Protein AF-0000000079369662 (afdb_homodimer)

Foldseek 3Di:
DPPPPDDDCPVPPVVVCVVQPQPQPQPPPVPPPRPRPRDRPCDPDPPPPPPPPPDPDPPPPPPPPPDPDPPPPPPPPPQPPPPPPDPDDDPDPDDPDDPPPPPPDPPPCSLQQLVQPALQVQLVVLLVVVVVLVVLLVVQVVCLQLCQVDNDPCLVVLCCLFVQVQDPFQFNDKFFDAAQLLAVVVVVLLLVLLLVCVVQPPHDDDPCLVVQVVVPHPPVNFQEAEEEEALAQRDQPQNRLQRGHQDCVSPPPHDHRDHHYFYDADADPPCVVCVPVRVVRLVVRLVVVLVRQVVCVVVRRHHSAYEYECFRQQNFRDHHDLVSLVVNVVSCVVRNHFYEYECAPVACQLLLDNGPNVVSVDNCRGQKYWYHSNLQTTIMTGHPSSDRPDRPSDDDSSSIRSSSSNSSSVSVVCCVVVVLNNQLQQLQVLLLVLLVVLCVVQVQAWADWDGGRQFTKTFGPFQVSQVVLQVVCVVVSHHWDGHRTGMITGRGHSVRHNVNSVVSSVSSSVCSVPPD/DPDDDDDDCPVPPVVVCVVQPQPQPQPPPVPPPRPRPRDRPCDPDPPPPPPPPPPPDPPPPPPPPPDPDPPPPPPPVPQPPPPPPDPDPDPDPDDPDDPPPPPPDPPPCSLQQLVQPALLVQLVVLLVVVVVLVVLLVVQVVCLQLCQVDNDPCLVVLCCLFVQVQDPFQFNDKFFDAAQLLAVVVVVLLLVLLLVCVVQPPHDDDPVLVVQVVVPHPPVNFQEAEEEEALAQRDQPQNRLQRGHQDCVSPPPHDHRDHHYFYDADADPPCVVCVPVRVVRLVVRLVRVLVRQVVCVVVRRHHSAYEYECFRQQNFRDHHDLVSLVVNVVSCVVRNHFYEYECQPVACQLLLDNGPNVVSVDNCRGQKYWYHSNLQTTIMTGHPSSDRPDRPSDDDSSSIRSSSSNSSSVSVVCCVVVVLNNQLQQLLVLLLVLLVVLCVVQVQAWADWDGGRQFTKTFGPFQVSQVVLQVVCVVVSHHWDGHRTGMITGRGHSVRHNVNSVVSSVSSSVCSVPPD

Radius of gyration: 30.65 Å; Cα contacts (8 Å, |Δi|>4): 1823; chains: 2; bounding box: 80×92×104 Å

Sequence (1032 aa):
MCTKQKLCGYLPVKALLRYFFFKLESVEANTGLEVVHLYELPSPSSHFVIPYVTFGYLRVLLNCSTCTGAVQLERAQRDIIHVHKYLKGGAKRTQPGSLQQCPVPGAEAVGTTWSTAVPSAHQAALLCGAGSLAQAAQSTFINRPALGILPPENFSERLKESLLSVAPKGLPQVMTMACGSCSNENAFKLIFMWYRNKERGRNNVTKEELESCMINQPPGCPDYAMLSFMGGFHGRTFGCLATTHSKAIHKLDIPSLDWPIAPFPRLKYPLEDFVKENQQEEARCLEEVEDLIVKYRKKKKIVAGIIIEPIQSEGGDNHASDDFFRKLRDIARKHGCAFLVDEVQTGGGCTGKFWAHEHWGLDDPADVVTFSKKMMTGGFFHKEEFRPNAPYRIFNTWLGDPSKNLLLAEVIRVIKREDLINNAAHAGKALLTGLLDLQARYPHLISRVRGRGTFCSFDTPNDATRNKLITIARNKGVVLGGCGDRSIRFRPTLIFKDHHAHLFLNIFSDILANFKMCTKQKLCGYLPVKALLRYFFFKLESVEANTGLEVVHLYELPSPSSHFVIPYVTFGYLRVLLNCSTCTGAVQLERAQRDIIHVHKYLKGGAKRTQPGSLQQCPVPGAEAVGTTWSTAVPSAHQAALLCGAGSLAQAAQSTFINRPALGILPPENFSERLKESLLSVAPKGLPQVMTMACGSCSNENAFKLIFMWYRNKERGRNNVTKEELESCMINQPPGCPDYAMLSFMGGFHGRTFGCLATTHSKAIHKLDIPSLDWPIAPFPRLKYPLEDFVKENQQEEARCLEEVEDLIVKYRKKKKIVAGIIIEPIQSEGGDNHASDDFFRKLRDIARKHGCAFLVDEVQTGGGCTGKFWAHEHWGLDDPADVVTFSKKMMTGGFFHKEEFRPNAPYRIFNTWLGDPSKNLLLAEVIRVIKREDLINNAAHAGKALLTGLLDLQARYPHLISRVRGRGTFCSFDTPNDATRNKLITIARNKGVVLGGCGDRSIRFRPTLIFKDHHAHLFLNIFSDILANFK

pLDDT: mean 72.23, std 32.05, range [17.23, 98.94]

Secondary structure (DSSP, 8-state):
------------TTTTSTTTT-EEE----SSS----EEE----SSS-------------------S----------------------S----------------S--------B-S-HHHHHHHHHHT-TTHHHHHHHHHH----TTTS--TTHHHHHHHTGGGGPPTT--EEEEESSHHHHHHHHHHHHHHHHHHHHHTTPPPPHHHHHHHTTT-TTTS--EEEEEETT----SSHHHHTT--S-GGGTTTS------EEPPP---SSGGG-HHHHHHHHHHHHHHHHHHHHHHHHTT-EEEEEEE-SSBTTTT-B---HHHHHHHHHHHHHTT-EEEEE-TTT-SSTTSSSSGGGGG--SS--SEEEE-GGGSSEEEEE-GGGS-SSTTSS--TTSS-HHHHHHHHHHHHHHHHTTHHHHHHHHHHHHHHHHHHHHHH-TTT-EEEEEETTEEEEE-SSHHHHHHHHHHHHHTT-B-EEETTTEEEE---TT--HHHHHHHHHHHHHHHHT--/------------HHHHTTTTT-EE-----SSS-----EE----SSS-------------------S----------------------S----------------S--------B-S-HHHHHHHHHHT-TTHHHHHHHHHH----TTTS--TTHHHHHHHTGGGGPPTT--EEEEESSHHHHHHHHHHHHHHHHHHHHHTTPPPPHHHHHHHTTT-TTTS--EEEEEETT----SSHHHHTT--S-GGGTTTS------EEPPP---SSGGG-HHHHHHHHHHHHHHHHHHHHHHHHTT-EEEEEEE-SSBTTTT-B---HHHHHHHHHHHHHTT-EEEEE-TTT-SSTTSSSSGGGGG--SS--SEEEE-GGGSSEEEEE-GGGS-SSTTSS--TTSS-HHHHHHHHHHHHHHHHTTHHHHHHHHHHHHHHHHHHHHHH-TTT-EEEEEETTEEEEE-SSHHHHHHHHHHHHHTT-B-EEETTTEEEE---TT--HHHHHHHHHHHHHHHHT--

Organism: Pavo cristatus (NCBI:txid9049)

Nearest PDB structures (foldseek):
  1ohv-assembly1_A  TM=9.902E-01  e=1.375E-65  Sus scrofa
  4y0i-assembly1_B  TM=9.968E-01  e=2.554E-64  Sus scrofa
  2cin-assembly1_A  TM=9.094E-01  e=1.418E-30  Mycobacterium tuberculosis H37Rv
  2jjf-assembly1_A-2  TM=9.058E-01  e=1.418E-30  Mycobacterium tuberculosis
  2jjh-assembly1_A-2  TM=8.951E-01  e=6.839E-30  Mycobacterium tuberculosis

Structure (mmCIF, N/CA/C/O backbone):
data_AF-0000000079369662-model_v1
#
loop_
_entity.id
_entity.type
_entity.pdbx_description
1 polymer '4-aminobutyrate aminotransferase, mitochondrial'
#
loop_
_atom_site.group_PDB
_atom_site.id
_atom_site.type_symbol
_atom_site.label_atom_id
_atom_site.label_alt_id
_atom_site.label_comp_id
_atom_site.label_asym_id
_atom_site.label_entity_id
_atom_site.label_seq_id
_atom_site.pdbx_PDB_ins_code
_atom_site.Cartn_x
_atom_site.Cartn_y
_atom_site.Cartn_z
_atom_site.occupancy
_atom_site.B_iso_or_equiv
_atom_site.auth_seq_id
_atom_site.auth_comp_id
_atom_site.auth_asym_id
_atom_site.auth_atom_id
_atom_site.pdbx_PDB_model_num
ATOM 1 N N . MET A 1 1 ? 24 50.625 -52.125 1 18.08 1 MET A N 1
ATOM 2 C CA . MET A 1 1 ? 24.859 49.719 -51.344 1 18.08 1 MET A CA 1
ATOM 3 C C . MET A 1 1 ? 24.125 49.188 -50.094 1 18.08 1 MET A C 1
ATOM 5 O O . MET A 1 1 ? 24.125 49.844 -49.062 1 18.08 1 MET A O 1
ATOM 9 N N . CYS A 1 2 ? 23.047 48.844 -50.219 1 19.25 2 CYS A N 1
ATOM 10 C CA . CYS A 1 2 ? 21.938 48.562 -49.344 1 19.25 2 CYS A CA 1
ATOM 11 C C . CYS A 1 2 ? 22.266 47.406 -48.375 1 19.25 2 CYS A C 1
ATOM 13 O O . CYS A 1 2 ? 22.594 46.312 -48.812 1 19.25 2 CYS A O 1
ATOM 15 N N . THR A 1 3 ? 23 47.594 -47.281 1 18.36 3 THR A N 1
ATOM 16 C CA . THR A 1 3 ? 23.719 46.75 -46.281 1 18.36 3 THR A CA 1
ATOM 17 C C . THR A 1 3 ? 22.766 45.781 -45.625 1 18.36 3 THR A C 1
ATOM 19 O O . THR A 1 3 ? 21.734 46.156 -45.094 1 18.36 3 THR A O 1
ATOM 22 N N . LYS A 1 4 ? 22.672 44.438 -46.094 1 21.05 4 LYS A N 1
ATOM 23 C CA . LYS A 1 4 ? 21.906 43.188 -45.969 1 21.05 4 LYS A CA 1
ATOM 24 C C . LYS A 1 4 ? 21.781 42.75 -44.531 1 21.05 4 LYS A C 1
ATOM 26 O O . LYS A 1 4 ? 22.797 42.469 -43.875 1 21.05 4 LYS A O 1
ATOM 31 N N . GLN A 1 5 ? 21.016 43.312 -43.781 1 17.23 5 GLN A N 1
ATOM 32 C CA . GLN A 1 5 ? 20.891 43.219 -42.344 1 17.23 5 GLN A CA 1
ATOM 33 C C . GLN A 1 5 ? 20.609 41.75 -41.938 1 17.23 5 GLN A C 1
ATOM 35 O O . GLN A 1 5 ? 19.625 41.156 -42.375 1 17.23 5 GLN A O 1
ATOM 40 N N . LYS A 1 6 ? 21.609 40.969 -41.688 1 20.89 6 LYS A N 1
ATOM 41 C CA . LYS A 1 6 ? 21.938 39.562 -41.344 1 20.89 6 LYS A CA 1
ATOM 42 C C . LYS A 1 6 ? 20.984 39.031 -40.281 1 20.89 6 LYS A C 1
ATOM 44 O O . LYS A 1 6 ? 20.797 39.656 -39.219 1 20.89 6 LYS A O 1
ATOM 49 N N . LEU A 1 7 ? 20.156 38.188 -40.594 1 19.28 7 LEU A N 1
ATOM 50 C CA . LEU A 1 7 ? 18.969 37.5 -40.094 1 19.28 7 LEU A CA 1
ATOM 51 C C . LEU A 1 7 ? 19.25 36.875 -38.75 1 19.28 7 LEU A C 1
ATOM 53 O O . LEU A 1 7 ? 20.391 36.5 -38.438 1 19.28 7 LEU A O 1
ATOM 57 N N . CYS A 1 8 ? 18.422 37.031 -37.812 1 19.7 8 CYS A N 1
ATOM 58 C CA . CYS A 1 8 ? 18.297 36.812 -36.375 1 19.7 8 CYS A CA 1
ATOM 59 C C . CYS A 1 8 ? 18.688 35.375 -36 1 19.7 8 CYS A C 1
ATOM 61 O O . CYS A 1 8 ? 18.453 34.438 -36.781 1 19.7 8 CYS A O 1
ATOM 63 N N . GLY A 1 9 ? 19.625 35.219 -35.125 1 19.23 9 GLY A N 1
ATOM 64 C CA . GLY A 1 9 ? 20.453 34.156 -34.562 1 19.23 9 GLY A CA 1
ATOM 65 C C . GLY A 1 9 ? 19.656 32.938 -34.188 1 19.23 9 GLY A C 1
ATOM 66 O O . GLY A 1 9 ? 18.688 33.031 -33.406 1 19.23 9 GLY A O 1
ATOM 67 N N . TYR A 1 10 ? 19.312 32.062 -35.125 1 20.41 10 TYR A N 1
ATOM 68 C CA . TYR A 1 10 ? 18.828 30.688 -35.062 1 20.41 10 TYR A CA 1
ATOM 69 C C . TYR A 1 10 ? 19.562 29.891 -34 1 20.41 10 TYR A C 1
ATOM 71 O O . TYR A 1 10 ? 20.781 29.75 -34.062 1 20.41 10 TYR A O 1
ATOM 79 N N . LEU A 1 11 ? 19.266 30.203 -32.719 1 21.56 11 LEU A N 1
ATOM 80 C CA . LEU A 1 11 ? 20.047 29.438 -31.766 1 21.56 11 LEU A CA 1
ATOM 81 C C . LEU A 1 11 ? 20.047 27.953 -32.156 1 21.56 11 LEU A C 1
ATOM 83 O O . LEU A 1 11 ? 19 27.375 -32.406 1 21.56 11 LEU A O 1
ATOM 87 N N . PRO A 1 12 ? 21.062 27.469 -32.75 1 20.47 12 PRO A N 1
ATOM 88 C CA . PRO A 1 12 ? 21.25 26.125 -33.312 1 20.47 12 PRO A CA 1
ATOM 89 C C . PRO A 1 12 ? 20.828 25.031 -32.312 1 20.47 12 PRO A C 1
ATOM 91 O O . PRO A 1 12 ? 20.906 25.203 -31.109 1 20.47 12 PRO A O 1
ATOM 94 N N . VAL A 1 13 ? 19.844 24.328 -32.719 1 21.89 13 VAL A N 1
ATOM 95 C CA . VAL A 1 13 ? 19.375 23.078 -32.125 1 21.89 13 VAL A CA 1
ATOM 96 C C . VAL A 1 13 ? 20.562 22.312 -31.547 1 21.89 13 VAL A C 1
ATOM 98 O O . VAL A 1 13 ? 20.375 21.359 -30.781 1 21.89 13 VAL A O 1
ATOM 101 N N . LYS A 1 14 ? 21.797 22.609 -31.953 1 23.67 14 LYS A N 1
ATOM 102 C CA . LYS A 1 14 ? 23.047 21.984 -31.547 1 23.67 14 LYS A CA 1
ATOM 103 C C . LYS A 1 14 ? 23.344 22.25 -30.062 1 23.67 14 LYS A C 1
ATOM 105 O O . LYS A 1 14 ? 24.016 21.453 -29.406 1 23.67 14 LYS A O 1
ATOM 110 N N . ALA A 1 15 ? 23.094 23.359 -29.594 1 22.84 15 ALA A N 1
ATOM 111 C CA . ALA A 1 15 ? 23.453 23.734 -28.219 1 22.84 15 ALA A CA 1
ATOM 112 C C . ALA A 1 15 ? 22.609 22.953 -27.203 1 22.84 15 ALA A C 1
ATOM 114 O O . ALA A 1 15 ? 23.047 22.734 -26.062 1 22.84 15 ALA A O 1
ATOM 115 N N . LEU A 1 16 ? 21.359 22.766 -27.5 1 22.28 16 LEU A N 1
ATOM 116 C CA . LEU A 1 16 ? 20.609 22.016 -26.5 1 22.28 16 LEU A CA 1
ATOM 117 C C . LEU A 1 16 ? 21.047 20.562 -26.469 1 22.28 16 LEU A C 1
ATOM 119 O O . LEU A 1 16 ? 20.875 19.875 -25.453 1 22.28 16 LEU A O 1
ATOM 123 N N . LEU A 1 17 ? 21.547 19.922 -27.547 1 24 17 LEU A N 1
ATOM 124 C CA . LEU A 1 17 ? 22.125 18.578 -27.688 1 24 17 LEU A CA 1
ATOM 125 C C . LEU A 1 17 ? 23.469 18.5 -26.953 1 24 17 LEU A C 1
ATOM 127 O O . LEU A 1 17 ? 24.125 17.453 -26.969 1 24 17 LEU A O 1
ATOM 131 N N . ARG A 1 18 ? 24.219 19.562 -26.734 1 24.31 18 ARG A N 1
ATOM 132 C CA . ARG A 1 18 ? 25.562 19.562 -26.172 1 24.31 18 ARG A CA 1
ATOM 133 C C . ARG A 1 18 ? 25.578 18.875 -24.812 1 24.31 18 ARG A C 1
ATOM 135 O O . ARG A 1 18 ? 26.625 18.422 -24.344 1 24.31 18 ARG A O 1
ATOM 142 N N . TYR A 1 19 ? 24.641 19.109 -24.031 1 24.03 19 TYR A N 1
ATOM 143 C CA . TYR A 1 19 ? 24.828 18.391 -22.781 1 24.03 19 TYR A CA 1
ATOM 144 C C . TYR A 1 19 ? 24.766 16.891 -23 1 24.03 19 TYR A C 1
ATOM 146 O O . TYR A 1 19 ? 25.281 16.109 -22.188 1 24.03 19 TYR A O 1
ATOM 154 N N . PHE A 1 20 ? 23.859 16.266 -23.906 1 25.31 20 PHE A N 1
ATOM 155 C CA . PHE A 1 20 ? 24.031 14.867 -24.281 1 25.31 20 PHE A CA 1
ATOM 156 C C . PHE A 1 20 ? 24.891 14.75 -25.531 1 25.31 20 PHE A C 1
ATOM 158 O O . PHE A 1 20 ? 24.531 15.25 -26.594 1 25.31 20 PHE A O 1
ATOM 165 N N . PHE A 1 21 ? 26.266 14.922 -25.484 1 25.05 21 PHE A N 1
ATOM 166 C CA . PHE A 1 21 ? 27.25 14.859 -26.562 1 25.05 21 PHE A CA 1
ATOM 167 C C . PHE A 1 21 ? 27.016 13.633 -27.438 1 25.05 21 PHE A C 1
ATOM 169 O O . PHE A 1 21 ? 27.484 12.539 -27.125 1 25.05 21 PHE A O 1
ATOM 176 N N . PHE A 1 22 ? 25.922 13.328 -27.891 1 24.95 22 PHE A N 1
ATOM 177 C CA . PHE A 1 22 ? 25.797 12.242 -28.859 1 24.95 22 PHE A CA 1
ATOM 178 C C . PHE A 1 22 ? 26.406 12.648 -30.203 1 24.95 22 PHE A C 1
ATOM 180 O O . PHE A 1 22 ? 26.25 13.797 -30.641 1 24.95 22 PHE A O 1
ATOM 187 N N . LYS A 1 23 ? 27.719 12.336 -30.438 1 24.44 23 LYS A N 1
ATOM 188 C CA . LYS A 1 23 ? 28.281 12.461 -31.781 1 24.44 23 LYS A CA 1
ATOM 189 C C . LYS A 1 23 ? 27.422 11.75 -32.812 1 24.44 23 LYS A C 1
ATOM 191 O O . LYS A 1 23 ? 27.109 10.562 -32.656 1 24.44 23 LYS A O 1
ATOM 196 N N . LEU A 1 24 ? 26.641 12.359 -33.469 1 25.31 24 LEU A N 1
ATOM 197 C CA . LEU A 1 24 ? 25.859 11.898 -34.594 1 25.31 24 LEU A CA 1
ATOM 198 C C . LEU A 1 24 ? 26.766 11.492 -35.75 1 25.31 24 LEU A C 1
ATOM 200 O O . LEU A 1 24 ? 27.531 12.305 -36.281 1 25.31 24 LEU A O 1
ATOM 204 N N . GLU A 1 25 ? 27.547 10.414 -35.594 1 25.19 25 GLU A N 1
ATOM 205 C CA . GLU A 1 25 ? 28.281 10.023 -36.781 1 25.19 25 GLU A CA 1
ATOM 206 C C . GLU A 1 25 ? 27.344 9.602 -37.906 1 25.19 25 GLU A C 1
ATOM 208 O O . GLU A 1 25 ? 26.406 8.82 -37.688 1 25.19 25 GLU A O 1
ATOM 213 N N . SER A 1 26 ? 27.234 10.484 -38.844 1 25.03 26 SER A N 1
ATOM 214 C CA . SER A 1 26 ? 26.531 10.297 -40.094 1 25.03 26 SER A CA 1
ATOM 215 C C . SER A 1 26 ? 27.047 9.062 -40.844 1 25.03 26 SER A C 1
ATOM 217 O O . SER A 1 26 ? 28.234 8.961 -41.125 1 25.03 26 SER A O 1
ATOM 219 N N . VAL A 1 27 ? 26.797 7.859 -40.406 1 25.55 27 VAL A N 1
ATOM 220 C CA . VAL A 1 27 ? 27.219 6.801 -41.344 1 25.55 27 VAL A CA 1
ATOM 221 C C . VAL A 1 27 ? 26.422 6.91 -42.625 1 25.55 27 VAL A C 1
ATOM 223 O O . VAL A 1 27 ? 25.219 7.184 -42.625 1 25.55 27 VAL A O 1
ATOM 226 N N . GLU A 1 28 ? 27.109 7.258 -43.656 1 24.81 28 GLU A N 1
ATOM 227 C CA . GLU A 1 28 ? 26.688 7.285 -45.062 1 24.81 28 GLU A CA 1
ATOM 228 C C . GLU A 1 28 ? 25.906 6.023 -45.406 1 24.81 28 GLU A C 1
ATOM 230 O O . GLU A 1 28 ? 26.5 4.957 -45.594 1 24.81 28 GLU A O 1
ATOM 235 N N . ALA A 1 29 ? 24.891 5.617 -44.625 1 26.56 29 ALA A N 1
ATOM 236 C CA . ALA A 1 29 ? 24.25 4.492 -45.281 1 26.56 29 ALA A CA 1
ATOM 237 C C . ALA A 1 29 ? 23.625 4.922 -46.625 1 26.56 29 ALA A C 1
ATOM 239 O O . ALA A 1 29 ? 23.219 6.078 -46.781 1 26.56 29 ALA A O 1
ATOM 240 N N . ASN A 1 30 ? 23.984 4.43 -47.719 1 25.34 30 ASN A N 1
ATOM 241 C CA . ASN A 1 30 ? 23.391 4.559 -49.062 1 25.34 30 ASN A CA 1
ATOM 242 C C . ASN A 1 30 ? 21.859 4.656 -48.969 1 25.34 30 ASN A C 1
ATOM 244 O O . ASN A 1 30 ? 21.219 5.16 -49.906 1 25.34 30 ASN A O 1
ATOM 248 N N . THR A 1 31 ? 21.328 3.635 -48.375 1 26.16 31 THR A N 1
ATOM 249 C CA . THR A 1 31 ? 19.875 3.697 -48.562 1 26.16 31 THR A CA 1
ATOM 250 C C . THR A 1 31 ? 19.266 4.73 -47.594 1 26.16 31 THR A C 1
ATOM 252 O O . THR A 1 31 ? 19.891 5.125 -46.625 1 26.16 31 THR A O 1
ATOM 255 N N . GLY A 1 32 ? 18.312 5.496 -47.906 1 24.92 32 GLY A N 1
ATOM 256 C CA . GLY A 1 32 ? 17.609 6.688 -47.469 1 24.92 32 GLY A CA 1
ATOM 257 C C . GLY A 1 32 ? 17.406 6.715 -45.969 1 24.92 32 GLY A C 1
ATOM 258 O O . GLY A 1 32 ? 16.766 7.629 -45.438 1 24.92 32 GLY A O 1
ATOM 259 N N . LEU A 1 33 ? 17.297 5.555 -45.312 1 24.98 33 LEU A N 1
ATOM 260 C CA . LEU A 1 33 ? 16.875 5.602 -43.906 1 24.98 33 LEU A CA 1
ATOM 261 C C . LEU A 1 33 ? 18.031 6.012 -43 1 24.98 33 LEU A C 1
ATOM 263 O O . LEU A 1 33 ? 19.125 5.445 -43.094 1 24.98 33 LEU A O 1
ATOM 267 N N . GLU A 1 34 ? 18.234 7.223 -42.812 1 24.92 34 GLU A N 1
ATOM 268 C CA . GLU A 1 34 ? 19.281 7.75 -41.938 1 24.92 34 GLU A CA 1
ATOM 269 C C . GLU A 1 34 ? 19.156 7.176 -40.531 1 24.92 34 GLU A C 1
ATOM 271 O O . GLU A 1 34 ? 18.094 7.281 -39.906 1 24.92 34 GLU A O 1
ATOM 276 N N . VAL A 1 35 ? 19.75 5.996 -40.312 1 24.95 35 VAL A N 1
ATOM 277 C CA . VAL A 1 35 ? 19.812 5.395 -39 1 24.95 35 VAL A CA 1
ATOM 278 C C . VAL A 1 35 ? 20.703 6.234 -38.062 1 24.95 35 VAL A C 1
ATOM 280 O O . VAL A 1 35 ? 21.844 6.555 -38.438 1 24.95 35 VAL A O 1
ATOM 283 N N . VAL A 1 36 ? 20.156 7.164 -37.344 1 24.41 36 VAL A N 1
ATOM 284 C CA . VAL A 1 36 ? 20.922 7.973 -36.406 1 24.41 36 VAL A CA 1
ATOM 285 C C . VAL A 1 36 ? 21.375 7.105 -35.219 1 24.41 36 VAL A C 1
ATOM 287 O O . VAL A 1 36 ? 20.547 6.449 -34.562 1 24.41 36 VAL A O 1
ATOM 290 N N . HIS A 1 37 ? 22.562 6.613 -35.281 1 23.95 37 HIS A N 1
ATOM 291 C CA . HIS A 1 37 ? 23.188 5.852 -34.188 1 23.95 37 HIS A CA 1
ATOM 292 C C . HIS A 1 37 ? 23.609 6.762 -33.062 1 23.95 37 HIS A C 1
ATOM 294 O O . HIS A 1 37 ? 24.297 7.762 -33.25 1 23.95 37 HIS A O 1
ATOM 300 N N . LEU A 1 38 ? 22.781 6.922 -32.094 1 24.56 38 LEU A N 1
ATOM 301 C CA . LEU A 1 38 ? 23.156 7.68 -30.906 1 24.56 38 LEU A CA 1
ATOM 302 C C . LEU A 1 38 ? 24.219 6.934 -30.094 1 24.56 38 LEU A C 1
ATOM 304 O O . LEU A 1 38 ? 24.047 5.754 -29.781 1 24.56 38 LEU A O 1
ATOM 308 N N . TYR A 1 39 ? 25.406 7.156 -30.469 1 23.66 39 TYR A N 1
ATOM 309 C CA . TYR A 1 39 ? 26.547 6.551 -29.781 1 23.66 39 TYR A CA 1
ATOM 310 C C . TYR A 1 39 ? 26.828 7.262 -28.469 1 23.66 39 TYR A C 1
ATOM 312 O O . TYR A 1 39 ? 26.766 8.492 -28.391 1 23.66 39 TYR A O 1
ATOM 320 N N . GLU A 1 40 ? 26.547 6.609 -27.422 1 25.77 40 GLU A N 1
ATOM 321 C CA . GLU A 1 40 ? 26.969 7.078 -26.109 1 25.77 40 GLU A CA 1
ATOM 322 C C . GLU A 1 40 ? 28.484 7.164 -26.016 1 25.77 40 GLU A C 1
ATOM 324 O O . GLU A 1 40 ? 29.188 6.246 -26.438 1 25.77 40 GLU A O 1
ATOM 329 N N . LEU A 1 41 ? 28.953 8.359 -26.094 1 23.3 41 LEU A N 1
ATOM 330 C CA . LEU A 1 41 ? 30.391 8.516 -25.859 1 23.3 41 LEU A CA 1
ATOM 331 C C . LEU A 1 41 ? 30.766 7.969 -24.484 1 23.3 41 LEU A C 1
ATOM 333 O O . LEU A 1 41 ? 30.016 8.102 -23.531 1 23.3 41 LEU A O 1
ATOM 337 N N . PRO A 1 42 ? 31.766 7.109 -24.5 1 23.84 42 PRO A N 1
ATOM 338 C CA . PRO A 1 42 ? 32.406 6.473 -23.344 1 23.84 42 PRO A CA 1
ATOM 339 C C . PRO A 1 42 ? 32.875 7.48 -22.312 1 23.84 42 PRO A C 1
ATOM 341 O O . PRO A 1 42 ? 33.812 8.258 -22.578 1 23.84 42 PRO A O 1
ATOM 344 N N . SER A 1 43 ? 32.094 8.445 -21.906 1 23.05 43 SER A N 1
ATOM 345 C CA . SER A 1 43 ? 32.906 9.203 -20.953 1 23.05 43 SER A CA 1
ATOM 346 C C . SER A 1 43 ? 33.531 8.289 -19.891 1 23.05 43 SER A C 1
ATOM 348 O O . SER A 1 43 ? 33 7.207 -19.625 1 23.05 43 SER A O 1
ATOM 350 N N . PRO A 1 44 ? 34.719 8.602 -19.312 1 23.55 44 PRO A N 1
ATOM 351 C CA . PRO A 1 44 ? 35.562 7.812 -18.391 1 23.55 44 PRO A CA 1
ATOM 352 C C . PRO A 1 44 ? 34.719 7.066 -17.359 1 23.55 44 PRO A C 1
ATOM 354 O O . PRO A 1 44 ? 33.531 7.281 -17.25 1 23.55 44 PRO A O 1
ATOM 357 N N . SER A 1 45 ? 35.281 6.934 -16.078 1 22.91 45 SER A N 1
ATOM 358 C CA . SER A 1 45 ? 35.094 6 -14.977 1 22.91 45 SER A CA 1
ATOM 359 C C . SER A 1 45 ? 33.625 5.973 -14.508 1 22.91 45 SER A C 1
ATOM 361 O O . SER A 1 45 ? 33.281 5.238 -13.586 1 22.91 45 SER A O 1
ATOM 363 N N . SER A 1 46 ? 33 7.152 -14.688 1 21.2 46 SER A N 1
ATOM 364 C CA . SER A 1 46 ? 31.719 7.219 -13.961 1 21.2 46 SER A CA 1
ATOM 365 C C . SER A 1 46 ? 30.641 6.406 -14.656 1 21.2 46 SER A C 1
ATOM 367 O O . SER A 1 46 ? 30.406 6.574 -15.852 1 21.2 46 SER A O 1
ATOM 369 N N . HIS A 1 47 ? 30.531 5.09 -14.375 1 22.92 47 HIS A N 1
ATOM 370 C CA . HIS A 1 47 ? 29.734 3.988 -14.914 1 22.92 47 HIS A CA 1
ATOM 371 C C . HIS A 1 47 ? 28.328 4.441 -15.273 1 22.92 47 HIS A C 1
ATOM 373 O O . HIS A 1 47 ? 27.453 4.531 -14.398 1 22.92 47 HIS A O 1
ATOM 379 N N . PHE A 1 48 ? 28.281 5.555 -16.125 1 22.23 48 PHE A N 1
ATOM 380 C CA . PHE A 1 48 ? 26.984 6.145 -16.484 1 22.23 48 PHE A CA 1
ATOM 381 C C . PHE A 1 48 ? 26.203 5.219 -17.391 1 22.23 48 PHE A C 1
ATOM 383 O O . PHE A 1 48 ? 26.703 4.793 -18.438 1 22.23 48 PHE A O 1
ATOM 390 N N . VAL A 1 49 ? 25.547 4.262 -16.859 1 23 49 VAL A N 1
ATOM 391 C CA . VAL A 1 49 ? 24.734 3.361 -17.672 1 23 49 VAL A CA 1
ATOM 392 C C . VAL A 1 49 ? 23.75 4.172 -18.5 1 23 49 VAL A C 1
ATOM 394 O O . VAL A 1 49 ? 23.016 5.008 -17.969 1 23 49 VAL A O 1
ATOM 397 N N . ILE A 1 50 ? 24.125 4.488 -19.703 1 23.59 50 ILE A N 1
ATOM 398 C CA . ILE A 1 50 ? 23.344 5.195 -20.703 1 23.59 50 ILE A CA 1
ATOM 399 C C . ILE A 1 50 ? 22 4.48 -20.906 1 23.59 50 ILE A C 1
ATOM 401 O O . ILE A 1 50 ? 21.969 3.287 -21.203 1 23.59 50 ILE A O 1
ATOM 405 N N . PRO A 1 51 ? 21.016 5.078 -20.359 1 23.5 51 PRO A N 1
ATOM 406 C CA . PRO A 1 51 ? 19.672 4.5 -20.469 1 23.5 51 PRO A CA 1
ATOM 407 C C . PRO A 1 51 ? 19.234 4.293 -21.906 1 23.5 51 PRO A C 1
ATOM 409 O O . PRO A 1 51 ? 19.641 5.047 -22.797 1 23.5 51 PRO A O 1
ATOM 412 N N . TYR A 1 52 ? 19.109 3.152 -22.281 1 22.52 52 TYR A N 1
ATOM 413 C CA . TYR A 1 52 ? 18.656 2.67 -23.578 1 22.52 52 TYR A CA 1
ATOM 414 C C . TYR A 1 52 ? 17.359 3.367 -24 1 22.52 52 TYR A C 1
ATOM 416 O O . TYR A 1 52 ? 16.359 3.311 -23.281 1 22.52 52 TYR A O 1
ATOM 424 N N . VAL A 1 53 ? 17.484 4.602 -24.453 1 22.38 53 VAL A N 1
ATOM 425 C CA . VAL A 1 53 ? 16.406 5.383 -25.031 1 22.38 53 VAL A CA 1
ATOM 426 C C . VAL A 1 53 ? 15.828 4.652 -26.25 1 22.38 53 VAL A C 1
ATOM 428 O O . VAL A 1 53 ? 16.547 4.387 -27.219 1 22.38 53 VAL A O 1
ATOM 431 N N . THR A 1 54 ? 15.016 3.695 -26.016 1 21.98 54 THR A N 1
ATOM 432 C CA . THR A 1 54 ? 14.391 3.168 -27.219 1 21.98 54 THR A CA 1
ATOM 433 C C . THR A 1 54 ? 13.656 4.273 -27.984 1 21.98 54 THR A C 1
ATOM 435 O O . THR A 1 54 ? 12.836 4.984 -27.406 1 21.98 54 THR A O 1
ATOM 438 N N . PHE A 1 55 ? 14.359 4.875 -28.922 1 22.38 55 PHE A N 1
ATOM 439 C CA . PHE A 1 55 ? 13.945 5.832 -29.938 1 22.38 55 PHE A CA 1
ATOM 440 C C . PHE A 1 55 ? 12.719 5.332 -30.688 1 22.38 55 PHE A C 1
ATOM 442 O O . PHE A 1 55 ? 12.781 4.312 -31.375 1 22.38 55 PHE A O 1
ATOM 449 N N . GLY A 1 56 ? 11.625 5.445 -30.125 1 22.34 56 GLY A N 1
ATOM 450 C CA . GLY A 1 56 ? 10.477 5.195 -30.984 1 22.34 56 GLY A CA 1
ATOM 451 C C . GLY A 1 56 ? 10.531 5.965 -32.281 1 22.34 56 GLY A C 1
ATOM 452 O O . GLY A 1 56 ? 11.328 6.895 -32.438 1 22.34 56 GLY A O 1
ATOM 453 N N . TYR A 1 57 ? 9.758 5.562 -33.281 1 22.03 57 TYR A N 1
ATOM 454 C CA . TYR A 1 57 ? 9.555 5.973 -34.656 1 22.03 57 TYR A CA 1
ATOM 455 C C . TYR A 1 57 ? 9.242 7.461 -34.75 1 22.03 57 TYR A C 1
ATOM 457 O O . TYR A 1 57 ? 8.273 7.938 -34.156 1 22.03 57 TYR A O 1
ATOM 465 N N . LEU A 1 58 ? 10.211 8.234 -34.688 1 21.67 58 LEU A N 1
ATOM 466 C CA . LEU A 1 58 ? 10.031 9.57 -35.219 1 21.67 58 LEU A CA 1
ATOM 467 C C . LEU A 1 58 ? 9.672 9.5 -36.719 1 21.67 58 LEU A C 1
ATOM 469 O O . LEU A 1 58 ? 10.477 9.047 -37.531 1 21.67 58 LEU A O 1
ATOM 473 N N . ARG A 1 59 ? 8.438 9.211 -37.031 1 22.89 59 ARG A N 1
ATOM 474 C CA . ARG A 1 59 ? 8.078 9.508 -38.406 1 22.89 59 ARG A CA 1
ATOM 475 C C . ARG A 1 59 ? 8.375 10.969 -38.75 1 22.89 59 ARG A C 1
ATOM 477 O O . ARG A 1 59 ? 7.809 11.875 -38.156 1 22.89 59 ARG A O 1
ATOM 484 N N . VAL A 1 60 ? 9.602 11.141 -39.062 1 22.16 60 VAL A N 1
ATOM 485 C CA . VAL A 1 60 ? 9.945 12.305 -39.875 1 22.16 60 VAL A CA 1
ATOM 486 C C . VAL A 1 60 ? 9.102 12.312 -41.156 1 22.16 60 VAL A C 1
ATOM 488 O O . VAL A 1 60 ? 9.172 11.383 -41.938 1 22.16 60 VAL A O 1
ATOM 491 N N . LEU A 1 61 ? 7.914 12.914 -41.031 1 22.72 61 LEU A N 1
ATOM 492 C CA . LEU A 1 61 ? 7.211 13.305 -42.25 1 22.72 61 LEU A CA 1
ATOM 493 C C . LEU A 1 61 ? 8.125 14.117 -43.156 1 22.72 61 LEU A C 1
ATOM 495 O O . LEU A 1 61 ? 8.461 15.258 -42.875 1 22.72 61 LEU A O 1
ATOM 499 N N . LEU A 1 62 ? 9.133 13.375 -43.688 1 21.97 62 LEU A N 1
ATOM 500 C CA . LEU A 1 62 ? 9.75 13.945 -44.875 1 21.97 62 LEU A CA 1
ATOM 501 C C . LEU A 1 62 ? 8.734 14.086 -46 1 21.97 62 LEU A C 1
ATOM 503 O O . LEU A 1 62 ? 8.039 13.117 -46.344 1 21.97 62 LEU A O 1
ATOM 507 N N . ASN A 1 63 ? 8.195 15.305 -46.219 1 22.95 63 ASN A N 1
ATOM 508 C CA . ASN A 1 63 ? 7.477 15.766 -47.406 1 22.95 63 ASN A CA 1
ATOM 509 C C . ASN A 1 63 ? 8.297 15.547 -48.688 1 22.95 63 ASN A C 1
ATOM 511 O O . ASN A 1 63 ? 9.055 16.438 -49.094 1 22.95 63 ASN A O 1
ATOM 515 N N . CYS A 1 64 ? 8.992 14.336 -48.812 1 20.83 64 CYS A N 1
ATOM 516 C CA . CYS A 1 64 ? 9.508 14.242 -50.156 1 20.83 64 CYS A CA 1
ATOM 517 C C . CYS A 1 64 ? 8.375 14.18 -51.188 1 20.83 64 CYS A C 1
ATOM 519 O O . CYS A 1 64 ? 7.43 13.398 -51 1 20.83 64 CYS A O 1
ATOM 521 N N . SER A 1 65 ? 8.047 15.258 -52.062 1 22.22 65 SER A N 1
ATOM 522 C CA . SER A 1 65 ? 7.184 15.461 -53.219 1 22.22 65 SER A CA 1
ATOM 523 C C . SER A 1 65 ? 7.176 14.227 -54.125 1 22.22 65 SER A C 1
ATOM 525 O O . SER A 1 65 ? 6.152 13.898 -54.719 1 22.22 65 SER A O 1
ATOM 527 N N . THR A 1 66 ? 8.32 13.82 -54.75 1 21.44 66 THR A N 1
ATOM 528 C CA . THR A 1 66 ? 8.25 13.102 -56.031 1 21.44 66 THR A CA 1
ATOM 529 C C . THR A 1 66 ? 7.773 11.664 -55.812 1 21.44 66 THR A C 1
ATOM 531 O O . THR A 1 66 ? 7.195 11.055 -56.719 1 21.44 66 THR A O 1
ATOM 534 N N . CYS A 1 67 ? 8.547 10.82 -54.969 1 19.75 67 CYS A N 1
ATOM 535 C CA . CYS A 1 67 ? 8.438 9.391 -55.281 1 19.75 67 CYS A CA 1
ATOM 536 C C . CYS A 1 67 ? 7.086 8.844 -54.812 1 19.75 67 CYS A C 1
ATOM 538 O O . CYS A 1 67 ? 6.723 8.969 -53.656 1 19.75 67 CYS A O 1
ATOM 540 N N . THR A 1 68 ? 5.961 8.773 -55.656 1 22.38 68 THR A N 1
ATOM 541 C CA . THR A 1 68 ? 4.605 8.234 -55.75 1 22.38 68 THR A CA 1
ATOM 542 C C . THR A 1 68 ? 4.555 6.82 -55.188 1 22.38 68 THR A C 1
ATOM 544 O O . THR A 1 68 ? 3.475 6.234 -55.062 1 22.38 68 THR A O 1
ATOM 547 N N . GLY A 1 69 ? 5.617 6.027 -55.406 1 21.14 69 GLY A N 1
ATOM 548 C CA . GLY A 1 69 ? 5.395 4.594 -55.281 1 21.14 69 GLY A CA 1
ATOM 549 C C . GLY A 1 69 ? 4.988 4.172 -53.906 1 21.14 69 GLY A C 1
ATOM 550 O O . GLY A 1 69 ? 5.32 4.84 -52.906 1 21.14 69 GLY A O 1
ATOM 551 N N . ALA A 1 70 ? 3.791 3.477 -53.781 1 22.08 70 ALA A N 1
ATOM 552 C CA . ALA A 1 70 ? 3.064 2.832 -52.719 1 22.08 70 ALA A CA 1
ATOM 553 C C . ALA A 1 70 ? 4.016 2.068 -51.781 1 22.08 70 ALA A C 1
ATOM 555 O O . ALA A 1 70 ? 4.625 1.08 -52.188 1 22.08 70 ALA A O 1
ATOM 556 N N . VAL A 1 71 ? 4.988 2.648 -51.25 1 21.08 71 VAL A N 1
ATOM 557 C CA . VAL A 1 71 ? 5.844 1.846 -50.406 1 21.08 71 VAL A CA 1
ATOM 558 C C . VAL A 1 71 ? 4.98 0.973 -49.469 1 21.08 71 VAL A C 1
ATOM 560 O O . VAL A 1 71 ? 4.105 1.478 -48.781 1 21.08 71 VAL A O 1
ATOM 563 N N . GLN A 1 72 ? 4.531 -0.236 -49.906 1 20.06 72 GLN A N 1
ATOM 564 C CA . GLN A 1 72 ? 3.967 -1.39 -49.219 1 20.06 72 GLN A CA 1
ATOM 565 C C . GLN A 1 72 ? 4.559 -1.533 -47.812 1 20.06 72 GLN A C 1
ATOM 567 O O . GLN A 1 72 ? 5.781 -1.553 -47.656 1 20.06 72 GLN A O 1
ATOM 572 N N . LEU A 1 73 ? 3.957 -0.882 -46.875 1 23.23 73 LEU A N 1
ATOM 573 C CA . LEU A 1 73 ? 4.191 -1.102 -45.438 1 23.23 73 LEU A CA 1
ATOM 574 C C . LEU A 1 73 ? 4.516 -2.564 -45.156 1 23.23 73 LEU A C 1
ATOM 576 O O . LEU A 1 73 ? 3.627 -3.42 -45.188 1 23.23 73 LEU A O 1
ATOM 580 N N . GLU A 1 74 ? 5.383 -3.139 -45.906 1 20.53 74 GLU A N 1
ATOM 581 C CA . GLU A 1 74 ? 5.883 -4.457 -45.531 1 20.53 74 GLU A CA 1
ATOM 582 C C . GLU A 1 74 ? 6.102 -4.562 -44.031 1 20.53 74 GLU A C 1
ATOM 584 O O . GLU A 1 74 ? 6.574 -3.613 -43.406 1 20.53 74 GLU A O 1
ATOM 589 N N . ARG A 1 75 ? 5.316 -5.496 -43.375 1 23.14 75 ARG A N 1
ATOM 590 C CA . ARG A 1 75 ? 5.148 -6.09 -42.062 1 23.14 75 ARG A CA 1
ATOM 591 C C . ARG A 1 75 ? 6.5 -6.352 -41.406 1 23.14 75 ARG A C 1
ATOM 593 O O . ARG A 1 75 ? 7.039 -7.457 -41.5 1 23.14 75 ARG A O 1
ATOM 600 N N . ALA A 1 76 ? 7.531 -5.734 -41.781 1 20.05 76 ALA A N 1
ATOM 601 C CA . ALA A 1 76 ? 8.75 -6.141 -41.062 1 20.05 76 ALA A CA 1
ATOM 602 C C . ALA A 1 76 ? 8.594 -5.969 -39.562 1 20.05 76 ALA A C 1
ATOM 604 O O . ALA A 1 76 ? 8.258 -4.883 -39.094 1 20.05 76 ALA A O 1
ATOM 605 N N . GLN A 1 77 ? 8.156 -7.031 -38.844 1 21.75 77 GLN A N 1
ATOM 606 C CA . GLN A 1 77 ? 8.078 -7.508 -37.469 1 21.75 77 GLN A CA 1
ATOM 607 C C . GLN A 1 77 ? 9.328 -7.125 -36.688 1 21.75 77 GLN A C 1
ATOM 609 O O . GLN A 1 77 ? 10.352 -7.805 -36.781 1 21.75 77 GLN A O 1
ATOM 614 N N . ARG A 1 78 ? 9.82 -6.082 -36.781 1 22.16 78 ARG A N 1
ATOM 615 C CA . ARG A 1 78 ? 11.078 -5.711 -36.156 1 22.16 78 ARG A CA 1
ATOM 616 C C . ARG A 1 78 ? 10.984 -5.898 -34.625 1 22.16 78 ARG A C 1
ATOM 618 O O . ARG A 1 78 ? 10.062 -5.387 -34 1 22.16 78 ARG A O 1
ATOM 625 N N . ASP A 1 79 ? 11.578 -7.012 -34.25 1 22.64 79 ASP A N 1
ATOM 626 C CA . ASP A 1 79 ? 11.82 -7.602 -32.938 1 22.64 79 ASP A CA 1
ATOM 627 C C . ASP A 1 79 ? 12.531 -6.613 -32 1 22.64 79 ASP A C 1
ATOM 629 O O . ASP A 1 79 ? 13.547 -6.027 -32.375 1 22.64 79 ASP A O 1
ATOM 633 N N . ILE A 1 80 ? 11.852 -5.734 -31.5 1 23.33 80 ILE A N 1
ATOM 634 C CA . ILE A 1 80 ? 12.367 -4.891 -30.438 1 23.33 80 ILE A CA 1
ATOM 635 C C . ILE A 1 80 ? 13.18 -5.734 -29.453 1 23.33 80 ILE A C 1
ATOM 637 O O . ILE A 1 80 ? 12.656 -6.652 -28.828 1 23.33 80 ILE A O 1
ATOM 641 N N . ILE A 1 81 ? 14.438 -6.062 -29.859 1 22.33 81 ILE A N 1
ATOM 642 C CA . ILE A 1 81 ? 15.422 -6.77 -29.047 1 22.33 81 ILE A CA 1
ATOM 643 C C . ILE A 1 81 ? 15.672 -6.004 -27.75 1 22.33 81 ILE A C 1
ATOM 645 O O . ILE A 1 81 ? 16.047 -4.828 -27.781 1 22.33 81 ILE A O 1
ATOM 649 N N . HIS A 1 82 ? 14.875 -6.293 -26.828 1 22.61 82 HIS A N 1
ATOM 650 C CA . HIS A 1 82 ? 15.211 -5.824 -25.484 1 22.61 82 HIS A CA 1
ATOM 651 C C . HIS A 1 82 ? 16.484 -6.492 -24.969 1 22.61 82 HIS A C 1
ATOM 653 O O . HIS A 1 82 ? 16.547 -7.719 -24.875 1 22.61 82 HIS A O 1
ATOM 659 N N . VAL A 1 83 ? 17.609 -6.043 -25.406 1 22.38 83 VAL A N 1
ATOM 660 C CA . VAL A 1 83 ? 18.891 -6.57 -24.922 1 22.38 83 VAL A CA 1
ATOM 661 C C . VAL A 1 83 ? 19.031 -6.262 -23.422 1 22.38 83 VAL A C 1
ATOM 663 O O . VAL A 1 83 ? 19.016 -5.098 -23.016 1 22.38 83 VAL A O 1
ATOM 666 N N . HIS A 1 84 ? 18.469 -7.164 -22.609 1 22.39 84 HIS A N 1
ATOM 667 C CA . HIS A 1 84 ? 18.672 -7.09 -21.172 1 22.39 84 HIS A CA 1
ATOM 668 C C . HIS A 1 84 ? 20.109 -7.465 -20.797 1 22.39 84 HIS A C 1
ATOM 670 O O . HIS A 1 84 ? 20.578 -8.547 -21.156 1 22.39 84 HIS A O 1
ATOM 676 N N . LYS A 1 85 ? 21.031 -6.59 -20.828 1 23.52 85 LYS A N 1
ATOM 677 C CA . LYS A 1 85 ? 22.359 -6.934 -20.344 1 23.52 85 LYS A CA 1
ATOM 678 C C . LYS A 1 85 ? 22.344 -7.227 -18.844 1 23.52 85 LYS A C 1
ATOM 680 O O . LYS A 1 85 ? 21.844 -6.422 -18.062 1 23.52 85 LYS A O 1
ATOM 685 N N . TYR A 1 86 ? 22.391 -8.477 -18.562 1 22.66 86 TYR A N 1
ATOM 686 C CA . TYR A 1 86 ? 22.625 -9.016 -17.219 1 22.66 86 TYR A CA 1
ATOM 687 C C . TYR A 1 86 ? 24.047 -8.695 -16.75 1 22.66 86 TYR A C 1
ATOM 689 O O . TYR A 1 86 ? 25.016 -9.008 -17.438 1 22.66 86 TYR A O 1
ATOM 697 N N . LEU A 1 87 ? 24.219 -7.574 -16.031 1 22.36 87 LEU A N 1
ATOM 698 C CA . LEU A 1 87 ? 25.516 -7.301 -15.398 1 22.36 87 LEU A CA 1
ATOM 699 C C . LEU A 1 87 ? 25.875 -8.406 -14.422 1 22.36 87 LEU A C 1
ATOM 701 O O . LEU A 1 87 ? 25.094 -8.742 -13.523 1 22.36 87 LEU A O 1
ATOM 705 N N . LYS A 1 88 ? 26.781 -9.406 -14.867 1 21.2 88 LYS A N 1
ATOM 706 C CA . LYS A 1 88 ? 27.484 -10.391 -14.047 1 21.2 88 LYS A CA 1
ATOM 707 C C . LYS A 1 88 ? 28.172 -9.727 -12.867 1 21.2 88 LYS A C 1
ATOM 709 O O . LYS A 1 88 ? 28.531 -8.547 -12.93 1 21.2 88 LYS A O 1
ATOM 714 N N . GLY A 1 89 ? 28.344 -10.5 -11.766 1 22.86 89 GLY A N 1
ATOM 715 C CA . GLY A 1 89 ? 28.984 -10.375 -10.461 1 22.86 89 GLY A CA 1
ATOM 716 C C . GLY A 1 89 ? 30.406 -9.852 -10.547 1 22.86 89 GLY A C 1
ATOM 717 O O . GLY A 1 89 ? 30.828 -9.031 -9.719 1 22.86 89 GLY A O 1
ATOM 718 N N . GLY A 1 90 ? 31.312 -10.602 -11.219 1 22.59 90 GLY A N 1
ATOM 719 C CA . GLY A 1 90 ? 32.688 -10.648 -10.75 1 22.59 90 GLY A CA 1
ATOM 720 C C . GLY A 1 90 ? 33.469 -9.391 -11.055 1 22.59 90 GLY A C 1
ATOM 721 O O . GLY A 1 90 ? 33.594 -9.008 -12.219 1 22.59 90 GLY A O 1
ATOM 722 N N . ALA A 1 91 ? 33.562 -8.438 -10.188 1 23.95 91 ALA A N 1
ATOM 723 C CA . ALA A 1 91 ? 34.375 -7.23 -10.297 1 23.95 91 ALA A CA 1
ATOM 724 C C . ALA A 1 91 ? 35.844 -7.574 -10.539 1 23.95 91 ALA A C 1
ATOM 726 O O . ALA A 1 91 ? 36.75 -6.785 -10.219 1 23.95 91 ALA A O 1
ATOM 727 N N . LYS A 1 92 ? 36.406 -8.82 -10.945 1 23.03 92 LYS A N 1
ATOM 728 C CA . LYS A 1 92 ? 37.812 -8.578 -11.109 1 23.03 92 LYS A CA 1
ATOM 729 C C . LYS A 1 92 ? 38.062 -7.539 -12.203 1 23.03 92 LYS A C 1
ATOM 731 O O . LYS A 1 92 ? 37.281 -7.414 -13.141 1 23.03 92 LYS A O 1
ATOM 736 N N . ARG A 1 93 ? 39.156 -6.688 -12.125 1 25.42 93 ARG A N 1
ATOM 737 C CA . ARG A 1 93 ? 39.844 -5.637 -12.875 1 25.42 93 ARG A CA 1
ATOM 738 C C . ARG A 1 93 ? 40.219 -6.113 -14.273 1 25.42 93 ARG A C 1
ATOM 740 O O . ARG A 1 93 ? 41.375 -6.395 -14.555 1 25.42 93 ARG A O 1
ATOM 747 N N . THR A 1 94 ? 39.594 -7.211 -14.977 1 20.42 94 THR A N 1
ATOM 748 C CA . THR A 1 94 ? 40.344 -7.68 -16.141 1 20.42 94 THR A CA 1
ATOM 749 C C . THR A 1 94 ? 40.531 -6.555 -17.156 1 20.42 94 THR A C 1
ATOM 751 O O . THR A 1 94 ? 39.75 -5.594 -17.172 1 20.42 94 THR A O 1
ATOM 754 N N . GLN A 1 95 ? 41.719 -6.574 -17.953 1 19.73 95 GLN A N 1
ATOM 755 C CA . GLN A 1 95 ? 42.344 -5.773 -19 1 19.73 95 GLN A CA 1
ATOM 756 C C . GLN A 1 95 ? 41.312 -5.434 -20.094 1 19.73 95 GLN A C 1
ATOM 758 O O . GLN A 1 95 ? 40.312 -6.137 -20.266 1 19.73 95 GLN A O 1
ATOM 763 N N . PRO A 1 96 ? 41.531 -4.266 -20.859 1 24.05 96 PRO A N 1
ATOM 764 C CA . PRO A 1 96 ? 40.75 -3.561 -21.891 1 24.05 96 PRO A CA 1
ATOM 765 C C . PRO A 1 96 ? 40.406 -4.449 -23.078 1 24.05 96 PRO A C 1
ATOM 767 O O . PRO A 1 96 ? 40 -3.951 -24.125 1 24.05 96 PRO A O 1
ATOM 770 N N . GLY A 1 97 ? 40.344 -5.867 -22.906 1 20.05 97 GLY A N 1
ATOM 771 C CA . GLY A 1 97 ? 40.406 -6.629 -24.141 1 20.05 97 GLY A CA 1
ATOM 772 C C . GLY A 1 97 ? 39.375 -6.195 -25.156 1 20.05 97 GLY A C 1
ATOM 773 O O . GLY A 1 97 ? 38.406 -5.484 -24.812 1 20.05 97 GLY A O 1
ATOM 774 N N . SER A 1 98 ? 39.656 -6.629 -26.531 1 18.83 98 SER A N 1
ATOM 775 C CA . SER A 1 98 ? 39.094 -6.434 -27.875 1 18.83 98 SER A CA 1
ATOM 776 C C . SER A 1 98 ? 37.594 -6.734 -27.906 1 18.83 98 SER A C 1
ATOM 778 O O . SER A 1 98 ? 37.156 -7.715 -27.312 1 18.83 98 SER A O 1
ATOM 780 N N . LEU A 1 99 ? 36.812 -5.676 -28 1 22.36 99 LEU A N 1
ATOM 781 C CA . LEU A 1 99 ? 35.375 -5.641 -28.234 1 22.36 99 LEU A CA 1
ATOM 782 C C . LEU A 1 99 ? 34.969 -6.645 -29.312 1 22.36 99 LEU A C 1
ATOM 784 O O . LEU A 1 99 ? 35.219 -6.41 -30.5 1 22.36 99 LEU A O 1
ATOM 788 N N . GLN A 1 100 ? 35.562 -7.934 -29.156 1 19.59 100 GLN A N 1
ATOM 789 C CA . GLN A 1 100 ? 35.219 -8.812 -30.266 1 19.59 100 GLN A CA 1
ATOM 790 C C . GLN A 1 100 ? 33.719 -8.711 -30.609 1 19.59 100 GLN A C 1
ATOM 792 O O . GLN A 1 100 ? 32.875 -8.781 -29.719 1 19.59 100 GLN A O 1
ATOM 797 N N . GLN A 1 101 ? 33.469 -8.07 -31.75 1 20.61 101 GLN A N 1
ATOM 798 C CA . GLN A 1 101 ? 32.281 -7.992 -32.562 1 20.61 101 GLN A CA 1
ATOM 799 C C . GLN A 1 101 ? 31.609 -9.359 -32.719 1 20.61 101 GLN A C 1
ATOM 801 O O . GLN A 1 101 ? 32.219 -10.289 -33.25 1 20.61 101 GLN A O 1
ATOM 806 N N . CYS A 1 102 ? 31.219 -9.945 -31.578 1 21.14 102 CYS A N 1
ATOM 807 C CA . CYS A 1 102 ? 30.672 -11.258 -31.891 1 21.14 102 CYS A CA 1
ATOM 808 C C . CYS A 1 102 ? 29.703 -11.18 -33.062 1 21.14 102 CYS A C 1
ATOM 810 O O . CYS A 1 102 ? 28.797 -10.359 -33.062 1 21.14 102 CYS A O 1
ATOM 812 N N . PRO A 1 103 ? 30.203 -11.508 -34.25 1 20.97 103 PRO A N 1
ATOM 813 C CA . PRO A 1 103 ? 29.375 -11.641 -35.469 1 20.97 103 PRO A CA 1
ATOM 814 C C . PRO A 1 103 ? 28.078 -12.391 -35.219 1 20.97 103 PRO A C 1
ATOM 816 O O . PRO A 1 103 ? 28.094 -13.523 -34.719 1 20.97 103 PRO A O 1
ATOM 819 N N . VAL A 1 104 ? 27.172 -11.719 -34.562 1 21.91 104 VAL A N 1
ATOM 820 C CA . VAL A 1 104 ? 25.906 -12.453 -34.469 1 21.91 104 VAL A CA 1
ATOM 821 C C . VAL A 1 104 ? 25.469 -12.938 -35.844 1 21.91 104 VAL A C 1
ATOM 823 O O . VAL A 1 104 ? 25.344 -12.148 -36.781 1 21.91 104 VAL A O 1
ATOM 826 N N . PRO A 1 105 ? 25.875 -14.102 -36.281 1 21.5 105 PRO A N 1
ATOM 827 C CA . PRO A 1 105 ? 25.328 -14.633 -37.531 1 21.5 105 PRO A CA 1
ATOM 828 C C . PRO A 1 105 ? 23.875 -14.25 -37.75 1 21.5 105 PRO A C 1
ATOM 830 O O . PRO A 1 105 ? 23.172 -13.875 -36.812 1 21.5 105 PRO A O 1
ATOM 833 N N . GLY A 1 106 ? 23.422 -14.258 -39.156 1 21.02 106 GLY A N 1
ATOM 834 C CA . GLY A 1 106 ? 22.219 -13.945 -39.906 1 21.02 106 GLY A CA 1
ATOM 835 C C . GLY A 1 106 ? 20.969 -14.547 -39.281 1 21.02 106 GLY A C 1
ATOM 836 O O . GLY A 1 106 ? 19.922 -14.617 -39.938 1 21.02 106 GLY A O 1
ATOM 837 N N . ALA A 1 107 ? 21.141 -15.555 -38.438 1 20.27 107 ALA A N 1
ATOM 838 C CA . ALA A 1 107 ? 19.875 -16.219 -38.156 1 20.27 107 ALA A CA 1
ATOM 839 C C . ALA A 1 107 ? 18.844 -15.234 -37.656 1 20.27 107 ALA A C 1
ATOM 841 O O . ALA A 1 107 ? 19.172 -14.242 -37 1 20.27 107 ALA A O 1
ATOM 842 N N . GLU A 1 108 ? 17.703 -15.062 -38.438 1 22.12 108 GLU A N 1
ATOM 843 C CA . GLU A 1 108 ? 16.438 -14.422 -38.125 1 22.12 108 GLU A CA 1
ATOM 844 C C . GLU A 1 108 ? 16.141 -14.516 -36.625 1 22.12 108 GLU A C 1
ATOM 846 O O . GLU A 1 108 ? 15.711 -15.562 -36.125 1 22.12 108 GLU A O 1
ATOM 851 N N . ALA A 1 109 ? 17.062 -14.188 -35.906 1 21.48 109 ALA A N 1
ATOM 852 C CA . ALA A 1 109 ? 16.938 -14.219 -34.438 1 21.48 109 ALA A CA 1
ATOM 853 C C . ALA A 1 109 ? 15.672 -13.484 -34 1 21.48 109 ALA A C 1
ATOM 855 O O . ALA A 1 109 ? 15.562 -12.266 -34.156 1 21.48 109 ALA A O 1
ATOM 856 N N . VAL A 1 110 ? 14.477 -13.906 -34.531 1 22.66 110 VAL A N 1
ATOM 857 C CA . VAL A 1 110 ? 13.219 -13.562 -33.875 1 22.66 110 VAL A CA 1
ATOM 858 C C . VAL A 1 110 ? 13.43 -13.422 -32.375 1 22.66 110 VAL A C 1
ATOM 860 O O . VAL A 1 110 ? 13.602 -14.422 -31.672 1 22.66 110 VAL A O 1
ATOM 863 N N . GLY A 1 111 ? 14.438 -12.898 -32 1 23.03 111 GLY A N 1
ATOM 864 C CA . GLY A 1 111 ? 14.672 -12.75 -30.578 1 23.03 111 GLY A CA 1
ATOM 865 C C . GLY A 1 111 ? 13.453 -12.281 -29.812 1 23.03 111 GLY A C 1
ATOM 866 O O . GLY A 1 111 ? 13.047 -11.125 -29.922 1 23.03 111 GLY A O 1
ATOM 867 N N . THR A 1 112 ? 12.328 -12.977 -29.969 1 22.86 112 THR A N 1
ATOM 868 C CA . THR A 1 112 ? 11.164 -12.961 -29.094 1 22.86 112 THR A CA 1
ATOM 869 C C . THR A 1 112 ? 11.578 -12.844 -27.641 1 22.86 112 THR A C 1
ATOM 871 O O . THR A 1 112 ? 12.281 -13.711 -27.109 1 22.86 112 THR A O 1
ATOM 874 N N . THR A 1 113 ? 12.211 -11.844 -27.375 1 25.11 113 THR A N 1
ATOM 875 C CA . THR A 1 113 ? 12.383 -11.656 -25.938 1 25.11 113 THR A CA 1
ATOM 876 C C . THR A 1 113 ? 11.141 -12.102 -25.172 1 25.11 113 THR A C 1
ATOM 878 O O . THR A 1 113 ? 10.062 -11.539 -25.344 1 25.11 113 THR A O 1
ATOM 881 N N . TRP A 1 114 ? 10.898 -13.398 -25.219 1 23.41 114 TRP A N 1
ATOM 882 C CA . TRP A 1 114 ? 9.945 -13.984 -24.281 1 23.41 114 TRP A CA 1
ATOM 883 C C . TRP A 1 114 ? 10.242 -13.539 -22.859 1 23.41 114 TRP A C 1
ATOM 885 O O . TRP A 1 114 ? 11.328 -13.797 -22.328 1 23.41 114 TRP A O 1
ATOM 895 N N . SER A 1 115 ? 10.273 -12.336 -22.766 1 25.38 115 SER A N 1
ATOM 896 C CA . SER A 1 115 ? 10.414 -11.961 -21.359 1 25.38 115 SER A CA 1
ATOM 897 C C . SER A 1 115 ? 9.297 -12.562 -20.516 1 25.38 115 SER A C 1
ATOM 899 O O . SER A 1 115 ? 8.117 -12.305 -20.766 1 25.38 115 SER A O 1
ATOM 901 N N . THR A 1 116 ? 9.297 -13.797 -20.438 1 27.19 116 THR A N 1
ATOM 902 C CA . THR A 1 116 ? 8.359 -14.461 -19.547 1 27.19 116 THR A CA 1
ATOM 903 C C . THR A 1 116 ? 8.383 -13.82 -18.156 1 27.19 116 THR A C 1
ATOM 905 O O . THR A 1 116 ? 7.633 -14.219 -17.266 1 27.19 116 THR A O 1
ATOM 908 N N . ALA A 1 117 ? 9.508 -13.305 -17.859 1 25.91 117 ALA A N 1
ATOM 909 C CA . ALA A 1 117 ? 9.562 -13.078 -16.422 1 25.91 117 ALA A CA 1
ATOM 910 C C . ALA A 1 117 ? 8.719 -11.875 -16.016 1 25.91 117 ALA A C 1
ATOM 912 O O . ALA A 1 117 ? 8.312 -11.75 -14.859 1 25.91 117 ALA A O 1
ATOM 913 N N . VAL A 1 118 ? 8.938 -10.719 -16.797 1 26.3 118 VAL A N 1
ATOM 914 C CA . VAL A 1 118 ? 8.352 -9.547 -16.156 1 26.3 118 VAL A CA 1
ATOM 915 C C . VAL A 1 118 ? 6.992 -9.242 -16.781 1 26.3 118 VAL A C 1
ATOM 917 O O . VAL A 1 118 ? 6.887 -9.055 -18 1 26.3 118 VAL A O 1
ATOM 920 N N . PRO A 1 119 ? 5.953 -9.664 -16.156 1 28.94 119 PRO A N 1
ATOM 921 C CA . PRO A 1 119 ? 4.594 -9.438 -16.656 1 28.94 119 PRO A CA 1
ATOM 922 C C . PRO A 1 119 ? 4.422 -8.062 -17.297 1 28.94 119 PRO A C 1
ATOM 924 O O . PRO A 1 119 ? 3.643 -7.906 -18.234 1 28.94 119 PRO A O 1
ATOM 927 N N . SER A 1 120 ? 5.086 -7.141 -16.75 1 29.89 120 SER A N 1
ATOM 928 C CA . SER A 1 120 ? 4.777 -5.809 -17.25 1 29.89 120 SER A CA 1
ATOM 929 C C . SER A 1 120 ? 5.184 -5.668 -18.719 1 29.89 120 SER A C 1
ATOM 931 O O . SER A 1 120 ? 4.738 -4.75 -19.406 1 29.89 120 SER A O 1
ATOM 933 N N . ALA A 1 121 ? 6.125 -6.531 -19.125 1 30.34 121 ALA A N 1
ATOM 934 C CA . ALA A 1 121 ? 6.648 -6.438 -20.484 1 30.34 121 ALA A CA 1
ATOM 935 C C . ALA A 1 121 ? 5.605 -6.875 -21.516 1 30.34 121 ALA A C 1
ATOM 937 O O . ALA A 1 121 ? 5.598 -6.391 -22.641 1 30.34 121 ALA A O 1
ATOM 938 N N . HIS A 1 122 ? 4.77 -7.656 -21.078 1 29.78 122 HIS A N 1
ATOM 939 C CA . HIS A 1 122 ? 3.805 -8.234 -22 1 29.78 122 HIS A CA 1
ATOM 940 C C . HIS A 1 122 ? 2.898 -7.16 -22.594 1 29.78 122 HIS A C 1
ATOM 942 O O . HIS A 1 122 ? 2.605 -7.176 -23.797 1 29.78 122 HIS A O 1
ATOM 948 N N . GLN A 1 123 ? 2.486 -6.332 -21.719 1 29.86 123 GLN A N 1
ATOM 949 C CA . GLN A 1 123 ? 1.492 -5.367 -22.172 1 29.86 123 GLN A CA 1
ATOM 950 C C . GLN A 1 123 ? 2.119 -4.328 -23.094 1 29.86 123 GLN A C 1
ATOM 952 O O . GLN A 1 123 ? 1.484 -3.879 -24.047 1 29.86 123 GLN A O 1
ATOM 957 N N . ALA A 1 124 ? 3.436 -4.086 -22.859 1 30.12 124 ALA A N 1
ATOM 958 C CA . ALA A 1 124 ? 4.113 -3.143 -23.75 1 30.12 124 ALA A CA 1
ATOM 959 C C . ALA A 1 124 ? 4.133 -3.656 -25.188 1 30.12 124 ALA A C 1
ATOM 961 O O . ALA A 1 124 ? 3.951 -2.883 -26.125 1 30.12 124 ALA A O 1
ATOM 962 N N . ALA A 1 125 ? 4.227 -4.918 -25.25 1 29.09 125 ALA A N 1
ATOM 963 C CA . ALA A 1 125 ? 4.332 -5.48 -26.594 1 29.09 125 ALA A CA 1
ATOM 964 C C . ALA A 1 125 ? 3.018 -5.332 -27.359 1 29.09 125 ALA A C 1
ATOM 966 O O . ALA A 1 125 ? 3.018 -5.07 -28.562 1 29.09 125 ALA A O 1
ATOM 967 N N . LEU A 1 126 ? 1.976 -5.426 -26.594 1 29.2 126 LEU A N 1
ATOM 968 C CA . LEU A 1 126 ? 0.696 -5.32 -27.281 1 29.2 126 LEU A CA 1
ATOM 969 C C . LEU A 1 126 ? 0.427 -3.879 -27.703 1 29.2 126 LEU A C 1
ATOM 971 O O . LEU A 1 126 ? -0.134 -3.637 -28.781 1 29.2 126 LEU A O 1
ATOM 975 N N . LEU A 1 127 ? 0.819 -3.004 -26.812 1 31.39 127 LEU A N 1
ATOM 976 C CA . LEU A 1 127 ? 0.551 -1.596 -27.078 1 31.39 127 LEU A CA 1
ATOM 977 C C . LEU A 1 127 ? 1.376 -1.098 -28.25 1 31.39 127 LEU A C 1
ATOM 979 O O . LEU A 1 127 ? 0.936 -0.218 -29 1 31.39 127 LEU A O 1
ATOM 983 N N . CYS A 1 128 ? 2.615 -1.562 -28.391 1 28.64 128 CYS A N 1
ATOM 984 C CA . CYS A 1 128 ? 3.418 -1.158 -29.547 1 28.64 128 CYS A CA 1
ATOM 985 C C . CYS A 1 128 ? 2.713 -1.501 -30.859 1 28.64 128 CYS A C 1
ATOM 987 O O . CYS A 1 128 ? 2.877 -0.802 -31.859 1 28.64 128 CYS A O 1
ATOM 989 N N . GLY A 1 129 ? 2.029 -2.463 -30.797 1 26.72 129 GLY A N 1
ATOM 990 C CA . GLY A 1 129 ? 1.336 -2.752 -32.031 1 26.72 129 GLY A CA 1
ATOM 991 C C . GLY A 1 129 ? 0.162 -1.826 -32.312 1 26.72 129 GLY A C 1
ATOM 992 O O . GLY A 1 129 ? -0.38 -1.795 -33.406 1 26.72 129 GLY A O 1
ATOM 993 N N . ALA A 1 130 ? -0.451 -1.205 -31.172 1 26.62 130 ALA A N 1
ATOM 994 C CA . ALA A 1 130 ? -1.646 -0.414 -31.453 1 26.62 130 ALA A CA 1
ATOM 995 C C . ALA A 1 130 ? -1.298 1.062 -31.625 1 26.62 130 ALA A C 1
ATOM 997 O O . ALA A 1 130 ? -0.832 1.71 -30.688 1 26.62 130 ALA A O 1
ATOM 998 N N . GLY A 1 131 ? -0.922 1.632 -32.719 1 28.94 131 GLY A N 1
ATOM 999 C CA . GLY A 1 131 ? -0.625 2.979 -33.156 1 28.94 131 GLY A CA 1
ATOM 1000 C C . GLY A 1 131 ? -1.472 4.039 -32.5 1 28.94 131 GLY A C 1
ATOM 1001 O O . GLY A 1 131 ? -1.003 5.156 -32.25 1 28.94 131 GLY A O 1
ATOM 1002 N N . SER A 1 132 ? -2.697 3.908 -32.281 1 29.89 132 SER A N 1
ATOM 1003 C CA . SER A 1 132 ? -3.646 4.902 -31.797 1 29.89 132 SER A CA 1
ATOM 1004 C C . SER A 1 132 ? -3.389 5.238 -30.328 1 29.89 132 SER A C 1
ATOM 1006 O O . SER A 1 132 ? -3.865 6.258 -29.828 1 29.89 132 SER A O 1
ATOM 1008 N N . LEU A 1 133 ? -2.654 4.555 -29.703 1 33.72 133 LEU A N 1
ATOM 1009 C CA . LEU A 1 133 ? -2.541 4.605 -28.25 1 33.72 133 LEU A CA 1
ATOM 1010 C C . LEU A 1 133 ? -1.586 5.715 -27.812 1 33.72 133 LEU A C 1
ATOM 1012 O O . LEU A 1 133 ? -1.787 6.348 -26.781 1 33.72 133 LEU A O 1
ATOM 1016 N N . ALA A 1 134 ? -0.592 6.129 -28.641 1 33.16 134 ALA A N 1
ATOM 1017 C CA . ALA A 1 134 ? 0.396 7.145 -28.266 1 33.16 134 ALA A CA 1
ATOM 1018 C C . ALA A 1 134 ? -0.266 8.5 -28.047 1 33.16 134 ALA A C 1
ATOM 1020 O O . ALA A 1 134 ? 0.096 9.219 -27.109 1 33.16 134 ALA A O 1
ATOM 1021 N N . GLN A 1 135 ? -1.216 8.828 -28.828 1 29.94 135 GLN A N 1
ATOM 1022 C CA . GLN A 1 135 ? -1.881 10.117 -28.719 1 29.94 135 GLN A CA 1
ATOM 1023 C C . GLN A 1 135 ? -2.725 10.195 -27.453 1 29.94 135 GLN A C 1
ATOM 1025 O O . GLN A 1 135 ? -2.746 11.227 -26.766 1 29.94 135 GLN A O 1
ATOM 1030 N N . ALA A 1 136 ? -3.314 9.188 -27.125 1 33 136 ALA A N 1
ATOM 1031 C CA . ALA A 1 136 ? -4.191 9.148 -25.953 1 33 136 ALA A CA 1
ATOM 1032 C C . ALA A 1 136 ? -3.389 9.234 -24.656 1 33 136 ALA A C 1
ATOM 1034 O O . ALA A 1 136 ? -3.822 9.867 -23.688 1 33 136 ALA A O 1
ATOM 1035 N N . ALA A 1 137 ? -2.271 8.727 -24.703 1 37.38 137 ALA A N 1
ATOM 1036 C CA . ALA A 1 137 ? -1.409 8.648 -23.531 1 37.38 137 ALA A CA 1
ATOM 1037 C C . ALA A 1 137 ? -0.87 10.031 -23.156 1 37.38 137 ALA A C 1
ATOM 1039 O O . ALA A 1 137 ? -0.747 10.359 -21.969 1 37.38 137 ALA A O 1
ATOM 1040 N N . GLN A 1 138 ? -0.611 10.836 -24.094 1 33 138 GLN A N 1
ATOM 1041 C CA . GLN A 1 138 ? -0.005 12.133 -23.828 1 33 138 GLN A CA 1
ATOM 1042 C C . GLN A 1 138 ? -0.941 13.023 -23.016 1 33 138 GLN A C 1
ATOM 1044 O O . GLN A 1 138 ? -0.503 13.711 -22.094 1 33 138 GLN A O 1
ATOM 1049 N N . SER A 1 139 ? -2.141 13.055 -23.391 1 32.22 139 SER A N 1
ATOM 1050 C CA . SER A 1 139 ? -3.076 13.977 -22.75 1 32.22 139 SER A CA 1
ATOM 1051 C C . SER A 1 139 ? -3.348 13.555 -21.312 1 32.22 139 SER A C 1
ATOM 1053 O O . SER A 1 139 ? -3.475 14.406 -20.422 1 32.22 139 SER A O 1
ATOM 1055 N N . THR A 1 140 ? -3.471 12.352 -21.094 1 35.94 140 THR A N 1
ATOM 1056 C CA . THR A 1 140 ? -3.93 11.836 -19.812 1 35.94 140 THR A CA 1
ATOM 1057 C C . THR A 1 140 ? -2.779 11.766 -18.812 1 35.94 140 THR A C 1
ATOM 1059 O O . THR A 1 140 ? -2.99 11.875 -17.594 1 35.94 140 THR A O 1
ATOM 1062 N N . PHE A 1 141 ? -1.678 11.688 -19.391 1 37.31 141 PHE A N 1
ATOM 1063 C CA . PHE A 1 141 ? -0.52 11.484 -18.531 1 37.31 141 PHE A CA 1
ATOM 1064 C C . PHE A 1 141 ? -0.162 12.773 -17.797 1 37.31 141 PHE A C 1
ATOM 1066 O O . PHE A 1 141 ? 0.354 12.734 -16.672 1 37.31 141 PHE A O 1
ATOM 1073 N N . ILE A 1 142 ? -0.456 13.844 -18.484 1 33.81 142 ILE A N 1
ATOM 1074 C CA . ILE A 1 142 ? -0.018 15.109 -17.906 1 33.81 142 ILE A CA 1
ATOM 1075 C C . ILE A 1 142 ? -0.934 15.484 -16.734 1 33.81 142 ILE A C 1
ATOM 1077 O O . ILE A 1 142 ? -0.476 16.031 -15.734 1 33.81 142 ILE A O 1
ATOM 1081 N N . ASN A 1 143 ? -2.227 15.188 -16.984 1 30.88 143 ASN A N 1
ATOM 1082 C CA . ASN A 1 143 ? -3.158 15.578 -15.93 1 30.88 143 ASN A CA 1
ATOM 1083 C C . ASN A 1 143 ? -3.436 14.422 -14.969 1 30.88 143 ASN A C 1
ATOM 1085 O O . ASN A 1 143 ? -4.07 13.438 -15.344 1 30.88 143 ASN A O 1
ATOM 1089 N N . ARG A 1 144 ? -2.611 14.102 -14.086 1 38.69 144 ARG A N 1
ATOM 1090 C CA . ARG A 1 144 ? -2.973 13.07 -13.125 1 38.69 144 ARG A CA 1
ATOM 1091 C C . ARG A 1 144 ? -4.086 13.547 -12.195 1 38.69 144 ARG A C 1
ATOM 1093 O O . ARG A 1 144 ? -3.818 14.156 -11.164 1 38.69 144 ARG A O 1
ATOM 1100 N N . PRO A 1 145 ? -5.242 13.586 -12.812 1 34.31 145 PRO A N 1
ATOM 1101 C CA . PRO A 1 145 ? -6.262 13.992 -11.844 1 34.31 145 PRO A CA 1
ATOM 1102 C C . PRO A 1 145 ? -6.34 13.062 -10.633 1 34.31 145 PRO A C 1
ATOM 1104 O O . PRO A 1 145 ? -6.031 11.875 -10.742 1 34.31 145 PRO A O 1
ATOM 1107 N N . ALA A 1 146 ? -6.145 13.562 -9.523 1 33.62 146 ALA A N 1
ATOM 1108 C CA . ALA A 1 146 ? -6.484 12.773 -8.344 1 33.62 146 ALA A CA 1
ATOM 1109 C C . ALA A 1 146 ? -7.828 12.07 -8.523 1 33.62 146 ALA A C 1
ATOM 1111 O O . ALA A 1 146 ? -8.883 12.641 -8.211 1 33.62 146 ALA A O 1
ATOM 1112 N N . LEU A 1 147 ? -7.855 10.914 -9.242 1 33.72 147 LEU A N 1
ATOM 1113 C CA . LEU A 1 147 ? -9.062 10.195 -9.625 1 33.72 147 LEU A CA 1
ATOM 1114 C C . LEU A 1 147 ? -9.984 10 -8.422 1 33.72 147 LEU A C 1
ATOM 1116 O O . LEU A 1 147 ? -11.211 9.984 -8.57 1 33.72 147 LEU A O 1
ATOM 1120 N N . GLY A 1 148 ? -9.453 9.766 -7.262 1 31.84 148 GLY A N 1
ATOM 1121 C CA . GLY A 1 148 ? -10.297 9.531 -6.098 1 31.84 148 GLY A CA 1
ATOM 1122 C C . GLY A 1 148 ? -11.086 10.758 -5.688 1 31.84 148 GLY A C 1
ATOM 1123 O O . GLY A 1 148 ? -12.148 10.641 -5.07 1 31.84 148 GLY A O 1
ATOM 1124 N N . ILE A 1 149 ? -10.484 11.906 -6.031 1 32.56 149 ILE A N 1
ATOM 1125 C CA . ILE A 1 149 ? -11.125 13.133 -5.57 1 32.56 149 ILE A CA 1
ATOM 1126 C C . ILE A 1 149 ? -11.906 13.773 -6.719 1 32.56 149 ILE A C 1
ATOM 1128 O O . ILE A 1 149 ? -13.039 14.219 -6.539 1 32.56 149 ILE A O 1
ATOM 1132 N N . LEU A 1 150 ? -11.281 13.648 -7.957 1 34.88 150 LEU A N 1
ATOM 1133 C CA . LEU A 1 150 ? -11.898 14.336 -9.086 1 34.88 150 LEU A CA 1
ATOM 1134 C C . LEU A 1 150 ? -11.781 13.508 -10.359 1 34.88 150 LEU A C 1
ATOM 1136 O O . LEU A 1 150 ? -10.992 13.844 -11.25 1 34.88 150 LEU A O 1
ATOM 1140 N N . PRO A 1 151 ? -12.57 12.359 -10.414 1 38.47 151 PRO A N 1
ATOM 1141 C CA . PRO A 1 151 ? -12.477 11.555 -11.633 1 38.47 151 PRO A CA 1
ATOM 1142 C C . PRO A 1 151 ? -13.031 12.281 -12.859 1 38.47 151 PRO A C 1
ATOM 1144 O O . PRO A 1 151 ? -13.961 13.086 -12.742 1 38.47 151 PRO A O 1
ATOM 1147 N N . PRO A 1 152 ? -12.312 12.109 -13.992 1 41.06 152 PRO A N 1
ATOM 1148 C CA . PRO A 1 152 ? -12.883 12.695 -15.203 1 41.06 152 PRO A CA 1
ATOM 1149 C C . PRO A 1 152 ? -14.281 12.148 -15.523 1 41.06 152 PRO A C 1
ATOM 1151 O O . PRO A 1 152 ? -14.641 11.062 -15.07 1 41.06 152 PRO A O 1
ATOM 1154 N N . GLU A 1 153 ? -15.203 12.938 -16.078 1 41.81 153 GLU A N 1
ATOM 1155 C CA . GLU A 1 153 ? -16.609 12.625 -16.344 1 41.81 153 GLU A CA 1
ATOM 1156 C C . GLU A 1 153 ? -16.734 11.297 -17.094 1 41.81 153 GLU A C 1
ATOM 1158 O O . GLU A 1 153 ? -17.688 10.539 -16.859 1 41.81 153 GLU A O 1
ATOM 1163 N N . ASN A 1 154 ? -15.766 10.977 -17.938 1 44.62 154 ASN A N 1
ATOM 1164 C CA . ASN A 1 154 ? -15.922 9.766 -18.75 1 44.62 154 ASN A CA 1
ATOM 1165 C C . ASN A 1 154 ? -15.234 8.57 -18.078 1 44.62 154 ASN A C 1
ATOM 1167 O O . ASN A 1 154 ? -15.055 7.523 -18.719 1 44.62 154 ASN A O 1
ATOM 1171 N N . PHE A 1 155 ? -14.992 8.828 -16.922 1 52.84 155 PHE A N 1
ATOM 1172 C CA . PHE A 1 155 ? -14.227 7.793 -16.234 1 52.84 155 PHE A CA 1
ATOM 1173 C C . PHE A 1 155 ? -15.047 6.516 -16.109 1 52.84 155 PHE A C 1
ATOM 1175 O O . PHE A 1 155 ? -14.547 5.418 -16.375 1 52.84 155 PHE A O 1
ATOM 1182 N N . SER A 1 156 ? -16.312 6.645 -15.789 1 54.78 156 SER A N 1
ATOM 1183 C CA . SER A 1 156 ? -17.156 5.473 -15.594 1 54.78 156 SER A CA 1
ATOM 1184 C C . SER A 1 156 ? -17.391 4.746 -16.922 1 54.78 156 SER A C 1
ATOM 1186 O O . SER A 1 156 ? -17.422 3.514 -16.953 1 54.78 156 SER A O 1
ATOM 1188 N N . GLU A 1 157 ? -17.609 5.438 -17.953 1 58.09 157 GLU A N 1
ATOM 1189 C CA . GLU A 1 157 ? -17.828 4.82 -19.266 1 58.09 157 GLU A CA 1
ATOM 1190 C C . GLU A 1 157 ? -16.578 4.098 -19.75 1 58.09 157 GLU A C 1
ATOM 1192 O O . GLU A 1 157 ? -16.672 3.008 -20.328 1 58.09 157 GLU A O 1
ATOM 1197 N N . ARG A 1 158 ? -15.547 4.762 -19.469 1 63.88 158 ARG A N 1
ATOM 1198 C CA . ARG A 1 158 ? -14.281 4.148 -19.859 1 63.88 158 ARG A CA 1
ATOM 1199 C C . ARG A 1 158 ? -14.039 2.859 -19.078 1 63.88 158 ARG A C 1
ATOM 1201 O O . ARG A 1 158 ? -13.516 1.888 -19.625 1 63.88 158 ARG A O 1
ATOM 1208 N N . LEU A 1 159 ? -14.5 2.896 -17.906 1 70.25 159 LEU A N 1
ATOM 1209 C CA . LEU A 1 159 ? -14.383 1.689 -17.094 1 70.25 159 LEU A CA 1
ATOM 1210 C C . LEU A 1 159 ? -15.281 0.579 -17.641 1 70.25 159 LEU A C 1
ATOM 1212 O O . LEU A 1 159 ? -14.906 -0.596 -17.609 1 70.25 159 LEU A O 1
ATOM 1216 N N . LYS A 1 160 ? -16.375 0.918 -18.125 1 71.88 160 LYS A N 1
ATOM 1217 C CA . LYS A 1 160 ? -17.312 -0.055 -18.672 1 71.88 160 LYS A CA 1
ATOM 1218 C C . LYS A 1 160 ? -16.766 -0.715 -19.938 1 71.88 160 LYS A C 1
ATOM 1220 O O . LYS A 1 160 ? -16.906 -1.923 -20.125 1 71.88 160 LYS A O 1
ATOM 1225 N N . GLU A 1 161 ? -16.094 0.067 -20.672 1 72.88 161 GLU A N 1
ATOM 1226 C CA . GLU A 1 161 ? -15.578 -0.439 -21.938 1 72.88 161 GLU A CA 1
ATOM 1227 C C . GLU A 1 161 ? -14.266 -1.187 -21.719 1 72.88 161 GLU A C 1
ATOM 1229 O O . GLU A 1 161 ? -13.844 -1.966 -22.578 1 72.88 161 GLU A O 1
ATOM 1234 N N . SER A 1 162 ? -13.75 -0.899 -20.625 1 82.12 162 SER A N 1
ATOM 1235 C CA . SER A 1 162 ? -12.461 -1.527 -20.344 1 82.12 162 SER A CA 1
ATOM 1236 C C . SER A 1 162 ? -12.586 -2.609 -19.281 1 82.12 162 SER A C 1
ATOM 1238 O O . SER A 1 162 ? -12.953 -3.748 -19.594 1 82.12 162 SER A O 1
ATOM 1240 N N . LEU A 1 163 ? -12.508 -2.258 -18.078 1 86 163 LEU A N 1
ATOM 1241 C CA . LEU A 1 163 ? -12.43 -3.215 -16.984 1 86 163 LEU A CA 1
ATOM 1242 C C . LEU A 1 163 ? -13.727 -3.994 -16.828 1 86 163 LEU A C 1
ATOM 1244 O O . LEU A 1 163 ? -13.711 -5.219 -16.688 1 86 163 LEU A O 1
ATOM 1248 N N . LEU A 1 164 ? -14.828 -3.334 -16.969 1 89.88 164 LEU A N 1
ATOM 1249 C CA . LEU A 1 164 ? -16.094 -4.008 -16.719 1 89.88 164 LEU A CA 1
ATOM 1250 C C . LEU A 1 164 ? -16.469 -4.922 -17.875 1 89.88 164 LEU A C 1
ATOM 1252 O O . LEU A 1 164 ? -17.312 -5.809 -17.719 1 89.88 164 LEU A O 1
ATOM 1256 N N . SER A 1 165 ? -15.867 -4.711 -19.016 1 89.06 165 SER A N 1
ATOM 1257 C CA . SER A 1 165 ? -16.125 -5.578 -20.172 1 89.06 165 SER A CA 1
ATOM 1258 C C . SER A 1 165 ? -15.547 -6.973 -19.938 1 89.06 165 SER A C 1
ATOM 1260 O O . SER A 1 165 ? -15.953 -7.93 -20.609 1 89.06 165 SER A O 1
ATOM 1262 N N . VAL A 1 166 ? -14.648 -7.059 -19.047 1 93.25 166 VAL A N 1
ATOM 1263 C CA . VAL A 1 166 ? -14.039 -8.359 -18.781 1 93.25 166 VAL A CA 1
ATOM 1264 C C . VAL A 1 166 ? -14.258 -8.734 -17.312 1 93.25 166 VAL A C 1
ATOM 1266 O O . VAL A 1 166 ? -13.492 -9.531 -16.75 1 93.25 166 VAL A O 1
ATOM 1269 N N . ALA A 1 167 ? -15.234 -8.117 -16.688 1 94.94 167 ALA A N 1
ATOM 1270 C CA . ALA A 1 167 ? -15.523 -8.422 -15.289 1 94.94 167 ALA A CA 1
ATOM 1271 C C . ALA A 1 167 ? -15.844 -9.898 -15.094 1 94.94 167 ALA A C 1
ATOM 1273 O O . ALA A 1 167 ? -16.531 -10.5 -15.922 1 94.94 167 ALA A O 1
ATOM 1274 N N . PRO A 1 168 ? -15.266 -10.523 -14.023 1 96.19 168 PRO A N 1
ATOM 1275 C CA . PRO A 1 168 ? -15.703 -11.891 -13.727 1 96.19 168 PRO A CA 1
ATOM 1276 C C . PRO A 1 168 ? -17.219 -12 -13.547 1 96.19 168 PRO A C 1
ATOM 1278 O O . PRO A 1 168 ? -17.859 -11.047 -13.109 1 96.19 168 PRO A O 1
ATOM 1281 N N . LYS A 1 169 ? -17.719 -13.172 -13.867 1 91.88 169 LYS A N 1
ATOM 1282 C CA . LYS A 1 169 ? -19.156 -13.422 -13.75 1 91.88 169 LYS A CA 1
ATOM 1283 C C . LYS A 1 169 ? -19.641 -13.148 -12.328 1 91.88 169 LYS A C 1
ATOM 1285 O O . LYS A 1 169 ? -19.047 -13.625 -11.359 1 91.88 169 LYS A O 1
ATOM 1290 N N . GLY A 1 170 ? -20.641 -12.305 -12.258 1 92.69 170 GLY A N 1
ATOM 1291 C CA . GLY A 1 170 ? -21.281 -12.062 -10.977 1 92.69 170 GLY A CA 1
ATOM 1292 C C . GLY A 1 170 ? -20.656 -10.914 -10.211 1 92.69 170 GLY A C 1
ATOM 1293 O O . GLY A 1 170 ? -21.125 -10.562 -9.117 1 92.69 170 GLY A O 1
ATOM 1294 N N . LEU A 1 171 ? -19.656 -10.312 -10.766 1 96.5 171 LEU A N 1
ATOM 1295 C CA . LEU A 1 171 ? -18.969 -9.227 -10.078 1 96.5 171 LEU A CA 1
ATOM 1296 C C . LEU A 1 171 ? -19.078 -7.926 -10.875 1 96.5 171 LEU A C 1
ATOM 1298 O O . LEU A 1 171 ? -18.156 -7.555 -11.594 1 96.5 171 LEU A O 1
ATOM 1302 N N . PRO A 1 172 ? -20.125 -7.098 -10.602 1 91.81 172 PRO A N 1
ATOM 1303 C CA . PRO A 1 172 ? -20.422 -5.938 -11.445 1 91.81 172 PRO A CA 1
ATOM 1304 C C . PRO A 1 172 ? -19.703 -4.676 -10.984 1 91.81 172 PRO A C 1
ATOM 1306 O O . PRO A 1 172 ? -19.75 -3.646 -11.656 1 91.81 172 PRO A O 1
ATOM 1309 N N . GLN A 1 173 ? -19.062 -4.754 -9.828 1 92.69 173 GLN A N 1
ATOM 1310 C CA . GLN A 1 173 ? -18.391 -3.574 -9.289 1 92.69 173 GLN A CA 1
ATOM 1311 C C . GLN A 1 173 ? -16.875 -3.682 -9.438 1 92.69 173 GLN A C 1
ATOM 1313 O O . GLN A 1 173 ? -16.328 -4.777 -9.391 1 92.69 173 GLN A O 1
ATOM 1318 N N . VAL A 1 174 ? -16.281 -2.461 -9.68 1 92 174 VAL A N 1
ATOM 1319 C CA . VAL A 1 174 ? -14.82 -2.482 -9.812 1 92 174 VAL A CA 1
ATOM 1320 C C . VAL A 1 174 ? -14.227 -1.251 -9.133 1 92 174 VAL A C 1
ATOM 1322 O O . VAL A 1 174 ? -14.812 -0.168 -9.172 1 92 174 VAL A O 1
ATOM 1325 N N . MET A 1 175 ? -13.156 -1.445 -8.406 1 89.56 175 MET A N 1
ATOM 1326 C CA . MET A 1 175 ? -12.328 -0.368 -7.863 1 89.56 175 MET A CA 1
ATOM 1327 C C . MET A 1 175 ? -10.891 -0.482 -8.359 1 89.56 175 MET A C 1
ATOM 1329 O O . MET A 1 175 ? -10.273 -1.544 -8.25 1 89.56 175 MET A O 1
ATOM 1333 N N . THR A 1 176 ? -10.375 0.615 -8.867 1 84.81 176 THR A N 1
ATOM 1334 C CA . THR A 1 176 ? -9.016 0.597 -9.406 1 84.81 176 THR A CA 1
ATOM 1335 C C . THR A 1 176 ? -8 0.956 -8.328 1 84.81 176 THR A C 1
ATOM 1337 O O . THR A 1 176 ? -8.312 1.703 -7.395 1 84.81 176 THR A O 1
ATOM 1340 N N . MET A 1 177 ? -6.863 0.362 -8.398 1 85.25 177 MET A N 1
ATOM 1341 C CA . MET A 1 177 ? -5.742 0.594 -7.496 1 85.25 177 MET A CA 1
ATOM 1342 C C . MET A 1 177 ? -4.441 0.768 -8.281 1 85.25 177 MET A C 1
ATOM 1344 O O . MET A 1 177 ? -4.41 0.558 -9.492 1 85.25 177 MET A O 1
ATOM 1348 N N . ALA A 1 178 ? -3.377 1.079 -7.523 1 76.06 178 ALA A N 1
ATOM 1349 C CA . ALA A 1 178 ? -2.105 1.382 -8.172 1 76.06 178 ALA A CA 1
ATOM 1350 C C . ALA A 1 178 ? -1.311 0.108 -8.445 1 76.06 178 ALA A C 1
ATOM 1352 O O . ALA A 1 178 ? -0.526 0.048 -9.391 1 76.06 178 ALA A O 1
ATOM 1353 N N . CYS A 1 179 ? -1.445 -0.89 -7.59 1 83.25 179 CYS A N 1
ATOM 1354 C CA . CYS A 1 179 ? -0.627 -2.09 -7.73 1 83.25 179 CYS A CA 1
ATOM 1355 C C . CYS A 1 179 ? -1.323 -3.299 -7.117 1 83.25 179 CYS A C 1
ATOM 1357 O O . CYS A 1 179 ? -2.42 -3.178 -6.57 1 83.25 179 CYS A O 1
ATOM 1359 N N . GLY A 1 180 ? -0.656 -4.465 -7.254 1 89.06 180 GLY A N 1
ATOM 1360 C CA . GLY A 1 180 ? -1.224 -5.695 -6.719 1 89.06 180 GLY A CA 1
ATOM 1361 C C . GLY A 1 180 ? -1.376 -5.672 -5.207 1 89.06 180 GLY A C 1
ATOM 1362 O O . GLY A 1 180 ? -2.391 -6.125 -4.676 1 89.06 180 GLY A O 1
ATOM 1363 N N . SER A 1 181 ? -0.354 -5.207 -4.523 1 90.56 181 SER A N 1
ATOM 1364 C CA . SER A 1 181 ? -0.448 -5.102 -3.07 1 90.56 181 SER A CA 1
ATOM 1365 C C . SER A 1 181 ? -1.599 -4.191 -2.656 1 90.56 181 SER A C 1
ATOM 1367 O O . SER A 1 181 ? -2.344 -4.508 -1.728 1 90.56 181 SER A O 1
ATOM 1369 N N . CYS A 1 182 ? -1.687 -3.086 -3.305 1 90 182 CYS A N 1
ATOM 1370 C CA . CYS A 1 182 ? -2.779 -2.166 -3.01 1 90 182 CYS A CA 1
ATOM 1371 C C . CYS A 1 182 ? -4.129 -2.814 -3.295 1 90 182 CYS A C 1
ATOM 1373 O O . CYS A 1 182 ? -5.102 -2.572 -2.578 1 90 182 CYS A O 1
ATOM 1375 N N . SER A 1 183 ? -4.188 -3.588 -4.332 1 93.12 183 SER A N 1
ATOM 1376 C CA . SER A 1 183 ? -5.422 -4.289 -4.672 1 93.12 183 SER A CA 1
ATOM 1377 C C . SER A 1 183 ? -5.855 -5.219 -3.545 1 93.12 183 SER A C 1
ATOM 1379 O O . SER A 1 183 ? -6.988 -5.141 -3.068 1 93.12 183 SER A O 1
ATOM 1381 N N . ASN A 1 184 ? -4.949 -6.043 -3.123 1 96.94 184 ASN A N 1
ATOM 1382 C CA . ASN A 1 184 ? -5.277 -7.004 -2.076 1 96.94 184 ASN A CA 1
ATOM 1383 C C . ASN A 1 184 ? -5.527 -6.312 -0.738 1 96.94 184 ASN A C 1
ATOM 1385 O O . ASN A 1 184 ? -6.461 -6.664 -0.017 1 96.94 184 ASN A O 1
ATOM 1389 N N . GLU A 1 185 ? -4.742 -5.344 -0.436 1 94 185 GLU A N 1
ATOM 1390 C CA . GLU A 1 185 ? -4.879 -4.602 0.814 1 94 185 GLU A CA 1
ATOM 1391 C C . GLU A 1 185 ? -6.27 -3.979 0.936 1 94 185 GLU A C 1
ATOM 1393 O O . GLU A 1 185 ? -6.906 -4.074 1.987 1 94 185 GLU A O 1
ATOM 1398 N N . ASN A 1 186 ? -6.68 -3.357 -0.064 1 93.19 186 ASN A N 1
ATOM 1399 C CA . ASN A 1 186 ? -7.973 -2.682 -0.029 1 93.19 186 ASN A CA 1
ATOM 1400 C C . ASN A 1 186 ? -9.125 -3.67 -0.177 1 93.19 186 ASN A C 1
ATOM 1402 O O . ASN A 1 186 ? -10.219 -3.434 0.333 1 93.19 186 ASN A O 1
ATOM 1406 N N . ALA A 1 187 ? -8.891 -4.773 -0.856 1 97.38 187 ALA A N 1
ATOM 1407 C CA . ALA A 1 187 ? -9.891 -5.836 -0.873 1 97.38 187 ALA A CA 1
ATOM 1408 C C . ALA A 1 187 ? -10.117 -6.395 0.528 1 97.38 187 ALA A C 1
ATOM 1410 O O . ALA A 1 187 ? -11.25 -6.715 0.897 1 97.38 187 ALA A O 1
ATOM 1411 N N . PHE A 1 188 ? -9.023 -6.547 1.297 1 98.25 188 PHE A N 1
ATOM 1412 C CA . PHE A 1 188 ? -9.172 -6.965 2.686 1 98.25 188 PHE A CA 1
ATOM 1413 C C . PHE A 1 188 ? -10.086 -6.008 3.445 1 98.25 188 PHE A C 1
ATOM 1415 O O . PHE A 1 188 ? -11.008 -6.441 4.141 1 98.25 188 PHE A O 1
ATOM 1422 N N . LYS A 1 189 ? -9.789 -4.711 3.33 1 96.44 189 LYS A N 1
ATOM 1423 C CA . LYS A 1 189 ? -10.586 -3.701 4.023 1 96.44 189 LYS A CA 1
ATOM 1424 C C . LYS A 1 189 ? -12.055 -3.805 3.635 1 96.44 189 LYS A C 1
ATOM 1426 O O . LYS A 1 189 ? -12.938 -3.711 4.492 1 96.44 189 LYS A O 1
ATOM 1431 N N . LEU A 1 190 ? -12.281 -3.977 2.328 1 96.19 190 LEU A N 1
ATOM 1432 C CA . LEU A 1 190 ? -13.641 -4.133 1.823 1 96.19 190 LEU A CA 1
ATOM 1433 C C . LEU A 1 190 ? -14.344 -5.305 2.504 1 96.19 190 LEU A C 1
ATOM 1435 O O . LEU A 1 190 ? -15.508 -5.195 2.895 1 96.19 190 LEU A O 1
ATOM 1439 N N . ILE A 1 191 ? -13.664 -6.375 2.607 1 98.31 191 ILE A N 1
ATOM 1440 C CA . ILE A 1 191 ? -14.219 -7.594 3.176 1 98.31 191 ILE A CA 1
ATOM 1441 C C . ILE A 1 191 ? -14.523 -7.383 4.66 1 98.31 191 ILE A C 1
ATOM 1443 O O . ILE A 1 191 ? -15.57 -7.809 5.152 1 98.31 191 ILE A O 1
ATOM 1447 N N . PHE A 1 192 ? -13.641 -6.75 5.363 1 98 192 PHE A N 1
ATOM 1448 C CA . PHE A 1 192 ? -13.867 -6.484 6.777 1 98 192 PHE A CA 1
ATOM 1449 C C . PHE A 1 192 ? -15.078 -5.578 6.977 1 98 192 PHE A C 1
ATOM 1451 O O . PHE A 1 192 ? -15.891 -5.805 7.871 1 98 192 PHE A O 1
ATOM 1458 N N . MET A 1 193 ? -15.195 -4.539 6.195 1 96 193 MET A N 1
ATOM 1459 C CA . MET A 1 193 ? -16.344 -3.646 6.277 1 96 193 MET A CA 1
ATOM 1460 C C . MET A 1 193 ? -17.641 -4.395 5.977 1 96 193 MET A C 1
ATOM 1462 O O . MET A 1 193 ? -18.656 -4.191 6.648 1 96 193 MET A O 1
ATOM 1466 N N . TRP A 1 194 ? -17.531 -5.215 4.922 1 96.75 194 TRP A N 1
ATOM 1467 C CA . TRP A 1 194 ? -18.688 -6.031 4.57 1 96.75 194 TRP A CA 1
ATOM 1468 C C . TRP A 1 194 ? -19.109 -6.922 5.738 1 96.75 194 TRP A C 1
ATOM 1470 O O . TRP A 1 194 ? -20.297 -7 6.082 1 96.75 194 TRP A O 1
ATOM 1480 N N . TYR A 1 195 ? -18.141 -7.613 6.312 1 97.75 195 TYR A N 1
ATOM 1481 C CA . TYR A 1 195 ? -18.422 -8.539 7.406 1 97.75 195 TYR A CA 1
ATOM 1482 C C . TYR A 1 195 ? -19.031 -7.801 8.594 1 97.75 195 TYR A C 1
ATOM 1484 O O . TYR A 1 195 ? -20 -8.281 9.195 1 97.75 195 TYR A O 1
ATOM 1492 N N . ARG A 1 196 ? -18.453 -6.66 8.953 1 96.25 196 ARG A N 1
ATOM 1493 C CA . ARG A 1 196 ? -18.969 -5.879 10.07 1 96.25 196 ARG A CA 1
ATOM 1494 C C . ARG A 1 196 ? -20.391 -5.406 9.805 1 96.25 196 ARG A C 1
ATOM 1496 O O . ARG A 1 196 ? -21.219 -5.379 10.711 1 96.25 196 ARG A O 1
ATOM 1503 N N . ASN A 1 197 ? -20.609 -4.969 8.633 1 93.94 197 ASN A N 1
ATOM 1504 C CA . ASN A 1 197 ? -21.969 -4.547 8.266 1 93.94 197 ASN A CA 1
ATOM 1505 C C . ASN A 1 197 ? -22.969 -5.684 8.422 1 93.94 197 ASN A C 1
ATOM 1507 O O . ASN A 1 197 ? -24.094 -5.465 8.852 1 93.94 197 ASN A O 1
ATOM 1511 N N . LYS A 1 198 ? -22.547 -6.805 8.039 1 93.75 198 LYS A N 1
ATOM 1512 C CA . LYS A 1 198 ? -23.391 -7.98 8.219 1 93.75 198 LYS A CA 1
ATOM 1513 C C . LYS A 1 198 ? -23.703 -8.219 9.688 1 93.75 198 LYS A C 1
ATOM 1515 O O . LYS A 1 198 ? -24.844 -8.516 10.047 1 93.75 198 LYS A O 1
ATOM 1520 N N . GLU A 1 199 ? -22.703 -8.055 10.539 1 94.38 199 GLU A N 1
ATOM 1521 C CA . GLU A 1 199 ? -22.875 -8.25 11.977 1 94.38 199 GLU A CA 1
ATOM 1522 C C . GLU A 1 199 ? -23.766 -7.16 12.57 1 94.38 199 GLU A C 1
ATOM 1524 O O . GLU A 1 199 ? -24.594 -7.438 13.445 1 94.38 199 GLU A O 1
ATOM 1529 N N . ARG A 1 200 ? -23.562 -5.953 12.094 1 92.5 200 ARG A N 1
ATOM 1530 C CA . ARG A 1 200 ? -24.312 -4.816 12.609 1 92.5 200 ARG A CA 1
ATOM 1531 C C . ARG A 1 200 ? -25.766 -4.883 12.172 1 92.5 200 ARG A C 1
ATOM 1533 O O . ARG A 1 200 ? -26.656 -4.391 12.875 1 92.5 200 ARG A O 1
ATOM 1540 N N . GLY A 1 201 ? -26.016 -5.41 10.984 1 88.81 201 GLY A N 1
ATOM 1541 C CA . GLY A 1 201 ? -27.375 -5.441 10.461 1 88.81 201 GLY A CA 1
ATOM 1542 C C . GLY A 1 201 ? -27.938 -4.062 10.188 1 88.81 201 GLY A C 1
ATOM 1543 O O . GLY A 1 201 ? -27.328 -3.266 9.469 1 88.81 201 GLY A O 1
ATOM 1544 N N . ARG A 1 202 ? -29.047 -3.68 10.961 1 86.62 202 ARG A N 1
ATOM 1545 C CA . ARG A 1 202 ? -29.766 -2.426 10.727 1 86.62 202 ARG A CA 1
ATOM 1546 C C . ARG A 1 202 ? -29.344 -1.364 11.734 1 86.62 202 ARG A C 1
ATOM 1548 O O . ARG A 1 202 ? -29.844 -0.239 11.711 1 86.62 202 ARG A O 1
ATOM 1555 N N . ASN A 1 203 ? -28.406 -1.803 12.547 1 89.81 203 ASN A N 1
ATOM 1556 C CA . ASN A 1 203 ? -27.969 -0.868 13.578 1 89.81 203 ASN A CA 1
ATOM 1557 C C . ASN A 1 203 ? -26.922 0.11 13.039 1 89.81 203 ASN A C 1
ATOM 1559 O O . ASN A 1 203 ? -26.234 -0.188 12.07 1 89.81 203 ASN A O 1
ATOM 1563 N N . ASN A 1 204 ? -26.922 1.236 13.727 1 91.38 204 ASN A N 1
ATOM 1564 C CA . ASN A 1 204 ? -25.938 2.248 13.367 1 91.38 204 ASN A CA 1
ATOM 1565 C C . ASN A 1 204 ? -24.609 2.027 14.094 1 91.38 204 ASN A C 1
ATOM 1567 O O . ASN A 1 204 ? -24.562 1.302 15.086 1 91.38 204 ASN A O 1
ATOM 1571 N N . VAL A 1 205 ? -23.656 2.598 13.555 1 94.12 205 VAL A N 1
ATOM 1572 C CA . VAL A 1 205 ? -22.359 2.617 14.227 1 94.12 205 VAL A CA 1
ATOM 1573 C C . VAL A 1 205 ? -22.484 3.297 15.586 1 94.12 205 VAL A C 1
ATOM 1575 O O . VAL A 1 205 ? -23.125 4.344 15.711 1 94.12 205 VAL A O 1
ATOM 1578 N N . THR A 1 206 ? -21.953 2.738 16.656 1 95.69 206 THR A N 1
ATOM 1579 C CA . THR A 1 206 ? -22.062 3.293 18 1 95.69 206 THR A CA 1
ATOM 1580 C C . THR A 1 206 ? -20.953 4.301 18.266 1 95.69 206 THR A C 1
ATOM 1582 O O . THR A 1 206 ? -19.922 4.305 17.578 1 95.69 206 THR A O 1
ATOM 1585 N N . LYS A 1 207 ? -21.156 5.094 19.234 1 96.19 207 LYS A N 1
ATOM 1586 C CA . LYS A 1 207 ? -20.141 6.047 19.672 1 96.19 207 LYS A CA 1
ATOM 1587 C C . LYS A 1 207 ? -18.891 5.332 20.172 1 96.19 207 LYS A C 1
ATOM 1589 O O . LYS A 1 207 ? -17.766 5.797 19.938 1 96.19 207 LYS A O 1
ATOM 1594 N N . GLU A 1 208 ? -19.047 4.242 20.812 1 97.25 208 GLU A N 1
ATOM 1595 C CA . GLU A 1 208 ? -17.922 3.453 21.328 1 97.25 208 GLU A CA 1
ATOM 1596 C C . GLU A 1 208 ? -17.047 2.943 20.188 1 97.25 208 GLU A C 1
ATOM 1598 O O . GLU A 1 208 ? -15.828 2.93 20.297 1 97.25 208 GLU A O 1
ATOM 1603 N N . GLU A 1 209 ? -17.719 2.508 19.141 1 97.06 209 GLU A N 1
ATOM 1604 C CA . GLU A 1 209 ? -16.969 2.051 17.969 1 97.06 209 GLU A CA 1
ATOM 1605 C C . GLU A 1 209 ? -16.156 3.184 17.359 1 97.06 209 GLU A C 1
ATOM 1607 O O . GLU A 1 209 ? -14.984 2.992 17 1 97.06 209 GLU A O 1
ATOM 1612 N N . LEU A 1 210 ? -16.75 4.309 17.297 1 96.19 210 LEU A N 1
ATOM 1613 C CA . LEU A 1 210 ? -16.094 5.469 16.719 1 96.19 210 LEU A CA 1
ATOM 1614 C C . LEU A 1 210 ? -14.906 5.914 17.562 1 96.19 210 LEU A C 1
ATOM 1616 O O . LEU A 1 210 ? -13.867 6.316 17.031 1 96.19 210 LEU A O 1
ATOM 1620 N N . GLU A 1 211 ? -15 5.816 18.828 1 96.69 211 GLU A N 1
ATOM 1621 C CA . GLU A 1 211 ? -13.945 6.25 19.734 1 96.69 211 GLU A CA 1
ATOM 1622 C C . GLU A 1 211 ? -12.828 5.215 19.812 1 96.69 211 GLU A C 1
ATOM 1624 O O . GLU A 1 211 ? -11.641 5.566 19.812 1 96.69 211 GLU A O 1
ATOM 1629 N N . SER A 1 212 ? -13.172 3.969 19.859 1 97.56 212 SER A N 1
ATOM 1630 C CA . SER A 1 212 ? -12.188 2.91 20.047 1 97.56 212 SER A CA 1
ATOM 1631 C C . SER A 1 212 ? -11.344 2.695 18.797 1 97.56 212 SER A C 1
ATOM 1633 O O . SER A 1 212 ? -10.172 2.328 18.875 1 97.56 212 SER A O 1
ATOM 1635 N N . CYS A 1 213 ? -11.953 2.941 17.641 1 96.44 213 CYS A N 1
ATOM 1636 C CA . CYS A 1 213 ? -11.188 2.742 16.406 1 96.44 213 CYS A CA 1
ATOM 1637 C C . CYS A 1 213 ? -10.055 3.754 16.297 1 96.44 213 CYS A C 1
ATOM 1639 O O . CYS A 1 213 ? -9.008 3.461 15.719 1 96.44 213 CYS A O 1
ATOM 1641 N N . MET A 1 214 ? -10.188 4.922 16.938 1 96.12 214 MET A N 1
ATOM 1642 C CA . MET A 1 214 ? -9.188 5.984 16.875 1 96.12 214 MET A CA 1
ATOM 1643 C C . MET A 1 214 ? -7.918 5.574 17.625 1 96.12 214 MET A C 1
ATOM 1645 O O . MET A 1 214 ? -6.855 6.156 17.406 1 96.12 214 MET A O 1
ATOM 1649 N N . ILE A 1 215 ? -8.102 4.566 18.5 1 97.19 215 ILE A N 1
ATOM 1650 C CA . ILE A 1 215 ? -6.934 4.113 19.25 1 97.19 215 ILE A CA 1
ATOM 1651 C C . ILE A 1 215 ? -6.688 2.631 18.984 1 97.19 215 ILE A C 1
ATOM 1653 O O . ILE A 1 215 ? -6.219 1.904 19.859 1 97.19 215 ILE A O 1
ATOM 1657 N N . ASN A 1 216 ? -7.133 2.131 17.828 1 97 216 ASN A N 1
ATOM 1658 C CA . ASN A 1 216 ? -6.812 0.817 17.281 1 97 216 ASN A CA 1
ATOM 1659 C C . ASN A 1 216 ? -7.395 -0.303 18.141 1 97 216 ASN A C 1
ATOM 1661 O O . ASN A 1 216 ? -6.781 -1.363 18.281 1 97 216 ASN A O 1
ATOM 1665 N N . GLN A 1 217 ? -8.492 -0.081 18.797 1 97.12 217 GLN A N 1
ATOM 1666 C CA . GLN A 1 217 ? -9.039 -1.074 19.703 1 97.12 217 GLN A CA 1
ATOM 1667 C C . GLN A 1 217 ? -10.445 -1.502 19.281 1 97.12 217 GLN A C 1
ATOM 1669 O O . GLN A 1 217 ? -11.156 -0.744 18.625 1 97.12 217 GLN A O 1
ATOM 1674 N N . PRO A 1 218 ? -10.773 -2.785 19.547 1 96.19 218 PRO A N 1
ATOM 1675 C CA . PRO A 1 218 ? -12.188 -3.15 19.422 1 96.19 218 PRO A CA 1
ATOM 1676 C C . PRO A 1 218 ? -13.086 -2.357 20.375 1 96.19 218 PRO A C 1
ATOM 1678 O O . PRO A 1 218 ? -12.625 -1.874 21.406 1 96.19 218 PRO A O 1
ATOM 1681 N N . PRO A 1 219 ? -14.43 -2.098 20.094 1 96.81 219 PRO A N 1
ATOM 1682 C CA . PRO A 1 219 ? -15.102 -2.768 18.984 1 96.81 219 PRO A CA 1
ATOM 1683 C C . PRO A 1 219 ? -14.93 -2.025 17.656 1 96.81 219 PRO A C 1
ATOM 1685 O O . PRO A 1 219 ? -15.352 -2.521 16.609 1 96.81 219 PRO A O 1
ATOM 1688 N N . GLY A 1 220 ? -14.32 -0.828 17.625 1 97.31 220 GLY A N 1
ATOM 1689 C CA . GLY A 1 220 ? -14.148 -0.078 16.391 1 97.31 220 GLY A CA 1
ATOM 1690 C C . GLY A 1 220 ? -13.234 -0.768 15.391 1 97.31 220 GLY A C 1
ATOM 1691 O O . GLY A 1 220 ? -13.469 -0.723 14.188 1 97.31 220 GLY A O 1
ATOM 1692 N N . CYS A 1 221 ? -12.188 -1.295 15.938 1 97.5 221 CYS A N 1
ATOM 1693 C CA . CYS A 1 221 ? -11.273 -2.146 15.18 1 97.5 221 CYS A CA 1
ATOM 1694 C C . CYS A 1 221 ? -11.391 -3.6 15.625 1 97.5 221 CYS A C 1
ATOM 1696 O O . CYS A 1 221 ? -10.617 -4.059 16.469 1 97.5 221 CYS A O 1
ATOM 1698 N N . PRO A 1 222 ? -12.32 -4.316 15.031 1 97.06 222 PRO A N 1
ATOM 1699 C CA . PRO A 1 222 ? -12.562 -5.691 15.477 1 97.06 222 PRO A CA 1
ATOM 1700 C C . PRO A 1 222 ? -11.398 -6.625 15.156 1 97.06 222 PRO A C 1
ATOM 1702 O O . PRO A 1 222 ? -10.625 -6.359 14.234 1 97.06 222 PRO A O 1
ATOM 1705 N N . ASP A 1 223 ? -11.344 -7.719 15.867 1 96.81 223 ASP A N 1
ATOM 1706 C CA . ASP A 1 223 ? -10.281 -8.703 15.656 1 96.81 223 ASP A CA 1
ATOM 1707 C C . ASP A 1 223 ? -10.648 -9.672 14.531 1 96.81 223 ASP A C 1
ATOM 1709 O O . ASP A 1 223 ? -10.828 -10.867 14.766 1 96.81 223 ASP A O 1
ATOM 1713 N N . TYR A 1 224 ? -10.742 -9.156 13.391 1 98.12 224 TYR A N 1
ATOM 1714 C CA . TYR A 1 224 ? -11.008 -9.938 12.188 1 98.12 224 TYR A CA 1
ATOM 1715 C C . TYR A 1 224 ? -9.703 -10.445 11.57 1 98.12 224 TYR A C 1
ATOM 1717 O O . TYR A 1 224 ? -8.633 -9.898 11.836 1 98.12 224 TYR A O 1
ATOM 1725 N N . ALA A 1 225 ? -9.859 -11.508 10.828 1 98.38 225 ALA A N 1
ATOM 1726 C CA . ALA A 1 225 ? -8.688 -12.102 10.18 1 98.38 225 ALA A CA 1
ATOM 1727 C C . ALA A 1 225 ? -9.016 -12.555 8.766 1 98.38 225 ALA A C 1
ATOM 1729 O O . ALA A 1 225 ? -10.18 -12.75 8.422 1 98.38 225 ALA A O 1
ATOM 1730 N N . MET A 1 226 ? -8.008 -12.594 7.941 1 98.81 226 MET A N 1
ATOM 1731 C CA . MET A 1 226 ? -8.039 -13.273 6.648 1 98.81 226 MET A CA 1
ATOM 1732 C C . MET A 1 226 ? -7.32 -14.617 6.727 1 98.81 226 MET A C 1
ATOM 1734 O O . MET A 1 226 ? -6.234 -14.719 7.301 1 98.81 226 MET A O 1
ATOM 1738 N N . LEU A 1 227 ? -7.953 -15.641 6.242 1 98.94 227 LEU A N 1
ATOM 1739 C CA . LEU A 1 227 ? -7.285 -16.938 6.121 1 98.94 227 LEU A CA 1
ATOM 1740 C C . LEU A 1 227 ? -6.551 -17.031 4.789 1 98.94 227 LEU A C 1
ATOM 1742 O O . LEU A 1 227 ? -7.105 -16.703 3.74 1 98.94 227 LEU A O 1
ATOM 1746 N N . SER A 1 228 ? -5.285 -17.422 4.855 1 98.88 228 SER A N 1
ATOM 1747 C CA . SER A 1 228 ? -4.457 -17.594 3.668 1 98.88 228 SER A CA 1
ATOM 1748 C C . SER A 1 228 ? -3.822 -18.969 3.635 1 98.88 228 SER A C 1
ATOM 1750 O O . SER A 1 228 ? -4.203 -19.859 4.41 1 98.88 228 SER A O 1
ATOM 1752 N N . PHE A 1 229 ? -2.906 -19.203 2.668 1 98.94 229 PHE A N 1
ATOM 1753 C CA . PHE A 1 229 ? -2.383 -20.562 2.471 1 98.94 229 PHE A CA 1
ATOM 1754 C C . PHE A 1 229 ? -0.86 -20.547 2.404 1 98.94 229 PHE A C 1
ATOM 1756 O O . PHE A 1 229 ? -0.269 -19.625 1.815 1 98.94 229 PHE A O 1
ATOM 1763 N N . MET A 1 230 ? -0.254 -21.625 2.967 1 98.5 230 MET A N 1
ATOM 1764 C CA . MET A 1 230 ? 1.191 -21.797 2.854 1 98.5 230 MET A CA 1
ATOM 1765 C C . MET A 1 230 ? 1.627 -21.797 1.393 1 98.5 230 MET A C 1
ATOM 1767 O O . MET A 1 230 ? 0.993 -22.438 0.554 1 98.5 230 MET A O 1
ATOM 1771 N N . GLY A 1 231 ? 2.717 -21.031 1.121 1 97.62 231 GLY A N 1
ATOM 1772 C CA . GLY A 1 231 ? 3.219 -20.938 -0.24 1 97.62 231 GLY A CA 1
ATOM 1773 C C . GLY A 1 231 ? 2.592 -19.797 -1.028 1 97.62 231 GLY A C 1
ATOM 1774 O O . GLY A 1 231 ? 3.049 -19.469 -2.125 1 97.62 231 GLY A O 1
ATOM 1775 N N . GLY A 1 232 ? 1.583 -19.156 -0.489 1 98.06 232 GLY A N 1
ATOM 1776 C CA . GLY A 1 232 ? 0.888 -18.078 -1.171 1 98.06 232 GLY A CA 1
ATOM 1777 C C . GLY A 1 232 ? 1.668 -16.781 -1.181 1 98.06 232 GLY A C 1
ATOM 1778 O O . GLY A 1 232 ? 2.48 -16.531 -0.287 1 98.06 232 GLY A O 1
ATOM 1779 N N . PHE A 1 233 ? 1.492 -15.938 -2.199 1 97.12 233 PHE A N 1
ATOM 1780 C CA . PHE A 1 233 ? 2.039 -14.594 -2.324 1 97.12 233 PHE A CA 1
ATOM 1781 C C . PHE A 1 233 ? 0.945 -13.594 -2.672 1 97.12 233 PHE A C 1
ATOM 1783 O O . PHE A 1 233 ? 0.339 -13.68 -3.742 1 97.12 233 PHE A O 1
ATOM 1790 N N . HIS A 1 234 ? 0.755 -12.586 -1.814 1 97.75 234 HIS A N 1
ATOM 1791 C CA . HIS A 1 234 ? -0.346 -11.656 -2.012 1 97.75 234 HIS A CA 1
ATOM 1792 C C . HIS A 1 234 ? 0.136 -10.211 -1.926 1 97.75 234 HIS A C 1
ATOM 1794 O O . HIS A 1 234 ? -0.671 -9.281 -1.952 1 97.75 234 HIS A O 1
ATOM 1800 N N . GLY A 1 235 ? 1.383 -10.031 -1.756 1 93.56 235 GLY A N 1
ATOM 1801 C CA . GLY A 1 235 ? 1.942 -8.695 -1.687 1 93.56 235 GLY A CA 1
ATOM 1802 C C . GLY A 1 235 ? 2.859 -8.492 -0.495 1 93.56 235 GLY A C 1
ATOM 1803 O O . GLY A 1 235 ? 3.148 -9.438 0.242 1 93.56 235 GLY A O 1
ATOM 1804 N N . ARG A 1 236 ? 3.307 -7.211 -0.338 1 91.31 236 ARG A N 1
ATOM 1805 C CA . ARG A 1 236 ? 4.367 -7.016 0.646 1 91.31 236 ARG A CA 1
ATOM 1806 C C . ARG A 1 236 ? 4.02 -5.883 1.606 1 91.31 236 ARG A C 1
ATOM 1808 O O . ARG A 1 236 ? 4.867 -5.441 2.387 1 91.31 236 ARG A O 1
ATOM 1815 N N . THR A 1 237 ? 2.877 -5.301 1.588 1 92.31 237 THR A N 1
ATOM 1816 C CA . THR A 1 237 ? 2.414 -4.391 2.631 1 92.31 237 THR A CA 1
ATOM 1817 C C . THR A 1 237 ? 2.021 -5.164 3.887 1 92.31 237 THR A C 1
ATOM 1819 O O . THR A 1 237 ? 1.9 -6.391 3.855 1 92.31 237 THR A O 1
ATOM 1822 N N . PHE A 1 238 ? 1.784 -4.496 4.922 1 95.19 238 PHE A N 1
ATOM 1823 C CA . PHE A 1 238 ? 1.623 -5.172 6.207 1 95.19 238 PHE A CA 1
ATOM 1824 C C . PHE A 1 238 ? 0.453 -6.148 6.16 1 95.19 238 PHE A C 1
ATOM 1826 O O . PHE A 1 238 ? 0.582 -7.301 6.582 1 95.19 238 PHE A O 1
ATOM 1833 N N . GLY A 1 239 ? -0.674 -5.672 5.668 1 96.06 239 GLY A N 1
ATOM 1834 C CA . GLY A 1 239 ? -1.799 -6.582 5.531 1 96.06 239 GLY A CA 1
ATOM 1835 C C . GLY A 1 239 ? -1.528 -7.727 4.57 1 96.06 239 GLY A C 1
ATOM 1836 O O . GLY A 1 239 ? -1.827 -8.883 4.875 1 96.06 239 GLY A O 1
ATOM 1837 N N . CYS A 1 240 ? -0.929 -7.434 3.484 1 96.31 240 CYS A N 1
ATOM 1838 C CA . CYS A 1 240 ? -0.604 -8.445 2.482 1 96.31 240 CYS A CA 1
ATOM 1839 C C . CYS A 1 240 ? 0.464 -9.398 3 1 96.31 240 CYS A C 1
ATOM 1841 O O . CYS A 1 240 ? 0.397 -10.609 2.75 1 96.31 240 CYS A O 1
ATOM 1843 N N . LEU A 1 241 ? 1.419 -8.852 3.707 1 95.62 241 LEU A N 1
ATOM 1844 C CA . LEU A 1 241 ? 2.494 -9.68 4.238 1 95.62 241 LEU A CA 1
ATOM 1845 C C . LEU A 1 241 ? 1.943 -10.742 5.191 1 95.62 241 LEU A C 1
ATOM 1847 O O . LEU A 1 241 ? 2.475 -11.852 5.266 1 95.62 241 LEU A O 1
ATOM 1851 N N . ALA A 1 242 ? 0.905 -10.391 5.887 1 97.62 242 ALA A N 1
ATOM 1852 C CA . ALA A 1 242 ? 0.292 -11.336 6.816 1 97.62 242 ALA A CA 1
ATOM 1853 C C . ALA A 1 242 ? -0.286 -12.539 6.078 1 97.62 242 ALA A C 1
ATOM 1855 O O . ALA A 1 242 ? -0.462 -13.609 6.664 1 97.62 242 ALA A O 1
ATOM 1856 N N . THR A 1 243 ? -0.528 -12.383 4.777 1 98.5 243 THR A N 1
ATOM 1857 C CA . THR A 1 243 ? -1.128 -13.461 3.992 1 98.5 243 THR A CA 1
ATOM 1858 C C . THR A 1 243 ? -0.128 -14.016 2.98 1 98.5 243 THR A C 1
ATOM 1860 O O . THR A 1 243 ? -0.492 -14.805 2.111 1 98.5 243 THR A O 1
ATOM 1863 N N . THR A 1 244 ? 1.104 -13.539 3.01 1 97.88 244 THR A N 1
ATOM 1864 C CA . THR A 1 244 ? 2.156 -14.008 2.113 1 97.88 244 THR A CA 1
ATOM 1865 C C . THR A 1 244 ? 3.09 -14.977 2.834 1 97.88 244 THR A C 1
ATOM 1867 O O . THR A 1 244 ? 3.605 -14.664 3.91 1 97.88 244 THR A O 1
ATOM 1870 N N . HIS A 1 245 ? 3.328 -16.172 2.221 1 97.62 245 HIS A N 1
ATOM 1871 C CA . HIS A 1 245 ? 4.125 -17.219 2.855 1 97.62 245 HIS A CA 1
ATOM 1872 C C . HIS A 1 245 ? 5.008 -17.938 1.838 1 97.62 245 HIS A C 1
ATOM 1874 O O . HIS A 1 245 ? 5.254 -19.141 1.962 1 97.62 245 HIS A O 1
ATOM 1880 N N . SER A 1 246 ? 5.402 -17.25 0.861 1 94 246 SER A N 1
ATOM 1881 C CA . SER A 1 246 ? 6.145 -17.859 -0.234 1 94 246 SER A CA 1
ATOM 1882 C C . SER A 1 246 ? 7.645 -17.859 0.043 1 94 246 SER A C 1
ATOM 1884 O O . SER A 1 246 ? 8.352 -18.797 -0.314 1 94 246 SER A O 1
ATOM 1886 N N . LYS A 1 247 ? 8.164 -16.734 0.622 1 92.06 247 LYS A N 1
ATOM 1887 C CA . LYS A 1 247 ? 9.594 -16.609 0.91 1 92.06 247 LYS A CA 1
ATOM 1888 C C . LYS A 1 247 ? 9.828 -15.859 2.215 1 92.06 247 LYS A C 1
ATOM 1890 O O . LYS A 1 247 ? 9.156 -14.859 2.488 1 92.06 247 LYS A O 1
ATOM 1895 N N . ALA A 1 248 ? 10.859 -16.281 2.916 1 92.19 248 ALA A N 1
ATOM 1896 C CA . ALA A 1 248 ? 11.18 -15.672 4.207 1 92.19 248 ALA A CA 1
ATOM 1897 C C . ALA A 1 248 ? 11.656 -14.227 4.035 1 92.19 248 ALA A C 1
ATOM 1899 O O . ALA A 1 248 ? 11.336 -13.367 4.855 1 92.19 248 ALA A O 1
ATOM 1900 N N . ILE A 1 249 ? 12.328 -13.953 2.988 1 87.62 249 ILE A N 1
ATOM 1901 C CA . ILE A 1 249 ? 13 -12.68 2.771 1 87.62 249 ILE A CA 1
ATOM 1902 C C . ILE A 1 249 ? 11.961 -11.555 2.695 1 87.62 249 ILE A C 1
ATOM 1904 O O . ILE A 1 249 ? 12.281 -10.391 2.957 1 87.62 249 ILE A O 1
ATOM 1908 N N . HIS A 1 250 ? 10.781 -11.859 2.404 1 87.94 250 HIS A N 1
ATOM 1909 C CA . HIS A 1 250 ? 9.727 -10.852 2.295 1 87.94 250 HIS A CA 1
ATOM 1910 C C . HIS A 1 250 ? 9.297 -10.352 3.67 1 87.94 250 HIS A C 1
ATOM 1912 O O . HIS A 1 250 ? 8.867 -9.203 3.811 1 87.94 250 HIS A O 1
ATOM 1918 N N . LYS A 1 251 ? 9.43 -11.211 4.664 1 93.12 251 LYS A N 1
ATOM 1919 C CA . LYS A 1 251 ? 8.719 -10.992 5.918 1 93.12 251 LYS A CA 1
ATOM 1920 C C . LYS A 1 251 ? 9.695 -10.828 7.082 1 93.12 251 LYS A C 1
ATOM 1922 O O . LYS A 1 251 ? 9.344 -10.25 8.117 1 93.12 251 LYS A O 1
ATOM 1927 N N . LEU A 1 252 ? 10.883 -11.383 6.867 1 95.06 252 LEU A N 1
ATOM 1928 C CA . LEU A 1 252 ? 11.844 -11.422 7.961 1 95.06 252 LEU A CA 1
ATOM 1929 C C . LEU A 1 252 ? 12.039 -10.039 8.57 1 95.06 252 LEU A C 1
ATOM 1931 O O . LEU A 1 252 ? 12.203 -9.055 7.844 1 95.06 252 LEU A O 1
ATOM 1935 N N . ASP A 1 253 ? 11.938 -9.961 9.93 1 96 253 ASP A N 1
ATOM 1936 C CA . ASP A 1 253 ? 12.273 -8.773 10.719 1 96 253 ASP A CA 1
ATOM 1937 C C . ASP A 1 253 ? 11.094 -7.801 10.766 1 96 253 ASP A C 1
ATOM 1939 O O . ASP A 1 253 ? 11.195 -6.727 11.352 1 96 253 ASP A O 1
ATOM 1943 N N . ILE A 1 254 ? 9.969 -8.07 10.164 1 96.56 254 ILE A N 1
ATOM 1944 C CA . ILE A 1 254 ? 8.805 -7.199 10.102 1 96.56 254 ILE A CA 1
ATOM 1945 C C . ILE A 1 254 ? 7.695 -7.754 10.992 1 96.56 254 ILE A C 1
ATOM 1947 O O . ILE A 1 254 ? 7.359 -8.938 10.906 1 96.56 254 ILE A O 1
ATOM 1951 N N . PRO A 1 255 ? 7.16 -6.926 11.898 1 97.19 255 PRO A N 1
ATOM 1952 C CA . PRO A 1 255 ? 6.023 -7.406 12.688 1 97.19 255 PRO A CA 1
ATOM 1953 C C . PRO A 1 255 ? 4.824 -7.785 11.828 1 97.19 255 PRO A C 1
ATOM 1955 O O . PRO A 1 255 ? 4.637 -7.227 10.742 1 97.19 255 PRO A O 1
ATOM 1958 N N . SER A 1 256 ? 4.023 -8.727 12.297 1 96.06 256 SER A N 1
ATOM 1959 C CA . SER A 1 256 ? 2.922 -9.234 11.477 1 96.06 256 SER A CA 1
ATOM 1960 C C . SER A 1 256 ? 1.661 -9.43 12.312 1 96.06 256 SER A C 1
ATOM 1962 O O . SER A 1 256 ? 1.659 -9.164 13.516 1 96.06 256 SER A O 1
ATOM 1964 N N . LEU A 1 257 ? 0.542 -9.703 11.641 1 96.19 257 LEU A N 1
ATOM 1965 C CA . LEU A 1 257 ? -0.752 -10 12.25 1 96.19 257 LEU A CA 1
ATOM 1966 C C . LEU A 1 257 ? -0.918 -11.492 12.477 1 96.19 257 LEU A C 1
ATOM 1968 O O . LEU A 1 257 ? -0.372 -12.305 11.727 1 96.19 257 LEU A O 1
ATOM 1972 N N . ASP A 1 258 ? -1.635 -11.82 13.484 1 95.44 258 ASP A N 1
ATOM 1973 C CA . ASP A 1 258 ? -1.905 -13.219 13.781 1 95.44 258 ASP A CA 1
ATOM 1974 C C . ASP A 1 258 ? -3.121 -13.719 13.008 1 95.44 258 ASP A C 1
ATOM 1976 O O . ASP A 1 258 ? -4.223 -13.812 13.562 1 95.44 258 ASP A O 1
ATOM 1980 N N . TRP A 1 259 ? -2.951 -14.023 11.781 1 98.06 259 TRP A N 1
ATOM 1981 C CA . TRP A 1 259 ? -3.996 -14.539 10.898 1 98.06 259 TRP A CA 1
ATOM 1982 C C . TRP A 1 259 ? -3.742 -16 10.562 1 98.06 259 TRP A C 1
ATOM 1984 O O . TRP A 1 259 ? -2.59 -16.438 10.484 1 98.06 259 TRP A O 1
ATOM 1994 N N . PRO A 1 260 ? -4.797 -16.797 10.422 1 98.56 260 PRO A N 1
ATOM 1995 C CA . PRO A 1 260 ? -4.621 -18.219 10.172 1 98.56 260 PRO A CA 1
ATOM 1996 C C . PRO A 1 260 ? -4.035 -18.516 8.797 1 98.56 260 PRO A C 1
ATOM 1998 O O . PRO A 1 260 ? -4.355 -17.828 7.824 1 98.56 260 PRO A O 1
ATOM 2001 N N . ILE A 1 261 ? -3.25 -19.578 8.742 1 98.75 261 ILE A N 1
ATOM 2002 C CA . ILE A 1 261 ? -2.576 -20.031 7.535 1 98.75 261 ILE A CA 1
ATOM 2003 C C . ILE A 1 261 ? -2.863 -21.516 7.312 1 98.75 261 ILE A C 1
ATOM 2005 O O . ILE A 1 261 ? -2.459 -22.359 8.117 1 98.75 261 ILE A O 1
ATOM 2009 N N . ALA A 1 262 ? -3.49 -21.859 6.289 1 98.88 262 ALA A N 1
ATOM 2010 C CA . ALA A 1 262 ? -3.824 -23.234 5.961 1 98.88 262 ALA A CA 1
ATOM 2011 C C . ALA A 1 262 ? -2.807 -23.828 4.988 1 98.88 262 ALA A C 1
ATOM 2013 O O . ALA A 1 262 ? -2.092 -23.094 4.301 1 98.88 262 ALA A O 1
ATOM 2014 N N . PRO A 1 263 ? -2.691 -25.156 4.973 1 98.69 263 PRO A N 1
ATOM 2015 C CA . PRO A 1 263 ? -1.867 -25.781 3.93 1 98.69 263 PRO A CA 1
ATOM 2016 C C . PRO A 1 263 ? -2.52 -25.719 2.551 1 98.69 263 PRO A C 1
ATOM 2018 O O . PRO A 1 263 ? -3.75 -25.75 2.443 1 98.69 263 PRO A O 1
ATOM 2021 N N . PHE A 1 264 ? -1.741 -25.578 1.536 1 98.75 264 PHE A N 1
ATOM 2022 C CA . PHE A 1 264 ? -2.156 -25.766 0.15 1 98.75 264 PHE A CA 1
ATOM 2023 C C . PHE A 1 264 ? -1.772 -27.156 -0.35 1 98.75 264 PHE A C 1
ATOM 2025 O O . PHE A 1 264 ? -0.697 -27.656 -0.026 1 98.75 264 PHE A O 1
ATOM 2032 N N . PRO A 1 265 ? -2.598 -27.781 -1.162 1 98.56 265 PRO A N 1
ATOM 2033 C CA . PRO A 1 265 ? -2.305 -29.156 -1.571 1 98.56 265 PRO A CA 1
ATOM 2034 C C . PRO A 1 265 ? -0.964 -29.281 -2.291 1 98.56 265 PRO A C 1
ATOM 2036 O O . PRO A 1 265 ? -0.634 -28.453 -3.143 1 98.56 265 PRO A O 1
ATOM 2039 N N . ARG A 1 266 ? -0.218 -30.281 -1.884 1 97.44 266 ARG A N 1
ATOM 2040 C CA . ARG A 1 266 ? 0.978 -30.688 -2.615 1 97.44 266 ARG A CA 1
ATOM 2041 C C . ARG A 1 266 ? 0.713 -31.953 -3.443 1 97.44 266 ARG A C 1
ATOM 2043 O O . ARG A 1 266 ? 0.904 -33.062 -2.963 1 97.44 266 ARG A O 1
ATOM 2050 N N . LEU A 1 267 ? 0.481 -31.688 -4.684 1 98 267 LEU A N 1
ATOM 2051 C CA . LEU A 1 267 ? 0.034 -32.781 -5.539 1 98 267 LEU A CA 1
ATOM 2052 C C . LEU A 1 267 ? 1.223 -33.594 -6.059 1 98 267 LEU A C 1
ATOM 2054 O O . LEU A 1 267 ? 2.309 -33.031 -6.258 1 98 267 LEU A O 1
ATOM 2058 N N . LYS A 1 268 ? 0.91 -34.844 -6.242 1 97.31 268 LYS A N 1
ATOM 2059 C CA . LYS A 1 268 ? 1.87 -35.75 -6.867 1 97.31 268 LYS A CA 1
ATOM 2060 C C . LYS A 1 268 ? 1.617 -35.875 -8.367 1 97.31 268 LYS A C 1
ATOM 2062 O O . LYS A 1 268 ? 0.466 -35.906 -8.805 1 97.31 268 LYS A O 1
ATOM 2067 N N . TYR A 1 269 ? 2.686 -35.938 -9.109 1 95.69 269 TYR A N 1
ATOM 2068 C CA . TYR A 1 269 ? 2.619 -36.031 -10.562 1 95.69 269 TYR A CA 1
ATOM 2069 C C . TYR A 1 269 ? 3.273 -37.312 -11.07 1 95.69 269 TYR A C 1
ATOM 2071 O O . TYR A 1 269 ? 4.211 -37.812 -10.453 1 95.69 269 TYR A O 1
ATOM 2079 N N . PRO A 1 270 ? 2.957 -37.75 -12.258 1 94.88 270 PRO A N 1
ATOM 2080 C CA . PRO A 1 270 ? 1.824 -37.281 -13.047 1 94.88 270 PRO A CA 1
ATOM 2081 C C . PRO A 1 270 ? 0.487 -37.438 -12.328 1 94.88 270 PRO A C 1
ATOM 2083 O O . PRO A 1 270 ? 0.278 -38.438 -11.633 1 94.88 270 PRO A O 1
ATOM 2086 N N . LEU A 1 271 ? -0.413 -36.594 -12.539 1 96.25 271 LEU A N 1
ATOM 2087 C CA . LEU A 1 271 ? -1.654 -36.531 -11.781 1 96.25 271 LEU A CA 1
ATOM 2088 C C . LEU A 1 271 ? -2.463 -37.812 -11.93 1 96.25 271 LEU A C 1
ATOM 2090 O O . LEU A 1 271 ? -3.062 -38.281 -10.969 1 96.25 271 LEU A O 1
ATOM 2094 N N . GLU A 1 272 ? -2.486 -38.406 -13.141 1 94.56 272 GLU A N 1
ATOM 2095 C CA . GLU A 1 272 ? -3.303 -39.562 -13.461 1 94.56 272 GLU A CA 1
ATOM 2096 C C . GLU A 1 272 ? -2.83 -40.812 -12.695 1 94.56 272 GLU A C 1
ATOM 2098 O O . GLU A 1 272 ? -3.611 -41.719 -12.438 1 94.56 272 GLU A O 1
ATOM 2103 N N . ASP A 1 273 ? -1.566 -40.812 -12.227 1 96 273 ASP A N 1
ATOM 2104 C CA . ASP A 1 273 ? -0.994 -41.938 -11.523 1 96 273 ASP A CA 1
ATOM 2105 C C . ASP A 1 273 ? -1.223 -41.844 -10.023 1 96 273 ASP A C 1
ATOM 2107 O O . ASP A 1 273 ? -1.02 -42.812 -9.289 1 96 273 ASP A O 1
ATOM 2111 N N . PHE A 1 274 ? -1.686 -40.688 -9.594 1 97.88 274 PHE A N 1
ATOM 2112 C CA . PHE A 1 274 ? -1.784 -40.469 -8.148 1 97.88 274 PHE A CA 1
ATOM 2113 C C . PHE A 1 274 ? -3.137 -39.875 -7.785 1 97.88 274 PHE A C 1
ATOM 2115 O O . PHE A 1 274 ? -3.219 -39 -6.934 1 97.88 274 PHE A O 1
ATOM 2122 N N . VAL A 1 275 ? -4.172 -40.281 -8.438 1 97.56 275 VAL A N 1
ATOM 2123 C CA . VAL A 1 275 ? -5.512 -39.719 -8.281 1 97.56 275 VAL A CA 1
ATOM 2124 C C . VAL A 1 275 ? -5.961 -39.844 -6.824 1 97.56 275 VAL A C 1
ATOM 2126 O O . VAL A 1 275 ? -6.387 -38.844 -6.215 1 97.56 275 VAL A O 1
ATOM 2129 N N . LYS A 1 276 ? -5.863 -41.031 -6.215 1 97.88 276 LYS A N 1
ATOM 2130 C CA . LYS A 1 276 ? -6.32 -41.281 -4.852 1 97.88 276 LYS A CA 1
ATOM 2131 C C . LYS A 1 276 ? -5.496 -40.469 -3.844 1 97.88 276 LYS A C 1
ATOM 2133 O O . LYS A 1 276 ? -6.047 -39.875 -2.926 1 97.88 276 LYS A O 1
ATOM 2138 N N . GLU A 1 277 ? -4.215 -40.5 -4.02 1 98.25 277 GLU A N 1
ATOM 2139 C CA . GLU A 1 277 ? -3.32 -39.781 -3.123 1 98.25 277 GLU A CA 1
ATOM 2140 C C . GLU A 1 277 ? -3.598 -38.281 -3.154 1 98.25 277 GLU A C 1
ATOM 2142 O O . GLU A 1 277 ? -3.625 -37.625 -2.109 1 98.25 277 GLU A O 1
ATOM 2147 N N . ASN A 1 278 ? -3.812 -37.812 -4.32 1 98.56 278 ASN A N 1
ATOM 2148 C CA . ASN A 1 278 ? -4.066 -36.375 -4.48 1 98.56 278 ASN A CA 1
ATOM 2149 C C . ASN A 1 278 ? -5.43 -35.969 -3.918 1 98.56 278 ASN A C 1
ATOM 2151 O O . ASN A 1 278 ? -5.578 -34.906 -3.336 1 98.56 278 ASN A O 1
ATOM 2155 N N . GLN A 1 279 ? -6.375 -36.812 -4.055 1 98.38 279 GLN A N 1
ATOM 2156 C CA . GLN A 1 279 ? -7.691 -36.562 -3.471 1 98.38 279 GLN A CA 1
ATOM 2157 C C . GLN A 1 279 ? -7.617 -36.531 -1.947 1 98.38 279 GLN A C 1
ATOM 2159 O O . GLN A 1 279 ? -8.258 -35.688 -1.313 1 98.38 279 GLN A O 1
ATOM 2164 N N . GLN A 1 280 ? -6.848 -37.406 -1.402 1 98.5 280 GLN A N 1
ATOM 2165 C CA . GLN A 1 280 ? -6.672 -37.438 0.045 1 98.5 280 GLN A CA 1
ATOM 2166 C C . GLN A 1 280 ? -5.953 -36.188 0.55 1 98.5 280 GLN A C 1
ATOM 2168 O O . GLN A 1 280 ? -6.309 -35.656 1.593 1 98.5 280 GLN A O 1
ATOM 2173 N N . GLU A 1 281 ? -4.988 -35.812 -0.168 1 98.69 281 GLU A N 1
ATOM 2174 C CA . GLU A 1 281 ? -4.238 -34.594 0.193 1 98.69 281 GLU A CA 1
ATOM 2175 C C . GLU A 1 281 ? -5.129 -33.375 0.168 1 98.69 281 GLU A C 1
ATOM 2177 O O . GLU A 1 281 ? -5.082 -32.531 1.082 1 98.69 281 GLU A O 1
ATOM 2182 N N . GLU A 1 282 ? -5.902 -33.219 -0.818 1 98.75 282 GLU A N 1
ATOM 2183 C CA . GLU A 1 282 ? -6.809 -32.062 -0.931 1 98.75 282 GLU A CA 1
ATOM 2184 C C . GLU A 1 282 ? -7.871 -32.094 0.162 1 98.75 282 GLU A C 1
ATOM 2186 O O . GLU A 1 282 ? -8.219 -31.062 0.727 1 98.75 282 GLU A O 1
ATOM 2191 N N . ALA A 1 283 ? -8.367 -33.281 0.443 1 98.81 283 ALA A N 1
ATOM 2192 C CA . ALA A 1 283 ? -9.344 -33.438 1.52 1 98.81 283 ALA A CA 1
ATOM 2193 C C . ALA A 1 283 ? -8.742 -33 2.861 1 98.81 283 ALA A C 1
ATOM 2195 O O . ALA A 1 283 ? -9.398 -32.375 3.672 1 98.81 283 ALA A O 1
ATOM 2196 N N . ARG A 1 284 ? -7.562 -33.438 3.072 1 98.75 284 ARG A N 1
ATOM 2197 C CA . ARG A 1 284 ? -6.863 -33.062 4.301 1 98.75 284 ARG A CA 1
ATOM 2198 C C . ARG A 1 284 ? -6.711 -31.562 4.43 1 98.75 284 ARG A C 1
ATOM 2200 O O . ARG A 1 284 ? -6.938 -31 5.504 1 98.75 284 ARG A O 1
ATOM 2207 N N . CYS A 1 285 ? -6.305 -30.938 3.361 1 98.88 285 CYS A N 1
ATOM 2208 C CA . CYS A 1 285 ? -6.125 -29.5 3.361 1 98.88 285 CYS A CA 1
ATOM 2209 C C . CYS A 1 285 ? -7.445 -28.781 3.631 1 98.88 285 CYS A C 1
ATOM 2211 O O . CYS A 1 285 ? -7.488 -27.812 4.387 1 98.88 285 CYS A O 1
ATOM 2213 N N . LEU A 1 286 ? -8.516 -29.25 3.051 1 98.88 286 LEU A N 1
ATOM 2214 C CA . LEU A 1 286 ? -9.828 -28.656 3.24 1 98.88 286 LEU A CA 1
ATOM 2215 C C . LEU A 1 286 ? -10.297 -28.812 4.684 1 98.88 286 LEU A C 1
ATOM 2217 O O . LEU A 1 286 ? -10.883 -27.891 5.254 1 98.88 286 LEU A O 1
ATOM 2221 N N . GLU A 1 287 ? -10.047 -29.953 5.215 1 98.81 287 GLU A N 1
ATOM 2222 C CA . GLU A 1 287 ? -10.398 -30.188 6.613 1 98.81 287 GLU A CA 1
ATOM 2223 C C . GLU A 1 287 ? -9.648 -29.219 7.535 1 98.81 287 GLU A C 1
ATOM 2225 O O . GLU A 1 287 ? -10.219 -28.703 8.492 1 98.81 287 GLU A O 1
ATOM 2230 N N . GLU A 1 288 ? -8.469 -29 7.227 1 98.75 288 GLU A N 1
ATOM 2231 C CA . GLU A 1 288 ? -7.66 -28.109 8.055 1 98.75 288 GLU A CA 1
ATOM 2232 C C . GLU A 1 288 ? -8.141 -26.656 7.934 1 98.75 288 GLU A C 1
ATOM 2234 O O . GLU A 1 288 ? -8.078 -25.906 8.898 1 98.75 288 GLU A O 1
ATOM 2239 N N . VAL A 1 289 ? -8.594 -26.281 6.766 1 98.88 289 VAL A N 1
ATOM 2240 C CA . VAL A 1 289 ? -9.164 -24.953 6.586 1 98.88 289 VAL A CA 1
ATOM 2241 C C . VAL A 1 289 ? -10.344 -24.766 7.535 1 98.88 289 VAL A C 1
ATOM 2243 O O . VAL A 1 289 ? -10.422 -23.75 8.242 1 98.88 289 VAL A O 1
ATOM 2246 N N . GLU A 1 290 ? -11.234 -25.672 7.57 1 98.69 290 GLU A N 1
ATOM 2247 C CA . GLU A 1 290 ? -12.406 -25.578 8.43 1 98.69 290 GLU A CA 1
ATOM 2248 C C . GLU A 1 290 ? -12.016 -25.562 9.906 1 98.69 290 GLU A C 1
ATOM 2250 O O . GLU A 1 290 ? -12.562 -24.781 10.688 1 98.69 290 GLU A O 1
ATOM 2255 N N . ASP A 1 291 ? -11.062 -26.391 10.227 1 98.69 291 ASP A N 1
ATOM 2256 C CA . ASP A 1 291 ? -10.586 -26.453 11.602 1 98.69 291 ASP A CA 1
ATOM 2257 C C . ASP A 1 291 ? -10.008 -25.125 12.047 1 98.69 291 ASP A C 1
ATOM 2259 O O . ASP A 1 291 ? -10.219 -24.688 13.188 1 98.69 291 ASP A O 1
ATOM 2263 N N . LEU A 1 292 ? -9.281 -24.516 11.195 1 98.75 292 LEU A N 1
ATOM 2264 C CA . LEU A 1 292 ? -8.656 -23.234 11.516 1 98.75 292 LEU A CA 1
ATOM 2265 C C . LEU A 1 292 ? -9.703 -22.156 11.727 1 98.75 292 LEU A C 1
ATOM 2267 O O . LEU A 1 292 ? -9.578 -21.344 12.641 1 98.75 292 LEU A O 1
ATOM 2271 N N . ILE A 1 293 ? -10.695 -22.141 10.852 1 98.75 293 ILE A N 1
ATOM 2272 C CA . ILE A 1 293 ? -11.758 -21.156 10.984 1 98.75 293 ILE A CA 1
ATOM 2273 C C . ILE A 1 293 ? -12.43 -21.281 12.352 1 98.75 293 ILE A C 1
ATOM 2275 O O . ILE A 1 293 ? -12.633 -20.297 13.055 1 98.75 293 ILE A O 1
ATOM 2279 N N . VAL A 1 294 ? -12.688 -22.484 12.758 1 98.44 294 VAL A N 1
ATOM 2280 C CA . VAL A 1 294 ? -13.359 -22.75 14.023 1 98.44 294 VAL A CA 1
ATOM 2281 C C . VAL A 1 294 ? -12.422 -22.422 15.188 1 98.44 294 VAL A C 1
ATOM 2283 O O . VAL A 1 294 ? -12.844 -21.812 16.172 1 98.44 294 VAL A O 1
ATOM 2286 N N . LYS A 1 295 ? -11.219 -22.828 15.078 1 98.25 295 LYS A N 1
ATOM 2287 C CA . LYS A 1 295 ? -10.227 -22.594 16.125 1 98.25 295 LYS A CA 1
ATOM 2288 C C . LYS A 1 295 ? -10.055 -21.109 16.391 1 98.25 295 LYS A C 1
ATOM 2290 O O . LYS A 1 295 ? -10 -20.672 17.547 1 98.25 295 LYS A O 1
ATOM 2295 N N . TYR A 1 296 ? -9.938 -20.359 15.352 1 98.06 296 TYR A N 1
ATOM 2296 C CA . TYR A 1 296 ? -9.75 -18.922 15.508 1 98.06 296 TYR A CA 1
ATOM 2297 C C . TYR A 1 296 ? -11.016 -18.266 16.031 1 98.06 296 TYR A C 1
ATOM 2299 O O . TYR A 1 296 ? -10.945 -17.312 16.828 1 98.06 296 TYR A O 1
ATOM 2307 N N . ARG A 1 297 ? -12.125 -18.734 15.633 1 96.81 297 ARG A N 1
ATOM 2308 C CA . ARG A 1 297 ? -13.383 -18.234 16.172 1 96.81 297 ARG A CA 1
ATOM 2309 C C . ARG A 1 297 ? -13.445 -18.422 17.688 1 96.81 297 ARG A C 1
ATOM 2311 O O . ARG A 1 297 ? -13.914 -17.547 18.422 1 96.81 297 ARG A O 1
ATOM 2318 N N . LYS A 1 298 ? -12.969 -19.469 18.188 1 97.19 298 LYS A N 1
ATOM 2319 C CA . LYS A 1 298 ? -12.945 -19.766 19.609 1 97.19 298 LYS A CA 1
ATOM 2320 C C . LYS A 1 298 ? -12.031 -18.812 20.359 1 97.19 298 LYS A C 1
ATOM 2322 O O . LYS A 1 298 ? -12.25 -18.516 21.531 1 97.19 298 LYS A O 1
ATOM 2327 N N . LYS A 1 299 ? -11.07 -18.297 19.641 1 95.38 299 LYS A N 1
ATOM 2328 C CA . LYS A 1 299 ? -10.148 -17.328 20.219 1 95.38 299 LYS A CA 1
ATOM 2329 C C . LYS A 1 299 ? -10.672 -15.898 20.031 1 95.38 299 LYS A C 1
ATOM 2331 O O . LYS A 1 299 ? -9.938 -14.938 20.25 1 95.38 299 LYS A O 1
ATOM 2336 N N . LYS A 1 300 ? -11.828 -15.766 19.516 1 94.56 300 LYS A N 1
ATOM 2337 C CA . LYS A 1 300 ? -12.492 -14.492 19.281 1 94.56 300 LYS A CA 1
ATOM 2338 C C . LYS A 1 300 ? -11.797 -13.703 18.172 1 94.56 300 LYS A C 1
ATOM 2340 O O . LYS A 1 300 ? -11.773 -12.469 18.188 1 94.56 300 LYS A O 1
ATOM 2345 N N . LYS A 1 301 ? -11.125 -14.422 17.406 1 96.62 301 LYS A N 1
ATOM 2346 C CA . LYS A 1 301 ? -10.562 -13.891 16.172 1 96.62 301 LYS A CA 1
ATOM 2347 C C . LYS A 1 301 ? -11.328 -14.414 14.961 1 96.62 301 LYS A C 1
ATOM 2349 O O . LYS A 1 301 ? -11.023 -15.492 14.445 1 96.62 301 LYS A O 1
ATOM 2354 N N . ILE A 1 302 ? -12.141 -13.633 14.453 1 97.94 302 ILE A N 1
ATOM 2355 C CA . ILE A 1 302 ? -13.117 -14.086 13.461 1 97.94 302 ILE A CA 1
ATOM 2356 C C . ILE A 1 302 ? -12.484 -14.047 12.07 1 97.94 302 ILE A C 1
ATOM 2358 O O . ILE A 1 302 ? -11.945 -13.016 11.656 1 97.94 302 ILE A O 1
ATOM 2362 N N . VAL A 1 303 ? -12.555 -15.141 11.383 1 98.75 303 VAL A N 1
ATOM 2363 C CA . VAL A 1 303 ? -12.117 -15.18 9.992 1 98.75 303 VAL A CA 1
ATOM 2364 C C . VAL A 1 303 ? -13.203 -14.586 9.094 1 98.75 303 VAL A C 1
ATOM 2366 O O . VAL A 1 303 ? -14.227 -15.227 8.844 1 98.75 303 VAL A O 1
ATOM 2369 N N . ALA A 1 304 ? -12.922 -13.375 8.555 1 98.69 304 ALA A N 1
ATOM 2370 C CA . ALA A 1 304 ? -13.906 -12.648 7.75 1 98.69 304 ALA A CA 1
ATOM 2371 C C . ALA A 1 304 ? -13.852 -13.086 6.289 1 98.69 304 ALA A C 1
ATOM 2373 O O . ALA A 1 304 ? -14.836 -12.969 5.559 1 98.69 304 ALA A O 1
ATOM 2374 N N . GLY A 1 305 ? -12.719 -13.594 5.895 1 98.81 305 GLY A N 1
ATOM 2375 C CA . GLY A 1 305 ? -12.57 -13.984 4.5 1 98.81 305 GLY A CA 1
ATOM 2376 C C . GLY A 1 305 ? -11.406 -14.93 4.266 1 98.81 305 GLY A C 1
ATOM 2377 O O . GLY A 1 305 ? -10.555 -15.102 5.141 1 98.81 305 GLY A O 1
ATOM 2378 N N . ILE A 1 306 ? -11.422 -15.602 3.119 1 98.94 306 ILE A N 1
ATOM 2379 C CA . ILE A 1 306 ? -10.367 -16.484 2.631 1 98.94 306 ILE A CA 1
ATOM 2380 C C . ILE A 1 306 ? -9.766 -15.914 1.348 1 98.94 306 ILE A C 1
ATOM 2382 O O . ILE A 1 306 ? -10.5 -15.516 0.437 1 98.94 306 ILE A O 1
ATOM 2386 N N . ILE A 1 307 ? -8.445 -15.773 1.313 1 98.94 307 ILE A N 1
ATOM 2387 C CA . ILE A 1 307 ? -7.777 -15.352 0.086 1 98.94 307 ILE A CA 1
ATOM 2388 C C . ILE A 1 307 ? -7.016 -16.531 -0.517 1 98.94 307 ILE A C 1
ATOM 2390 O O . ILE A 1 307 ? -6.344 -17.281 0.2 1 98.94 307 ILE A O 1
ATOM 2394 N N . ILE A 1 308 ? -7.117 -16.703 -1.835 1 98.75 308 ILE A N 1
ATOM 2395 C CA . ILE A 1 308 ? -6.461 -17.844 -2.469 1 98.75 308 ILE A CA 1
ATOM 2396 C C . ILE A 1 308 ? -6.074 -17.484 -3.902 1 98.75 308 ILE A C 1
ATOM 2398 O O . ILE A 1 308 ? -6.762 -16.688 -4.559 1 98.75 308 ILE A O 1
ATOM 2402 N N . GLU A 1 309 ? -4.949 -17.938 -4.324 1 98.62 309 GLU A N 1
ATOM 2403 C CA . GLU A 1 309 ? -4.535 -17.906 -5.723 1 98.62 309 GLU A CA 1
ATOM 2404 C C . GLU A 1 309 ? -5.047 -19.141 -6.473 1 98.62 309 GLU A C 1
ATOM 2406 O O . GLU A 1 309 ? -4.969 -20.266 -5.965 1 98.62 309 GLU A O 1
ATOM 2411 N N . PRO A 1 310 ? -5.52 -18.938 -7.727 1 98.69 310 PRO A N 1
ATOM 2412 C CA . PRO A 1 310 ? -5.844 -20.141 -8.492 1 98.69 310 PRO A CA 1
ATOM 2413 C C . PRO A 1 310 ? -4.633 -21.047 -8.719 1 98.69 310 PRO A C 1
ATOM 2415 O O . PRO A 1 310 ? -4.773 -22.266 -8.773 1 98.69 310 PRO A O 1
ATOM 2418 N N . ILE A 1 311 ? -3.535 -20.438 -8.93 1 98.5 311 ILE A N 1
ATOM 2419 C CA . ILE A 1 311 ? -2.227 -21.078 -9 1 98.5 311 ILE A CA 1
ATOM 2420 C C . ILE A 1 311 ? -1.226 -20.312 -8.148 1 98.5 311 ILE A C 1
ATOM 2422 O O . ILE A 1 311 ? -1.104 -19.078 -8.281 1 98.5 311 ILE A O 1
ATOM 2426 N N . GLN A 1 312 ? -0.574 -20.953 -7.199 1 98.12 312 GLN A N 1
ATOM 2427 C CA . GLN A 1 312 ? 0.42 -20.25 -6.395 1 98.12 312 GLN A CA 1
ATOM 2428 C C . GLN A 1 312 ? 1.641 -19.875 -7.227 1 98.12 312 GLN A C 1
ATOM 2430 O O . GLN A 1 312 ? 2.641 -20.594 -7.234 1 98.12 312 GLN A O 1
ATOM 2435 N N . SER A 1 313 ? 1.609 -18.75 -7.734 1 95.94 313 SER A N 1
ATOM 2436 C CA . SER A 1 313 ? 2.504 -18.359 -8.812 1 95.94 313 SER A CA 1
ATOM 2437 C C . SER A 1 313 ? 3.916 -18.094 -8.297 1 95.94 313 SER A C 1
ATOM 2439 O O . SER A 1 313 ? 4.895 -18.328 -9.008 1 95.94 313 SER A O 1
ATOM 2441 N N . GLU A 1 314 ? 4.051 -17.562 -7.098 1 94.31 314 GLU A N 1
ATOM 2442 C CA . GLU A 1 314 ? 5.367 -17.328 -6.512 1 94.31 314 GLU A CA 1
ATOM 2443 C C . GLU A 1 314 ? 5.816 -18.531 -5.68 1 94.31 314 GLU A C 1
ATOM 2445 O O . GLU A 1 314 ? 7.012 -18.688 -5.422 1 94.31 314 GLU A O 1
ATOM 2450 N N . GLY A 1 315 ? 4.902 -19.344 -5.305 1 95.88 315 GLY A N 1
ATOM 2451 C CA . GLY A 1 315 ? 5.191 -20.438 -4.391 1 95.88 315 GLY A CA 1
ATOM 2452 C C . GLY A 1 315 ? 5.754 -21.656 -5.086 1 95.88 315 GLY A C 1
ATOM 2453 O O . GLY A 1 315 ? 6.242 -22.578 -4.43 1 95.88 315 GLY A O 1
ATOM 2454 N N . GLY A 1 316 ? 5.742 -21.625 -6.43 1 95.69 316 GLY A N 1
ATOM 2455 C CA . GLY A 1 316 ? 6.227 -22.766 -7.191 1 95.69 316 GLY A CA 1
ATOM 2456 C C . GLY A 1 316 ? 5.227 -23.266 -8.227 1 95.69 316 GLY A C 1
ATOM 2457 O O . GLY A 1 316 ? 5.262 -24.438 -8.617 1 95.69 316 GLY A O 1
ATOM 2458 N N . ASP A 1 317 ? 4.285 -22.359 -8.547 1 97.25 317 ASP A N 1
ATOM 2459 C CA . ASP A 1 317 ? 3.205 -22.719 -9.461 1 97.25 317 ASP A CA 1
ATOM 2460 C C . ASP A 1 317 ? 2.498 -23.984 -9 1 97.25 317 ASP A C 1
ATOM 2462 O O . ASP A 1 317 ? 2.324 -24.922 -9.781 1 97.25 317 ASP A O 1
ATOM 2466 N N . ASN A 1 318 ? 2.164 -24.016 -7.781 1 97.94 318 ASN A N 1
ATOM 2467 C CA . ASN A 1 318 ? 1.42 -25.141 -7.227 1 97.94 318 ASN A CA 1
ATOM 2468 C C . ASN A 1 318 ? -0.05 -25.094 -7.637 1 97.94 318 ASN A C 1
ATOM 2470 O O . ASN A 1 318 ? -0.709 -24.062 -7.488 1 97.94 318 ASN A O 1
ATOM 2474 N N . HIS A 1 319 ? -0.474 -26.234 -8.156 1 97.75 319 HIS A N 1
ATOM 2475 C CA . HIS A 1 319 ? -1.854 -26.359 -8.609 1 97.75 319 HIS A CA 1
ATOM 2476 C C . HIS A 1 319 ? -2.682 -27.172 -7.617 1 97.75 319 HIS A C 1
ATOM 2478 O O . HIS A 1 319 ? -2.131 -27.922 -6.801 1 97.75 319 HIS A O 1
ATOM 2484 N N . ALA A 1 320 ? -3.938 -27.016 -7.684 1 98.38 320 ALA A N 1
ATOM 2485 C CA . ALA A 1 320 ? -4.961 -27.875 -7.102 1 98.38 320 ALA A CA 1
ATOM 2486 C C . ALA A 1 320 ? -6.07 -28.172 -8.102 1 98.38 320 ALA A C 1
ATOM 2488 O O . ALA A 1 320 ? -6.164 -27.516 -9.148 1 98.38 320 ALA A O 1
ATOM 2489 N N . SER A 1 321 ? -6.801 -29.25 -7.836 1 98.12 321 SER A N 1
ATOM 2490 C CA . SER A 1 321 ? -7.891 -29.578 -8.742 1 98.12 321 SER A CA 1
ATOM 2491 C C . SER A 1 321 ? -9 -28.531 -8.695 1 98.12 321 SER A C 1
ATOM 2493 O O . SER A 1 321 ? -9.125 -27.812 -7.711 1 98.12 321 SER A O 1
ATOM 2495 N N . ASP A 1 322 ? -9.727 -28.484 -9.773 1 98.12 322 ASP A N 1
ATOM 2496 C CA . ASP A 1 322 ? -10.891 -27.609 -9.781 1 98.12 322 ASP A CA 1
ATOM 2497 C C . ASP A 1 322 ? -11.852 -27.953 -8.641 1 98.12 322 ASP A C 1
ATOM 2499 O O . ASP A 1 322 ? -12.469 -27.078 -8.047 1 98.12 322 ASP A O 1
ATOM 2503 N N . ASP A 1 323 ? -11.945 -29.203 -8.328 1 98.06 323 ASP A N 1
ATOM 2504 C CA . ASP A 1 323 ? -12.828 -29.672 -7.258 1 98.06 323 ASP A CA 1
ATOM 2505 C C . ASP A 1 323 ? -12.375 -29.125 -5.902 1 98.06 323 ASP A C 1
ATOM 2507 O O . ASP A 1 323 ? -13.203 -28.859 -5.031 1 98.06 323 ASP A O 1
ATOM 2511 N N . PHE A 1 324 ? -11.117 -29.062 -5.66 1 98.75 324 PHE A N 1
ATOM 2512 C CA . PHE A 1 324 ? -10.586 -28.469 -4.434 1 98.75 324 PHE A CA 1
ATOM 2513 C C . PHE A 1 324 ? -11.141 -27.078 -4.219 1 98.75 324 PHE A C 1
ATOM 2515 O O . PHE A 1 324 ? -11.609 -26.75 -3.127 1 98.75 324 PHE A O 1
ATOM 2522 N N . PHE A 1 325 ? -11.109 -26.219 -5.273 1 98.88 325 PHE A N 1
ATOM 2523 C CA . PHE A 1 325 ? -11.531 -24.828 -5.18 1 98.88 325 PHE A CA 1
ATOM 2524 C C . PHE A 1 325 ? -13.047 -24.734 -5.008 1 98.88 325 PHE A C 1
ATOM 2526 O O . PHE A 1 325 ? -13.547 -23.859 -4.297 1 98.88 325 PHE A O 1
ATOM 2533 N N . ARG A 1 326 ? -13.789 -25.641 -5.703 1 98.62 326 ARG A N 1
ATOM 2534 C CA . ARG A 1 326 ? -15.242 -25.672 -5.523 1 98.62 326 ARG A CA 1
ATOM 2535 C C . ARG A 1 326 ? -15.602 -25.984 -4.074 1 98.62 326 ARG A C 1
ATOM 2537 O O . ARG A 1 326 ? -16.484 -25.344 -3.5 1 98.62 326 ARG A O 1
ATOM 2544 N N . LYS A 1 327 ? -14.859 -26.922 -3.523 1 98.81 327 LYS A N 1
ATOM 2545 C CA . LYS A 1 327 ? -15.117 -27.297 -2.139 1 98.81 327 LYS A CA 1
ATOM 2546 C C . LYS A 1 327 ? -14.672 -26.203 -1.173 1 98.81 327 LYS A C 1
ATOM 2548 O O . LYS A 1 327 ? -15.305 -25.984 -0.14 1 98.81 327 LYS A O 1
ATOM 2553 N N . LEU A 1 328 ? -13.586 -25.531 -1.481 1 98.88 328 LEU A N 1
ATOM 2554 C CA . LEU A 1 328 ? -13.133 -24.406 -0.66 1 98.88 328 LEU A CA 1
ATOM 2555 C C . LEU A 1 328 ? -14.164 -23.281 -0.655 1 98.88 328 LEU A C 1
ATOM 2557 O O . LEU A 1 328 ? -14.414 -22.672 0.387 1 98.88 328 LEU A O 1
ATOM 2561 N N . ARG A 1 329 ? -14.688 -22.984 -1.835 1 98.62 329 ARG A N 1
ATOM 2562 C CA . ARG A 1 329 ? -15.758 -22 -1.956 1 98.62 329 ARG A CA 1
ATOM 2563 C C . ARG A 1 329 ? -16.953 -22.375 -1.087 1 98.62 329 ARG A C 1
ATOM 2565 O O . ARG A 1 329 ? -17.547 -21.516 -0.431 1 98.62 329 ARG A O 1
ATOM 2572 N N . ASP A 1 330 ? -17.281 -23.641 -1.069 1 98.56 330 ASP A N 1
ATOM 2573 C CA . ASP A 1 330 ? -18.375 -24.125 -0.245 1 98.56 330 ASP A CA 1
ATOM 2574 C C . ASP A 1 330 ? -18.078 -23.938 1.24 1 98.56 330 ASP A C 1
ATOM 2576 O O . ASP A 1 330 ? -18.969 -23.578 2.014 1 98.56 330 ASP A O 1
ATOM 2580 N N . ILE A 1 331 ? -16.875 -24.203 1.621 1 98.75 331 ILE A N 1
ATOM 2581 C CA . ILE A 1 331 ? -16.469 -24.031 3.012 1 98.75 331 ILE A CA 1
ATOM 2582 C C . ILE A 1 331 ? -16.594 -22.562 3.406 1 98.75 331 ILE A C 1
ATOM 2584 O O . ILE A 1 331 ? -17.109 -22.25 4.484 1 98.75 331 ILE A O 1
ATOM 2588 N N . ALA A 1 332 ? -16.125 -21.656 2.555 1 98.62 332 ALA A N 1
ATOM 2589 C CA . ALA A 1 332 ? -16.25 -20.234 2.82 1 98.62 332 ALA A CA 1
ATOM 2590 C C . ALA A 1 332 ? -17.703 -19.844 3.039 1 98.62 332 ALA A C 1
ATOM 2592 O O . ALA A 1 332 ? -18.031 -19.125 3.988 1 98.62 332 ALA A O 1
ATOM 2593 N N . ARG A 1 333 ? -18.594 -20.344 2.217 1 97.75 333 ARG A N 1
ATOM 2594 C CA . ARG A 1 333 ? -20.016 -20.047 2.324 1 97.75 333 ARG A CA 1
ATOM 2595 C C . ARG A 1 333 ? -20.594 -20.609 3.621 1 97.75 333 ARG A C 1
ATOM 2597 O O . ARG A 1 333 ? -21.344 -19.922 4.32 1 97.75 333 ARG A O 1
ATOM 2604 N N . LYS A 1 334 ? -20.234 -21.781 3.865 1 98.25 334 LYS A N 1
ATOM 2605 C CA . LYS A 1 334 ? -20.734 -22.469 5.051 1 98.25 334 LYS A CA 1
ATOM 2606 C C . LYS A 1 334 ? -20.391 -21.688 6.32 1 98.25 334 LYS A C 1
ATOM 2608 O O . LYS A 1 334 ? -21.219 -21.609 7.234 1 98.25 334 LYS A O 1
ATOM 2613 N N . HIS A 1 335 ? -19.25 -21.125 6.395 1 98.19 335 HIS A N 1
ATOM 2614 C CA . HIS A 1 335 ? -18.781 -20.484 7.617 1 98.19 335 HIS A CA 1
ATOM 2615 C C . HIS A 1 335 ? -18.969 -18.969 7.555 1 98.19 335 HIS A C 1
ATOM 2617 O O . HIS A 1 335 ? -18.5 -18.25 8.438 1 98.19 335 HIS A O 1
ATOM 2623 N N . GLY A 1 336 ? -19.578 -18.469 6.488 1 97.5 336 GLY A N 1
ATOM 2624 C CA . GLY A 1 336 ? -19.906 -17.062 6.375 1 97.5 336 GLY A CA 1
ATOM 2625 C C . GLY A 1 336 ? -18.688 -16.203 6.078 1 97.5 336 GLY A C 1
ATOM 2626 O O . GLY A 1 336 ? -18.625 -15.039 6.48 1 97.5 336 GLY A O 1
ATOM 2627 N N . CYS A 1 337 ? -17.688 -16.766 5.449 1 98.56 337 CYS A N 1
ATOM 2628 C CA . CYS A 1 337 ? -16.484 -16.031 5.059 1 98.56 337 CYS A CA 1
ATOM 2629 C C . CYS A 1 337 ? -16.594 -15.539 3.623 1 98.56 337 CYS A C 1
ATOM 2631 O O . CYS A 1 337 ? -17.188 -16.203 2.771 1 98.56 337 CYS A O 1
ATOM 2633 N N . ALA A 1 338 ? -16.047 -14.312 3.402 1 98.81 338 ALA A N 1
ATOM 2634 C CA . ALA A 1 338 ? -15.891 -13.859 2.02 1 98.81 338 ALA A CA 1
ATOM 2635 C C . ALA A 1 338 ? -14.828 -14.68 1.298 1 98.81 338 ALA A C 1
ATOM 2637 O O . ALA A 1 338 ? -13.898 -15.195 1.927 1 98.81 338 ALA A O 1
ATOM 2638 N N . PHE A 1 339 ? -15.008 -14.844 0.032 1 98.88 339 PHE A N 1
ATOM 2639 C CA . PHE A 1 339 ? -14.07 -15.594 -0.795 1 98.88 339 PHE A CA 1
ATOM 2640 C C . PHE A 1 339 ? -13.375 -14.672 -1.793 1 98.88 339 PHE A C 1
ATOM 2642 O O . PHE A 1 339 ? -13.992 -14.211 -2.754 1 98.88 339 PHE A O 1
ATOM 2649 N N . LEU A 1 340 ? -12.125 -14.383 -1.54 1 98.88 340 LEU A N 1
ATOM 2650 C CA . LEU A 1 340 ? -11.289 -13.516 -2.359 1 98.88 340 LEU A CA 1
ATOM 2651 C C . LEU A 1 340 ? -10.336 -14.336 -3.23 1 98.88 340 LEU A C 1
ATOM 2653 O O . LEU A 1 340 ? -9.477 -15.047 -2.715 1 98.88 340 LEU A O 1
ATOM 2657 N N . VAL A 1 341 ? -10.5 -14.211 -4.504 1 98.88 341 VAL A N 1
ATOM 2658 C CA . VAL A 1 341 ? -9.609 -14.891 -5.441 1 98.88 341 VAL A CA 1
ATOM 2659 C C . VAL A 1 341 ? -8.562 -13.906 -5.957 1 98.88 341 VAL A C 1
ATOM 2661 O O . VAL A 1 341 ? -8.898 -12.898 -6.586 1 98.88 341 VAL A O 1
ATOM 2664 N N . ASP A 1 342 ? -7.332 -14.18 -5.691 1 98.75 342 ASP A N 1
ATOM 2665 C CA . ASP A 1 342 ? -6.211 -13.344 -6.113 1 98.75 342 ASP A CA 1
ATOM 2666 C C . ASP A 1 342 ? -5.766 -13.695 -7.527 1 98.75 342 ASP A C 1
ATOM 2668 O O . ASP A 1 342 ? -5 -14.641 -7.727 1 98.75 342 ASP A O 1
ATOM 2672 N N . GLU A 1 343 ? -6.191 -12.906 -8.492 1 98.44 343 GLU A N 1
ATOM 2673 C CA . GLU A 1 343 ? -5.887 -13.109 -9.898 1 98.44 343 GLU A CA 1
ATOM 2674 C C . GLU A 1 343 ? -4.824 -12.125 -10.383 1 98.44 343 GLU A C 1
ATOM 2676 O O . GLU A 1 343 ? -4.723 -11.852 -11.586 1 98.44 343 GLU A O 1
ATOM 2681 N N . VAL A 1 344 ? -4.074 -11.602 -9.43 1 96.56 344 VAL A N 1
ATOM 2682 C CA . VAL A 1 344 ? -3.064 -10.602 -9.758 1 96.56 344 VAL A CA 1
ATOM 2683 C C . VAL A 1 344 ? -2.096 -11.164 -10.797 1 96.56 344 VAL A C 1
ATOM 2685 O O . VAL A 1 344 ? -1.699 -10.469 -11.727 1 96.56 344 VAL A O 1
ATOM 2688 N N . GLN A 1 345 ? -1.705 -12.422 -10.656 1 94.62 345 GLN A N 1
ATOM 2689 C CA . GLN A 1 345 ? -0.741 -13.008 -11.578 1 94.62 345 GLN A CA 1
ATOM 2690 C C . GLN A 1 345 ? -1.441 -13.852 -12.648 1 94.62 345 GLN A C 1
ATOM 2692 O O . GLN A 1 345 ? -0.99 -13.914 -13.789 1 94.62 345 GLN A O 1
ATOM 2697 N N . THR A 1 346 ? -2.486 -14.508 -12.312 1 97.12 346 THR A N 1
ATOM 2698 C CA . THR A 1 346 ? -3.098 -15.484 -13.203 1 97.12 346 THR A CA 1
ATOM 2699 C C . THR A 1 346 ? -4.109 -14.82 -14.133 1 97.12 346 THR A C 1
ATOM 2701 O O . THR A 1 346 ? -4.469 -15.375 -15.172 1 97.12 346 THR A O 1
ATOM 2704 N N . GLY A 1 347 ? -4.625 -13.664 -13.781 1 95.44 347 GLY A N 1
ATOM 2705 C CA . GLY A 1 347 ? -5.605 -12.977 -14.609 1 95.44 347 GLY A CA 1
ATOM 2706 C C . GLY A 1 347 ? -5.016 -12.414 -15.891 1 95.44 347 GLY A C 1
ATOM 2707 O O . GLY A 1 347 ? -3.809 -12.188 -15.977 1 95.44 347 GLY A O 1
ATOM 2708 N N . GLY A 1 348 ? -5.887 -12.266 -16.891 1 92.44 348 GLY A N 1
ATOM 2709 C CA . GLY A 1 348 ? -5.457 -11.625 -18.125 1 92.44 348 GLY A CA 1
ATOM 2710 C C . GLY A 1 348 ? -5.262 -12.602 -19.266 1 92.44 348 GLY A C 1
ATOM 2711 O O . GLY A 1 348 ? -4.66 -12.258 -20.281 1 92.44 348 GLY A O 1
ATOM 2712 N N . GLY A 1 349 ? -5.586 -13.852 -19.125 1 94.75 349 GLY A N 1
ATOM 2713 C CA . GLY A 1 349 ? -5.754 -14.695 -20.297 1 94.75 349 GLY A CA 1
ATOM 2714 C C . GLY A 1 349 ? -4.695 -15.781 -20.406 1 94.75 349 GLY A C 1
ATOM 2715 O O . GLY A 1 349 ? -4.816 -16.703 -21.219 1 94.75 349 GLY A O 1
ATOM 2716 N N . CYS A 1 350 ? -3.727 -15.836 -19.516 1 93.38 350 CYS A N 1
ATOM 2717 C CA . CYS A 1 350 ? -2.559 -16.688 -19.719 1 93.38 350 CYS A CA 1
ATOM 2718 C C . CYS A 1 350 ? -2.904 -18.156 -19.469 1 93.38 350 CYS A C 1
ATOM 2720 O O . CYS A 1 350 ? -2.201 -19.047 -19.938 1 93.38 350 CYS A O 1
ATOM 2722 N N . THR A 1 351 ? -3.975 -18.422 -18.781 1 97.38 351 THR A N 1
ATOM 2723 C CA . THR A 1 351 ? -4.32 -19.797 -18.453 1 97.38 351 THR A CA 1
ATOM 2724 C C . THR A 1 351 ? -5.27 -20.391 -19.484 1 97.38 351 THR A C 1
ATOM 2726 O O . THR A 1 351 ? -5.703 -21.531 -19.359 1 97.38 351 THR A O 1
ATOM 2729 N N . GLY A 1 352 ? -5.559 -19.641 -20.5 1 96.75 352 GLY A N 1
ATOM 2730 C CA . GLY A 1 352 ? -6.484 -20.078 -21.531 1 96.75 352 GLY A CA 1
ATOM 2731 C C . GLY A 1 352 ? -7.895 -19.562 -21.328 1 96.75 352 GLY A C 1
ATOM 2732 O O . GLY A 1 352 ? -8.773 -19.797 -22.156 1 96.75 352 GLY A O 1
ATOM 2733 N N . LYS A 1 353 ? -8.18 -19 -20.266 1 97.06 353 LYS A N 1
ATOM 2734 C CA . LYS A 1 353 ? -9.367 -18.203 -19.953 1 97.06 353 LYS A CA 1
ATOM 2735 C C . LYS A 1 353 ? -8.977 -16.812 -19.453 1 97.06 353 LYS A C 1
ATOM 2737 O O . LYS A 1 353 ? -7.855 -16.609 -18.984 1 97.06 353 LYS A O 1
ATOM 2742 N N . PHE A 1 354 ? -9.859 -15.844 -19.609 1 96.62 354 PHE A N 1
ATOM 2743 C CA . PHE A 1 354 ? -9.477 -14.508 -19.172 1 96.62 354 PHE A CA 1
ATOM 2744 C C . PHE A 1 354 ? -9.117 -14.492 -17.688 1 96.62 354 PHE A C 1
ATOM 2746 O O . PHE A 1 354 ? -8.141 -13.859 -17.297 1 96.62 354 PHE A O 1
ATOM 2753 N N . TRP A 1 355 ? -10.023 -15.094 -16.938 1 98 355 TRP A N 1
ATOM 2754 C CA . TRP A 1 355 ? -9.75 -15.32 -15.531 1 98 355 TRP A CA 1
ATOM 2755 C C . TRP A 1 355 ? -9.547 -16.812 -15.242 1 98 355 TRP A C 1
ATOM 2757 O O . TRP A 1 355 ? -10.328 -17.641 -15.695 1 98 355 TRP A O 1
ATOM 2767 N N . ALA A 1 356 ? -8.523 -17.125 -14.461 1 98.44 356 ALA A N 1
ATOM 2768 C CA . ALA A 1 356 ? -8.156 -18.5 -14.195 1 98.44 356 ALA A CA 1
ATOM 2769 C C . ALA A 1 356 ? -9.281 -19.234 -13.461 1 98.44 356 ALA A C 1
ATOM 2771 O O . ALA A 1 356 ? -9.531 -20.422 -13.711 1 98.44 356 ALA A O 1
ATOM 2772 N N . HIS A 1 357 ? -9.969 -18.578 -12.57 1 98.5 357 HIS A N 1
ATOM 2773 C CA . HIS A 1 357 ? -10.977 -19.25 -11.758 1 98.5 357 HIS A CA 1
ATOM 2774 C C . HIS A 1 357 ? -12.172 -19.672 -12.609 1 98.5 357 HIS A C 1
ATOM 2776 O O . HIS A 1 357 ? -13.008 -20.453 -12.156 1 98.5 357 HIS A O 1
ATOM 2782 N N . GLU A 1 358 ? -12.258 -19.172 -13.828 1 97.88 358 GLU A N 1
ATOM 2783 C CA . GLU A 1 358 ? -13.32 -19.625 -14.719 1 97.88 358 GLU A CA 1
ATOM 2784 C C . GLU A 1 358 ? -13.227 -21.125 -14.977 1 97.88 358 GLU A C 1
ATOM 2786 O O . GLU A 1 358 ? -14.234 -21.766 -15.266 1 97.88 358 GLU A O 1
ATOM 2791 N N . HIS A 1 359 ? -12.094 -21.656 -14.883 1 97.81 359 HIS A N 1
ATOM 2792 C CA . HIS A 1 359 ? -11.883 -23.094 -15.094 1 97.81 359 HIS A CA 1
ATOM 2793 C C . HIS A 1 359 ? -12.625 -23.922 -14.047 1 97.81 359 HIS A C 1
ATOM 2795 O O . HIS A 1 359 ? -12.859 -25.109 -14.25 1 97.81 359 HIS A O 1
ATOM 2801 N N . TRP A 1 360 ? -12.93 -23.344 -12.891 1 98.12 360 TRP A N 1
ATOM 2802 C CA . TRP A 1 360 ? -13.57 -24.078 -11.805 1 98.12 360 TRP A CA 1
ATOM 2803 C C . TRP A 1 360 ? -15.008 -24.453 -12.18 1 98.12 360 TRP A C 1
ATOM 2805 O O . TRP A 1 360 ? -15.617 -25.312 -11.547 1 98.12 360 TRP A O 1
ATOM 2815 N N . GLY A 1 361 ? -15.594 -23.719 -13.141 1 96.69 361 GLY A N 1
ATOM 2816 C CA . GLY A 1 361 ? -16.922 -24.031 -13.641 1 96.69 361 GLY A CA 1
ATOM 2817 C C . GLY A 1 361 ? -18.031 -23.672 -12.672 1 96.69 361 GLY A C 1
ATOM 2818 O O . GLY A 1 361 ? -19.094 -24.281 -12.68 1 96.69 361 GLY A O 1
ATOM 2819 N N . LEU A 1 362 ? -17.797 -22.734 -11.828 1 96.19 362 LEU A N 1
ATOM 2820 C CA . LEU A 1 362 ? -18.781 -22.297 -10.836 1 96.19 362 LEU A CA 1
ATOM 2821 C C . LEU A 1 362 ? -19.562 -21.094 -11.336 1 96.19 362 LEU A C 1
ATOM 2823 O O . LEU A 1 362 ? -18.984 -20.219 -11.992 1 96.19 362 LEU A O 1
ATOM 2827 N N . ASP A 1 363 ? -20.781 -21 -10.93 1 92.25 363 ASP A N 1
ATOM 2828 C CA . ASP A 1 363 ? -21.594 -19.828 -11.211 1 92.25 363 ASP A CA 1
ATOM 2829 C C . ASP A 1 363 ? -21.234 -18.672 -10.273 1 92.25 363 ASP A C 1
ATOM 2831 O O . ASP A 1 363 ? -21.359 -17.5 -10.641 1 92.25 363 ASP A O 1
ATOM 2835 N N . ASP A 1 364 ? -20.891 -19.016 -9.07 1 94.06 364 ASP A N 1
ATOM 2836 C CA . ASP A 1 364 ? -20.531 -18.047 -8.039 1 94.06 364 ASP A CA 1
ATOM 2837 C C . ASP A 1 364 ? -19.125 -18.328 -7.496 1 94.06 364 ASP A C 1
ATOM 2839 O O . ASP A 1 364 ? -18.969 -18.625 -6.312 1 94.06 364 ASP A O 1
ATOM 2843 N N . PRO A 1 365 ? -18.141 -18.078 -8.32 1 94.44 365 PRO A N 1
ATOM 2844 C CA . PRO A 1 365 ? -16.797 -18.531 -7.969 1 94.44 365 PRO A CA 1
ATOM 2845 C C . PRO A 1 365 ? -16.125 -17.656 -6.922 1 94.44 365 PRO A C 1
ATOM 2847 O O . PRO A 1 365 ? -15.188 -18.094 -6.246 1 94.44 365 PRO A O 1
ATOM 2850 N N . ALA A 1 366 ? -16.531 -16.422 -6.785 1 98.06 366 ALA A N 1
ATOM 2851 C CA . ALA A 1 366 ? -15.828 -15.516 -5.891 1 98.06 366 ALA A CA 1
ATOM 2852 C C . ALA A 1 366 ? -16.719 -14.359 -5.461 1 98.06 366 ALA A C 1
ATOM 2854 O O . ALA A 1 366 ? -17.719 -14.055 -6.129 1 98.06 366 ALA A O 1
ATOM 2855 N N . ASP A 1 367 ? -16.391 -13.727 -4.332 1 98.56 367 ASP A N 1
ATOM 2856 C CA . ASP A 1 367 ? -17.031 -12.492 -3.895 1 98.56 367 ASP A CA 1
ATOM 2857 C C . ASP A 1 367 ? -16.219 -11.273 -4.332 1 98.56 367 ASP A C 1
ATOM 2859 O O . ASP A 1 367 ? -16.781 -10.195 -4.555 1 98.56 367 ASP A O 1
ATOM 2863 N N . VAL A 1 368 ? -15 -11.43 -4.332 1 98.62 368 VAL A N 1
ATOM 2864 C CA . VAL A 1 368 ? -14.031 -10.414 -4.719 1 98.62 368 VAL A CA 1
ATOM 2865 C C . VAL A 1 368 ? -12.914 -11.047 -5.555 1 98.62 368 VAL A C 1
ATOM 2867 O O . VAL A 1 368 ? -12.469 -12.148 -5.258 1 98.62 368 VAL A O 1
ATOM 2870 N N . VAL A 1 369 ? -12.5 -10.383 -6.609 1 98.75 369 VAL A N 1
ATOM 2871 C CA . VAL A 1 369 ? -11.383 -10.82 -7.445 1 98.75 369 VAL A CA 1
ATOM 2872 C C . VAL A 1 369 ? -10.391 -9.672 -7.629 1 98.75 369 VAL A C 1
ATOM 2874 O O . VAL A 1 369 ? -10.758 -8.602 -8.117 1 98.75 369 VAL A O 1
ATOM 2877 N N . THR A 1 370 ? -9.156 -9.859 -7.191 1 98.31 370 THR A N 1
ATOM 2878 C CA . THR A 1 370 ? -8.141 -8.82 -7.352 1 98.31 370 THR A CA 1
ATOM 2879 C C . THR A 1 370 ? -7.348 -9.047 -8.641 1 98.31 370 THR A C 1
ATOM 2881 O O . THR A 1 370 ? -7.207 -10.18 -9.102 1 98.31 370 THR A O 1
ATOM 2884 N N . PHE A 1 371 ? -6.895 -7.949 -9.203 1 95.25 371 PHE A N 1
ATOM 2885 C CA . PHE A 1 371 ? -6.137 -8.023 -10.445 1 95.25 371 PHE A CA 1
ATOM 2886 C C . PHE A 1 371 ? -5.031 -6.973 -10.461 1 95.25 371 PHE A C 1
ATOM 2888 O O . PHE A 1 371 ? -5.059 -6.016 -9.688 1 95.25 371 PHE A O 1
ATOM 2895 N N . SER A 1 372 ? -4.02 -7.215 -11.219 1 91.81 372 SER A N 1
ATOM 2896 C CA . SER A 1 372 ? -2.912 -6.312 -11.523 1 91.81 372 SER A CA 1
ATOM 2897 C C . SER A 1 372 ? -2.035 -6.871 -12.641 1 91.81 372 SER A C 1
ATOM 2899 O O . SER A 1 372 ? -2.518 -7.605 -13.508 1 91.81 372 SER A O 1
ATOM 2901 N N . LYS A 1 373 ? -0.804 -6.469 -12.719 1 83.12 373 LYS A N 1
ATOM 2902 C CA . LYS A 1 373 ? 0.221 -6.984 -13.617 1 83.12 373 LYS A CA 1
ATOM 2903 C C . LYS A 1 373 ? -0.25 -6.941 -15.07 1 83.12 373 LYS A C 1
ATOM 2905 O O . LYS A 1 373 ? -0.377 -5.863 -15.656 1 83.12 373 LYS A O 1
ATOM 2910 N N . LYS A 1 3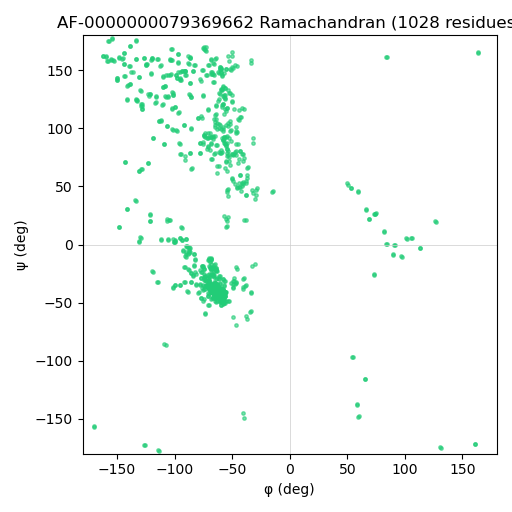74 ? -0.797 -8.117 -15.609 1 81.75 374 LYS A N 1
ATOM 2911 C CA . LYS A 1 374 ? -1.192 -8.203 -17.016 1 81.75 374 LYS A CA 1
ATOM 2912 C C . LYS A 1 374 ? -2.355 -7.262 -17.312 1 81.75 374 LYS A C 1
ATOM 2914 O O . LYS A 1 374 ? -2.59 -6.906 -18.469 1 81.75 374 LYS A O 1
ATOM 2919 N N . MET A 1 375 ? -2.975 -6.863 -16.312 1 85 375 MET A N 1
ATOM 2920 C CA . MET A 1 375 ? -4.117 -5.965 -16.469 1 85 375 MET A CA 1
ATOM 2921 C C . MET A 1 375 ? -3.662 -4.508 -16.5 1 85 375 MET A C 1
ATOM 2923 O O . MET A 1 375 ? -4.484 -3.602 -16.656 1 85 375 MET A O 1
ATOM 2927 N N . MET A 1 376 ? -2.412 -4.207 -16.359 1 74.81 376 MET A N 1
ATOM 2928 C CA . MET A 1 376 ? -1.761 -2.914 -16.531 1 74.81 376 MET A CA 1
ATOM 2929 C C . MET A 1 376 ? -2.102 -1.976 -15.383 1 74.81 376 MET A C 1
ATOM 2931 O O . MET A 1 376 ? -1.391 -0.999 -15.133 1 74.81 376 MET A O 1
ATOM 2935 N N . THR A 1 377 ? -3.191 -2.203 -14.805 1 81 377 THR A N 1
ATOM 2936 C CA . THR A 1 377 ? -3.586 -1.487 -13.594 1 81 377 THR A CA 1
ATOM 2937 C C . THR A 1 377 ? -3.959 -2.465 -12.484 1 81 377 THR A C 1
ATOM 2939 O O . THR A 1 377 ? -4.07 -3.67 -12.719 1 81 377 THR A O 1
ATOM 2942 N N . GLY A 1 378 ? -3.93 -1.943 -11.297 1 87.19 378 GLY A N 1
ATOM 2943 C CA . GLY A 1 378 ? -4.414 -2.764 -10.203 1 87.19 378 GLY A CA 1
ATOM 2944 C C . GLY A 1 378 ? -5.859 -2.473 -9.836 1 87.19 378 GLY A C 1
ATOM 2945 O O . GLY A 1 378 ? -6.422 -1.463 -10.258 1 87.19 378 GLY A O 1
ATOM 2946 N N . GLY A 1 379 ? -6.402 -3.346 -9.133 1 91.5 379 GLY A N 1
ATOM 2947 C CA . GLY A 1 379 ? -7.766 -3.166 -8.656 1 91.5 379 GLY A CA 1
ATOM 2948 C C . GLY A 1 379 ? -8.422 -4.465 -8.227 1 91.5 379 GLY A C 1
ATOM 2949 O O . GLY A 1 379 ? -7.754 -5.492 -8.094 1 91.5 379 GLY A O 1
ATOM 2950 N N . PHE A 1 380 ? -9.734 -4.344 -7.949 1 95.75 380 PHE A N 1
ATOM 2951 C CA . PHE A 1 380 ? -10.5 -5.539 -7.617 1 95.75 380 PHE A CA 1
ATOM 2952 C C . PHE A 1 380 ? -11.953 -5.383 -8.047 1 95.75 380 PHE A C 1
ATOM 2954 O O . PHE A 1 380 ? -12.5 -4.281 -8.016 1 95.75 380 PHE A O 1
ATOM 2961 N N . PHE A 1 381 ? -12.484 -6.492 -8.5 1 96.31 381 PHE A N 1
ATOM 2962 C CA . PHE A 1 381 ? -13.914 -6.637 -8.734 1 96.31 381 PHE A CA 1
ATOM 2963 C C . PHE A 1 381 ? -14.617 -7.18 -7.496 1 96.31 381 PHE A C 1
ATOM 2965 O O . PHE A 1 381 ? -14.023 -7.93 -6.719 1 96.31 381 PHE A O 1
ATOM 2972 N N . HIS A 1 382 ? -15.859 -6.801 -7.316 1 96.38 382 HIS A N 1
ATOM 2973 C CA . HIS A 1 382 ? -16.578 -7.328 -6.164 1 96.38 382 HIS A CA 1
ATOM 2974 C C . HIS A 1 382 ? -18.078 -7.324 -6.402 1 96.38 382 HIS A C 1
ATOM 2976 O O . HIS A 1 382 ? -18.562 -6.66 -7.32 1 96.38 382 HIS A O 1
ATOM 2982 N N . LYS A 1 383 ? -18.766 -8.102 -5.672 1 96.94 383 LYS A N 1
ATOM 2983 C CA . LYS A 1 383 ? -20.219 -8.109 -5.684 1 96.94 383 LYS A CA 1
ATOM 2984 C C . LYS A 1 383 ? -20.781 -6.789 -5.168 1 96.94 383 LYS A C 1
ATOM 2986 O O . LYS A 1 383 ? -20.125 -6.086 -4.402 1 96.94 383 LYS A O 1
ATOM 2991 N N . GLU A 1 384 ? -22.016 -6.52 -5.5 1 92.25 384 GLU A N 1
ATOM 2992 C CA . GLU A 1 384 ? -22.688 -5.289 -5.094 1 92.25 384 GLU A CA 1
ATOM 2993 C C . GLU A 1 384 ? -22.859 -5.227 -3.578 1 92.25 384 GLU A C 1
ATOM 2995 O O . GLU A 1 384 ? -22.781 -4.148 -2.984 1 92.25 384 GLU A O 1
ATOM 3000 N N . GLU A 1 385 ? -23.047 -6.324 -2.98 1 93.25 385 GLU A N 1
ATOM 3001 C CA . GLU A 1 385 ? -23.312 -6.363 -1.545 1 93.25 385 GLU A CA 1
ATOM 3002 C C . GLU A 1 385 ? -22.078 -5.945 -0.745 1 93.25 385 GLU A C 1
ATOM 3004 O O . GLU A 1 385 ? -22.172 -5.641 0.446 1 93.25 385 GLU A O 1
ATOM 3009 N N . PHE A 1 386 ? -20.938 -5.887 -1.436 1 94.56 386 PHE A N 1
ATOM 3010 C CA . PHE A 1 386 ? -19.703 -5.516 -0.754 1 94.56 386 PHE A CA 1
ATOM 3011 C C . PHE A 1 386 ? -19.453 -4.016 -0.855 1 94.56 386 PHE A C 1
ATOM 3013 O O . PHE A 1 386 ? -18.5 -3.498 -0.269 1 94.56 386 PHE A O 1
ATOM 3020 N N . ARG A 1 387 ? -20.203 -3.305 -1.537 1 88.81 387 ARG A N 1
ATOM 3021 C CA . ARG A 1 387 ? -20.016 -1.861 -1.659 1 88.81 387 ARG A CA 1
ATOM 3022 C C . ARG A 1 387 ? -20.062 -1.187 -0.293 1 88.81 387 ARG A C 1
ATOM 3024 O O . ARG A 1 387 ? -21 -1.39 0.477 1 88.81 387 ARG A O 1
ATOM 3031 N N . PRO A 1 388 ? -19 -0.388 -0.019 1 81.69 388 PRO A N 1
ATOM 3032 C CA . PRO A 1 388 ? -19.016 0.295 1.276 1 81.69 388 PRO A CA 1
ATOM 3033 C C . PRO A 1 388 ? -20.234 1.209 1.439 1 81.69 388 PRO A C 1
ATOM 3035 O O . PRO A 1 388 ? -20.734 1.768 0.456 1 81.69 388 PRO A O 1
ATOM 3038 N N . ASN A 1 389 ? -20.688 1.422 2.633 1 73.38 389 ASN A N 1
ATOM 3039 C CA . ASN A 1 389 ? -21.922 2.15 2.928 1 73.38 389 ASN A CA 1
ATOM 3040 C C . ASN A 1 389 ? -21.672 3.65 3.057 1 73.38 389 ASN A C 1
ATOM 3042 O O . ASN A 1 389 ? -22.594 4.422 3.32 1 73.38 389 ASN A O 1
ATOM 3046 N N . ALA A 1 390 ? -20.469 4.07 3.061 1 68.25 390 ALA A N 1
ATOM 3047 C CA . ALA A 1 390 ? -20.141 5.488 3.17 1 68.25 390 ALA A CA 1
ATOM 3048 C C . ALA A 1 390 ? -19.047 5.883 2.197 1 68.25 390 ALA A C 1
ATOM 3050 O O . ALA A 1 390 ? -18.141 5.086 1.911 1 68.25 390 ALA A O 1
ATOM 3051 N N . PRO A 1 391 ? -19.188 7.117 1.787 1 64.12 391 PRO A N 1
ATOM 3052 C CA . PRO A 1 391 ? -18.125 7.59 0.897 1 64.12 391 PRO A CA 1
ATOM 3053 C C . PRO A 1 391 ? -16.766 7.68 1.594 1 64.12 391 PRO A C 1
ATOM 3055 O O . PRO A 1 391 ? -16.703 7.801 2.82 1 64.12 391 PRO A O 1
ATOM 3058 N N . TYR A 1 392 ? -15.68 7.43 0.917 1 61.66 392 TYR A N 1
ATOM 3059 C CA . TYR A 1 392 ? -14.305 7.691 1.339 1 61.66 392 TYR A CA 1
ATOM 3060 C C . TYR A 1 392 ? -13.797 6.582 2.248 1 61.66 392 TYR A C 1
ATOM 3062 O O . TYR A 1 392 ? -12.734 6.715 2.869 1 61.66 392 TYR A O 1
ATOM 3070 N N . ARG A 1 393 ? -14.562 5.516 2.307 1 69.25 393 ARG A N 1
ATOM 3071 C CA . ARG A 1 393 ? -14.086 4.402 3.117 1 69.25 393 ARG A CA 1
ATOM 3072 C C . ARG A 1 393 ? -12.875 3.732 2.467 1 69.25 393 ARG A C 1
ATOM 3074 O O . ARG A 1 393 ? -11.93 3.354 3.152 1 69.25 393 ARG A O 1
ATOM 3081 N N . ILE A 1 394 ? -13.016 3.59 1.216 1 67.44 394 ILE A N 1
ATOM 3082 C CA . ILE A 1 394 ? -11.867 3.139 0.435 1 67.44 394 ILE A CA 1
ATOM 3083 C C . ILE A 1 394 ? -11.383 4.27 -0.471 1 67.44 394 ILE A C 1
ATOM 3085 O O . ILE A 1 394 ? -12.125 4.746 -1.332 1 67.44 394 ILE A O 1
ATOM 3089 N N . PHE A 1 395 ? -10.266 4.84 -0.126 1 54.72 395 PHE A N 1
ATOM 3090 C CA . PHE A 1 395 ? -9.789 6.035 -0.818 1 54.72 395 PHE A CA 1
ATOM 3091 C C . PHE A 1 395 ? -8.281 5.992 -1.004 1 54.72 395 PHE A C 1
ATOM 3093 O O . PHE A 1 395 ? -7.555 5.508 -0.132 1 54.72 395 PHE A O 1
ATOM 3100 N N . ASN A 1 396 ? -7.934 6.129 -2.266 1 52.09 396 ASN A N 1
ATOM 3101 C CA . ASN A 1 396 ? -6.535 6.43 -2.547 1 52.09 396 ASN A CA 1
ATOM 3102 C C . ASN A 1 396 ? -6.395 7.637 -3.475 1 52.09 396 ASN A C 1
ATOM 3104 O O . ASN A 1 396 ? -7.23 7.844 -4.359 1 52.09 396 ASN A O 1
ATOM 3108 N N . THR A 1 397 ? -5.531 8.516 -3.082 1 42.69 397 THR A N 1
ATOM 3109 C CA . THR A 1 397 ? -5.344 9.719 -3.883 1 42.69 397 THR A CA 1
ATOM 3110 C C . THR A 1 397 ? -5.203 9.375 -5.363 1 42.69 397 THR A C 1
ATOM 3112 O O . THR A 1 397 ? -5.734 10.07 -6.223 1 42.69 397 THR A O 1
ATOM 3115 N N . TRP A 1 398 ? -4.605 8.234 -5.59 1 41.62 398 TRP A N 1
ATOM 3116 C CA . TRP A 1 398 ? -4.258 7.938 -6.977 1 41.62 398 TRP A CA 1
ATOM 3117 C C . TRP A 1 398 ? -5.176 6.863 -7.547 1 41.62 398 TRP A C 1
ATOM 3119 O O . TRP A 1 398 ? -5.066 6.5 -8.719 1 41.62 398 TRP A O 1
ATOM 3129 N N . LEU A 1 399 ? -6.297 6.715 -6.91 1 44.91 399 LEU A N 1
ATOM 3130 C CA . LEU A 1 399 ? -7.25 5.688 -7.32 1 44.91 399 LEU A CA 1
ATOM 3131 C C . LEU A 1 399 ? -6.91 5.148 -8.703 1 44.91 399 LEU A C 1
ATOM 3133 O O . LEU A 1 399 ? -7.77 5.094 -9.586 1 44.91 399 LEU A O 1
ATOM 3137 N N . GLY A 1 400 ? -5.684 4.824 -9 1 55.12 400 GLY A N 1
ATOM 3138 C CA . GLY A 1 400 ? -5.219 4.277 -10.266 1 55.12 400 GLY A CA 1
ATOM 3139 C C . GLY A 1 400 ? -4.949 5.34 -11.312 1 55.12 400 GLY A C 1
ATOM 3140 O O . GLY A 1 400 ? -5.215 6.523 -11.086 1 55.12 400 GLY A O 1
ATOM 3141 N N . ASP A 1 401 ? -4.191 5.055 -12.352 1 59.06 401 ASP A N 1
ATOM 3142 C CA . ASP A 1 401 ? -3.82 5.969 -13.43 1 59.06 401 ASP A CA 1
ATOM 3143 C C . ASP A 1 401 ? -4.801 5.879 -14.594 1 59.06 401 ASP A C 1
ATOM 3145 O O . ASP A 1 401 ? -4.875 4.852 -15.273 1 59.06 401 ASP A O 1
ATOM 3149 N N . PRO A 1 402 ? -5.684 6.906 -14.648 1 58.5 402 PRO A N 1
ATOM 3150 C CA . PRO A 1 402 ? -6.684 6.859 -15.719 1 58.5 402 PRO A CA 1
ATOM 3151 C C . PRO A 1 402 ? -6.07 6.574 -17.078 1 58.5 402 PRO A C 1
ATOM 3153 O O . PRO A 1 402 ? -6.723 5.988 -17.953 1 58.5 402 PRO A O 1
ATOM 3156 N N . SER A 1 403 ? -4.953 6.984 -17.25 1 59.69 403 SER A N 1
ATOM 3157 C CA . SER A 1 403 ? -4.281 6.746 -18.516 1 59.69 403 SER A CA 1
ATOM 3158 C C . SER A 1 403 ? -4.113 5.25 -18.781 1 59.69 403 SER A C 1
ATOM 3160 O O . SER A 1 403 ? -4.207 4.801 -19.922 1 59.69 403 SER A O 1
ATOM 3162 N N . LYS A 1 404 ? -4.023 4.633 -17.766 1 67.94 404 LYS A N 1
ATOM 3163 C CA . LYS A 1 404 ? -3.842 3.189 -17.891 1 67.94 404 LYS A CA 1
ATOM 3164 C C . LYS A 1 404 ? -5.137 2.508 -18.328 1 67.94 404 LYS A C 1
ATOM 3166 O O . LYS A 1 404 ? -5.109 1.498 -19.031 1 67.94 404 LYS A O 1
ATOM 3171 N N . ASN A 1 405 ? -6.184 3.135 -17.984 1 68.44 405 ASN A N 1
ATOM 3172 C CA . ASN A 1 405 ? -7.469 2.553 -18.344 1 68.44 405 ASN A CA 1
ATOM 3173 C C . ASN A 1 405 ? -7.715 2.645 -19.859 1 68.44 405 ASN A C 1
ATOM 3175 O O . ASN A 1 405 ? -8.328 1.753 -20.438 1 68.44 405 ASN A O 1
ATOM 3179 N N . LEU A 1 406 ? -7.293 3.691 -20.422 1 65 406 LEU A N 1
ATOM 3180 C CA . LEU A 1 406 ? -7.438 3.852 -21.859 1 65 406 LEU A CA 1
ATOM 3181 C C . LEU A 1 406 ? -6.598 2.82 -22.609 1 65 406 LEU A C 1
ATOM 3183 O O . LEU A 1 406 ? -7.059 2.225 -23.578 1 65 406 LEU A O 1
ATOM 3187 N N . LEU A 1 407 ? -5.496 2.674 -22.094 1 67.69 407 LEU A N 1
ATOM 3188 C CA . LEU A 1 407 ? -4.609 1.682 -22.703 1 67.69 407 LEU A CA 1
ATOM 3189 C C . LEU A 1 407 ? -5.18 0.275 -22.531 1 67.69 407 LEU A C 1
ATOM 3191 O O . LEU A 1 407 ? -5.102 -0.542 -23.453 1 67.69 407 LEU A O 1
ATOM 3195 N N . LEU A 1 408 ? -5.734 0.092 -21.453 1 78.81 408 LEU A N 1
ATOM 3196 C CA . LEU A 1 408 ? -6.293 -1.224 -21.172 1 78.81 408 LEU A CA 1
ATOM 3197 C C . LEU A 1 408 ? -7.465 -1.528 -22.094 1 78.81 408 LEU A C 1
ATOM 3199 O O . LEU A 1 408 ? -7.641 -2.67 -22.531 1 78.81 408 LEU A O 1
ATOM 3203 N N . ALA A 1 409 ? -8.227 -0.555 -22.359 1 78.19 409 ALA A N 1
ATOM 3204 C CA . ALA A 1 409 ? -9.352 -0.742 -23.281 1 78.19 409 ALA A CA 1
ATOM 3205 C C . ALA A 1 409 ? -8.875 -1.217 -24.641 1 78.19 409 ALA A C 1
ATOM 3207 O O . ALA A 1 409 ? -9.477 -2.111 -25.25 1 78.19 409 ALA A O 1
ATOM 3208 N N . GLU A 1 410 ? -7.824 -0.65 -25.078 1 74.56 410 GLU A N 1
ATOM 3209 C CA . GLU A 1 410 ? -7.262 -1.041 -26.375 1 74.56 410 GLU A CA 1
ATOM 3210 C C . GLU A 1 410 ? -6.688 -2.455 -26.312 1 74.56 410 GLU A C 1
ATOM 3212 O O . GLU A 1 410 ? -6.812 -3.217 -27.281 1 74.56 410 GLU A O 1
ATOM 3217 N N . VAL A 1 411 ? -6.078 -2.756 -25.281 1 79.56 411 VAL A N 1
ATOM 3218 C CA . VAL A 1 411 ? -5.504 -4.086 -25.109 1 79.56 411 VAL A CA 1
ATOM 3219 C C . VAL A 1 411 ? -6.617 -5.133 -25.125 1 79.56 411 VAL A C 1
ATOM 3221 O O . VAL A 1 411 ? -6.488 -6.176 -25.781 1 79.56 411 VAL A O 1
ATOM 3224 N N . ILE A 1 412 ? -7.637 -4.852 -24.469 1 85.69 412 ILE A N 1
ATOM 3225 C CA . ILE A 1 412 ? -8.758 -5.781 -24.406 1 85.69 412 ILE A CA 1
ATOM 3226 C C . ILE A 1 412 ? -9.359 -5.961 -25.797 1 85.69 412 ILE A C 1
ATOM 3228 O O . ILE A 1 412 ? -9.727 -7.074 -26.188 1 85.69 412 ILE A O 1
ATOM 3232 N N . ARG A 1 413 ? -9.445 -4.898 -26.484 1 81.81 413 ARG A N 1
ATOM 3233 C CA . ARG A 1 413 ? -9.961 -4.969 -27.859 1 81.81 413 ARG A CA 1
ATOM 3234 C C . ARG A 1 413 ? -9.086 -5.875 -28.719 1 81.81 413 ARG A C 1
ATOM 3236 O O . ARG A 1 413 ? -9.602 -6.68 -29.5 1 81.81 413 ARG A O 1
ATOM 3243 N N . VAL A 1 414 ? -7.832 -5.734 -28.578 1 81.5 414 VAL A N 1
ATOM 3244 C CA . VAL A 1 414 ? -6.898 -6.547 -29.344 1 81.5 414 VAL A CA 1
ATOM 3245 C C . VAL A 1 414 ? -7.012 -8.008 -28.922 1 81.5 414 VAL A C 1
ATOM 3247 O O . VAL A 1 414 ? -6.977 -8.906 -29.766 1 81.5 414 VAL A O 1
ATOM 3250 N N . ILE A 1 415 ? -7.145 -8.281 -27.672 1 88.56 415 ILE A N 1
ATOM 3251 C CA . ILE A 1 415 ? -7.281 -9.641 -27.156 1 88.56 415 ILE A CA 1
ATOM 3252 C C . ILE A 1 415 ? -8.5 -10.312 -27.781 1 88.56 415 ILE A C 1
ATOM 3254 O O . ILE A 1 415 ? -8.422 -11.469 -28.203 1 88.56 415 ILE A O 1
ATOM 3258 N N . LYS A 1 416 ? -9.516 -9.555 -27.938 1 88.44 416 LYS A N 1
ATOM 3259 C CA . LYS A 1 416 ? -10.758 -10.086 -28.5 1 88.44 416 LYS A CA 1
ATOM 3260 C C . LYS A 1 416 ? -10.656 -10.25 -30 1 88.44 416 LYS A C 1
ATOM 3262 O O . LYS A 1 416 ? -11 -11.297 -30.547 1 88.44 416 LYS A O 1
ATOM 3267 N N . ARG A 1 417 ? -10.148 -9.234 -30.609 1 87.5 417 ARG A N 1
ATOM 3268 C CA . ARG A 1 417 ? -10.062 -9.211 -32.062 1 87.5 417 ARG A CA 1
ATOM 3269 C C . ARG A 1 417 ? -9.156 -10.328 -32.562 1 87.5 417 ARG A C 1
ATOM 3271 O O . ARG A 1 417 ? -9.477 -11 -33.562 1 87.5 417 ARG A O 1
ATOM 3278 N N . GLU A 1 418 ? -8.07 -10.484 -31.906 1 88.94 418 GLU A N 1
ATOM 3279 C CA . GLU A 1 418 ? -7.078 -11.453 -32.375 1 88.94 418 GLU A CA 1
ATOM 3280 C C . GLU A 1 418 ? -7.25 -12.789 -31.656 1 88.94 418 GLU A C 1
ATOM 3282 O O . GLU A 1 418 ? -6.434 -13.695 -31.828 1 88.94 418 GLU A O 1
ATOM 3287 N N . ASP A 1 419 ? -8.242 -12.938 -30.875 1 93.25 419 ASP A N 1
ATOM 3288 C CA . ASP A 1 419 ? -8.57 -14.164 -30.156 1 93.25 419 ASP A CA 1
ATOM 3289 C C . ASP A 1 419 ? -7.352 -14.703 -29.422 1 93.25 419 ASP A C 1
ATOM 3291 O O . ASP A 1 419 ? -6.988 -15.875 -29.578 1 93.25 419 ASP A O 1
ATOM 3295 N N . LEU A 1 420 ? -6.758 -13.812 -28.641 1 92 420 LEU A N 1
ATOM 3296 C CA . LEU A 1 420 ? -5.477 -14.117 -28.016 1 92 420 LEU A CA 1
ATOM 3297 C C . LEU A 1 420 ? -5.656 -15.094 -26.859 1 92 420 LEU A C 1
ATOM 3299 O O . LEU A 1 420 ? -4.703 -15.766 -26.453 1 92 420 LEU A O 1
ATOM 3303 N N . ILE A 1 421 ? -6.844 -15.219 -26.281 1 95.62 421 ILE A N 1
ATOM 3304 C CA . ILE A 1 421 ? -7.109 -16.172 -25.203 1 95.62 421 ILE A CA 1
ATOM 3305 C C . ILE A 1 421 ? -7.031 -17.594 -25.75 1 95.62 421 ILE A C 1
ATOM 3307 O O . ILE A 1 421 ? -6.391 -18.453 -25.141 1 95.62 421 ILE A O 1
ATOM 3311 N N . ASN A 1 422 ? -7.652 -17.781 -26.812 1 95.81 422 ASN A N 1
ATOM 3312 C CA . ASN A 1 422 ? -7.574 -19.078 -27.453 1 95.81 422 ASN A CA 1
ATOM 3313 C C . ASN A 1 422 ? -6.156 -19.391 -27.922 1 95.81 422 ASN A C 1
ATOM 3315 O O . ASN A 1 422 ? -5.727 -20.547 -27.906 1 95.81 422 ASN A O 1
ATOM 3319 N N . ASN A 1 423 ? -5.539 -18.375 -28.391 1 93.69 423 ASN A N 1
ATOM 3320 C CA . ASN A 1 423 ? -4.141 -18.547 -28.75 1 93.69 423 ASN A CA 1
ATOM 3321 C C . ASN A 1 423 ? -3.309 -19.047 -27.578 1 93.69 423 ASN A C 1
ATOM 3323 O O . ASN A 1 423 ? -2.479 -19.953 -27.734 1 93.69 423 ASN A O 1
ATOM 3327 N N . ALA A 1 424 ? -3.51 -18.484 -26.422 1 94.56 424 ALA A N 1
ATOM 3328 C CA . ALA A 1 424 ? -2.787 -18.891 -25.219 1 94.56 424 ALA A CA 1
ATOM 3329 C C . ALA A 1 424 ? -3.084 -20.359 -24.875 1 94.56 424 ALA A C 1
ATOM 3331 O O . ALA A 1 424 ? -2.193 -21.094 -24.453 1 94.56 424 ALA A O 1
ATOM 3332 N N . ALA A 1 425 ? -4.312 -20.766 -25.062 1 97.06 425 ALA A N 1
ATOM 3333 C CA . ALA A 1 425 ? -4.699 -22.141 -24.812 1 97.06 425 ALA A CA 1
ATOM 3334 C C . ALA A 1 425 ? -3.982 -23.094 -25.766 1 97.06 425 ALA A C 1
ATOM 3336 O O . ALA A 1 425 ? -3.463 -24.125 -25.344 1 97.06 425 ALA A O 1
ATOM 3337 N N . HIS A 1 426 ? -3.926 -22.734 -26.984 1 96.56 426 HIS A N 1
ATOM 3338 C CA . HIS A 1 426 ? -3.332 -23.578 -28.016 1 96.56 426 HIS A CA 1
ATOM 3339 C C . HIS A 1 426 ? -1.816 -23.656 -27.859 1 96.56 426 HIS A C 1
ATOM 3341 O O . HIS A 1 426 ? -1.242 -24.734 -27.859 1 96.56 426 HIS A O 1
ATOM 3347 N N . ALA A 1 427 ? -1.253 -22.484 -27.781 1 95.19 427 ALA A N 1
ATOM 3348 C CA . ALA A 1 427 ? 0.195 -22.422 -27.594 1 95.19 427 ALA A CA 1
ATOM 3349 C C . ALA A 1 427 ? 0.609 -23.109 -26.297 1 95.19 427 ALA A C 1
ATOM 3351 O O . ALA A 1 427 ? 1.678 -23.719 -26.219 1 95.19 427 ALA A O 1
ATOM 3352 N N . GLY A 1 428 ? -0.212 -22.922 -25.281 1 97.25 428 GLY A N 1
ATOM 3353 C CA . GLY A 1 428 ? 0.043 -23.578 -24.016 1 97.25 428 GLY A CA 1
ATOM 3354 C C . GLY A 1 428 ? 0.071 -25.078 -24.109 1 97.25 428 GLY A C 1
ATOM 3355 O O . GLY A 1 428 ? 0.88 -25.75 -23.453 1 97.25 428 GLY A O 1
ATOM 3356 N N . LYS A 1 429 ? -0.81 -25.656 -24.906 1 97.5 429 LYS A N 1
ATOM 3357 C CA . LYS A 1 429 ? -0.832 -27.094 -25.109 1 97.5 429 LYS A CA 1
ATOM 3358 C C . LYS A 1 429 ? 0.46 -27.578 -25.781 1 97.5 429 LYS A C 1
ATOM 3360 O O . LYS A 1 429 ? 1.01 -28.609 -25.391 1 97.5 429 LYS A O 1
ATOM 3365 N N . ALA A 1 430 ? 0.892 -26.812 -26.766 1 97.12 430 ALA A N 1
ATOM 3366 C CA . ALA A 1 430 ? 2.145 -27.141 -27.438 1 97.12 430 ALA A CA 1
ATOM 3367 C C . ALA A 1 430 ? 3.318 -27.109 -26.469 1 97.12 430 ALA A C 1
ATOM 3369 O O . ALA A 1 430 ? 4.168 -28 -26.469 1 97.12 430 ALA A O 1
ATOM 3370 N N . LEU A 1 431 ? 3.326 -26.094 -25.672 1 97.44 431 LEU A N 1
ATOM 3371 C CA . LEU A 1 431 ? 4.395 -25.922 -24.688 1 97.44 431 LEU A CA 1
ATOM 3372 C C . LEU A 1 431 ? 4.379 -27.062 -23.672 1 97.44 431 LEU A C 1
ATOM 3374 O O . LEU A 1 431 ? 5.418 -27.656 -23.391 1 97.44 431 LEU A O 1
ATOM 3378 N N . LEU A 1 432 ? 3.236 -27.312 -23.156 1 98 432 LEU A N 1
ATOM 3379 C CA . LEU A 1 432 ? 3.09 -28.328 -22.109 1 98 432 LEU A CA 1
ATOM 3380 C C . LEU A 1 432 ? 3.473 -29.703 -22.641 1 98 432 LEU A C 1
ATOM 3382 O O . LEU A 1 432 ? 4.168 -30.469 -21.969 1 98 432 LEU A O 1
ATOM 3386 N N . THR A 1 433 ? 3.012 -30.016 -23.812 1 98.06 433 THR A N 1
ATOM 3387 C CA . THR A 1 433 ? 3.346 -31.297 -24.438 1 98.06 433 THR A CA 1
ATOM 3388 C C . THR A 1 433 ? 4.852 -31.422 -24.656 1 98.06 433 THR A C 1
ATOM 3390 O O . THR A 1 433 ? 5.438 -32.469 -24.391 1 98.06 433 THR A O 1
ATOM 3393 N N . GLY A 1 434 ? 5.426 -30.359 -25.141 1 98.19 434 GLY A N 1
ATOM 3394 C CA . GLY A 1 434 ? 6.867 -30.344 -25.328 1 98.19 434 GLY A CA 1
ATOM 3395 C C . GLY A 1 434 ? 7.641 -30.516 -24.031 1 98.19 434 GLY A C 1
ATOM 3396 O O . GLY A 1 434 ? 8.656 -31.203 -23.984 1 98.19 434 GLY A O 1
ATOM 3397 N N . LEU A 1 435 ? 7.184 -29.891 -22.969 1 98.25 435 LEU A N 1
ATOM 3398 C CA . LEU A 1 435 ? 7.836 -30 -21.672 1 98.25 435 LEU A CA 1
ATOM 3399 C C . LEU A 1 435 ? 7.719 -31.422 -21.125 1 98.25 435 LEU A C 1
ATOM 3401 O O . LEU A 1 435 ? 8.656 -31.938 -20.5 1 98.25 435 LEU A O 1
ATOM 3405 N N . LEU A 1 436 ? 6.574 -32.031 -21.344 1 98.12 436 LEU A N 1
ATOM 3406 C CA . LEU A 1 436 ? 6.387 -33.406 -20.922 1 98.12 436 LEU A CA 1
ATOM 3407 C C . LEU A 1 436 ? 7.332 -34.344 -21.688 1 98.12 436 LEU A C 1
ATOM 3409 O O . LEU A 1 436 ? 7.875 -35.281 -21.094 1 98.12 436 LEU A O 1
ATOM 3413 N N . ASP A 1 437 ? 7.527 -34.062 -22.938 1 98.25 437 ASP A N 1
ATOM 3414 C CA . ASP A 1 437 ? 8.477 -34.812 -23.734 1 98.25 437 ASP A CA 1
ATOM 3415 C C . ASP A 1 437 ? 9.898 -34.656 -23.188 1 98.25 437 ASP A C 1
ATOM 3417 O O . ASP A 1 437 ? 10.648 -35.625 -23.109 1 98.25 437 ASP A O 1
ATOM 3421 N N . LEU A 1 438 ? 10.242 -33.469 -22.859 1 98.19 438 LEU A N 1
ATOM 3422 C CA . LEU A 1 438 ? 11.562 -33.219 -22.297 1 98.19 438 LEU A CA 1
ATOM 3423 C C . LEU A 1 438 ? 11.727 -33.906 -20.953 1 98.19 438 LEU A C 1
ATOM 3425 O O . LEU A 1 438 ? 12.805 -34.438 -20.641 1 98.19 438 LEU A O 1
ATOM 3429 N N . GLN A 1 439 ? 10.703 -33.875 -20.141 1 98 439 GLN A N 1
ATOM 3430 C CA . GLN A 1 439 ? 10.734 -34.594 -18.859 1 98 439 GLN A CA 1
ATOM 3431 C C . GLN A 1 439 ? 11 -36.094 -19.062 1 98 439 GLN A C 1
ATOM 3433 O O . GLN A 1 439 ? 11.742 -36.688 -18.297 1 98 439 GLN A O 1
ATOM 3438 N N . ALA A 1 440 ? 10.391 -36.688 -20.078 1 97.62 440 ALA A N 1
ATOM 3439 C CA . ALA A 1 440 ? 10.57 -38.094 -20.375 1 97.62 440 ALA A CA 1
ATOM 3440 C C . ALA A 1 440 ? 12 -38.375 -20.828 1 97.62 440 ALA A C 1
ATOM 3442 O O . ALA A 1 440 ? 12.57 -39.406 -20.484 1 97.62 440 ALA A O 1
ATOM 3443 N N . ARG A 1 441 ? 12.586 -37.5 -21.5 1 97.56 441 ARG A N 1
ATOM 3444 C CA . ARG A 1 441 ? 13.93 -37.688 -22.047 1 97.56 441 ARG A CA 1
ATOM 3445 C C . ARG A 1 441 ? 14.992 -37.406 -20.984 1 97.56 441 ARG A C 1
ATOM 3447 O O . ARG A 1 441 ? 16.047 -38.031 -20.969 1 97.56 441 ARG A O 1
ATOM 3454 N N . TYR A 1 442 ? 14.656 -36.438 -20.125 1 97.69 442 TYR A N 1
ATOM 3455 C CA . TYR A 1 442 ? 15.625 -36.031 -19.125 1 97.69 442 TYR A CA 1
ATOM 3456 C C . TYR A 1 442 ? 15 -36.031 -17.719 1 97.69 442 TYR A C 1
ATOM 3458 O O . TYR A 1 442 ? 15 -35 -17.047 1 97.69 442 TYR A O 1
ATOM 3466 N N . PRO A 1 443 ? 14.602 -37.188 -17.203 1 96.5 443 PRO A N 1
ATOM 3467 C CA . PRO A 1 443 ? 13.875 -37.25 -15.945 1 96.5 443 PRO A CA 1
ATOM 3468 C C . PRO A 1 443 ? 14.734 -36.875 -14.742 1 96.5 443 PRO A C 1
ATOM 3470 O O . PRO A 1 443 ? 14.195 -36.562 -13.68 1 96.5 443 PRO A O 1
ATOM 3473 N N . HIS A 1 444 ? 16.031 -36.844 -14.883 1 96.56 444 HIS A N 1
ATOM 3474 C CA . HIS A 1 444 ? 16.922 -36.5 -13.773 1 96.56 444 HIS A CA 1
ATOM 3475 C C . HIS A 1 444 ? 17.031 -34.969 -13.609 1 96.56 444 HIS A C 1
ATOM 3477 O O . HIS A 1 444 ? 17.484 -34.5 -12.57 1 96.56 444 HIS A O 1
ATOM 3483 N N . LEU A 1 445 ? 16.547 -34.219 -14.664 1 97.75 445 LEU A N 1
ATOM 3484 C CA . LEU A 1 445 ? 16.672 -32.75 -14.625 1 97.75 445 LEU A CA 1
ATOM 3485 C C . LEU A 1 445 ? 15.297 -32.094 -14.539 1 97.75 445 LEU A C 1
ATOM 3487 O O . LEU A 1 445 ? 15.172 -30.984 -13.992 1 97.75 445 LEU A O 1
ATOM 3491 N N . ILE A 1 446 ? 14.297 -32.719 -15.133 1 97.81 446 ILE A N 1
ATOM 3492 C CA . ILE A 1 446 ? 12.961 -32.125 -15.227 1 97.81 446 ILE A CA 1
ATOM 3493 C C . ILE A 1 446 ? 11.945 -33.062 -14.578 1 97.81 446 ILE A C 1
ATOM 3495 O O . ILE A 1 446 ? 11.914 -34.281 -14.883 1 97.81 446 ILE A O 1
ATOM 3499 N N . SER A 1 447 ? 11.203 -32.531 -13.711 1 97.62 447 SER A N 1
ATOM 3500 C CA . SER A 1 447 ? 10.125 -33.312 -13.102 1 97.62 447 SER A CA 1
ATOM 3501 C C . SER A 1 447 ? 8.906 -32.438 -12.82 1 97.62 447 SER A C 1
ATOM 3503 O O . SER A 1 447 ? 8.984 -31.203 -12.898 1 97.62 447 SER A O 1
ATOM 3505 N N . ARG A 1 448 ? 7.75 -33 -12.641 1 97.75 448 ARG A N 1
ATOM 3506 C CA . ARG A 1 448 ? 6.5 -32.375 -12.227 1 97.75 448 ARG A CA 1
ATOM 3507 C C . ARG A 1 448 ? 6.078 -31.297 -13.203 1 97.75 448 ARG A C 1
ATOM 3509 O O . ARG A 1 448 ? 5.793 -30.172 -12.797 1 97.75 448 ARG A O 1
ATOM 3516 N N . VAL A 1 449 ? 6.156 -31.594 -14.422 1 98.12 449 VAL A N 1
ATOM 3517 C CA . VAL A 1 449 ? 5.648 -30.672 -15.43 1 98.12 449 VAL A CA 1
ATOM 3518 C C . VAL A 1 449 ? 4.156 -30.438 -15.219 1 98.12 449 VAL A C 1
ATOM 3520 O O . VAL A 1 449 ? 3.389 -31.375 -15.039 1 98.12 449 VAL A O 1
ATOM 3523 N N . ARG A 1 450 ? 3.791 -29.188 -15.188 1 97.75 450 ARG A N 1
ATOM 3524 C CA . ARG A 1 450 ? 2.414 -28.781 -14.914 1 97.75 450 ARG A CA 1
ATOM 3525 C C . ARG A 1 450 ? 2.092 -27.438 -15.562 1 97.75 450 ARG A C 1
ATOM 3527 O O . ARG A 1 450 ? 2.996 -26.672 -15.883 1 97.75 450 ARG A O 1
ATOM 3534 N N . GLY A 1 451 ? 0.754 -27.266 -15.75 1 96.62 451 GLY A N 1
ATOM 3535 C CA . GLY A 1 451 ? 0.404 -25.953 -16.281 1 96.62 451 GLY A CA 1
ATOM 3536 C C . GLY A 1 451 ? -1 -25.906 -16.859 1 96.62 451 GLY A C 1
ATOM 3537 O O . GLY A 1 451 ? -1.651 -26.938 -17.016 1 96.62 451 GLY A O 1
ATOM 3538 N N . ARG A 1 452 ? -1.499 -24.719 -17.078 1 96.5 452 ARG A N 1
ATOM 3539 C CA . ARG A 1 452 ? -2.732 -24.359 -17.766 1 96.5 452 ARG A CA 1
ATOM 3540 C C . ARG A 1 452 ? -2.488 -23.219 -18.766 1 96.5 452 ARG A C 1
ATOM 3542 O O . ARG A 1 452 ? -2.043 -22.141 -18.375 1 96.5 452 ARG A O 1
ATOM 3549 N N . GLY A 1 453 ? -2.867 -23.469 -20.016 1 96.81 453 GLY A N 1
ATOM 3550 C CA . GLY A 1 453 ? -2.445 -22.5 -21 1 96.81 453 GLY A CA 1
ATOM 3551 C C . GLY A 1 453 ? -0.938 -22.328 -21.062 1 96.81 453 GLY A C 1
ATOM 3552 O O . GLY A 1 453 ? -0.196 -23.312 -21.078 1 96.81 453 GLY A O 1
ATOM 3553 N N . THR A 1 454 ? -0.514 -21.062 -21.172 1 94.62 454 THR A N 1
ATOM 3554 C CA . THR A 1 454 ? 0.923 -20.812 -21.234 1 94.62 454 THR A CA 1
ATOM 3555 C C . THR A 1 454 ? 1.516 -20.672 -19.844 1 94.62 454 THR A C 1
ATOM 3557 O O . THR A 1 454 ? 2.725 -20.484 -19.688 1 94.62 454 THR A O 1
ATOM 3560 N N . PHE A 1 455 ? 0.63 -20.719 -18.828 1 95.81 455 PHE A N 1
ATOM 3561 C CA . PHE A 1 455 ? 1.055 -20.672 -17.438 1 95.81 455 PHE A CA 1
ATOM 3562 C C . PHE A 1 455 ? 1.589 -22.031 -16.984 1 95.81 455 PHE A C 1
ATOM 3564 O O . PHE A 1 455 ? 0.887 -22.797 -16.312 1 95.81 455 PHE A O 1
ATOM 3571 N N . CYS A 1 456 ? 2.859 -22.328 -17.375 1 97.25 456 CYS A N 1
ATOM 3572 C CA . CYS A 1 456 ? 3.445 -23.656 -17.188 1 97.25 456 CYS A CA 1
ATOM 3573 C C . CYS A 1 456 ? 4.688 -23.578 -16.297 1 97.25 456 CYS A C 1
ATOM 3575 O O . CYS A 1 456 ? 5.23 -22.484 -16.094 1 97.25 456 CYS A O 1
ATOM 3577 N N . SER A 1 457 ? 5.055 -24.703 -15.734 1 97.75 457 SER A N 1
ATOM 3578 C CA . SER A 1 457 ? 6.258 -24.781 -14.914 1 97.75 457 SER A CA 1
ATOM 3579 C C . SER A 1 457 ? 6.738 -26.234 -14.805 1 97.75 457 SER A C 1
ATOM 3581 O O . SER A 1 457 ? 6.012 -27.156 -15.148 1 97.75 457 SER A O 1
ATOM 3583 N N . PHE A 1 458 ? 7.949 -26.422 -14.43 1 98.38 458 PHE A N 1
ATOM 3584 C CA . PHE A 1 458 ? 8.5 -27.719 -14.039 1 98.38 458 PHE A CA 1
ATOM 3585 C C . PHE A 1 458 ? 9.508 -27.547 -12.906 1 98.38 458 PHE A C 1
ATOM 3587 O O . PHE A 1 458 ? 9.906 -26.438 -12.578 1 98.38 458 PHE A O 1
ATOM 3594 N N . ASP A 1 459 ? 9.828 -28.641 -12.266 1 98.25 459 ASP A N 1
ATOM 3595 C CA . ASP A 1 459 ? 10.781 -28.609 -11.164 1 98.25 459 ASP A CA 1
ATOM 3596 C C . ASP A 1 459 ? 12.141 -29.156 -11.602 1 98.25 459 ASP A C 1
ATOM 3598 O O . ASP A 1 459 ? 12.219 -30.016 -12.477 1 98.25 459 ASP A O 1
ATOM 3602 N N . THR A 1 460 ? 13.125 -28.562 -11.016 1 98.19 460 THR A N 1
ATOM 3603 C CA . THR A 1 460 ? 14.477 -29.094 -11.109 1 98.19 460 THR A CA 1
ATOM 3604 C C . THR A 1 460 ? 14.859 -29.828 -9.828 1 98.19 460 THR A C 1
ATOM 3606 O O . THR A 1 460 ? 14.133 -29.766 -8.828 1 98.19 460 THR A O 1
ATOM 3609 N N . PRO A 1 461 ? 15.922 -30.547 -9.82 1 97.31 461 PRO A N 1
ATOM 3610 C CA . PRO A 1 461 ? 16.281 -31.328 -8.641 1 97.31 461 PRO A CA 1
ATOM 3611 C C . PRO A 1 461 ? 16.578 -30.453 -7.422 1 97.31 461 PRO A C 1
ATOM 3613 O O . PRO A 1 461 ? 16.344 -30.875 -6.285 1 97.31 461 PRO A O 1
ATOM 3616 N N . ASN A 1 462 ? 17.156 -29.328 -7.676 1 95.69 462 ASN A N 1
ATOM 3617 C CA . ASN A 1 462 ? 17.469 -28.391 -6.602 1 95.69 462 ASN A CA 1
ATOM 3618 C C . ASN A 1 462 ? 17.609 -26.969 -7.133 1 95.69 462 ASN A C 1
ATOM 3620 O O . ASN A 1 462 ? 17.516 -26.734 -8.336 1 95.69 462 ASN A O 1
ATOM 3624 N N . ASP A 1 463 ? 17.781 -26.094 -6.199 1 94.19 463 ASP A N 1
ATOM 3625 C CA . ASP A 1 463 ? 17.828 -24.672 -6.547 1 94.19 463 ASP A CA 1
ATOM 3626 C C . ASP A 1 463 ? 19.078 -24.359 -7.359 1 94.19 463 ASP A C 1
ATOM 3628 O O . ASP A 1 463 ? 19.047 -23.531 -8.273 1 94.19 463 ASP A O 1
ATOM 3632 N N . ALA A 1 464 ? 20.156 -24.969 -7.098 1 95.38 464 ALA A N 1
ATOM 3633 C CA . ALA A 1 464 ? 21.406 -24.734 -7.832 1 95.38 464 ALA A CA 1
ATOM 3634 C C . ALA A 1 464 ? 21.25 -25.094 -9.305 1 95.38 464 ALA A C 1
ATOM 3636 O O . ALA A 1 464 ? 21.688 -24.344 -10.188 1 95.38 464 ALA A O 1
ATOM 3637 N N . THR A 1 465 ? 20.656 -26.234 -9.539 1 97.38 465 THR A N 1
ATOM 3638 C CA . THR A 1 465 ? 20.406 -26.672 -10.906 1 97.38 465 THR A CA 1
ATOM 3639 C C . THR A 1 465 ? 19.469 -25.703 -11.633 1 97.38 465 THR A C 1
ATOM 3641 O O . THR A 1 465 ? 19.703 -25.359 -12.789 1 97.38 465 THR A O 1
ATOM 3644 N N . ARG A 1 466 ? 18.438 -25.281 -10.977 1 96.88 466 ARG A N 1
ATOM 3645 C CA . ARG A 1 466 ? 17.484 -24.344 -11.539 1 96.88 466 ARG A CA 1
ATOM 3646 C C . ARG A 1 466 ? 18.172 -23.062 -11.977 1 96.88 466 ARG A C 1
ATOM 3648 O O . ARG A 1 466 ? 18 -22.609 -13.109 1 96.88 466 ARG A O 1
ATOM 3655 N N . ASN A 1 467 ? 18.984 -22.531 -11.109 1 94.62 467 ASN A N 1
ATOM 3656 C CA . ASN A 1 467 ? 19.672 -21.266 -11.391 1 94.62 467 ASN A CA 1
ATOM 3657 C C . ASN A 1 467 ? 20.672 -21.422 -12.539 1 94.62 467 ASN A C 1
ATOM 3659 O O . ASN A 1 467 ? 20.812 -20.516 -13.359 1 94.62 467 ASN A O 1
ATOM 3663 N N . LYS A 1 468 ? 21.312 -22.5 -12.547 1 96.06 468 LYS A N 1
ATOM 3664 C CA . LYS A 1 468 ? 22.266 -22.766 -13.625 1 96.06 468 LYS A CA 1
ATOM 3665 C C . LYS A 1 468 ? 21.562 -22.859 -14.969 1 96.06 468 LYS A C 1
ATOM 3667 O O . LYS A 1 468 ? 22.031 -22.312 -15.969 1 96.06 468 LYS A O 1
ATOM 3672 N N . LEU A 1 469 ? 20.469 -23.547 -14.977 1 96.94 469 LEU A N 1
ATOM 3673 C CA . LEU A 1 469 ? 19.703 -23.688 -16.203 1 96.94 469 LEU A CA 1
ATOM 3674 C C . LEU A 1 469 ? 19.203 -22.328 -16.688 1 96.94 469 LEU A C 1
ATOM 3676 O O . LEU A 1 469 ? 19.234 -22.047 -17.891 1 96.94 469 LEU A O 1
ATOM 3680 N N . ILE A 1 470 ? 18.719 -21.547 -15.797 1 93.19 470 ILE A N 1
ATOM 3681 C CA . ILE A 1 470 ? 18.219 -20.203 -16.125 1 93.19 470 ILE A CA 1
ATOM 3682 C C . ILE A 1 470 ? 19.344 -19.359 -16.719 1 93.19 470 ILE A C 1
ATOM 3684 O O . ILE A 1 470 ? 19.156 -18.672 -17.719 1 93.19 470 ILE A O 1
ATOM 3688 N N . THR A 1 471 ? 20.516 -19.484 -16.141 1 92 471 THR A N 1
ATOM 3689 C CA . THR A 1 471 ? 21.672 -18.719 -16.609 1 92 471 THR A CA 1
ATOM 3690 C C . THR A 1 471 ? 22.078 -19.172 -18.016 1 92 471 THR A C 1
ATOM 3692 O O . THR A 1 471 ? 22.344 -18.344 -18.891 1 92 471 THR A O 1
ATOM 3695 N N . ILE A 1 472 ? 22.141 -20.422 -18.203 1 94.12 472 ILE A N 1
ATOM 3696 C CA . ILE A 1 472 ? 22.531 -20.969 -19.5 1 94.12 472 ILE A CA 1
ATOM 3697 C C . ILE A 1 472 ? 21.516 -20.547 -20.562 1 94.12 472 ILE A C 1
ATOM 3699 O O . ILE A 1 472 ? 21.875 -20.156 -21.672 1 94.12 472 ILE A O 1
ATOM 3703 N N . ALA A 1 473 ? 20.219 -20.656 -20.219 1 91.38 473 ALA A N 1
ATOM 3704 C CA . ALA A 1 473 ? 19.156 -20.266 -21.141 1 91.38 473 ALA A CA 1
ATOM 3705 C C . ALA A 1 473 ? 19.281 -18.797 -21.516 1 91.38 473 ALA A C 1
ATOM 3707 O O . ALA A 1 473 ? 19.094 -18.422 -22.688 1 91.38 473 ALA A O 1
ATOM 3708 N N . ARG A 1 474 ? 19.531 -18 -20.484 1 89.06 474 ARG A N 1
ATOM 3709 C CA . ARG A 1 474 ? 19.719 -16.562 -20.719 1 89.06 474 ARG A CA 1
ATOM 3710 C C . ARG A 1 474 ? 20.844 -16.312 -21.719 1 89.06 474 ARG A C 1
ATOM 3712 O O . ARG A 1 474 ?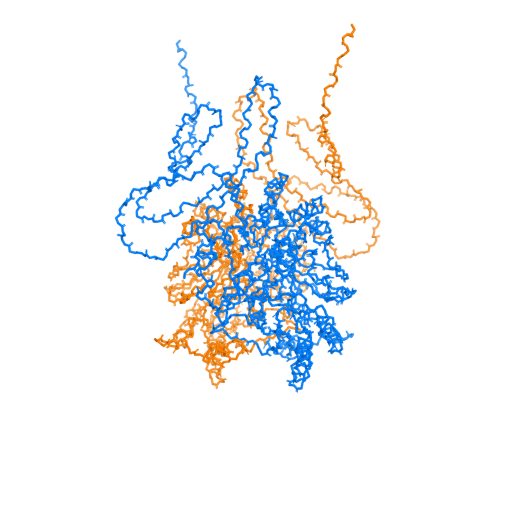 20.719 -15.469 -22.609 1 89.06 474 ARG A O 1
ATOM 3719 N N . ASN A 1 475 ? 21.906 -17.016 -21.578 1 84.44 475 ASN A N 1
ATOM 3720 C CA . ASN A 1 475 ? 23.062 -16.891 -22.453 1 84.44 475 ASN A CA 1
ATOM 3721 C C . ASN A 1 475 ? 22.734 -17.344 -23.875 1 84.44 475 ASN A C 1
ATOM 3723 O O . ASN A 1 475 ? 23.422 -16.969 -24.828 1 84.44 475 ASN A O 1
ATOM 3727 N N . LYS A 1 476 ? 21.734 -18.078 -23.984 1 85.31 476 LYS A N 1
ATOM 3728 C CA . LYS A 1 476 ? 21.312 -18.547 -25.312 1 85.31 476 LYS A CA 1
ATOM 3729 C C . LYS A 1 476 ? 20.156 -17.719 -25.844 1 85.31 476 LYS A C 1
ATOM 3731 O O . LYS A 1 476 ? 19.531 -18.078 -26.844 1 85.31 476 LYS A O 1
ATOM 3736 N N . GLY A 1 477 ? 19.766 -16.672 -25.062 1 79.12 477 GLY A N 1
ATOM 3737 C CA . GLY A 1 477 ? 18.797 -15.703 -25.547 1 79.12 477 GLY A CA 1
ATOM 3738 C C . GLY A 1 477 ? 17.406 -15.93 -25.016 1 79.12 477 GLY A C 1
ATOM 3739 O O . GLY A 1 477 ? 16.438 -15.297 -25.469 1 79.12 477 GLY A O 1
ATOM 3740 N N . VAL A 1 478 ? 17.25 -16.875 -24.109 1 86.06 478 VAL A N 1
ATOM 3741 C CA . VAL A 1 478 ? 15.938 -17.156 -23.531 1 86.06 478 VAL A CA 1
ATOM 3742 C C . VAL A 1 478 ? 15.922 -16.719 -22.062 1 86.06 478 VAL A C 1
ATOM 3744 O O . VAL A 1 478 ? 16.703 -17.219 -21.25 1 86.06 478 VAL A O 1
ATOM 3747 N N . VAL A 1 479 ? 14.992 -15.766 -21.719 1 82.25 479 VAL A N 1
ATOM 3748 C CA . VAL A 1 479 ? 14.891 -15.281 -20.344 1 82.25 479 VAL A CA 1
ATOM 3749 C C . VAL A 1 479 ? 13.789 -16.047 -19.609 1 82.25 479 VAL A C 1
ATOM 3751 O O . VAL A 1 479 ? 12.609 -15.93 -19.969 1 82.25 479 VAL A O 1
ATOM 3754 N N . LEU A 1 480 ? 14.297 -16.781 -18.641 1 87.75 480 LEU A N 1
ATOM 3755 C CA . LEU A 1 480 ? 13.383 -17.562 -17.812 1 87.75 480 LEU A CA 1
ATOM 3756 C C . LEU A 1 480 ? 13.406 -17.078 -16.375 1 87.75 480 LEU A C 1
ATOM 3758 O O . LEU A 1 480 ? 14.312 -16.328 -15.984 1 87.75 480 LEU A O 1
ATOM 3762 N N . GLY A 1 481 ? 12.336 -17.422 -15.648 1 88.94 481 GLY A N 1
ATOM 3763 C CA . GLY A 1 481 ? 12.281 -17.109 -14.227 1 88.94 481 GLY A CA 1
ATOM 3764 C C . GLY A 1 481 ? 12.023 -18.328 -13.359 1 88.94 481 GLY A C 1
ATOM 3765 O O . GLY A 1 481 ? 11.469 -19.328 -13.828 1 88.94 481 GLY A O 1
ATOM 3766 N N . GLY A 1 482 ? 12.516 -18.109 -12.141 1 91.19 482 GLY A N 1
ATOM 3767 C CA . GLY A 1 482 ? 12.242 -19.141 -11.148 1 91.19 482 GLY A CA 1
ATOM 3768 C C . GLY A 1 482 ? 11.141 -18.766 -10.188 1 91.19 482 GLY A C 1
ATOM 3769 O O . GLY A 1 482 ? 10.805 -17.578 -10.047 1 91.19 482 GLY A O 1
ATOM 3770 N N . CYS A 1 483 ? 10.539 -19.734 -9.57 1 90.75 483 CYS A N 1
ATOM 3771 C CA . CYS A 1 483 ? 9.586 -19.531 -8.484 1 90.75 483 CYS A CA 1
ATOM 3772 C C . CYS A 1 483 ? 9.641 -20.688 -7.492 1 90.75 483 CYS A C 1
ATOM 3774 O O . CYS A 1 483 ? 10.164 -21.75 -7.805 1 90.75 483 CYS A O 1
ATOM 3776 N N . GLY A 1 484 ? 9.141 -20.406 -6.355 1 93.12 484 GLY A N 1
ATOM 3777 C CA . GLY A 1 484 ? 9.273 -21.422 -5.328 1 93.12 484 GLY A CA 1
ATOM 3778 C C . GLY A 1 484 ? 10.719 -21.766 -5.023 1 93.12 484 GLY A C 1
ATOM 3779 O O . GLY A 1 484 ? 11.602 -20.922 -5.113 1 93.12 484 GLY A O 1
ATOM 3780 N N . ASP A 1 485 ? 10.914 -23.047 -4.672 1 91.62 485 ASP A N 1
ATOM 3781 C CA . ASP A 1 485 ? 12.25 -23.453 -4.254 1 91.62 485 ASP A CA 1
ATOM 3782 C C . ASP A 1 485 ? 13.055 -23.969 -5.445 1 91.62 485 ASP A C 1
ATOM 3784 O O . ASP A 1 485 ? 14.273 -23.766 -5.512 1 91.62 485 ASP A O 1
ATOM 3788 N N . ARG A 1 486 ? 12.391 -24.578 -6.395 1 95.12 486 ARG A N 1
ATOM 3789 C CA . ARG A 1 486 ? 13.195 -25.266 -7.398 1 95.12 486 ARG A CA 1
ATOM 3790 C C . ARG A 1 486 ? 12.5 -25.25 -8.758 1 95.12 486 ARG A C 1
ATOM 3792 O O . ARG A 1 486 ? 12.891 -25.984 -9.664 1 95.12 486 ARG A O 1
ATOM 3799 N N . SER A 1 487 ? 11.508 -24.422 -8.953 1 97.25 487 SER A N 1
ATOM 3800 C CA . SER A 1 487 ? 10.711 -24.469 -10.18 1 97.25 487 SER A CA 1
ATOM 3801 C C . SER A 1 487 ? 11.172 -23.406 -11.172 1 97.25 487 SER A C 1
ATOM 3803 O O . SER A 1 487 ? 11.625 -22.328 -10.781 1 97.25 487 SER A O 1
ATOM 3805 N N . ILE A 1 488 ? 11.07 -23.766 -12.438 1 97.25 488 ILE A N 1
ATOM 3806 C CA . ILE A 1 488 ? 11.18 -22.797 -13.523 1 97.25 488 ILE A CA 1
ATOM 3807 C C . ILE A 1 488 ? 9.797 -22.531 -14.117 1 97.25 488 ILE A C 1
ATOM 3809 O O . ILE A 1 488 ? 9.062 -23.469 -14.43 1 97.25 488 ILE A O 1
ATOM 3813 N N . ARG A 1 489 ? 9.469 -21.281 -14.18 1 96.19 489 ARG A N 1
ATOM 3814 C CA . ARG A 1 489 ? 8.117 -20.922 -14.602 1 96.19 489 ARG A CA 1
ATOM 3815 C C . ARG A 1 489 ? 8.125 -20.234 -15.961 1 96.19 489 ARG A C 1
ATOM 3817 O O . ARG A 1 489 ? 9.125 -19.609 -16.344 1 96.19 489 ARG A O 1
ATOM 3824 N N . PHE A 1 490 ? 7.004 -20.344 -16.672 1 93.81 490 PHE A N 1
ATOM 3825 C CA . PHE A 1 490 ? 6.832 -19.734 -17.984 1 93.81 490 PHE A CA 1
ATOM 3826 C C . PHE A 1 490 ? 5.719 -18.688 -17.953 1 93.81 490 PHE A C 1
ATOM 3828 O O . PHE A 1 490 ? 4.594 -18.984 -17.547 1 93.81 490 PHE A O 1
ATOM 3835 N N . ARG A 1 491 ? 6.109 -17.453 -18.328 1 88.25 491 ARG A N 1
ATOM 3836 C CA . ARG A 1 491 ? 5.164 -16.344 -18.375 1 88.25 491 ARG A CA 1
ATOM 3837 C C . ARG A 1 491 ? 5.273 -15.602 -19.703 1 88.25 491 ARG A C 1
ATOM 3839 O O . ARG A 1 491 ? 5.492 -14.391 -19.719 1 88.25 491 ARG A O 1
ATOM 3846 N N . PRO A 1 492 ? 4.969 -16.266 -20.781 1 86.38 492 PRO A N 1
ATOM 3847 C CA . PRO A 1 492 ? 5.082 -15.539 -22.047 1 86.38 492 PRO A CA 1
ATOM 3848 C C . PRO A 1 492 ? 3.934 -14.555 -22.266 1 86.38 492 PRO A C 1
ATOM 3850 O O . PRO A 1 492 ? 2.922 -14.617 -21.562 1 86.38 492 PRO A O 1
ATOM 3853 N N . THR A 1 493 ? 4.086 -13.703 -23.266 1 82.19 493 THR A N 1
ATOM 3854 C CA . THR A 1 493 ? 3.025 -12.773 -23.641 1 82.19 493 THR A CA 1
ATOM 3855 C C . THR A 1 493 ? 1.884 -13.5 -24.344 1 82.19 493 THR A C 1
ATOM 3857 O O . THR A 1 493 ? 2.045 -14.648 -24.766 1 82.19 493 THR A O 1
ATOM 3860 N N . LEU A 1 494 ? 0.777 -12.836 -24.484 1 86.75 494 LEU A N 1
ATOM 3861 C CA . LEU A 1 494 ? -0.404 -13.461 -25.078 1 86.75 494 LEU A CA 1
ATOM 3862 C C . LEU A 1 494 ? -0.206 -13.695 -26.562 1 86.75 494 LEU A C 1
ATOM 3864 O O . LEU A 1 494 ? -0.951 -14.461 -27.188 1 86.75 494 LEU A O 1
ATOM 3868 N N . ILE A 1 495 ? 0.816 -13.086 -27.125 1 83 495 ILE A N 1
ATOM 3869 C CA . ILE A 1 495 ? 1.055 -13.25 -28.562 1 83 495 ILE A CA 1
ATOM 3870 C C . ILE A 1 495 ? 1.958 -14.461 -28.797 1 83 495 ILE A C 1
ATOM 3872 O O . ILE A 1 495 ? 2.297 -14.773 -29.938 1 83 495 ILE A O 1
ATOM 3876 N N . PHE A 1 496 ? 2.371 -15.117 -27.75 1 88.44 496 PHE A N 1
ATOM 3877 C CA . PHE A 1 496 ? 3.141 -16.359 -27.797 1 88.44 496 PHE A CA 1
ATOM 3878 C C . PHE A 1 496 ? 2.369 -17.438 -28.547 1 88.44 496 PHE A C 1
ATOM 3880 O O . PHE A 1 496 ? 1.28 -17.828 -28.141 1 88.44 496 PHE A O 1
ATOM 3887 N N . LYS A 1 497 ? 2.967 -17.906 -29.672 1 89.62 497 LYS A N 1
ATOM 3888 C CA . LYS A 1 497 ? 2.295 -18.875 -30.531 1 89.62 497 LYS A CA 1
ATOM 3889 C C . LYS A 1 497 ? 3.021 -20.219 -30.531 1 89.62 497 LYS A C 1
ATOM 3891 O O . LYS A 1 497 ? 4.055 -20.375 -29.875 1 89.62 497 LYS A O 1
ATOM 3896 N N . ASP A 1 498 ? 2.52 -21.156 -31.328 1 93.25 498 ASP A N 1
ATOM 3897 C CA . ASP A 1 498 ? 3.053 -22.516 -31.391 1 93.25 498 ASP A CA 1
ATOM 3898 C C . ASP A 1 498 ? 4.516 -22.516 -31.828 1 93.25 498 ASP A C 1
ATOM 3900 O O . ASP A 1 498 ? 5.336 -23.25 -31.281 1 93.25 498 ASP A O 1
ATOM 3904 N N . HIS A 1 499 ? 4.742 -21.734 -32.781 1 90.56 499 HIS A N 1
ATOM 3905 C CA . HIS A 1 499 ? 6.105 -21.75 -33.281 1 90.56 499 HIS A CA 1
ATOM 3906 C C . HIS A 1 499 ? 7.094 -21.234 -32.25 1 90.56 499 HIS A C 1
ATOM 3908 O O . HIS A 1 499 ? 8.242 -21.672 -32.188 1 90.56 499 HIS A O 1
ATOM 3914 N N . HIS A 1 500 ? 6.664 -20.219 -31.391 1 90.06 500 HIS A N 1
ATOM 3915 C CA . HIS A 1 500 ? 7.508 -19.766 -30.297 1 90.06 500 HIS A CA 1
ATOM 3916 C C . HIS A 1 500 ? 7.777 -20.906 -29.297 1 90.06 500 HIS A C 1
ATOM 3918 O O . HIS A 1 500 ? 8.898 -21.047 -28.812 1 90.06 500 HIS A O 1
ATOM 3924 N N . ALA A 1 501 ? 6.754 -21.672 -29.031 1 94.19 501 ALA A N 1
ATOM 3925 C CA . ALA A 1 501 ? 6.895 -22.812 -28.125 1 94.19 501 ALA A CA 1
ATOM 3926 C C . ALA A 1 501 ? 7.918 -23.812 -28.672 1 94.19 501 ALA A C 1
ATOM 3928 O O . ALA A 1 501 ? 8.789 -24.281 -27.922 1 94.19 501 ALA A O 1
ATOM 3929 N N . HIS A 1 502 ? 7.836 -24.156 -29.938 1 94 502 HIS A N 1
ATOM 3930 C CA . HIS A 1 502 ? 8.742 -25.125 -30.547 1 94 502 HIS A CA 1
ATOM 3931 C C . HIS A 1 502 ? 10.18 -24.594 -30.562 1 94 502 HIS A C 1
ATOM 3933 O O . HIS A 1 502 ? 11.125 -25.359 -30.359 1 94 502 HIS A O 1
ATOM 3939 N N . LEU A 1 503 ? 10.289 -23.328 -30.812 1 90.62 503 LEU A N 1
ATOM 3940 C CA . LEU A 1 503 ? 11.609 -22.703 -30.781 1 90.62 503 LEU A CA 1
ATOM 3941 C C . LEU A 1 503 ? 12.242 -22.828 -29.406 1 90.62 503 LEU A C 1
ATOM 3943 O O . LEU A 1 503 ? 13.406 -23.219 -29.281 1 90.62 503 LEU A O 1
ATOM 3947 N N . PHE A 1 504 ? 11.547 -22.5 -28.422 1 92.81 504 PHE A N 1
ATOM 3948 C CA . PHE A 1 504 ? 12.031 -22.625 -27.062 1 92.81 504 PHE A CA 1
ATOM 3949 C C . PHE A 1 504 ? 12.422 -24.078 -26.75 1 92.81 504 PHE A C 1
ATOM 3951 O O . PHE A 1 504 ? 13.492 -24.328 -26.203 1 92.81 504 PHE A O 1
ATOM 3958 N N . LEU A 1 505 ? 11.5 -24.969 -27.094 1 96.56 505 LEU A N 1
ATOM 3959 C CA . LEU A 1 505 ? 11.703 -26.375 -26.766 1 96.56 505 LEU A CA 1
ATOM 3960 C C . LEU A 1 505 ? 12.961 -26.906 -27.438 1 96.56 505 LEU A C 1
ATOM 3962 O O . LEU A 1 505 ? 13.68 -27.719 -26.844 1 96.56 505 LEU A O 1
ATOM 3966 N N . ASN A 1 506 ? 13.203 -26.453 -28.609 1 93.88 506 ASN A N 1
ATOM 3967 C CA . ASN A 1 506 ? 14.414 -26.859 -29.297 1 93.88 506 ASN A CA 1
ATOM 3968 C C . ASN A 1 506 ? 15.664 -26.344 -28.609 1 93.88 506 ASN A C 1
ATOM 3970 O O . ASN A 1 506 ? 16.609 -27.109 -28.375 1 93.88 506 ASN A O 1
ATOM 3974 N N . ILE A 1 507 ? 15.609 -25.109 -28.25 1 93.56 507 ILE A N 1
ATOM 3975 C CA . ILE A 1 507 ? 16.75 -24.5 -27.562 1 93.56 507 ILE A CA 1
ATOM 3976 C C . ILE A 1 507 ? 16.969 -25.188 -26.219 1 93.56 507 ILE A C 1
ATOM 3978 O O . ILE A 1 507 ? 18.109 -25.516 -25.859 1 93.56 507 ILE A O 1
ATOM 3982 N N . PHE A 1 508 ? 15.914 -25.375 -25.562 1 96.06 508 PHE A N 1
ATOM 3983 C CA . PHE A 1 508 ? 16.031 -25.922 -24.203 1 96.06 508 PHE A CA 1
ATOM 3984 C C . PHE A 1 508 ? 16.453 -27.375 -24.25 1 96.06 508 PHE A C 1
ATOM 3986 O O . PHE A 1 508 ? 17.172 -27.844 -23.359 1 96.06 508 PHE A O 1
ATOM 3993 N N . SER A 1 509 ? 15.992 -28.109 -25.219 1 96.75 509 SER A N 1
ATOM 3994 C CA . SER A 1 509 ? 16.438 -29.484 -25.406 1 96.75 509 SER A CA 1
ATOM 3995 C C . SER A 1 509 ? 17.953 -29.547 -25.578 1 96.75 509 SER A C 1
ATOM 3997 O O . SER A 1 509 ? 18.609 -30.422 -25.016 1 96.75 509 SER A O 1
ATOM 3999 N N . ASP A 1 510 ? 18.469 -28.625 -26.297 1 95.31 510 ASP A N 1
ATOM 4000 C CA . ASP A 1 510 ? 19.922 -28.562 -26.484 1 95.31 510 ASP A CA 1
ATOM 4001 C C . ASP A 1 510 ? 20.625 -28.281 -25.156 1 95.31 510 ASP A C 1
ATOM 4003 O O . ASP A 1 510 ? 21.688 -28.844 -24.891 1 95.31 510 ASP A O 1
ATOM 4007 N N . ILE A 1 511 ? 20.047 -27.391 -24.438 1 96.5 511 ILE A N 1
ATOM 4008 C CA . ILE A 1 511 ? 20.625 -27.047 -23.141 1 96.5 511 ILE A CA 1
ATOM 4009 C C . ILE A 1 511 ? 20.656 -28.281 -22.25 1 96.5 511 ILE A C 1
ATOM 4011 O O . ILE A 1 511 ? 21.656 -28.562 -21.594 1 96.5 511 ILE A O 1
ATOM 4015 N N . LEU A 1 512 ? 19.578 -29 -22.25 1 97.81 512 LEU A N 1
ATOM 4016 C CA . LEU A 1 512 ? 19.469 -30.188 -21.391 1 97.81 512 LEU A CA 1
ATOM 4017 C C . LEU A 1 512 ? 20.422 -31.281 -21.844 1 97.81 512 LEU A C 1
ATOM 4019 O O . LEU A 1 512 ? 21.031 -31.953 -21.016 1 97.81 512 LEU A O 1
ATOM 4023 N N . ALA A 1 513 ? 20.547 -31.438 -23.094 1 96.81 513 ALA A N 1
ATOM 4024 C CA . ALA A 1 513 ? 21.422 -32.469 -23.656 1 96.81 513 ALA A CA 1
ATOM 4025 C C . ALA A 1 513 ? 22.875 -32.219 -23.281 1 96.81 513 ALA A C 1
ATOM 4027 O O . ALA A 1 513 ? 23.641 -33.156 -23.109 1 96.81 513 ALA A O 1
ATOM 4028 N N . ASN A 1 514 ? 23.234 -31.016 -23.078 1 95.62 514 ASN A N 1
ATOM 4029 C CA . ASN A 1 514 ? 24.609 -30.656 -22.812 1 95.62 514 ASN A CA 1
ATOM 4030 C C . ASN A 1 514 ? 24.828 -30.297 -21.344 1 95.62 514 ASN A C 1
ATOM 4032 O O . ASN A 1 514 ? 25.906 -29.828 -20.969 1 95.62 514 ASN A O 1
ATOM 4036 N N . PHE A 1 515 ? 23.75 -30.469 -20.656 1 94.12 515 PHE A N 1
ATOM 4037 C CA . PHE A 1 515 ? 23.859 -30.047 -19.266 1 94.12 515 PHE A CA 1
ATOM 4038 C C . PHE A 1 515 ? 24.75 -30.984 -18.469 1 94.12 515 PHE A C 1
ATOM 4040 O O . PHE A 1 515 ? 24.578 -32.219 -18.5 1 94.12 515 PHE A O 1
ATOM 4047 N N . LYS A 1 516 ? 25.938 -30.516 -17.922 1 80.44 516 LYS A N 1
ATOM 4048 C CA . LYS A 1 516 ? 26.906 -31.266 -17.125 1 80.44 516 LYS A CA 1
ATOM 4049 C C . LYS A 1 516 ? 26.781 -30.922 -15.648 1 80.44 516 LYS A C 1
ATOM 4051 O O . LYS A 1 516 ? 26.453 -29.781 -15.297 1 80.44 516 LYS A O 1
ATOM 4056 N N . MET B 1 1 ? -13 7.477 -75 1 17.75 1 MET B N 1
ATOM 4057 C CA . MET B 1 1 ? -13.938 7.34 -73.875 1 17.75 1 MET B CA 1
ATOM 4058 C C . MET B 1 1 ? -13.25 6.746 -72.688 1 17.75 1 MET B C 1
ATOM 4060 O O . MET B 1 1 ? -13.32 5.539 -72.438 1 17.75 1 MET B O 1
ATOM 4064 N N . CYS B 1 2 ? -12.203 6.98 -72.438 1 18.25 2 CYS B N 1
ATOM 4065 C CA . CYS B 1 2 ? -11.133 6.504 -71.562 1 18.25 2 CYS B CA 1
ATOM 4066 C C . CYS B 1 2 ? -11.516 6.66 -70.062 1 18.25 2 CYS B C 1
ATOM 4068 O O . CYS B 1 2 ? -11.555 7.777 -69.562 1 18.25 2 CYS B O 1
ATOM 4070 N N . THR B 1 3 ? -12.547 6.051 -69.5 1 17.72 3 THR B N 1
ATOM 4071 C CA . THR B 1 3 ? -13.25 6.297 -68.25 1 17.72 3 THR B CA 1
ATOM 4072 C C . THR B 1 3 ? -12.281 6.27 -67.062 1 17.72 3 THR B C 1
ATOM 4074 O O . THR B 1 3 ? -11.359 5.449 -67.062 1 17.72 3 THR B O 1
ATOM 4077 N N . LYS B 1 4 ? -12.078 7.379 -66.312 1 20.86 4 LYS B N 1
ATOM 4078 C CA . LYS B 1 4 ? -11.359 7.992 -65.188 1 20.86 4 LYS B CA 1
ATOM 4079 C C . LYS B 1 4 ? -11.398 7.105 -63.969 1 20.86 4 LYS B C 1
ATOM 4081 O O . LYS B 1 4 ? -12.469 6.824 -63.438 1 20.86 4 LYS B O 1
ATOM 4086 N N . GLN B 1 5 ? -10.703 6.215 -63.875 1 17.25 5 GLN B N 1
ATOM 4087 C CA . GLN B 1 5 ? -10.688 5.156 -62.875 1 17.25 5 GLN B CA 1
ATOM 4088 C C . GLN B 1 5 ? -10.516 5.734 -61.469 1 17.25 5 GLN B C 1
ATOM 4090 O O . GLN B 1 5 ? -9.539 6.438 -61.188 1 17.25 5 GLN B O 1
ATOM 4095 N N . LYS B 1 6 ? -11.578 6.059 -60.781 1 20.97 6 LYS B N 1
ATOM 4096 C CA . LYS B 1 6 ? -12.008 6.66 -59.531 1 20.97 6 LYS B CA 1
ATOM 4097 C C . LYS B 1 6 ? -11.164 6.16 -58.375 1 20.97 6 LYS B C 1
ATOM 4099 O O . LYS B 1 6 ? -10.969 4.953 -58.219 1 20.97 6 LYS B O 1
ATOM 4104 N N . LEU B 1 7 ? -10.391 7.008 -57.875 1 19.41 7 LEU B N 1
ATOM 4105 C CA . LEU B 1 7 ? -9.328 7.082 -56.875 1 19.41 7 LEU B CA 1
ATOM 4106 C C . LEU B 1 7 ? -9.773 6.434 -55.562 1 19.41 7 LEU B C 1
ATOM 4108 O O . LEU B 1 7 ? -10.961 6.465 -55.219 1 19.41 7 LEU B O 1
ATOM 4112 N N . CYS B 1 8 ? -9.039 5.582 -55.031 1 20.02 8 CYS B N 1
ATOM 4113 C CA . CYS B 1 8 ? -9.094 4.613 -53.938 1 20.02 8 CYS B CA 1
ATOM 4114 C C . CYS B 1 8 ? -9.578 5.266 -52.656 1 20.02 8 CYS B C 1
ATOM 4116 O O . CYS B 1 8 ? -9.297 6.441 -52.406 1 20.02 8 CYS B O 1
ATOM 4118 N N . GLY B 1 9 ? -10.641 4.766 -52.094 1 19.45 9 GLY B N 1
ATOM 4119 C CA . GLY B 1 9 ? -11.578 5.086 -51.031 1 19.45 9 GLY B CA 1
ATOM 4120 C C . GLY B 1 9 ? -10.906 5.523 -49.75 1 19.45 9 GLY B C 1
ATOM 4121 O O . GLY B 1 9 ? -10.086 4.789 -49.188 1 19.45 9 GLY B O 1
ATOM 4122 N N . TYR B 1 10 ? -10.422 6.75 -49.688 1 20.64 10 TYR B N 1
ATOM 4123 C CA . TYR B 1 10 ? -10.008 7.555 -48.531 1 20.64 10 TYR B CA 1
ATOM 4124 C C . TYR B 1 10 ? -10.945 7.355 -47.375 1 20.64 10 TYR B C 1
ATOM 4126 O O . TYR B 1 10 ? -12.148 7.582 -47.469 1 20.64 10 TYR B O 1
ATOM 4134 N N . LEU B 1 11 ? -10.852 6.199 -46.719 1 21.66 11 LEU B N 1
ATOM 4135 C CA . LEU B 1 11 ? -11.82 6.078 -45.625 1 21.66 11 LEU B CA 1
ATOM 4136 C C . LEU B 1 11 ? -11.859 7.352 -44.781 1 21.66 11 LEU B C 1
ATOM 4138 O O . LEU B 1 11 ? -10.82 7.84 -44.344 1 21.66 11 LEU B O 1
ATOM 4142 N N . PRO B 1 12 ? -12.766 8.227 -45.031 1 20.53 12 PRO B N 1
ATOM 4143 C CA . PRO B 1 12 ? -12.969 9.547 -44.438 1 20.53 12 PRO B CA 1
ATOM 4144 C C . PRO B 1 12 ? -12.805 9.539 -42.906 1 20.53 12 PRO B C 1
ATOM 4146 O O . PRO B 1 12 ? -13.07 8.523 -42.25 1 20.53 12 PRO B O 1
ATOM 4149 N N . VAL B 1 13 ? -11.805 10.25 -42.469 1 22.69 13 VAL B N 1
ATOM 4150 C CA . VAL B 1 13 ? -11.586 10.633 -41.062 1 22.69 13 VAL B CA 1
ATOM 4151 C C . VAL B 1 13 ? -12.93 10.766 -40.375 1 22.69 13 VAL B C 1
ATOM 4153 O O . VAL B 1 13 ? -12.977 10.898 -39.125 1 22.69 13 VAL B O 1
ATOM 4156 N N . LYS B 1 14 ? -14.086 10.875 -41.031 1 23.3 14 LYS B N 1
ATOM 4157 C CA . LYS B 1 14 ? -15.461 11.031 -40.562 1 23.3 14 LYS B CA 1
ATOM 4158 C C . LYS B 1 14 ? -15.922 9.797 -39.812 1 23.3 14 LYS B C 1
ATOM 4160 O O . LYS B 1 14 ? -16.719 9.898 -38.875 1 23.3 14 LYS B O 1
ATOM 4165 N N . ALA B 1 15 ? -15.648 8.656 -40.281 1 23.34 15 ALA B N 1
ATOM 4166 C CA . ALA B 1 15 ? -16.188 7.457 -39.625 1 23.34 15 ALA B CA 1
ATOM 4167 C C . ALA B 1 15 ? -15.562 7.246 -38.25 1 23.34 15 ALA B C 1
ATOM 4169 O O . ALA B 1 15 ? -16.188 6.672 -37.375 1 23.34 15 ALA B O 1
ATOM 4170 N N . LEU B 1 16 ? -14.281 7.496 -38.156 1 22.36 16 LEU B N 1
ATOM 4171 C CA . LEU B 1 16 ? -13.734 7.254 -36.812 1 22.36 16 LEU B CA 1
ATOM 4172 C C . LEU B 1 16 ? -14.25 8.289 -35.844 1 22.36 16 LEU B C 1
ATOM 4174 O O . LEU B 1 16 ? -14.375 8.008 -34.625 1 22.36 16 LEU B O 1
ATOM 4178 N N . LEU B 1 17 ? -14.555 9.547 -36.188 1 24.22 17 LEU B N 1
ATOM 4179 C CA . LEU B 1 17 ? -15.156 10.617 -35.406 1 24.22 17 LEU B CA 1
ATOM 4180 C C . LEU B 1 17 ? -16.625 10.312 -35.094 1 24.22 17 LEU B C 1
ATOM 4182 O O . LEU B 1 17 ? -17.312 11.109 -34.469 1 24.22 17 LEU B O 1
ATOM 4186 N N . ARG B 1 18 ? -17.344 9.531 -35.906 1 24.33 18 ARG B N 1
ATOM 4187 C CA . ARG B 1 18 ? -18.781 9.281 -35.781 1 24.33 18 ARG B CA 1
ATOM 4188 C C . ARG B 1 18 ? -19.109 8.742 -34.375 1 24.33 18 ARG B C 1
ATOM 4190 O O . ARG B 1 18 ? -20.25 8.836 -33.938 1 24.33 18 ARG B O 1
ATOM 4197 N N . TYR B 1 19 ? -18.312 7.906 -33.906 1 24.28 19 TYR B N 1
ATOM 4198 C CA . TYR B 1 19 ? -18.797 7.492 -32.594 1 24.28 19 TYR B CA 1
ATOM 4199 C C . TYR B 1 19 ? -18.75 8.648 -31.594 1 24.28 19 TYR B C 1
ATOM 4201 O O . TYR B 1 19 ? -19.438 8.633 -30.578 1 24.28 19 TYR B O 1
ATOM 4209 N N . PHE B 1 20 ? -17.719 9.602 -31.594 1 25.77 20 PHE B N 1
ATOM 4210 C CA . PHE B 1 20 ? -17.859 10.828 -30.812 1 25.77 20 PHE B CA 1
ATOM 4211 C C . PHE B 1 20 ? -18.484 11.93 -31.641 1 25.77 20 PHE B C 1
ATOM 4213 O O . PHE B 1 20 ? -17.906 12.367 -32.656 1 25.77 20 PHE B O 1
ATOM 4220 N N . PHE B 1 21 ? -19.812 11.914 -31.984 1 25.16 21 PHE B N 1
ATOM 4221 C CA . PHE B 1 21 ? -20.578 12.875 -32.781 1 25.16 21 PHE B CA 1
ATOM 4222 C C . PHE B 1 21 ? -20.266 14.305 -32.344 1 25.16 21 PHE B C 1
ATOM 4224 O O . PHE B 1 21 ? -20.875 14.82 -31.391 1 25.16 21 PHE B O 1
ATOM 4231 N N . PHE B 1 22 ? -19.109 14.719 -32.219 1 25.19 22 PHE B N 1
ATOM 4232 C CA . PHE B 1 22 ? -18.891 16.141 -31.953 1 25.19 22 PHE B CA 1
ATOM 4233 C C . PHE B 1 22 ? -19.203 16.969 -33.188 1 25.19 22 PHE B C 1
ATOM 4235 O O . PHE B 1 22 ? -18.906 16.562 -34.312 1 25.19 22 PHE B O 1
ATOM 4242 N N . LYS B 1 23 ? -20.484 17.453 -33.312 1 24.47 23 LYS B N 1
ATOM 4243 C CA . LYS B 1 23 ? -20.781 18.453 -34.344 1 24.47 23 LYS B CA 1
ATOM 4244 C C . LYS B 1 23 ? -19.812 19.625 -34.25 1 24.47 23 LYS B C 1
ATOM 4246 O O . LYS B 1 23 ? -19.625 20.219 -33.188 1 24.47 23 LYS B O 1
ATOM 4251 N N . LEU B 1 24 ? -18.875 19.641 -34.969 1 25.89 24 LEU B N 1
ATOM 4252 C CA . LEU B 1 24 ? -17.938 20.75 -35.188 1 25.89 24 LEU B CA 1
ATOM 4253 C C . LEU B 1 24 ? -18.656 21.969 -35.75 1 25.89 24 LEU B C 1
ATOM 4255 O O . LEU B 1 24 ? -19.234 21.906 -36.812 1 25.89 24 LEU B O 1
ATOM 4259 N N . GLU B 1 25 ? -19.531 22.594 -34.938 1 25.19 25 GLU B N 1
ATOM 4260 C CA . GLU B 1 25 ? -20.078 23.828 -35.5 1 25.19 25 GLU B CA 1
ATOM 4261 C C . GLU B 1 25 ? -18.969 24.875 -35.688 1 25.19 25 GLU B C 1
ATOM 4263 O O . GLU B 1 25 ? -18.172 25.109 -34.781 1 25.19 25 GLU B O 1
ATOM 4268 N N . SER B 1 26 ? -18.641 25 -36.938 1 25.03 26 SER B N 1
ATOM 4269 C CA . SER B 1 26 ? -17.734 26.047 -37.406 1 25.03 26 SER B CA 1
ATOM 4270 C C . SER B 1 26 ? -18.219 27.438 -37 1 25.03 26 SER B C 1
ATOM 4272 O O . SER B 1 26 ? -19.344 27.812 -37.312 1 25.03 26 SER B O 1
ATOM 4274 N N . VAL B 1 27 ? -18.156 27.828 -35.75 1 25.62 27 VAL B N 1
ATOM 4275 C CA . VAL B 1 27 ? -18.5 29.234 -35.594 1 25.62 27 VAL B CA 1
ATOM 4276 C C . VAL B 1 27 ? -17.469 30.109 -36.312 1 25.62 27 VAL B C 1
ATOM 4278 O O . VAL B 1 27 ? -16.266 29.828 -36.281 1 25.62 27 VAL B O 1
ATOM 4281 N N . GLU B 1 28 ? -17.922 30.719 -37.344 1 24.88 28 GLU B N 1
ATOM 4282 C CA . GLU B 1 28 ? -17.25 31.75 -38.125 1 24.88 28 GLU B CA 1
ATOM 4283 C C . GLU B 1 28 ? -16.578 32.781 -37.219 1 24.88 28 GLU B C 1
ATOM 4285 O O . GLU B 1 28 ? -17.25 33.625 -36.625 1 24.88 28 GLU B O 1
ATOM 4290 N N . ALA B 1 29 ? -15.789 32.375 -36.219 1 26.73 29 ALA B N 1
ATOM 4291 C CA . ALA B 1 29 ? -15.164 33.562 -35.625 1 26.73 29 ALA B CA 1
ATOM 4292 C C . ALA B 1 29 ? -14.258 34.25 -36.656 1 26.73 29 ALA B C 1
ATOM 4294 O O . ALA B 1 29 ? -13.703 33.625 -37.531 1 26.73 29 ALA B O 1
ATOM 4295 N N . ASN B 1 30 ? -14.445 35.438 -37.031 1 25.61 30 ASN B N 1
ATOM 4296 C CA . ASN B 1 30 ? -13.617 36.344 -37.812 1 25.61 30 ASN B CA 1
ATOM 4297 C C . ASN B 1 30 ? -12.133 36.125 -37.562 1 25.61 30 ASN B C 1
ATOM 4299 O O . ASN B 1 30 ? -11.289 36.469 -38.375 1 25.61 30 ASN B O 1
ATOM 4303 N N . THR B 1 31 ? -11.805 36.25 -36.312 1 26.52 31 THR B N 1
ATOM 4304 C CA . THR B 1 31 ? -10.352 36.219 -36.219 1 26.52 31 THR B CA 1
ATOM 4305 C C . THR B 1 31 ? -9.82 34.812 -36.344 1 26.52 31 THR B C 1
ATOM 4307 O O . THR B 1 31 ? -10.562 33.844 -36.188 1 26.52 31 THR B O 1
ATOM 4310 N N . GLY B 1 32 ? -8.742 34.5 -37 1 25.06 32 GLY B N 1
ATOM 4311 C CA . GLY B 1 32 ? -8.031 33.344 -37.531 1 25.06 32 GLY B CA 1
ATOM 4312 C C . GLY B 1 32 ? -8.078 32.156 -36.594 1 25.06 32 GLY B C 1
ATOM 4313 O O . GLY B 1 32 ? -7.465 31.125 -36.875 1 25.06 32 GLY B O 1
ATOM 4314 N N . LEU B 1 33 ? -8.18 32.344 -35.281 1 25.19 33 LEU B N 1
ATOM 4315 C CA . LEU B 1 33 ? -8.016 31.203 -34.406 1 25.19 33 LEU B CA 1
ATOM 4316 C C . LEU B 1 33 ? -9.281 30.344 -34.375 1 25.19 33 LEU B C 1
ATOM 4318 O O . LEU B 1 33 ? -10.383 30.875 -34.156 1 25.19 33 LEU B O 1
ATOM 4322 N N . GLU B 1 34 ? -9.414 29.469 -35.219 1 24.94 34 GLU B N 1
ATOM 4323 C CA . GLU B 1 34 ? -10.547 28.547 -35.281 1 24.94 34 GLU B CA 1
ATOM 4324 C C . GLU B 1 34 ? -10.719 27.797 -33.969 1 24.94 34 GLU B C 1
ATOM 4326 O O . GLU B 1 34 ? -9.781 27.156 -33.469 1 24.94 34 GLU B O 1
ATOM 4331 N N . VAL B 1 35 ? -11.43 28.406 -33 1 25.19 35 VAL B N 1
ATOM 4332 C CA . VAL B 1 35 ? -11.766 27.766 -31.734 1 25.19 35 VAL B CA 1
ATOM 4333 C C . VAL B 1 35 ? -12.727 26.609 -31.984 1 25.19 35 VAL B C 1
ATOM 4335 O O . VAL B 1 35 ? -13.758 26.781 -32.656 1 25.19 35 VAL B O 1
ATOM 4338 N N . VAL B 1 36 ? -12.227 25.422 -32.156 1 24.59 36 VAL B N 1
ATOM 4339 C CA . VAL B 1 36 ? -13.078 24.25 -32.344 1 24.59 36 VAL B CA 1
ATOM 4340 C C . VAL B 1 36 ? -13.781 23.906 -31.031 1 24.59 36 VAL B C 1
ATOM 4342 O O . VAL B 1 36 ? -13.133 23.75 -30 1 24.59 36 VAL B O 1
ATOM 4345 N N . HIS B 1 37 ? -14.984 24.375 -30.875 1 24.14 37 HIS B N 1
ATOM 4346 C CA . HIS B 1 37 ? -15.836 24.062 -29.734 1 24.14 37 HIS B CA 1
ATOM 4347 C C . HIS B 1 37 ? -16.375 22.641 -29.812 1 24.14 37 HIS B C 1
ATOM 4349 O O . HIS B 1 37 ? -16.938 22.234 -30.828 1 24.14 37 HIS B O 1
ATOM 4355 N N . LEU B 1 38 ? -15.703 21.719 -29.219 1 24.77 38 LEU B N 1
ATOM 4356 C CA . LEU B 1 38 ? -16.219 20.359 -29.156 1 24.77 38 LEU B CA 1
ATOM 4357 C C . LEU B 1 38 ? -17.453 20.297 -28.266 1 24.77 38 LEU B C 1
ATOM 4359 O O . LEU B 1 38 ? -17.438 20.781 -27.125 1 24.77 38 LEU B O 1
ATOM 4363 N N . TYR B 1 39 ? -18.531 20.547 -28.891 1 23.78 39 TYR B N 1
ATOM 4364 C CA . TYR B 1 39 ? -19.812 20.484 -28.203 1 23.78 39 TYR B CA 1
ATOM 4365 C C . TYR B 1 39 ? -20.281 19.047 -28 1 23.78 39 TYR B C 1
ATOM 4367 O O . TYR B 1 39 ? -20.109 18.203 -28.875 1 23.78 39 TYR B O 1
ATOM 4375 N N . GLU B 1 40 ? -20.266 18.641 -26.797 1 25.7 40 GLU B N 1
ATOM 4376 C CA . GLU B 1 40 ? -20.875 17.359 -26.422 1 25.7 40 GLU B CA 1
ATOM 4377 C C . GLU B 1 40 ? -22.359 17.359 -26.75 1 25.7 40 GLU B C 1
ATOM 4379 O O . GLU B 1 40 ? -23.078 18.328 -26.453 1 25.7 40 GLU B O 1
ATOM 4384 N N . LEU B 1 41 ? -22.672 16.703 -27.812 1 23.45 41 LEU B N 1
ATOM 4385 C CA . LEU B 1 41 ? -24.094 16.531 -28.062 1 23.45 41 LEU B CA 1
ATOM 4386 C C . LEU B 1 41 ? -24.781 15.867 -26.875 1 23.45 41 LEU B C 1
ATOM 4388 O O . LEU B 1 41 ? -24.203 14.992 -26.234 1 23.45 41 LEU B O 1
ATOM 4392 N N . PRO B 1 42 ? -25.844 16.5 -26.438 1 23.81 42 PRO B N 1
ATOM 4393 C CA . PRO B 1 42 ? -26.75 16.062 -25.359 1 23.81 42 PRO B CA 1
ATOM 4394 C C . PRO B 1 42 ? -27.312 14.664 -25.594 1 23.81 42 PRO B C 1
ATOM 4396 O O . PRO B 1 42 ? -28.078 14.445 -26.531 1 23.81 42 PRO B O 1
ATOM 4399 N N . SER B 1 43 ? -26.516 13.688 -25.953 1 23.14 43 SER B N 1
ATOM 4400 C CA . SER B 1 43 ? -27.391 12.531 -26.125 1 23.14 43 SER B CA 1
ATOM 4401 C C . SER B 1 43 ? -28.266 12.32 -24.891 1 23.14 43 SER B C 1
ATOM 4403 O O . SER B 1 43 ? -27.922 12.758 -23.797 1 23.14 43 SER B O 1
ATOM 4405 N N . PRO B 1 44 ? -29.516 11.734 -25.016 1 23.73 44 PRO B N 1
ATOM 4406 C CA . PRO B 1 44 ? -30.562 11.57 -24.016 1 23.73 44 PRO B CA 1
ATOM 4407 C C . PRO B 1 44 ? -30.016 11.203 -22.641 1 23.73 44 PRO B C 1
ATOM 4409 O O . PRO B 1 44 ? -28.812 10.906 -22.5 1 23.73 44 PRO B O 1
ATOM 4412 N N . SER B 1 45 ? -30.812 10.414 -21.797 1 23.02 45 SER B N 1
ATOM 4413 C CA . SER B 1 45 ? -30.906 10.195 -20.359 1 23.02 45 SER B CA 1
ATOM 4414 C C . SER B 1 45 ? -29.578 9.711 -19.797 1 23.02 45 SER B C 1
ATOM 4416 O O . SER B 1 45 ? -29.453 9.453 -18.594 1 23.02 45 SER B O 1
ATOM 4418 N N . SER B 1 46 ? -28.844 9.016 -20.656 1 21.36 46 SER B N 1
ATOM 4419 C CA . SER B 1 46 ? -27.734 8.305 -20.016 1 21.36 46 SER B CA 1
ATOM 4420 C C . SER B 1 46 ? -26.609 9.258 -19.656 1 21.36 46 SER B C 1
ATOM 4422 O O . SER B 1 46 ? -26.156 10.047 -20.484 1 21.36 46 SER B O 1
ATOM 4424 N N . HIS B 1 47 ? -26.641 9.883 -18.438 1 22.89 47 HIS B N 1
ATOM 4425 C CA . HIS B 1 47 ? -25.859 10.922 -17.781 1 22.89 47 HIS B CA 1
ATOM 4426 C C . HIS B 1 47 ? -24.375 10.781 -18.109 1 22.89 47 HIS B C 1
ATOM 4428 O O . HIS B 1 47 ? -23.672 10.008 -17.453 1 22.89 47 HIS B O 1
ATOM 4434 N N . PHE B 1 48 ? -24.094 10.75 -19.469 1 22.28 48 PHE B N 1
ATOM 4435 C CA . PHE B 1 48 ? -22.719 10.523 -19.906 1 22.28 48 PHE B CA 1
ATOM 4436 C C . PHE B 1 48 ? -21.859 11.742 -19.625 1 22.28 48 PHE B C 1
ATOM 4438 O O . PHE B 1 48 ? -22.188 12.859 -20.031 1 22.28 48 PHE B O 1
ATOM 4445 N N . VAL B 1 49 ? -21.391 11.883 -18.422 1 22.92 49 VAL B N 1
ATOM 4446 C CA . VAL B 1 49 ? -20.531 13 -18.078 1 22.92 49 VAL B CA 1
ATOM 4447 C C . VAL B 1 49 ? -19.328 13.039 -19.016 1 22.92 49 VAL B C 1
ATOM 4449 O O . VAL B 1 49 ? -18.641 12.031 -19.188 1 22.92 49 VAL B O 1
ATOM 4452 N N . ILE B 1 50 ? -19.453 13.773 -20.078 1 23.64 50 ILE B N 1
ATOM 4453 C CA . ILE B 1 50 ? -18.422 14.016 -21.078 1 23.64 50 ILE B CA 1
ATOM 4454 C C . ILE B 1 50 ? -17.141 14.531 -20.406 1 23.64 50 ILE B C 1
ATOM 4456 O O . ILE B 1 50 ? -17.188 15.531 -19.688 1 23.64 50 ILE B O 1
ATOM 4460 N N . PRO B 1 51 ? -16.25 13.633 -20.281 1 23.61 51 PRO B N 1
ATOM 4461 C CA . PRO B 1 51 ? -14.984 13.984 -19.641 1 23.61 51 PRO B CA 1
ATOM 4462 C C . PRO B 1 51 ? -14.297 15.172 -20.312 1 23.61 51 PRO B C 1
ATOM 4464 O O . PRO B 1 51 ? -14.453 15.383 -21.516 1 23.61 51 PRO B O 1
ATOM 4467 N N . TYR B 1 52 ? -14.188 16.172 -19.641 1 22.56 52 TYR B N 1
ATOM 4468 C CA . TYR B 1 52 ? -13.531 17.438 -20 1 22.56 52 TYR B CA 1
ATOM 4469 C C . TYR B 1 52 ? -12.133 17.172 -20.547 1 22.56 52 TYR B C 1
ATOM 4471 O O . TYR B 1 52 ? -11.297 16.578 -19.859 1 22.56 52 TYR B O 1
ATOM 4479 N N . VAL B 1 53 ? -12.07 16.75 -21.812 1 22.23 53 VAL B N 1
ATOM 4480 C CA . VAL B 1 53 ? -10.828 16.578 -22.547 1 22.23 53 VAL B CA 1
ATOM 4481 C C . VAL B 1 53 ? -10.102 17.922 -22.625 1 22.23 53 VAL B C 1
ATOM 4483 O O . VAL B 1 53 ? -10.633 18.891 -23.156 1 22.23 53 VAL B O 1
ATOM 4486 N N . THR B 1 54 ? -9.461 18.281 -21.594 1 21.91 54 THR B N 1
ATOM 4487 C CA . THR B 1 54 ? -8.664 19.484 -21.812 1 21.91 54 THR B CA 1
ATOM 4488 C C . THR B 1 54 ? -7.688 19.297 -22.969 1 21.91 54 THR B C 1
ATOM 4490 O O . THR B 1 54 ? -6.926 18.328 -22.984 1 21.91 54 THR B O 1
ATOM 4493 N N . PHE B 1 55 ? -8.148 19.656 -24.156 1 22.41 55 PHE B N 1
ATOM 4494 C CA . PHE B 1 55 ? -7.457 19.781 -25.422 1 22.41 55 PHE B CA 1
ATOM 4495 C C . PHE B 1 55 ? -6.168 20.578 -25.266 1 22.41 55 PHE B C 1
ATOM 4497 O O . PHE B 1 55 ? -6.203 21.766 -24.938 1 22.41 55 PHE B O 1
ATOM 4504 N N . GLY B 1 56 ? -5.199 20 -24.781 1 22.47 56 GLY B N 1
ATOM 4505 C CA . GLY B 1 56 ? -3.945 20.734 -24.891 1 22.47 56 GLY B CA 1
ATOM 4506 C C . GLY B 1 56 ? -3.672 21.234 -26.297 1 22.47 56 GLY B C 1
ATOM 4507 O O . GLY B 1 56 ? -4.336 20.828 -27.25 1 22.47 56 GLY B O 1
ATOM 4508 N N . TYR B 1 57 ? -2.711 22.172 -26.453 1 22.22 57 TYR B N 1
ATOM 4509 C CA . TYR B 1 57 ? -2.213 22.953 -27.578 1 22.22 57 TYR B CA 1
ATOM 4510 C C . TYR B 1 57 ? -1.801 22.062 -28.734 1 22.22 57 TYR B C 1
ATOM 4512 O O . TYR B 1 57 ? -0.932 21.203 -28.578 1 22.22 57 TYR B O 1
ATOM 4520 N N . LEU B 1 58 ? -2.717 21.625 -29.453 1 21.42 58 LEU B N 1
ATOM 4521 C CA . LEU B 1 58 ? -2.346 21.203 -30.797 1 21.42 58 LEU B CA 1
ATOM 4522 C C . LEU B 1 58 ? -1.742 22.375 -31.578 1 21.42 58 LEU B C 1
ATOM 4524 O O . LEU B 1 58 ? -2.424 23.359 -31.844 1 21.42 58 LEU B O 1
ATOM 4528 N N . ARG B 1 59 ? -0.477 22.672 -31.375 1 22.89 59 ARG B N 1
ATOM 4529 C CA . ARG B 1 59 ? 0.131 23.516 -32.406 1 22.89 59 ARG B CA 1
ATOM 4530 C C . ARG B 1 59 ? -0.044 22.906 -33.781 1 22.89 59 ARG B C 1
ATOM 4532 O O . ARG B 1 59 ? 0.451 21.812 -34.062 1 22.89 59 ARG B O 1
ATOM 4539 N N . VAL B 1 60 ? -1.205 23.172 -34.281 1 22.25 60 VAL B N 1
ATOM 4540 C CA . VAL B 1 60 ? -1.332 23.109 -35.75 1 22.25 60 VAL B CA 1
ATOM 4541 C C . VAL B 1 60 ? -0.307 24.047 -36.375 1 22.25 60 VAL B C 1
ATOM 4543 O O . VAL B 1 60 ? -0.337 25.266 -36.156 1 22.25 60 VAL B O 1
ATOM 4546 N N . LEU B 1 61 ? 0.891 23.516 -36.594 1 22.86 61 LEU B N 1
ATOM 4547 C CA . LEU B 1 61 ? 1.8 24.172 -37.531 1 22.86 61 LEU B CA 1
ATOM 4548 C C . LEU B 1 61 ? 1.117 24.406 -38.875 1 22.86 61 LEU B C 1
ATOM 4550 O O . LEU B 1 61 ? 0.839 23.469 -39.594 1 22.86 61 LEU B O 1
ATOM 4554 N N . LEU B 1 62 ? 0.163 25.391 -38.812 1 22.11 62 LEU B N 1
ATOM 4555 C CA . LEU B 1 62 ? -0.209 25.984 -40.094 1 22.11 62 LEU B CA 1
ATOM 4556 C C . LEU B 1 62 ? 0.982 26.688 -40.719 1 22.11 62 LEU B C 1
ATOM 4558 O O . LEU B 1 62 ? 1.636 27.516 -40.062 1 22.11 62 LEU B O 1
ATOM 4562 N N . ASN B 1 63 ? 1.663 26.031 -41.688 1 23.05 63 ASN B N 1
ATOM 4563 C CA . ASN B 1 63 ? 2.594 26.594 -42.656 1 23.05 63 ASN B CA 1
ATOM 4564 C C . ASN B 1 63 ? 1.96 27.75 -43.438 1 23.05 63 ASN B C 1
ATOM 4566 O O . ASN B 1 63 ? 1.349 27.516 -44.469 1 23.05 63 ASN B O 1
ATOM 4570 N N . CYS B 1 64 ? 1.231 28.703 -42.688 1 21.16 64 CYS B N 1
ATOM 4571 C CA . CYS B 1 64 ? 0.94 29.844 -43.562 1 21.16 64 CYS B CA 1
ATOM 4572 C C . CYS B 1 64 ? 2.223 30.562 -43.969 1 21.16 64 CYS B C 1
ATOM 4574 O O . CYS B 1 64 ? 3.072 30.859 -43.125 1 21.16 64 CYS B O 1
ATOM 4576 N N . SER B 1 65 ? 2.787 30.5 -45.312 1 22.33 65 SER B N 1
ATOM 4577 C CA . SER B 1 65 ? 3.838 31.188 -46.031 1 22.33 65 SER B CA 1
ATOM 4578 C C . SER B 1 65 ? 3.883 32.656 -45.688 1 22.33 65 SER B C 1
ATOM 4580 O O . SER B 1 65 ? 4.957 33.281 -45.656 1 22.33 65 SER B O 1
ATOM 4582 N N . THR B 1 66 ? 2.836 33.469 -45.938 1 21.67 66 THR B N 1
ATOM 4583 C CA . THR B 1 66 ? 3.059 34.906 -46.156 1 21.67 66 THR B CA 1
ATOM 4584 C C . THR B 1 66 ? 3.389 35.625 -44.844 1 21.67 66 THR B C 1
ATOM 4586 O O . THR B 1 66 ? 4.055 36.656 -44.844 1 21.67 66 THR B O 1
ATOM 4589 N N . CYS B 1 67 ? 2.439 35.562 -43.812 1 19.91 67 CYS B N 1
ATOM 4590 C CA . CYS B 1 67 ? 2.5 36.688 -42.875 1 19.91 67 CYS B CA 1
ATOM 4591 C C . CYS B 1 67 ? 3.732 36.594 -42 1 19.91 67 CYS B C 1
ATOM 4593 O O . CYS B 1 67 ? 3.926 35.594 -41.281 1 19.91 67 CYS B O 1
ATOM 4595 N N . THR B 1 68 ? 4.977 37.188 -42.281 1 22.83 68 THR B N 1
ATOM 4596 C CA . THR B 1 68 ? 6.293 37.5 -41.75 1 22.83 68 THR B CA 1
ATOM 4597 C C . THR B 1 68 ? 6.188 37.969 -40.312 1 22.83 68 THR B C 1
ATOM 4599 O O . THR B 1 68 ? 7.203 38.156 -39.625 1 22.83 68 THR B O 1
ATOM 4602 N N . GLY B 1 69 ? 5.141 38.75 -40 1 21.17 69 GLY B N 1
ATOM 4603 C CA . GLY B 1 69 ? 5.266 39.562 -38.781 1 21.17 69 GLY B CA 1
ATOM 4604 C C . GLY B 1 69 ? 5.43 38.719 -37.531 1 21.17 69 GLY B C 1
ATOM 4605 O O . GLY B 1 69 ? 5 37.562 -37.469 1 21.17 69 GLY B O 1
ATOM 4606 N N . ALA B 1 70 ? 6.543 39 -36.75 1 22.28 70 ALA B N 1
ATOM 4607 C CA . ALA B 1 70 ? 7.047 38.531 -35.469 1 22.28 70 ALA B CA 1
ATOM 4608 C C . ALA B 1 70 ? 5.91 38.375 -34.438 1 22.28 70 ALA B C 1
ATOM 4610 O O . ALA B 1 70 ? 5.324 39.375 -34.031 1 22.28 70 ALA B O 1
ATOM 4611 N N . VAL B 1 71 ? 4.902 37.688 -34.719 1 21.34 71 VAL B N 1
ATOM 4612 C CA . VAL B 1 71 ? 3.852 37.625 -33.719 1 21.34 71 VAL B CA 1
ATOM 4613 C C . VAL B 1 71 ? 4.473 37.344 -32.344 1 21.34 71 VAL B C 1
ATOM 4615 O O . VAL B 1 71 ? 5.23 36.406 -32.156 1 21.34 71 VAL B O 1
ATOM 4618 N N . GLN B 1 72 ? 4.914 38.406 -31.609 1 20.33 72 GLN B N 1
ATOM 4619 C CA . GLN B 1 72 ? 5.273 38.531 -30.203 1 20.33 72 GLN B CA 1
ATOM 4620 C C . GLN B 1 72 ? 4.445 37.594 -29.328 1 20.33 72 GLN B C 1
ATOM 4622 O O . GLN B 1 72 ? 3.217 37.562 -29.422 1 20.33 72 GLN B O 1
ATOM 4627 N N . LEU B 1 73 ? 4.949 36.406 -29.094 1 23.58 73 LEU B N 1
ATOM 4628 C CA . LEU B 1 73 ? 4.488 35.469 -28.062 1 23.58 73 LEU B CA 1
ATOM 4629 C C . LEU B 1 73 ? 3.951 36.219 -26.844 1 23.58 73 LEU B C 1
ATOM 4631 O O . LEU B 1 73 ? 4.727 36.75 -26.047 1 23.58 73 LEU B O 1
ATOM 4635 N N . GLU B 1 74 ? 3.184 37.219 -27.062 1 20.56 74 GLU B N 1
ATOM 4636 C CA . GLU B 1 74 ? 2.49 37.844 -25.922 1 20.56 74 GLU B CA 1
ATOM 4637 C C . GLU B 1 74 ? 1.971 36.781 -24.969 1 20.56 74 GLU B C 1
ATOM 4639 O O . GLU B 1 74 ? 1.481 35.719 -25.391 1 20.56 74 GLU B O 1
ATOM 4644 N N . ARG B 1 75 ? 2.518 36.812 -23.688 1 23.39 75 ARG B N 1
ATOM 4645 C CA . ARG B 1 75 ? 2.365 36.188 -22.375 1 23.39 75 ARG B CA 1
ATOM 4646 C C . ARG B 1 75 ? 0.895 35.938 -22.047 1 23.39 75 ARG B C 1
ATOM 4648 O O . ARG B 1 75 ? 0.259 36.75 -21.391 1 23.39 75 ARG B O 1
ATOM 4655 N N . ALA B 1 76 ? 0.035 35.875 -22.969 1 20.23 76 ALA B N 1
ATOM 4656 C CA . ALA B 1 76 ? -1.328 35.688 -22.484 1 20.23 76 ALA B CA 1
ATOM 4657 C C . ALA B 1 76 ? -1.44 34.406 -21.656 1 20.23 76 ALA B C 1
ATOM 4659 O O . ALA B 1 76 ? -1.091 33.312 -22.125 1 20.23 76 ALA B O 1
ATOM 4660 N N . GLN B 1 77 ? -1.252 34.5 -20.328 1 21.95 77 GLN B N 1
ATOM 4661 C CA . GLN B 1 77 ? -1.472 33.75 -19.094 1 21.95 77 GLN B CA 1
ATOM 4662 C C . GLN B 1 77 ? -2.805 33 -19.125 1 21.95 77 GLN B C 1
ATOM 4664 O O . GLN B 1 77 ? -3.857 33.594 -18.875 1 21.95 77 GLN B O 1
ATOM 4669 N N . ARG B 1 78 ? -3.16 32.438 -20.078 1 22.23 78 ARG B N 1
ATOM 4670 C CA . ARG B 1 78 ? -4.465 31.797 -20.188 1 22.23 78 ARG B CA 1
ATOM 4671 C C . ARG B 1 78 ? -4.688 30.781 -19.062 1 22.23 78 ARG B C 1
ATOM 4673 O O . ARG B 1 78 ? -3.85 29.906 -18.844 1 22.23 78 ARG B O 1
ATOM 4680 N N . ASP B 1 79 ? -5.477 31.266 -18.125 1 22.67 79 ASP B N 1
ATOM 4681 C CA . ASP B 1 79 ? -6.02 30.688 -16.906 1 22.67 79 ASP B CA 1
ATOM 4682 C C . ASP B 1 79 ? -6.762 29.375 -17.203 1 22.67 79 ASP B C 1
ATOM 4684 O O . ASP B 1 79 ? -7.641 29.344 -18.062 1 22.67 79 ASP B O 1
ATOM 4688 N N . ILE B 1 80 ? -6.086 28.375 -17.422 1 23.3 80 ILE B N 1
ATOM 4689 C CA . ILE B 1 80 ? -6.691 27.047 -17.484 1 23.3 80 ILE B CA 1
ATOM 4690 C C . ILE B 1 80 ? -7.734 26.906 -16.375 1 23.3 80 ILE B C 1
ATOM 4692 O O . ILE B 1 80 ? -7.402 27 -15.188 1 23.3 80 ILE B O 1
ATOM 4696 N N . ILE B 1 81 ? -8.922 27.516 -16.609 1 22.16 81 ILE B N 1
ATOM 4697 C CA . ILE B 1 81 ? -10.086 27.422 -15.742 1 22.16 81 ILE B CA 1
ATOM 4698 C C . ILE B 1 81 ? -10.477 25.953 -15.547 1 22.16 81 ILE B C 1
ATOM 4700 O O . ILE B 1 81 ? -10.734 25.234 -16.516 1 22.16 81 ILE B O 1
ATOM 4704 N N . HIS B 1 82 ? -9.867 25.375 -14.609 1 22.61 82 HIS B N 1
ATOM 4705 C CA . HIS B 1 82 ? -10.375 24.078 -14.18 1 22.61 82 HIS B CA 1
ATOM 4706 C C . HIS B 1 82 ? -11.758 24.203 -13.562 1 22.61 82 HIS B C 1
ATOM 4708 O O . HIS B 1 82 ? -11.945 24.938 -12.578 1 22.61 82 HIS B O 1
ATOM 4714 N N . VAL B 1 83 ? -12.773 24.344 -14.367 1 22.41 83 VAL B N 1
ATOM 4715 C CA . VAL B 1 83 ? -14.141 24.391 -13.875 1 22.41 83 VAL B CA 1
ATOM 4716 C C . VAL B 1 83 ? -14.5 23.062 -13.195 1 22.41 83 VAL B C 1
ATOM 4718 O O . VAL B 1 83 ? -14.461 22.016 -13.828 1 22.41 83 VAL B O 1
ATOM 4721 N N . HIS B 1 84 ? -14.148 22.984 -11.914 1 22.36 84 HIS B N 1
ATOM 4722 C CA . HIS B 1 84 ? -14.578 21.844 -11.094 1 22.36 84 HIS B CA 1
ATOM 4723 C C . HIS B 1 84 ? -16.078 21.906 -10.812 1 22.36 84 HIS B C 1
ATOM 4725 O O . HIS B 1 84 ? -16.578 22.906 -10.289 1 22.36 84 HIS B O 1
ATOM 4731 N N . LYS B 1 85 ? -16.906 21.453 -11.656 1 23.36 85 LYS B N 1
ATOM 4732 C CA . LYS B 1 85 ? -18.328 21.406 -11.312 1 23.36 85 LYS B CA 1
ATOM 4733 C C . LYS B 1 85 ? -18.594 20.438 -10.156 1 23.36 85 LYS B C 1
ATOM 4735 O O . LYS B 1 85 ? -18.172 19.281 -10.211 1 23.36 85 LYS B O 1
ATOM 4740 N N . TYR B 1 86 ? -18.75 21.016 -9.023 1 22.55 86 TYR B N 1
ATOM 4741 C CA . TYR B 1 86 ? -19.234 20.359 -7.824 1 22.55 86 TYR B CA 1
ATOM 4742 C C . TYR B 1 86 ? -20.688 19.906 -8.016 1 22.55 86 TYR B C 1
ATOM 4744 O O . TYR B 1 86 ? -21.547 20.703 -8.359 1 22.55 86 TYR B O 1
ATOM 4752 N N . LEU B 1 87 ? -20.891 18.656 -8.453 1 22.23 87 LEU B N 1
ATOM 4753 C CA . LEU B 1 87 ? -22.234 18.094 -8.484 1 22.23 87 LEU B CA 1
ATOM 4754 C C . LEU B 1 87 ? -22.859 18.125 -7.102 1 22.23 87 LEU B C 1
ATOM 4756 O O . LEU B 1 87 ? -22.281 17.609 -6.137 1 22.23 87 LEU B O 1
ATOM 4760 N N . LYS B 1 88 ? -23.766 19.172 -6.785 1 21.06 88 LYS B N 1
ATOM 4761 C CA . LYS B 1 88 ? -24.672 19.266 -5.652 1 21.06 88 LYS B CA 1
ATOM 4762 C C . LYS B 1 88 ? -25.484 17.969 -5.496 1 21.06 88 LYS B C 1
ATOM 4764 O O . LYS B 1 88 ? -25.703 17.25 -6.469 1 21.06 88 LYS B O 1
ATOM 4769 N N . GLY B 1 89 ? -25.891 17.672 -4.219 1 22.91 89 GLY B N 1
ATOM 4770 C CA . GLY B 1 89 ? -26.719 16.672 -3.59 1 22.91 89 GLY B CA 1
ATOM 4771 C C . GLY B 1 89 ? -28.047 16.453 -4.309 1 22.91 89 GLY B C 1
ATOM 4772 O O . GLY B 1 89 ? -28.469 15.305 -4.504 1 22.91 89 GLY B O 1
ATOM 4773 N N . GLY B 1 90 ? -28.938 17.469 -4.246 1 22.5 90 GLY B N 1
ATOM 4774 C CA . GLY B 1 90 ? -30.359 17.203 -4.172 1 22.5 90 GLY B CA 1
ATOM 4775 C C . GLY B 1 90 ? -30.953 16.734 -5.488 1 22.5 90 GLY B C 1
ATOM 4776 O O . GLY B 1 90 ? -30.875 17.438 -6.5 1 22.5 90 GLY B O 1
ATOM 4777 N N . ALA B 1 91 ? -31.109 15.484 -5.738 1 23.88 91 ALA B N 1
ATOM 4778 C CA . ALA B 1 91 ? -31.828 14.898 -6.871 1 23.88 91 ALA B CA 1
ATOM 4779 C C . ALA B 1 91 ? -33.25 15.43 -6.949 1 23.88 91 ALA B C 1
ATOM 4781 O O . ALA B 1 91 ? -34.125 14.797 -7.559 1 23.88 91 ALA B O 1
ATOM 4782 N N . LYS B 1 92 ? -33.812 16.562 -6.312 1 22.89 92 LYS B N 1
ATOM 4783 C CA . LYS B 1 92 ? -35.188 16.656 -6.844 1 22.89 92 LYS B CA 1
ATOM 4784 C C . LYS B 1 92 ? -35.156 16.859 -8.352 1 22.89 92 LYS B C 1
ATOM 4786 O O . LYS B 1 92 ? -34.219 17.453 -8.898 1 22.89 92 LYS B O 1
ATOM 4791 N N . ARG B 1 93 ? -36.156 16.344 -9.164 1 24.95 93 ARG B N 1
ATOM 4792 C CA . ARG B 1 93 ? -36.594 16.328 -10.555 1 24.95 93 ARG B CA 1
ATOM 4793 C C . ARG B 1 93 ? -36.75 17.734 -11.094 1 24.95 93 ARG B C 1
ATOM 4795 O O . ARG B 1 93 ? -37.875 18.172 -11.406 1 24.95 93 ARG B O 1
ATOM 4802 N N . THR B 1 94 ? -36.125 18.906 -10.523 1 20.48 94 THR B N 1
ATOM 4803 C CA . THR B 1 94 ? -36.719 20.156 -11.016 1 20.48 94 THR B CA 1
ATOM 4804 C C . THR B 1 94 ? -36.562 20.25 -12.531 1 20.48 94 THR B C 1
ATOM 4806 O O . THR B 1 94 ? -35.719 19.594 -13.125 1 20.48 94 THR B O 1
ATOM 4809 N N . GLN B 1 95 ? -37.594 21 -13.227 1 19.8 95 GLN B N 1
ATOM 4810 C CA . GLN B 1 95 ? -37.906 21.359 -14.609 1 19.8 95 GLN B CA 1
ATOM 4811 C C . GLN B 1 95 ? -36.688 21.859 -15.352 1 19.8 95 GLN B C 1
ATOM 4813 O O . GLN B 1 95 ? -35.719 22.328 -14.742 1 19.8 95 GLN B O 1
ATOM 4818 N N . PRO B 1 96 ? -36.656 21.703 -16.75 1 24.12 96 PRO B N 1
ATOM 4819 C CA . PRO B 1 96 ? -35.688 21.953 -17.812 1 24.12 96 PRO B CA 1
ATOM 4820 C C . PRO B 1 96 ? -35.156 23.391 -17.797 1 24.12 96 PRO B C 1
ATOM 4822 O O . PRO B 1 96 ? -34.531 23.828 -18.781 1 24.12 96 PRO B O 1
ATOM 4825 N N . GLY B 1 97 ? -35.188 24.156 -16.594 1 20.11 97 GLY B N 1
ATOM 4826 C CA . GLY B 1 97 ? -35.031 25.594 -16.766 1 20.11 97 GLY B CA 1
ATOM 4827 C C . GLY B 1 97 ? -33.812 25.969 -17.578 1 20.11 97 GLY B C 1
ATOM 4828 O O . GLY B 1 97 ? -32.906 25.141 -17.766 1 20.11 97 GLY B O 1
ATOM 4829 N N . SER B 1 98 ? -33.875 27.281 -18.203 1 18.95 98 SER B N 1
ATOM 4830 C CA . SER B 1 98 ? -33.094 28.094 -19.109 1 18.95 98 SER B CA 1
ATOM 4831 C C . SER B 1 98 ? -31.641 28.203 -18.641 1 18.95 98 SER B C 1
ATOM 4833 O O . SER B 1 98 ? -31.375 28.422 -17.453 1 18.95 98 SER B O 1
ATOM 4835 N N . LEU B 1 99 ? -30.797 27.453 -19.312 1 22.34 99 LEU B N 1
ATOM 4836 C CA . LEU B 1 99 ? -29.344 27.5 -19.188 1 22.34 99 LEU B CA 1
ATOM 4837 C C . LEU B 1 99 ? -28.844 28.938 -19.094 1 22.34 99 LEU B C 1
ATOM 4839 O O . LEU B 1 99 ? -28.859 29.672 -20.078 1 22.34 99 LEU B O 1
ATOM 4843 N N . GLN B 1 100 ? -29.516 29.719 -18.109 1 19.67 100 GLN B N 1
ATOM 4844 C CA . GLN B 1 100 ? -29.062 31.094 -18.094 1 19.67 100 GLN B CA 1
ATOM 4845 C C . GLN B 1 100 ? -27.547 31.188 -18.188 1 19.67 100 GLN B C 1
ATOM 4847 O O . GLN B 1 100 ? -26.844 30.484 -17.453 1 19.67 100 GLN B O 1
ATOM 4852 N N . GLN B 1 101 ? -27.109 31.609 -19.375 1 20.77 101 GLN B N 1
ATOM 4853 C CA . GLN B 1 101 ? -25.797 32.094 -19.766 1 20.77 101 GLN B CA 1
ATOM 4854 C C . GLN B 1 101 ? -25.234 33.062 -18.703 1 20.77 101 GLN B C 1
ATOM 4856 O O . GLN B 1 101 ? -25.812 34.094 -18.453 1 20.77 101 GLN B O 1
ATOM 4861 N N . CYS B 1 102 ? -25.078 32.562 -17.484 1 21.25 102 CYS B N 1
ATOM 4862 C CA . CYS B 1 102 ? -24.594 33.625 -16.609 1 21.25 102 CYS B CA 1
ATOM 4863 C C . CYS B 1 102 ? -23.453 34.406 -17.25 1 21.25 102 CYS B C 1
ATOM 4865 O O . CYS B 1 102 ? -22.469 33.812 -17.719 1 21.25 102 CYS B O 1
ATOM 4867 N N . PRO B 1 103 ? -23.781 35.531 -17.875 1 21.34 103 PRO B N 1
ATOM 4868 C CA . PRO B 1 103 ? -22.797 36.469 -18.406 1 21.34 103 PRO B CA 1
ATOM 4869 C C . PRO B 1 103 ? -21.656 36.75 -17.422 1 21.34 103 PRO B C 1
ATOM 4871 O O . PRO B 1 103 ? -21.891 37.188 -16.297 1 21.34 103 PRO B O 1
ATOM 4874 N N . VAL B 1 104 ? -20.844 35.781 -17.234 1 22.09 104 VAL B N 1
ATOM 4875 C CA . VAL B 1 104 ? -19.75 36.156 -16.344 1 22.09 104 VAL B CA 1
ATOM 4876 C C . VAL B 1 104 ? -19.078 37.438 -16.844 1 22.09 104 VAL B C 1
ATOM 4878 O O . VAL B 1 104 ? -18.688 37.5 -18.016 1 22.09 104 VAL B O 1
ATOM 4881 N N . PRO B 1 105 ? -19.484 38.594 -16.406 1 21.7 105 PRO B N 1
ATOM 4882 C CA . PRO B 1 105 ? -18.781 39.812 -16.766 1 21.7 105 PRO B CA 1
ATOM 4883 C C . PRO B 1 105 ? -17.266 39.625 -16.922 1 21.7 105 PRO B C 1
ATOM 4885 O O . PRO B 1 105 ? -16.719 38.625 -16.438 1 21.7 105 PRO B O 1
ATOM 4888 N N . GLY B 1 106 ? -16.594 40.625 -17.719 1 20.97 106 GLY B N 1
ATOM 4889 C CA . GLY B 1 106 ? -15.25 40.906 -18.203 1 20.97 106 GLY B CA 1
ATOM 4890 C C . GLY B 1 106 ? -14.18 40.75 -17.125 1 20.97 106 GLY B C 1
ATOM 4891 O O . GLY B 1 106 ? -13.047 41.219 -17.297 1 20.97 106 GLY B O 1
ATOM 4892 N N . ALA B 1 107 ? -14.586 40.812 -15.883 1 20.36 107 ALA B N 1
ATOM 4893 C CA . ALA B 1 107 ? -13.461 40.938 -14.953 1 20.36 107 ALA B CA 1
ATOM 4894 C C . ALA B 1 107 ? -12.453 39.812 -15.172 1 20.36 107 ALA B C 1
ATOM 4896 O O . ALA B 1 107 ? -12.82 38.688 -15.57 1 20.36 107 ALA B O 1
ATOM 4897 N N . GLU B 1 108 ? -11.18 40.188 -15.57 1 22.14 108 GLU B N 1
ATOM 4898 C CA . GLU B 1 108 ? -9.945 39.406 -15.617 1 22.14 108 GLU B CA 1
ATOM 4899 C C . GLU B 1 108 ? -9.945 38.312 -14.562 1 22.14 108 GLU B C 1
ATOM 4901 O O . GLU B 1 108 ? -9.695 38.562 -13.383 1 22.14 108 GLU B O 1
ATOM 4906 N N . ALA B 1 109 ? -10.984 37.656 -14.508 1 21.38 109 ALA B N 1
ATOM 4907 C CA . ALA B 1 109 ? -11.102 36.562 -13.555 1 21.38 109 ALA B CA 1
ATOM 4908 C C . ALA B 1 109 ? -9.906 35.625 -13.648 1 21.38 109 ALA B C 1
ATOM 4910 O O . ALA B 1 109 ? -9.719 34.938 -14.664 1 21.38 109 ALA B O 1
ATOM 4911 N N . VAL B 1 110 ? -8.664 36.156 -13.469 1 22.67 110 VAL B N 1
ATOM 4912 C CA . VAL B 1 110 ? -7.527 35.312 -13.133 1 22.67 110 VAL B CA 1
ATOM 4913 C C . VAL B 1 110 ? -8.008 34.094 -12.352 1 22.67 110 VAL B C 1
ATOM 4915 O O . VAL B 1 110 ? -8.414 34.188 -11.195 1 22.67 110 VAL B O 1
ATOM 4918 N N . GLY B 1 111 ? -9.008 33.531 -12.727 1 22.98 111 GLY B N 1
ATOM 4919 C CA . GLY B 1 111 ? -9.508 32.344 -12.039 1 22.98 111 GLY B CA 1
ATOM 4920 C C . GLY B 1 111 ? -8.406 31.391 -11.625 1 22.98 111 GLY B C 1
ATOM 4921 O O . GLY B 1 111 ? -7.832 30.688 -12.461 1 22.98 111 GLY B O 1
ATOM 4922 N N . THR B 1 112 ? -7.398 31.891 -10.938 1 22.75 112 THR B N 1
ATOM 4923 C CA . THR B 1 112 ? -6.445 31.141 -10.133 1 22.75 112 THR B CA 1
ATOM 4924 C C . THR B 1 112 ? -7.141 29.984 -9.414 1 22.75 112 THR B C 1
ATOM 4926 O O . THR B 1 112 ? -8.016 30.203 -8.578 1 22.75 112 THR B O 1
ATOM 4929 N N . THR B 1 113 ? -7.715 29.203 -10.141 1 24.95 113 THR B N 1
ATOM 4930 C CA . THR B 1 113 ? -8.141 28 -9.438 1 24.95 113 THR B CA 1
ATOM 4931 C C . THR B 1 113 ? -7.105 27.578 -8.391 1 24.95 113 THR B C 1
ATOM 4933 O O . THR B 1 113 ? -5.969 27.25 -8.734 1 24.95 113 THR B O 1
ATOM 4936 N N . TRP B 1 114 ? -6.969 28.438 -7.395 1 23.41 114 TRP B N 1
ATOM 4937 C CA . TRP B 1 114 ? -6.262 28.016 -6.191 1 23.41 114 TRP B CA 1
ATOM 4938 C C . TRP B 1 114 ? -6.762 26.656 -5.715 1 23.41 114 TRP B C 1
ATOM 4940 O O . TRP B 1 114 ? -7.934 26.5 -5.363 1 23.41 114 TRP B O 1
ATOM 4950 N N . SER B 1 115 ? -6.734 25.828 -6.613 1 25.39 115 SER B N 1
ATOM 4951 C CA . SER B 1 115 ? -7.082 24.516 -6.07 1 25.39 115 SER B CA 1
ATOM 4952 C C . SER B 1 115 ? -6.188 24.156 -4.895 1 25.39 115 SER B C 1
ATOM 4954 O O . SER B 1 115 ? -4.965 24.062 -5.039 1 25.39 115 SER B O 1
ATOM 4956 N N . THR B 1 116 ? -6.285 24.891 -3.908 1 27.2 116 THR B N 1
ATOM 4957 C CA . THR B 1 116 ? -5.582 24.562 -2.672 1 27.2 116 THR B CA 1
ATOM 4958 C C . THR B 1 116 ? -5.773 23.094 -2.316 1 27.2 116 THR B C 1
ATOM 4960 O O . THR B 1 116 ? -5.195 22.609 -1.341 1 27.2 116 THR B O 1
ATOM 4963 N N . ALA B 1 117 ? -6.914 22.641 -2.691 1 25.91 117 ALA B N 1
ATOM 4964 C CA . ALA B 1 117 ? -7.176 21.391 -1.964 1 25.91 117 ALA B CA 1
ATOM 4965 C C . ALA B 1 117 ? -6.332 20.25 -2.512 1 25.91 117 ALA B C 1
ATOM 4967 O O . ALA B 1 117 ? -6.152 19.219 -1.844 1 25.91 117 ALA B O 1
ATOM 4968 N N . VAL B 1 118 ? -6.332 20.141 -3.92 1 26.17 118 VAL B N 1
ATOM 4969 C CA . VAL B 1 118 ? -5.781 18.859 -4.332 1 26.17 118 VAL B CA 1
ATOM 4970 C C . VAL B 1 118 ? -4.312 19.016 -4.711 1 26.17 118 VAL B C 1
ATOM 4972 O O . VAL B 1 118 ? -3.975 19.812 -5.59 1 26.17 118 VAL B O 1
ATOM 4975 N N . PRO B 1 119 ? -3.447 18.719 -3.836 1 28.98 119 PRO B N 1
ATOM 4976 C CA . PRO B 1 119 ? -2.008 18.844 -4.07 1 28.98 119 PRO B CA 1
ATOM 4977 C C . PRO B 1 119 ? -1.608 18.438 -5.488 1 28.98 119 PRO B C 1
ATOM 4979 O O . PRO B 1 119 ? -0.659 18.984 -6.051 1 28.98 119 PRO B O 1
ATOM 4982 N N . SER B 1 120 ? -2.275 17.484 -5.977 1 29.97 120 SER B N 1
ATOM 4983 C CA . SER B 1 120 ? -1.778 17 -7.262 1 29.97 120 SER B CA 1
ATOM 4984 C C . SER B 1 120 ? -1.896 18.078 -8.336 1 29.97 120 SER B C 1
ATOM 4986 O O . SER B 1 120 ? -1.25 17.984 -9.383 1 29.97 120 SER B O 1
ATOM 4988 N N . ALA B 1 121 ? -2.805 19.031 -8.078 1 29.97 121 ALA B N 1
ATOM 4989 C CA . ALA B 1 121 ? -3.066 20.062 -9.078 1 29.97 121 ALA B CA 1
ATOM 4990 C C . ALA B 1 121 ? -1.889 21.016 -9.188 1 29.97 121 ALA B C 1
ATOM 4992 O O . ALA B 1 121 ? -1.635 21.578 -10.258 1 29.97 121 ALA B O 1
ATOM 4993 N N . HIS B 1 122 ? -1.215 21.094 -8.18 1 29.92 122 HIS B N 1
ATOM 4994 C CA . HIS B 1 122 ? -0.145 22.094 -8.141 1 29.92 122 HIS B CA 1
ATOM 4995 C C . HIS B 1 122 ? 0.938 21.781 -9.164 1 29.92 122 HIS B C 1
ATOM 4997 O O . HIS B 1 122 ? 1.438 22.672 -9.844 1 29.92 122 HIS B O 1
ATOM 5003 N N . GLN B 1 123 ? 1.258 20.531 -9.172 1 29.89 123 GLN B N 1
ATOM 5004 C CA . GLN B 1 123 ? 2.389 20.172 -10.023 1 29.89 123 GLN B CA 1
ATOM 5005 C C . GLN B 1 123 ? 2.025 20.297 -11.5 1 29.89 123 GLN B C 1
ATOM 5007 O O . GLN B 1 123 ? 2.859 20.688 -12.32 1 29.89 123 GLN B O 1
ATOM 5012 N N . ALA B 1 124 ? 0.713 20.078 -11.766 1 30.03 124 ALA B N 1
ATOM 5013 C CA . ALA B 1 124 ? 0.288 20.219 -13.156 1 30.03 124 ALA B CA 1
ATOM 5014 C C . ALA B 1 124 ? 0.484 21.656 -13.648 1 30.03 124 ALA B C 1
ATOM 5016 O O . ALA B 1 124 ? 0.9 21.875 -14.789 1 30.03 124 ALA B O 1
ATOM 5017 N N . ALA B 1 125 ? 0.294 22.516 -12.734 1 29.27 125 ALA B N 1
ATOM 5018 C CA . ALA B 1 125 ? 0.385 23.906 -13.141 1 29.27 125 ALA B CA 1
ATOM 5019 C C . ALA B 1 125 ? 1.823 24.297 -13.484 1 29.27 125 ALA B C 1
ATOM 5021 O O . ALA B 1 125 ? 2.064 25.047 -14.43 1 29.27 125 ALA B O 1
ATOM 5022 N N . LEU B 1 126 ? 2.699 23.672 -12.758 1 29.08 126 LEU B N 1
ATOM 5023 C CA . LEU B 1 126 ? 4.09 24.031 -13.031 1 29.08 126 LEU B CA 1
ATOM 5024 C C . LEU B 1 126 ? 4.555 23.422 -14.344 1 29.08 126 LEU B C 1
ATOM 5026 O O . LEU B 1 126 ? 5.316 24.047 -15.086 1 29.08 126 LEU B O 1
ATOM 5030 N N . LEU B 1 127 ? 4.086 22.203 -14.531 1 31.42 127 LEU B N 1
ATOM 5031 C CA . LEU B 1 127 ? 4.523 21.5 -15.727 1 31.42 127 LEU B CA 1
ATOM 5032 C C . LEU B 1 127 ? 3.965 22.156 -16.984 1 31.42 127 LEU B C 1
ATOM 5034 O O . LEU B 1 127 ? 4.605 22.125 -18.047 1 31.42 127 LEU B O 1
ATOM 5038 N N . CYS B 1 128 ? 2.732 22.656 -16.938 1 28.61 128 CYS B N 1
ATOM 5039 C CA . CYS B 1 128 ? 2.186 23.359 -18.094 1 28.61 128 CYS B CA 1
ATOM 5040 C C . CYS B 1 128 ? 3.084 24.516 -18.516 1 28.61 128 CYS B C 1
ATOM 5042 O O . CYS B 1 128 ? 3.154 24.859 -19.688 1 28.61 128 CYS B O 1
ATOM 5044 N N . GLY B 1 129 ? 3.668 25.016 -17.609 1 26.69 129 GLY B N 1
ATOM 5045 C CA . GLY B 1 129 ? 4.551 26.094 -18.031 1 26.69 129 GLY B CA 1
ATOM 5046 C C . GLY B 1 129 ? 5.828 25.594 -18.688 1 26.69 129 GLY B C 1
ATOM 5047 O O . GLY B 1 129 ? 6.551 26.375 -19.312 1 26.69 129 GLY B O 1
ATOM 5048 N N . ALA B 1 130 ? 6.266 24.297 -18.375 1 26.66 130 ALA B N 1
ATOM 5049 C CA . ALA B 1 130 ? 7.555 23.906 -18.938 1 26.66 130 ALA B CA 1
ATOM 5050 C C . ALA B 1 130 ? 7.375 23.125 -20.234 1 26.66 130 ALA B C 1
ATOM 5052 O O . ALA B 1 130 ? 6.781 22.047 -20.25 1 26.66 130 ALA B O 1
ATOM 5053 N N . GLY B 1 131 ? 7.27 23.641 -21.406 1 28.88 131 GLY B N 1
ATOM 5054 C CA . GLY B 1 131 ? 7.18 23.172 -22.781 1 28.88 131 GLY B CA 1
ATOM 5055 C C . GLY B 1 131 ? 7.965 21.906 -23.031 1 28.88 131 GLY B C 1
ATOM 5056 O O . GLY B 1 131 ? 7.559 21.062 -23.844 1 28.88 131 GLY B O 1
ATOM 5057 N N . SER B 1 132 ? 9.102 21.688 -22.578 1 30.06 132 SER B N 1
ATOM 5058 C CA . SER B 1 132 ? 10.023 20.594 -22.875 1 30.06 132 SER B CA 1
ATOM 5059 C C . SER B 1 132 ? 9.523 19.281 -22.297 1 30.06 132 SER B C 1
ATOM 5061 O O . SER B 1 132 ? 9.992 18.203 -22.672 1 30.06 132 SER B O 1
ATOM 5063 N N . LEU B 1 133 ? 8.625 19.281 -21.516 1 33.56 133 LEU B N 1
ATOM 5064 C CA . LEU B 1 133 ? 8.25 18.141 -20.688 1 33.56 133 LEU B CA 1
ATOM 5065 C C . LEU B 1 133 ? 7.34 17.188 -21.469 1 33.56 133 LEU B C 1
ATOM 5067 O O . LEU B 1 133 ? 7.398 15.977 -21.281 1 33.56 133 LEU B O 1
ATOM 5071 N N . ALA B 1 134 ? 6.555 17.641 -22.469 1 32.75 134 ALA B N 1
ATOM 5072 C CA . ALA B 1 134 ? 5.613 16.812 -23.219 1 32.75 134 ALA B CA 1
ATOM 5073 C C . ALA B 1 134 ? 6.336 15.711 -23.984 1 32.75 134 ALA B C 1
ATOM 5075 O O . ALA B 1 134 ? 5.871 14.57 -24.031 1 32.75 134 ALA B O 1
ATOM 5076 N N . GLN B 1 135 ? 7.426 16.016 -24.531 1 29.95 135 GLN B N 1
ATOM 5077 C CA . GLN B 1 135 ? 8.172 15.055 -25.328 1 29.95 135 GLN B CA 1
ATOM 5078 C C . GLN B 1 135 ? 8.766 13.961 -24.438 1 29.95 135 GLN B C 1
ATOM 5080 O O . GLN B 1 135 ? 8.758 12.781 -24.812 1 29.95 135 GLN B O 1
ATOM 5085 N N . ALA B 1 136 ? 9.188 14.305 -23.359 1 32.97 136 ALA B N 1
ATOM 5086 C CA . ALA B 1 136 ? 9.828 13.367 -22.438 1 32.97 136 ALA B CA 1
ATOM 5087 C C . ALA B 1 136 ? 8.812 12.383 -21.859 1 32.97 136 ALA B C 1
ATOM 5089 O O . ALA B 1 136 ? 9.125 11.203 -21.672 1 32.97 136 ALA B O 1
ATOM 5090 N N . ALA B 1 137 ? 7.672 12.828 -21.719 1 37.06 137 ALA B N 1
ATOM 5091 C CA . A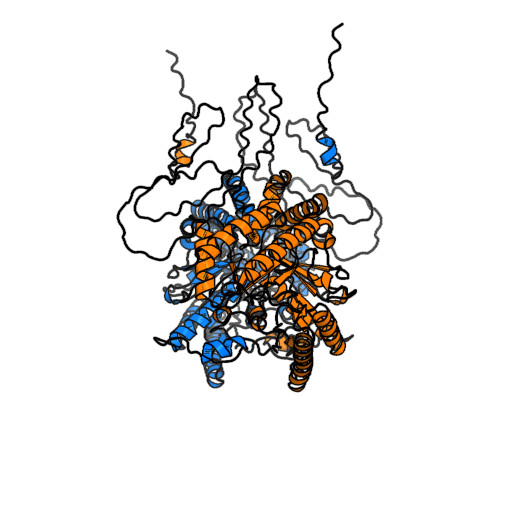LA B 1 137 ? 6.609 12.047 -21.094 1 37.06 137 ALA B CA 1
ATOM 5092 C C . ALA B 1 137 ? 6.137 10.93 -22.016 1 37.06 137 ALA B C 1
ATOM 5094 O O . ALA B 1 137 ? 5.832 9.828 -21.562 1 37.06 137 ALA B O 1
ATOM 5095 N N . GLN B 1 138 ? 6.129 11.148 -23.266 1 33 138 GLN B N 1
ATOM 5096 C CA . GLN B 1 138 ? 5.605 10.164 -24.219 1 33 138 GLN B CA 1
ATOM 5097 C C . GLN B 1 138 ? 6.453 8.898 -24.219 1 33 138 GLN B C 1
ATOM 5099 O O . GLN B 1 138 ? 5.914 7.785 -24.25 1 33 138 GLN B O 1
ATOM 5104 N N . SER B 1 139 ? 7.699 9.062 -24.25 1 32.41 139 SER B N 1
ATOM 5105 C CA . SER B 1 139 ? 8.578 7.906 -24.375 1 32.41 139 SER B CA 1
ATOM 5106 C C . SER B 1 139 ? 8.547 7.051 -23.125 1 32.41 139 SER B C 1
ATOM 5108 O O . SER B 1 139 ? 8.594 5.82 -23.203 1 32.41 139 SER B O 1
ATOM 5110 N N . THR B 1 140 ? 8.531 7.641 -22.047 1 35.94 140 THR B N 1
ATOM 5111 C CA . THR B 1 140 ? 8.703 6.957 -20.766 1 35.94 140 THR B CA 1
ATOM 5112 C C . THR B 1 140 ? 7.395 6.328 -20.312 1 35.94 140 THR B C 1
ATOM 5114 O O . THR B 1 140 ? 7.398 5.309 -19.625 1 35.94 140 THR B O 1
ATOM 5117 N N . PHE B 1 141 ? 6.406 6.922 -20.797 1 37.22 141 PHE B N 1
ATOM 5118 C CA . PHE B 1 141 ? 5.102 6.48 -20.328 1 37.22 141 PHE B CA 1
ATOM 5119 C C . PHE B 1 141 ? 4.734 5.125 -20.922 1 37.22 141 PHE B C 1
ATOM 5121 O O . PHE B 1 141 ? 4.027 4.336 -20.281 1 37.22 141 PHE B O 1
ATOM 5128 N N . ILE B 1 142 ? 5.246 4.945 -22.109 1 34 142 ILE B N 1
ATOM 5129 C CA . ILE B 1 142 ? 4.824 3.729 -22.781 1 34 142 ILE B CA 1
ATOM 5130 C C . ILE B 1 142 ? 5.543 2.523 -22.188 1 34 142 ILE B C 1
ATOM 5132 O O . ILE B 1 142 ? 4.961 1.445 -22.062 1 34 142 ILE B O 1
ATOM 5136 N N . ASN B 1 143 ? 6.824 2.793 -21.859 1 30.64 143 ASN B N 1
ATOM 5137 C CA . ASN B 1 143 ? 7.578 1.657 -21.328 1 30.64 143 ASN B CA 1
ATOM 5138 C C . ASN B 1 143 ? 7.566 1.629 -19.812 1 30.64 143 ASN B C 1
ATOM 5140 O O . ASN B 1 143 ? 8.164 2.492 -19.156 1 30.64 143 ASN B O 1
ATOM 5144 N N . ARG B 1 144 ? 6.566 1.226 -19.172 1 38.72 144 ARG B N 1
ATOM 5145 C CA . ARG B 1 144 ? 6.648 1.108 -17.719 1 38.72 144 ARG B CA 1
ATOM 5146 C C . ARG B 1 144 ? 7.613 -0.001 -17.312 1 38.72 144 ARG B C 1
ATOM 5148 O O . ARG B 1 144 ? 7.219 -1.164 -17.203 1 38.72 144 ARG B O 1
ATOM 5155 N N . PRO B 1 145 ? 8.859 0.34 -17.5 1 34.5 145 PRO B N 1
ATOM 5156 C CA . PRO B 1 145 ? 9.727 -0.749 -17.031 1 34.5 145 PRO B CA 1
ATOM 5157 C C . PRO B 1 145 ? 9.5 -1.089 -15.555 1 34.5 145 PRO B C 1
ATOM 5159 O O . PRO B 1 145 ? 9.109 -0.221 -14.766 1 34.5 145 PRO B O 1
ATOM 5162 N N . ALA B 1 146 ? 9.164 -2.227 -15.289 1 33.81 146 ALA B N 1
ATOM 5163 C CA . ALA B 1 146 ? 9.219 -2.656 -13.898 1 33.81 146 ALA B CA 1
ATOM 5164 C C . ALA B 1 146 ? 10.508 -2.188 -13.227 1 33.81 146 ALA B C 1
ATOM 5166 O O . ALA B 1 146 ? 11.531 -2.875 -13.281 1 33.81 146 ALA B O 1
ATOM 5167 N N . LEU B 1 147 ? 10.562 -0.888 -12.773 1 33.47 147 LEU B N 1
ATOM 5168 C CA . LEU B 1 147 ? 11.758 -0.24 -12.242 1 33.47 147 LEU B CA 1
ATOM 5169 C C . LEU B 1 147 ? 12.43 -1.108 -11.18 1 33.47 147 LEU B C 1
ATOM 5171 O O . LEU B 1 147 ? 13.656 -1.097 -11.047 1 33.47 147 LEU B O 1
ATOM 5175 N N . GLY B 1 148 ? 11.68 -1.794 -10.367 1 31.77 148 GLY B N 1
ATOM 5176 C CA . GLY B 1 148 ? 12.273 -2.607 -9.32 1 31.77 148 GLY B CA 1
ATOM 5177 C C . GLY B 1 148 ? 13.086 -3.773 -9.859 1 31.77 148 GLY B C 1
ATOM 5178 O O . GLY B 1 148 ? 14.008 -4.254 -9.203 1 31.77 148 GLY B O 1
ATOM 5179 N N . ILE B 1 149 ? 12.648 -4.191 -11.062 1 32.56 149 ILE B N 1
ATOM 5180 C CA . ILE B 1 149 ? 13.297 -5.383 -11.602 1 32.56 149 ILE B CA 1
ATOM 5181 C C . ILE B 1 149 ? 14.328 -4.977 -12.656 1 32.56 149 ILE B C 1
ATOM 5183 O O . ILE B 1 149 ? 15.445 -5.5 -12.68 1 32.56 149 ILE B O 1
ATOM 5187 N N . LEU B 1 150 ? 13.938 -3.893 -13.445 1 34.59 150 LEU B N 1
ATOM 5188 C CA . LEU B 1 150 ? 14.805 -3.521 -14.555 1 34.59 150 LEU B CA 1
ATOM 5189 C C . LEU B 1 150 ? 14.844 -2.008 -14.734 1 34.59 150 LEU B C 1
ATOM 5191 O O . LEU B 1 150 ? 14.258 -1.472 -15.672 1 34.59 150 LEU B O 1
ATOM 5195 N N . PRO B 1 151 ? 15.523 -1.291 -13.75 1 38.25 151 PRO B N 1
ATOM 5196 C CA . PRO B 1 151 ? 15.586 0.164 -13.906 1 38.25 151 PRO B CA 1
ATOM 5197 C C . PRO B 1 151 ? 16.406 0.59 -15.117 1 38.25 151 PRO B C 1
ATOM 5199 O O . PRO B 1 151 ? 17.375 -0.091 -15.484 1 38.25 151 PRO B O 1
ATOM 5202 N N . PRO B 1 152 ? 15.906 1.619 -15.82 1 40.59 152 PRO B N 1
ATOM 5203 C CA . PRO B 1 152 ? 16.734 2.127 -16.922 1 40.59 152 PRO B CA 1
ATOM 5204 C C . PRO B 1 152 ? 18.109 2.604 -16.438 1 40.59 152 PRO B C 1
ATOM 5206 O O . PRO B 1 152 ? 18.281 2.928 -15.258 1 40.59 152 PRO B O 1
ATOM 5209 N N . GLU B 1 153 ? 19.188 2.445 -17.203 1 41.53 153 GLU B N 1
ATOM 5210 C CA . GLU B 1 153 ? 20.578 2.748 -16.875 1 41.53 153 GLU B CA 1
ATOM 5211 C C . GLU B 1 153 ? 20.719 4.152 -16.297 1 41.53 153 GLU B C 1
ATOM 5213 O O . GLU B 1 153 ? 21.531 4.383 -15.398 1 41.53 153 GLU B O 1
ATOM 5218 N N . ASN B 1 154 ? 19.906 5.09 -16.766 1 44.31 154 ASN B N 1
ATOM 5219 C CA . ASN B 1 154 ? 20.078 6.465 -16.312 1 44.31 154 ASN B CA 1
ATOM 5220 C C . ASN B 1 154 ? 19.188 6.781 -15.117 1 44.31 154 ASN B C 1
ATOM 5222 O O . ASN B 1 154 ? 19.031 7.941 -14.734 1 44.31 154 ASN B O 1
ATOM 5226 N N . PHE B 1 155 ? 18.75 5.754 -14.648 1 52.03 155 PHE B N 1
ATOM 5227 C CA . PHE B 1 155 ? 17.797 5.961 -13.57 1 52.03 155 PHE B CA 1
ATOM 5228 C C . PHE B 1 155 ? 18.469 6.598 -12.359 1 52.03 155 PHE B C 1
ATOM 5230 O O . PHE B 1 155 ? 17.922 7.543 -11.773 1 52.03 155 PHE B O 1
ATOM 5237 N N . SER B 1 156 ? 19.641 6.148 -12.023 1 54.09 156 SER B N 1
ATOM 5238 C CA . SER B 1 156 ? 20.344 6.672 -10.852 1 54.09 156 SER B CA 1
ATOM 5239 C C . SER B 1 156 ? 20.766 8.125 -11.062 1 54.09 156 SER B C 1
ATOM 5241 O O . SER B 1 156 ? 20.688 8.938 -10.148 1 54.09 156 SER B O 1
ATOM 5243 N N . GLU B 1 157 ? 21.234 8.461 -12.203 1 57.56 157 GLU B N 1
ATOM 5244 C CA . GLU B 1 157 ? 21.625 9.828 -12.5 1 57.56 157 GLU B CA 1
ATOM 5245 C C . GLU B 1 157 ? 20.438 10.773 -12.477 1 57.56 157 GLU B C 1
ATOM 5247 O O . GLU B 1 157 ? 20.531 11.898 -11.984 1 57.56 157 GLU B O 1
ATOM 5252 N N . ARG B 1 158 ? 19.422 10.211 -13 1 63.88 158 ARG B N 1
ATOM 5253 C CA . ARG B 1 158 ? 18.203 11.008 -13 1 63.88 158 ARG B CA 1
ATOM 5254 C C . ARG B 1 158 ? 17.703 11.258 -11.578 1 63.88 158 ARG B C 1
ATOM 5256 O O . ARG B 1 158 ? 17.203 12.344 -11.273 1 63.88 158 ARG B O 1
ATOM 5263 N N . LEU B 1 159 ? 17.953 10.305 -10.797 1 70.19 159 LEU B N 1
ATOM 5264 C CA . LEU B 1 159 ? 17.578 10.469 -9.398 1 70.19 159 LEU B CA 1
ATOM 5265 C C . LEU B 1 159 ? 18.469 11.516 -8.727 1 70.19 159 LEU B C 1
ATOM 5267 O O . LEU B 1 159 ? 17.984 12.273 -7.871 1 70.19 159 LEU B O 1
ATOM 5271 N N . LYS B 1 160 ? 19.656 11.578 -9.094 1 71.56 160 LYS B N 1
ATOM 5272 C CA . LYS B 1 160 ? 20.609 12.539 -8.516 1 71.56 160 LYS B CA 1
ATOM 5273 C C . LYS B 1 160 ? 20.234 13.969 -8.891 1 71.56 160 LYS B C 1
ATOM 5275 O O . LYS B 1 160 ? 20.312 14.875 -8.062 1 71.56 160 LYS B O 1
ATOM 5280 N N . GLU B 1 161 ? 19.781 14.094 -10.062 1 72.69 161 GLU B N 1
ATOM 5281 C CA . GLU B 1 161 ? 19.453 15.43 -10.555 1 72.69 161 GLU B CA 1
ATOM 5282 C C . GLU B 1 161 ? 18.062 15.859 -10.094 1 72.69 161 GLU B C 1
ATOM 5284 O O . GLU B 1 161 ? 17.75 17.047 -10.109 1 72.69 161 GLU B O 1
ATOM 5289 N N . SER B 1 162 ? 17.391 14.875 -9.719 1 82.06 162 SER B N 1
ATOM 5290 C CA . SER B 1 162 ? 16.016 15.18 -9.305 1 82.06 162 SER B CA 1
ATOM 5291 C C . SER B 1 162 ? 15.859 15.039 -7.793 1 82.06 162 SER B C 1
ATOM 5293 O O . SER B 1 162 ? 16.172 15.969 -7.043 1 82.06 162 SER B O 1
ATOM 5295 N N . LEU B 1 163 ? 15.602 13.891 -7.336 1 86 163 LEU B N 1
ATOM 5296 C CA . LEU B 1 163 ? 15.242 13.672 -5.941 1 86 163 LEU B CA 1
ATOM 5297 C C . LEU B 1 163 ? 16.422 13.953 -5.02 1 86 163 LEU B C 1
ATOM 5299 O O . LEU B 1 163 ? 16.266 14.617 -3.994 1 86 163 LEU B O 1
ATOM 5303 N N . LEU B 1 164 ? 17.578 13.539 -5.41 1 89.94 164 LEU B N 1
ATOM 5304 C CA . LEU B 1 164 ? 18.719 13.664 -4.5 1 89.94 164 LEU B CA 1
ATOM 5305 C C . LEU B 1 164 ? 19.219 15.102 -4.453 1 89.94 164 LEU B C 1
ATOM 5307 O O . LEU B 1 164 ? 19.938 15.484 -3.533 1 89.94 164 LEU B O 1
ATOM 5311 N N . SER B 1 165 ? 18.859 15.891 -5.43 1 89.12 165 SER B N 1
ATOM 5312 C CA . SER B 1 165 ? 19.234 17.297 -5.434 1 89.12 165 SER B CA 1
ATOM 5313 C C . SER B 1 165 ? 18.516 18.078 -4.328 1 89.12 165 SER B C 1
ATOM 5315 O O . SER B 1 165 ? 18.953 19.156 -3.934 1 89.12 165 SER B O 1
ATOM 5317 N N . VAL B 1 166 ? 17.453 17.516 -3.877 1 93.25 166 VAL B N 1
ATOM 5318 C CA . VAL B 1 166 ? 16.703 18.188 -2.826 1 93.25 166 VAL B CA 1
ATOM 5319 C C . VAL B 1 166 ? 16.609 17.297 -1.594 1 93.25 166 VAL B C 1
ATOM 5321 O O . VAL B 1 166 ? 15.703 17.438 -0.776 1 93.25 166 VAL B O 1
ATOM 5324 N N . ALA B 1 167 ? 17.516 16.328 -1.502 1 95 167 ALA B N 1
ATOM 5325 C CA . ALA B 1 167 ? 17.516 15.43 -0.353 1 95 167 ALA B CA 1
ATOM 5326 C C . ALA B 1 167 ? 17.672 16.203 0.952 1 95 167 ALA B C 1
ATOM 5328 O O . ALA B 1 167 ? 18.453 17.172 1.024 1 95 167 ALA B O 1
ATOM 5329 N N . PRO B 1 168 ? 16.875 15.844 1.991 1 96.25 168 PRO B N 1
ATOM 5330 C CA . PRO B 1 168 ? 17.125 16.453 3.297 1 96.25 168 PRO B CA 1
ATOM 5331 C C . PRO B 1 168 ? 18.578 16.25 3.766 1 96.25 168 PRO B C 1
ATOM 5333 O O . PRO B 1 168 ? 19.203 15.25 3.426 1 96.25 168 PRO B O 1
ATOM 5336 N N . LYS B 1 169 ? 19.031 17.203 4.555 1 91.88 169 LYS B N 1
ATOM 5337 C CA . LYS B 1 169 ? 20.391 17.156 5.074 1 91.88 169 LYS B CA 1
ATOM 5338 C C . LYS B 1 169 ? 20.641 15.859 5.832 1 91.88 169 LYS B C 1
ATOM 5340 O O . LYS B 1 169 ? 19.844 15.477 6.695 1 91.88 169 LYS B O 1
ATOM 5345 N N . GLY B 1 170 ? 21.672 15.172 5.41 1 92.81 170 GLY B N 1
ATOM 5346 C CA . GLY B 1 170 ? 22.094 13.984 6.137 1 92.81 170 GLY B CA 1
ATOM 5347 C C . GLY B 1 170 ? 21.438 12.711 5.621 1 92.81 170 GLY B C 1
ATOM 5348 O O . GLY B 1 170 ? 21.734 11.617 6.113 1 92.81 170 GLY B O 1
ATOM 5349 N N . LEU B 1 171 ? 20.609 12.844 4.629 1 96.56 171 LEU B N 1
ATOM 5350 C CA . LEU B 1 171 ? 19.906 11.68 4.094 1 96.56 171 LEU B CA 1
ATOM 5351 C C . LEU B 1 171 ? 20.266 11.445 2.631 1 96.56 171 LEU B C 1
ATOM 5353 O O . LEU B 1 171 ? 19.516 11.844 1.732 1 96.56 171 LEU B O 1
ATOM 5357 N N . PRO B 1 172 ? 21.312 10.617 2.365 1 92 172 PRO B N 1
ATOM 5358 C CA . PRO B 1 172 ? 21.844 10.5 1.005 1 92 172 PRO B CA 1
ATOM 5359 C C . PRO B 1 172 ? 21.172 9.398 0.198 1 92 172 PRO B C 1
ATOM 5361 O O . PRO B 1 172 ? 21.422 9.258 -1 1 92 172 PRO B O 1
ATOM 5364 N N . GLN B 1 173 ? 20.312 8.633 0.854 1 92.75 173 GLN B N 1
ATOM 5365 C CA . GLN B 1 173 ? 19.672 7.523 0.161 1 92.75 173 GLN B CA 1
ATOM 5366 C C . GLN B 1 173 ? 18.203 7.836 -0.118 1 92.75 173 GLN B C 1
ATOM 5368 O O . GLN B 1 173 ? 17.547 8.539 0.66 1 92.75 173 GLN B O 1
ATOM 5373 N N . VAL B 1 174 ? 17.75 7.289 -1.307 1 92.06 174 VAL B N 1
ATOM 5374 C CA . VAL B 1 174 ? 16.359 7.527 -1.63 1 92.06 174 VAL B CA 1
ATOM 5375 C C . VAL B 1 174 ? 15.75 6.277 -2.26 1 92.06 174 VAL B C 1
ATOM 5377 O O . VAL B 1 174 ? 16.422 5.562 -3.008 1 92.06 174 VAL B O 1
ATOM 5380 N N . MET B 1 175 ? 14.555 5.93 -1.85 1 89.62 175 MET B N 1
ATOM 5381 C CA . MET B 1 175 ? 13.742 4.898 -2.486 1 89.62 175 MET B CA 1
ATOM 5382 C C . MET B 1 175 ? 12.406 5.473 -2.961 1 89.62 175 MET B C 1
ATOM 5384 O O . MET B 1 175 ? 11.695 6.117 -2.189 1 89.62 175 MET B O 1
ATOM 5388 N N . THR B 1 176 ? 12.086 5.211 -4.211 1 84.88 176 THR B N 1
ATOM 5389 C CA . THR B 1 176 ? 10.852 5.746 -4.77 1 84.88 176 THR B CA 1
ATOM 5390 C C . THR B 1 176 ? 9.695 4.773 -4.551 1 84.88 176 THR B C 1
ATOM 5392 O O . THR B 1 176 ? 9.898 3.561 -4.492 1 84.88 176 THR B O 1
ATOM 5395 N N . MET B 1 177 ? 8.539 5.305 -4.352 1 85.31 177 MET B N 1
ATOM 5396 C CA . MET B 1 177 ? 7.297 4.559 -4.172 1 85.31 177 MET B CA 1
ATOM 5397 C C . MET B 1 177 ? 6.176 5.156 -5.016 1 85.31 177 MET B C 1
ATOM 5399 O O . MET B 1 177 ? 6.34 6.227 -5.605 1 85.31 177 MET B O 1
ATOM 5403 N N . ALA B 1 178 ? 5.031 4.461 -4.984 1 76.06 178 ALA B N 1
ATOM 5404 C CA . ALA B 1 178 ? 3.924 4.871 -5.844 1 76.06 178 ALA B CA 1
ATOM 5405 C C . ALA B 1 178 ? 3.084 5.957 -5.18 1 76.06 178 ALA B C 1
ATOM 5407 O O . ALA B 1 178 ? 2.477 6.785 -5.863 1 76.06 178 ALA B O 1
ATOM 5408 N N . CYS B 1 179 ? 2.979 5.934 -3.865 1 83.19 179 CYS B N 1
ATOM 5409 C CA . CYS B 1 179 ? 2.098 6.875 -3.18 1 83.19 179 CYS B CA 1
ATOM 5410 C C . CYS B 1 179 ? 2.572 7.125 -1.754 1 83.19 179 CYS B C 1
ATOM 5412 O O . CYS B 1 179 ? 3.562 6.539 -1.312 1 83.19 179 CYS B O 1
ATOM 5414 N N . GLY B 1 180 ? 1.854 8.039 -1.07 1 89.12 180 GLY B N 1
ATOM 5415 C CA . GLY B 1 180 ? 2.213 8.367 0.3 1 89.12 180 GLY B CA 1
ATOM 5416 C C . GLY B 1 180 ? 2.094 7.188 1.247 1 89.12 180 GLY B C 1
ATOM 5417 O O . GLY B 1 180 ? 2.957 6.984 2.104 1 89.12 180 GLY B O 1
ATOM 5418 N N . SER B 1 181 ? 1.002 6.453 1.138 1 90.5 181 SER B N 1
ATOM 5419 C CA . SER B 1 181 ? 0.845 5.27 1.976 1 90.5 181 SER B CA 1
ATOM 5420 C C . SER B 1 181 ? 1.975 4.273 1.739 1 90.5 181 SER B C 1
ATOM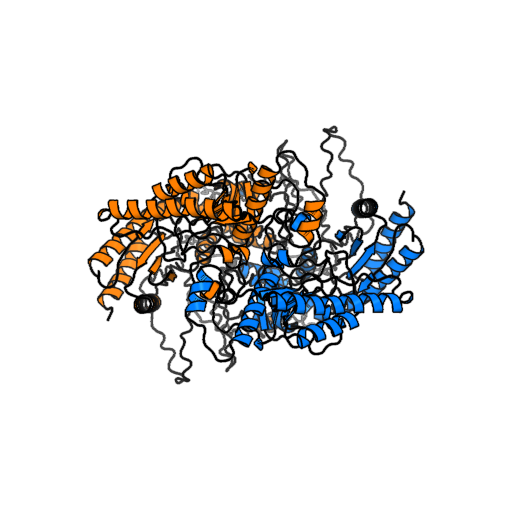 5422 O O . SER B 1 181 ? 2.51 3.697 2.688 1 90.5 181 SER B O 1
ATOM 5424 N N . CYS B 1 182 ? 2.266 4.059 0.515 1 90 182 CYS B N 1
ATOM 5425 C CA . CYS B 1 182 ? 3.361 3.152 0.188 1 90 182 CYS B CA 1
ATOM 5426 C C . CYS B 1 182 ? 4.68 3.67 0.747 1 90 182 CYS B C 1
ATOM 5428 O O . CYS B 1 182 ? 5.527 2.885 1.178 1 90 182 CYS B O 1
ATOM 5430 N N . SER B 1 183 ? 4.863 4.957 0.705 1 93.12 183 SER B N 1
ATOM 5431 C CA . SER B 1 183 ? 6.074 5.559 1.253 1 93.12 183 SER B CA 1
ATOM 5432 C C . SER B 1 183 ? 6.219 5.254 2.74 1 93.12 183 SER B C 1
ATOM 5434 O O . SER B 1 183 ? 7.25 4.742 3.178 1 93.12 183 SER B O 1
ATOM 5436 N N . ASN B 1 184 ? 5.184 5.535 3.469 1 96.94 184 ASN B N 1
ATOM 5437 C CA . ASN B 1 184 ? 5.238 5.316 4.91 1 96.94 184 ASN B CA 1
ATOM 5438 C C . ASN B 1 184 ? 5.301 3.832 5.254 1 96.94 184 ASN B C 1
ATOM 5440 O O . ASN B 1 184 ? 6.059 3.424 6.133 1 96.94 184 ASN B O 1
ATOM 5444 N N . GLU B 1 185 ? 4.555 3.059 4.562 1 94 185 GLU B N 1
ATOM 5445 C CA . GLU B 1 185 ? 4.523 1.616 4.793 1 94 185 GLU B CA 1
ATOM 5446 C C . GLU B 1 185 ? 5.914 1.003 4.641 1 94 185 GLU B C 1
ATOM 5448 O O . GLU B 1 185 ? 6.34 0.201 5.473 1 94 185 GLU B O 1
ATOM 5453 N N . ASN B 1 186 ? 6.559 1.331 3.617 1 93.25 186 ASN B N 1
ATOM 5454 C CA . ASN B 1 186 ? 7.875 0.761 3.355 1 93.25 186 ASN B CA 1
ATOM 5455 C C . ASN B 1 186 ? 8.945 1.406 4.227 1 93.25 186 ASN B C 1
ATOM 5457 O O . ASN B 1 186 ? 9.953 0.771 4.555 1 93.25 186 ASN B O 1
ATOM 5461 N N . ALA B 1 187 ? 8.75 2.654 4.602 1 97.44 187 ALA B N 1
ATOM 5462 C CA . ALA B 1 187 ? 9.641 3.262 5.586 1 97.44 187 ALA B CA 1
ATOM 5463 C C . ALA B 1 187 ? 9.57 2.527 6.922 1 97.44 187 ALA B C 1
ATOM 5465 O O . ALA B 1 187 ? 10.586 2.357 7.602 1 97.44 187 ALA B O 1
ATOM 5466 N N . PHE B 1 188 ? 8.336 2.125 7.316 1 98.25 188 PHE B N 1
ATOM 5467 C CA . PHE B 1 188 ? 8.195 1.317 8.523 1 98.25 188 PHE B CA 1
ATOM 5468 C C . PHE B 1 188 ? 9.031 0.047 8.422 1 98.25 188 PHE B C 1
ATOM 5470 O O . PHE B 1 188 ? 9.773 -0.286 9.352 1 98.25 188 PHE B O 1
ATOM 5477 N N . LYS B 1 189 ? 8.875 -0.668 7.312 1 96.44 189 LYS B N 1
ATOM 5478 C CA . LYS B 1 189 ? 9.617 -1.909 7.113 1 96.44 189 LYS B CA 1
ATOM 5479 C C . LYS B 1 189 ? 11.117 -1.672 7.215 1 96.44 189 LYS B C 1
ATOM 5481 O O . LYS B 1 189 ? 11.836 -2.463 7.832 1 96.44 189 LYS B O 1
ATOM 5486 N N . LEU B 1 190 ? 11.57 -0.584 6.582 1 96.19 190 LEU B N 1
ATOM 5487 C CA . LEU B 1 190 ? 12.977 -0.213 6.633 1 96.19 190 LEU B CA 1
ATOM 5488 C C . LEU B 1 190 ? 13.445 -0.043 8.07 1 96.19 190 LEU B C 1
ATOM 5490 O O . LEU B 1 190 ? 14.523 -0.512 8.438 1 96.19 190 LEU B O 1
ATOM 5494 N N . ILE B 1 191 ? 12.672 0.618 8.836 1 98.31 191 ILE B N 1
ATOM 5495 C CA . ILE B 1 191 ? 13.008 0.917 10.219 1 98.31 191 ILE B CA 1
ATOM 5496 C C . ILE B 1 191 ? 13.055 -0.377 11.031 1 98.31 191 ILE B C 1
ATOM 5498 O O . ILE B 1 191 ? 13.953 -0.574 11.844 1 98.31 191 ILE B O 1
ATOM 5502 N N . PHE B 1 192 ? 12.125 -1.244 10.82 1 98 192 PHE B N 1
ATOM 5503 C CA . PHE B 1 192 ? 12.109 -2.516 11.539 1 98 192 PHE B CA 1
ATOM 5504 C C . PHE B 1 192 ? 13.336 -3.35 11.18 1 98 192 PHE B C 1
ATOM 5506 O O . PHE B 1 192 ? 13.953 -3.961 12.055 1 98 192 PHE B O 1
ATOM 5513 N N . MET B 1 193 ? 13.672 -3.426 9.922 1 96 193 MET B N 1
ATOM 5514 C CA . MET B 1 193 ? 14.859 -4.156 9.5 1 96 193 MET B CA 1
ATOM 5515 C C . MET B 1 193 ? 16.125 -3.559 10.117 1 96 193 MET B C 1
ATOM 5517 O O . MET B 1 193 ? 17.016 -4.293 10.562 1 96 193 MET B O 1
ATOM 5521 N N . TRP B 1 194 ? 16.141 -2.219 10.078 1 96.75 194 TRP B N 1
ATOM 5522 C CA . TRP B 1 194 ? 17.266 -1.526 10.688 1 96.75 194 TRP B CA 1
ATOM 5523 C C . TRP B 1 194 ? 17.391 -1.888 12.164 1 96.75 194 TRP B C 1
ATOM 5525 O O . TRP B 1 194 ? 18.484 -2.201 12.648 1 96.75 194 TRP B O 1
ATOM 5535 N N . TYR B 1 195 ? 16.281 -1.802 12.875 1 97.75 195 TYR B N 1
ATOM 5536 C CA . TYR B 1 195 ? 16.281 -2.072 14.312 1 97.75 195 TYR B CA 1
ATOM 5537 C C . TYR B 1 195 ? 16.734 -3.5 14.594 1 97.75 195 TYR B C 1
ATOM 5539 O O . TYR B 1 195 ? 17.531 -3.736 15.508 1 97.75 195 TYR B O 1
ATOM 5547 N N . ARG B 1 196 ? 16.188 -4.457 13.844 1 96.25 196 ARG B N 1
ATOM 5548 C CA . ARG B 1 196 ? 16.562 -5.855 14.031 1 96.25 196 ARG B CA 1
ATOM 5549 C C . ARG B 1 196 ? 18.047 -6.07 13.758 1 96.25 196 ARG B C 1
ATOM 5551 O O . ARG B 1 196 ? 18.703 -6.852 14.445 1 96.25 196 ARG B O 1
ATOM 5558 N N . ASN B 1 197 ? 18.516 -5.48 12.742 1 94 197 ASN B N 1
ATOM 5559 C CA . ASN B 1 197 ? 19.938 -5.582 12.43 1 94 197 ASN B CA 1
ATOM 5560 C C . ASN B 1 197 ? 20.797 -5.059 13.578 1 94 197 ASN B C 1
ATOM 5562 O O . ASN B 1 197 ? 21.844 -5.625 13.875 1 94 197 ASN B O 1
ATOM 5566 N N . LYS B 1 198 ? 20.359 -4.016 14.125 1 93.75 198 LYS B N 1
ATOM 5567 C CA . LYS B 1 198 ? 21.047 -3.465 15.281 1 93.75 198 LYS B CA 1
ATOM 5568 C C . LYS B 1 198 ? 21.078 -4.469 16.438 1 93.75 198 LYS B C 1
ATOM 5570 O O . LYS B 1 198 ? 22.109 -4.645 17.078 1 93.75 198 LYS B O 1
ATOM 5575 N N . GLU B 1 199 ? 19.969 -5.137 16.656 1 94.31 199 GLU B N 1
ATOM 5576 C CA . GLU B 1 199 ? 19.875 -6.125 17.719 1 94.31 199 GLU B CA 1
ATOM 5577 C C . GLU B 1 199 ? 20.719 -7.355 17.422 1 94.31 199 GLU B C 1
ATOM 5579 O O . GLU B 1 199 ? 21.344 -7.918 18.328 1 94.31 199 GLU B O 1
ATOM 5584 N N . ARG B 1 200 ? 20.688 -7.738 16.172 1 92.56 200 ARG B N 1
ATOM 5585 C CA . ARG B 1 200 ? 21.438 -8.922 15.75 1 92.56 200 ARG B CA 1
ATOM 5586 C C . ARG B 1 200 ? 22.938 -8.672 15.781 1 92.56 200 ARG B C 1
ATOM 5588 O O . ARG B 1 200 ? 23.719 -9.594 16 1 92.56 200 ARG B O 1
ATOM 5595 N N . GLY B 1 201 ? 23.344 -7.449 15.484 1 88.75 201 GLY B N 1
ATOM 5596 C CA . GLY B 1 201 ? 24.766 -7.141 15.422 1 88.75 201 GLY B CA 1
ATOM 5597 C C . GLY B 1 201 ? 25.484 -7.863 14.297 1 88.75 201 GLY B C 1
ATOM 5598 O O . GLY B 1 201 ? 25.078 -7.781 13.141 1 88.75 201 GLY B O 1
ATOM 5599 N N . ARG B 1 202 ? 26.469 -8.797 14.68 1 86.44 202 ARG B N 1
ATOM 5600 C CA . ARG B 1 202 ? 27.312 -9.477 13.711 1 86.44 202 ARG B CA 1
ATOM 5601 C C . ARG B 1 202 ? 26.812 -10.898 13.453 1 86.44 202 ARG B C 1
ATOM 5603 O O . ARG B 1 202 ? 27.391 -11.633 12.656 1 86.44 202 ARG B O 1
ATOM 5610 N N . ASN B 1 203 ? 25.719 -11.156 14.125 1 89.81 203 ASN B N 1
ATOM 5611 C CA . ASN B 1 203 ? 25.188 -12.5 13.969 1 89.81 203 ASN B CA 1
ATOM 5612 C C . ASN B 1 203 ? 24.344 -12.633 12.703 1 89.81 203 ASN B C 1
ATOM 5614 O O . ASN B 1 203 ? 23.812 -11.641 12.211 1 89.81 203 ASN B O 1
ATOM 5618 N N . ASN B 1 204 ? 24.312 -13.875 12.273 1 91.38 204 ASN B N 1
ATOM 5619 C CA . ASN B 1 204 ? 23.484 -14.164 11.102 1 91.38 204 ASN B CA 1
ATOM 5620 C C . ASN B 1 204 ? 22.047 -14.469 11.484 1 91.38 204 ASN B C 1
ATOM 5622 O O . ASN B 1 204 ? 21.75 -14.766 12.648 1 91.38 204 ASN B O 1
ATOM 5626 N N . VAL B 1 205 ? 21.266 -14.344 10.539 1 94.19 205 VAL B N 1
ATOM 5627 C CA . VAL B 1 205 ? 19.875 -14.758 10.711 1 94.19 205 VAL B CA 1
ATOM 5628 C C . VAL B 1 205 ? 19.812 -16.234 11.055 1 94.19 205 VAL B C 1
ATOM 5630 O O . VAL B 1 205 ? 20.5 -17.062 10.445 1 94.19 205 VAL B O 1
ATOM 5633 N N . THR B 1 206 ? 19.031 -16.656 12.047 1 95.69 206 THR B N 1
ATOM 5634 C CA . THR B 1 206 ? 18.953 -18.047 12.477 1 95.69 206 THR B CA 1
ATOM 5635 C C . THR B 1 206 ? 17.891 -18.797 11.672 1 95.69 206 THR B C 1
ATOM 5637 O O . THR B 1 206 ? 17.016 -18.188 11.055 1 95.69 206 THR B O 1
ATOM 5640 N N . LYS B 1 207 ? 17.984 -20.078 11.703 1 96.31 207 LYS B N 1
ATOM 5641 C CA . LYS B 1 207 ? 17 -20.922 11.055 1 96.31 207 LYS B CA 1
ATOM 5642 C C . LYS B 1 207 ? 15.617 -20.734 11.688 1 96.31 207 LYS B C 1
ATOM 5644 O O . LYS B 1 207 ? 14.602 -20.766 10.992 1 96.31 207 LYS B O 1
ATOM 5649 N N . GLU B 1 208 ? 15.57 -20.547 12.953 1 97.25 208 GLU B N 1
ATOM 5650 C CA . GLU B 1 208 ? 14.32 -20.328 13.664 1 97.25 208 GLU B CA 1
ATOM 5651 C C . GLU B 1 208 ? 13.617 -19.062 13.195 1 97.25 208 GLU B C 1
ATOM 5653 O O . GLU B 1 208 ? 12.398 -19.031 13.047 1 97.25 208 GLU B O 1
ATOM 5658 N N . GLU B 1 209 ? 14.43 -18.047 13 1 97 209 GLU B N 1
ATOM 5659 C CA . GLU B 1 209 ? 13.867 -16.797 12.492 1 97 209 GLU B CA 1
ATOM 5660 C C . GLU B 1 209 ? 13.273 -16.984 11.102 1 97 209 GLU B C 1
ATOM 5662 O O . GLU B 1 209 ? 12.18 -16.484 10.812 1 97 209 GLU B O 1
ATOM 5667 N N . LEU B 1 210 ? 13.953 -17.703 10.312 1 96.31 210 LEU B N 1
ATOM 5668 C CA . LEU B 1 210 ? 13.516 -17.938 8.945 1 96.31 210 LEU B CA 1
ATOM 5669 C C . LEU B 1 210 ? 12.234 -18.781 8.914 1 96.31 210 LEU B C 1
ATOM 5671 O O . LEU B 1 210 ? 11.352 -18.531 8.094 1 96.31 210 LEU B O 1
ATOM 5675 N N . GLU B 1 211 ? 12.094 -19.688 9.781 1 96.81 211 GLU B N 1
ATOM 5676 C CA . GLU B 1 211 ? 10.93 -20.562 9.82 1 96.81 211 GLU B CA 1
ATOM 5677 C C . GLU B 1 211 ? 9.734 -19.859 10.469 1 96.81 211 GLU B C 1
ATOM 5679 O O . GLU B 1 211 ? 8.602 -19.984 9.984 1 96.81 211 GLU B O 1
ATOM 5684 N N . SER B 1 212 ? 9.961 -19.141 11.508 1 97.62 212 SER B N 1
ATOM 5685 C CA . SER B 1 212 ? 8.867 -18.531 12.258 1 97.62 212 SER B CA 1
ATOM 5686 C C . SER B 1 212 ? 8.258 -17.359 11.492 1 97.62 212 SER B C 1
ATOM 5688 O O . SER B 1 212 ? 7.059 -17.078 11.617 1 97.62 212 SER B O 1
ATOM 5690 N N . CYS B 1 213 ? 9.078 -16.688 10.695 1 96.56 213 CYS B N 1
ATOM 5691 C CA . CYS B 1 213 ? 8.539 -15.547 9.953 1 96.56 213 CYS B CA 1
ATOM 5692 C C . CYS B 1 213 ? 7.535 -16.016 8.898 1 96.56 213 CYS B C 1
ATOM 5694 O O . CYS B 1 213 ? 6.594 -15.297 8.578 1 96.56 213 CYS B O 1
ATOM 5696 N N . MET B 1 214 ? 7.652 -17.266 8.438 1 96.25 214 MET B N 1
ATOM 5697 C CA . MET B 1 214 ? 6.773 -17.812 7.41 1 96.25 214 MET B CA 1
ATOM 5698 C C . MET B 1 214 ? 5.359 -18.016 7.949 1 96.25 214 MET B C 1
ATOM 5700 O O . MET B 1 214 ? 4.406 -18.125 7.176 1 96.25 214 MET B O 1
ATOM 5704 N N . ILE B 1 215 ? 5.289 -18.047 9.297 1 97.25 215 ILE B N 1
ATOM 5705 C CA . ILE B 1 215 ? 3.977 -18.234 9.906 1 97.25 215 ILE B CA 1
ATOM 5706 C C . ILE B 1 215 ? 3.66 -17.062 10.828 1 97.25 215 ILE B C 1
ATOM 5708 O O . ILE B 1 215 ? 2.977 -17.219 11.836 1 97.25 215 ILE B O 1
ATOM 5712 N N . ASN B 1 216 ? 4.25 -15.906 10.562 1 97.06 216 ASN B N 1
ATOM 5713 C CA . ASN B 1 216 ? 3.926 -14.617 11.172 1 97.06 216 ASN B CA 1
ATOM 5714 C C . ASN B 1 216 ? 4.254 -14.602 12.664 1 97.06 216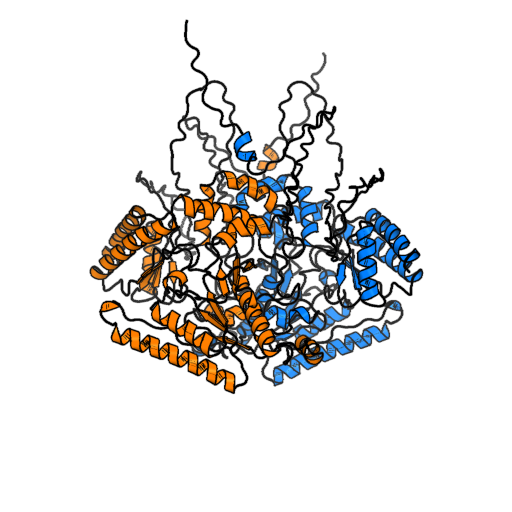 ASN B C 1
ATOM 5716 O O . ASN B 1 216 ? 3.545 -13.977 13.445 1 97.06 216 ASN B O 1
ATOM 5720 N N . GLN B 1 217 ? 5.234 -15.336 13.102 1 97.12 217 GLN B N 1
ATOM 5721 C CA . GLN B 1 217 ? 5.52 -15.453 14.531 1 97.12 217 GLN B CA 1
ATOM 5722 C C . GLN B 1 217 ? 6.934 -14.969 14.852 1 97.12 217 GLN B C 1
ATOM 5724 O O . GLN B 1 217 ? 7.816 -15.008 13.992 1 97.12 217 GLN B O 1
ATOM 5729 N N . PRO B 1 218 ? 7.098 -14.383 16.047 1 96.19 218 PRO B N 1
ATOM 5730 C CA . PRO B 1 218 ? 8.477 -14.172 16.516 1 96.19 218 PRO B CA 1
ATOM 5731 C C . PRO B 1 218 ? 9.25 -15.484 16.656 1 96.19 218 PRO B C 1
ATOM 5733 O O . PRO B 1 218 ? 8.648 -16.547 16.844 1 96.19 218 PRO B O 1
ATOM 5736 N N . PRO B 1 219 ? 10.633 -15.539 16.531 1 96.81 219 PRO B N 1
ATOM 5737 C CA . PRO B 1 219 ? 11.445 -14.32 16.469 1 96.81 219 PRO B CA 1
ATOM 5738 C C . PRO B 1 219 ? 11.578 -13.766 15.047 1 96.81 219 PRO B C 1
ATOM 5740 O O . PRO B 1 219 ? 12.141 -12.688 14.852 1 96.81 219 PRO B O 1
ATOM 5743 N N . GLY B 1 220 ? 11.086 -14.453 14.008 1 97.38 220 GLY B N 1
ATOM 5744 C CA . GLY B 1 220 ? 11.195 -13.977 12.641 1 97.38 220 GLY B CA 1
ATOM 5745 C C . GLY B 1 220 ? 10.422 -12.695 12.391 1 97.38 220 GLY B C 1
ATOM 5746 O O . GLY B 1 220 ? 10.875 -11.82 11.648 1 97.38 220 GLY B O 1
ATOM 5747 N N . CYS B 1 221 ? 9.25 -12.688 12.938 1 97.56 221 CYS B N 1
ATOM 5748 C CA . CYS B 1 221 ? 8.422 -11.492 12.953 1 97.56 221 CYS B CA 1
ATOM 5749 C C . CYS B 1 221 ? 8.328 -10.914 14.359 1 97.56 221 CYS B C 1
ATOM 5751 O O . CYS B 1 221 ? 7.379 -11.203 15.094 1 97.56 221 CYS B O 1
ATOM 5753 N N . PRO B 1 222 ? 9.297 -10.078 14.719 1 97.06 222 PRO B N 1
ATOM 5754 C CA . PRO B 1 222 ? 9.336 -9.562 16.094 1 97.06 222 PRO B CA 1
ATOM 5755 C C . PRO B 1 222 ? 8.172 -8.617 16.391 1 97.06 222 PRO B C 1
ATOM 5757 O O . PRO B 1 222 ? 7.602 -8.016 15.484 1 97.06 222 PRO B O 1
ATOM 5760 N N . ASP B 1 223 ? 7.895 -8.469 17.656 1 96.88 223 ASP B N 1
ATOM 5761 C CA . ASP B 1 223 ? 6.812 -7.586 18.078 1 96.88 223 ASP B CA 1
ATOM 5762 C C . ASP B 1 223 ? 7.289 -6.141 18.188 1 96.88 223 ASP B C 1
ATOM 5764 O O . ASP B 1 223 ? 7.328 -5.574 19.281 1 96.88 223 ASP B O 1
ATOM 5768 N N . TYR B 1 224 ? 7.633 -5.598 17.109 1 98.19 224 TYR B N 1
ATOM 5769 C CA . TYR B 1 224 ? 8.039 -4.199 17 1 98.19 224 TYR B CA 1
ATOM 5770 C C . TYR B 1 224 ? 6.832 -3.295 16.781 1 98.19 224 TYR B C 1
ATOM 5772 O O . TYR B 1 224 ? 5.777 -3.756 16.344 1 98.19 224 TYR B O 1
ATOM 5780 N N . ALA B 1 225 ? 7.023 -2.053 17.172 1 98.38 225 ALA B N 1
ATOM 5781 C CA . ALA B 1 225 ? 5.945 -1.083 17.016 1 98.38 225 ALA B CA 1
ATOM 5782 C C . ALA B 1 225 ? 6.48 0.264 16.531 1 98.38 225 ALA B C 1
ATOM 5784 O O . ALA B 1 225 ? 7.672 0.553 16.688 1 98.38 225 ALA B O 1
ATOM 5785 N N . MET B 1 226 ? 5.641 1.003 15.867 1 98.81 226 MET B N 1
ATOM 5786 C CA . MET B 1 226 ? 5.84 2.422 15.594 1 98.81 226 MET B CA 1
ATOM 5787 C C . MET B 1 226 ? 5.008 3.283 16.531 1 98.81 226 MET B C 1
ATOM 5789 O O . MET B 1 226 ? 3.832 3 16.766 1 98.81 226 MET B O 1
ATOM 5793 N N . LEU B 1 227 ? 5.637 4.25 17.141 1 98.94 227 LEU B N 1
ATOM 5794 C CA . LEU B 1 227 ? 4.895 5.227 17.938 1 98.94 227 LEU B CA 1
ATOM 5795 C C . LEU B 1 227 ? 4.406 6.375 17.062 1 98.94 227 LEU B C 1
ATOM 5797 O O . LEU B 1 227 ? 5.168 6.914 16.25 1 98.94 227 LEU B O 1
ATOM 5801 N N . SER B 1 228 ? 3.121 6.672 17.156 1 98.88 228 SER B N 1
ATOM 5802 C CA . SER B 1 228 ? 2.51 7.762 16.406 1 98.88 228 SER B CA 1
ATOM 5803 C C . SER B 1 228 ? 1.774 8.727 17.328 1 98.88 228 SER B C 1
ATOM 5805 O O . SER B 1 228 ? 1.933 8.664 18.562 1 98.88 228 SER B O 1
ATOM 5807 N N . PHE B 1 229 ? 1.03 9.695 16.75 1 98.94 229 PHE B N 1
ATOM 5808 C CA . PHE B 1 229 ? 0.437 10.75 17.562 1 98.94 229 PHE B CA 1
ATOM 5809 C C . PHE B 1 229 ? -1.042 10.922 17.234 1 98.94 229 PHE B C 1
ATOM 5811 O O . PHE B 1 229 ? -1.438 10.844 16.078 1 98.94 229 PHE B O 1
ATOM 5818 N N . MET B 1 230 ? -1.825 11.234 18.297 1 98.44 230 MET B N 1
ATOM 5819 C CA . MET B 1 230 ? -3.236 11.555 18.109 1 98.44 230 MET B CA 1
ATOM 5820 C C . MET B 1 230 ? -3.398 12.711 17.125 1 98.44 230 MET B C 1
ATOM 5822 O O . MET B 1 230 ? -2.68 13.711 17.219 1 98.44 230 MET B O 1
ATOM 5826 N N . GLY B 1 231 ? -4.355 12.531 16.188 1 97.62 231 GLY B N 1
ATOM 5827 C CA . GLY B 1 231 ? -4.59 13.555 15.18 1 97.62 231 GLY B CA 1
ATOM 5828 C C . GLY B 1 231 ? -3.742 13.375 13.938 1 97.62 231 GLY B C 1
ATOM 5829 O O . GLY B 1 231 ? -3.969 14.039 12.922 1 97.62 231 GLY B O 1
ATOM 5830 N N . GLY B 1 232 ? -2.797 12.461 13.953 1 98 232 GLY B N 1
ATOM 5831 C CA . GLY B 1 232 ? -1.903 12.234 12.828 1 98 232 GLY B CA 1
ATOM 5832 C C . GLY B 1 232 ? -2.557 11.477 11.695 1 98 232 GLY B C 1
ATOM 5833 O O . GLY B 1 232 ? -3.49 10.703 11.914 1 98 232 GLY B O 1
ATOM 5834 N N . PHE B 1 233 ? -2.139 11.703 10.453 1 97.12 233 PHE B N 1
ATOM 5835 C CA . PHE B 1 233 ? -2.539 10.984 9.25 1 97.12 233 PHE B CA 1
ATOM 5836 C C . PHE B 1 233 ? -1.317 10.523 8.469 1 97.12 233 PHE B C 1
ATOM 5838 O O . PHE B 1 233 ? -0.54 11.344 7.977 1 97.12 233 PHE B O 1
ATOM 5845 N N . HIS B 1 234 ? -1.197 9.203 8.258 1 97.75 234 HIS B N 1
ATOM 5846 C CA . HIS B 1 234 ? -0.003 8.664 7.617 1 97.75 234 HIS B CA 1
ATOM 5847 C C . HIS B 1 234 ? -0.368 7.711 6.48 1 97.75 234 HIS B C 1
ATOM 5849 O O . HIS B 1 234 ? 0.508 7.07 5.898 1 97.75 234 HIS B O 1
ATOM 5855 N N . GLY B 1 235 ? -1.604 7.566 6.234 1 93.62 235 GLY B N 1
ATOM 5856 C CA . GLY B 1 235 ? -2.051 6.703 5.152 1 93.62 235 GLY B CA 1
ATOM 5857 C C . GLY B 1 235 ? -3.146 5.742 5.574 1 93.62 235 GLY B C 1
ATOM 5858 O O . GLY B 1 235 ? -3.635 5.801 6.703 1 93.62 235 GLY B O 1
ATOM 5859 N N . ARG B 1 236 ? -3.51 4.855 4.609 1 91.38 236 ARG B N 1
ATOM 5860 C CA . ARG B 1 236 ? -4.707 4.066 4.879 1 91.38 236 ARG B CA 1
ATOM 5861 C C . ARG B 1 236 ? -4.441 2.578 4.672 1 91.38 236 ARG B C 1
ATOM 5863 O O . ARG B 1 236 ? -5.371 1.769 4.684 1 91.38 236 ARG B O 1
ATOM 5870 N N . THR B 1 237 ? -3.271 2.115 4.406 1 92.44 237 THR B N 1
ATOM 5871 C CA . THR B 1 237 ? -2.926 0.699 4.445 1 92.44 237 THR B CA 1
ATOM 5872 C C . THR B 1 237 ? -2.838 0.2 5.883 1 92.44 237 THR B C 1
ATOM 5874 O O . THR B 1 237 ? -2.824 0.997 6.824 1 92.44 237 THR B O 1
ATOM 5877 N N . PHE B 1 238 ? -2.732 -1.039 6.062 1 95.31 238 PHE B N 1
ATOM 5878 C CA . PHE B 1 238 ? -2.863 -1.601 7.402 1 95.31 238 PHE B CA 1
ATOM 5879 C C . PHE B 1 238 ? -1.794 -1.041 8.328 1 95.31 238 PHE B C 1
ATOM 5881 O O . PHE B 1 238 ? -2.096 -0.619 9.453 1 95.31 238 PHE B O 1
ATOM 5888 N N . GLY B 1 239 ? -0.558 -1.068 7.863 1 96 239 GLY B N 1
ATOM 5889 C CA . GLY B 1 239 ? 0.492 -0.477 8.68 1 96 239 GLY B CA 1
ATOM 5890 C C . GLY B 1 239 ? 0.302 1.011 8.906 1 96 239 GLY B C 1
ATOM 5891 O O . GLY B 1 239 ? 0.445 1.493 10.031 1 96 239 GLY B O 1
ATOM 5892 N N . CYS B 1 240 ? -0.071 1.7 7.906 1 96.31 240 CYS B N 1
ATOM 5893 C CA . CYS B 1 240 ? -0.294 3.139 7.996 1 96.31 240 CYS B CA 1
ATOM 5894 C C . CYS B 1 240 ? -1.517 3.449 8.852 1 96.31 240 CYS B C 1
ATOM 5896 O O . CYS B 1 240 ? -1.511 4.406 9.625 1 96.31 240 CYS B O 1
ATOM 5898 N N . LEU B 1 241 ? -2.525 2.643 8.703 1 95.69 241 LEU B N 1
ATOM 5899 C CA . LEU B 1 241 ? -3.746 2.855 9.469 1 95.69 241 LEU B CA 1
ATOM 5900 C C . LEU B 1 241 ? -3.469 2.762 10.969 1 95.69 241 LEU B C 1
ATOM 5902 O O . LEU B 1 241 ? -4.098 3.461 11.766 1 95.69 241 LEU B O 1
ATOM 5906 N N . ALA B 1 242 ? -2.549 1.915 11.32 1 97.62 242 ALA B N 1
ATOM 5907 C CA . ALA B 1 242 ? -2.193 1.753 12.727 1 97.62 242 ALA B CA 1
ATOM 5908 C C . ALA B 1 242 ? -1.596 3.039 13.297 1 97.62 242 ALA B C 1
ATOM 5910 O O . ALA B 1 242 ? -1.625 3.262 14.508 1 97.62 242 ALA B O 1
ATOM 5911 N N . THR B 1 243 ? -1.106 3.916 12.414 1 98.5 243 THR B N 1
ATOM 5912 C CA . THR B 1 243 ? -0.467 5.152 12.859 1 98.5 243 THR B CA 1
ATOM 5913 C C . THR B 1 243 ? -1.312 6.363 12.477 1 98.5 243 THR B C 1
ATOM 5915 O O . THR B 1 243 ? -0.87 7.504 12.625 1 98.5 243 THR B O 1
ATOM 5918 N N . THR B 1 244 ? -2.48 6.152 11.906 1 97.94 244 THR B N 1
ATOM 5919 C CA . THR B 1 244 ? -3.389 7.227 11.523 1 97.94 244 THR B CA 1
ATOM 5920 C C . THR B 1 244 ? -4.516 7.371 12.547 1 97.94 244 THR B C 1
ATOM 5922 O O . THR B 1 244 ? -5.191 6.391 12.875 1 97.94 244 THR B O 1
ATOM 5925 N N . HIS B 1 245 ? -4.742 8.625 13.039 1 97.62 245 HIS B N 1
ATOM 5926 C CA . HIS B 1 245 ? -5.723 8.875 14.094 1 97.62 245 HIS B CA 1
ATOM 5927 C C . HIS B 1 245 ? -6.469 10.18 13.852 1 97.62 245 HIS B C 1
ATOM 5929 O O . HIS B 1 245 ? -6.84 10.875 14.805 1 97.62 245 HIS B O 1
ATOM 5935 N N . SER B 1 246 ? -6.633 10.523 12.656 1 94 246 SER B N 1
ATOM 5936 C CA . SER B 1 246 ? -7.215 11.812 12.312 1 94 246 SER B CA 1
ATOM 5937 C C . SER B 1 246 ? -8.734 11.727 12.203 1 94 246 SER B C 1
ATOM 5939 O O . SER B 1 246 ? -9.445 12.664 12.578 1 94 246 SER B O 1
ATOM 5941 N N . LYS B 1 247 ? -9.25 10.617 11.617 1 92.06 247 LYS B N 1
ATOM 5942 C CA . LYS B 1 247 ? -10.688 10.438 11.438 1 92.06 247 LYS B CA 1
ATOM 5943 C C . LYS B 1 247 ? -11.086 8.969 11.617 1 92.06 247 LYS B C 1
ATOM 5945 O O . LYS B 1 247 ? -10.391 8.07 11.148 1 92.06 247 LYS B O 1
ATOM 5950 N N . ALA B 1 248 ? -12.266 8.789 12.188 1 92.12 248 ALA B N 1
ATOM 5951 C CA . ALA B 1 248 ? -12.758 7.441 12.461 1 92.12 248 ALA B CA 1
ATOM 5952 C C . ALA B 1 248 ? -13.07 6.695 11.172 1 92.12 248 ALA B C 1
ATOM 5954 O O . ALA B 1 248 ? -12.844 5.488 11.07 1 92.12 248 ALA B O 1
ATOM 5955 N N . ILE B 1 249 ? -13.516 7.379 10.195 1 87.56 249 ILE B N 1
ATOM 5956 C CA . ILE B 1 249 ? -14.023 6.789 8.961 1 87.56 249 ILE B CA 1
ATOM 5957 C C . ILE B 1 249 ? -12.906 6.043 8.242 1 87.56 249 ILE B C 1
ATOM 5959 O O . ILE B 1 249 ? -13.164 5.133 7.453 1 87.56 249 ILE B O 1
ATOM 5963 N N . HIS B 1 250 ? -11.711 6.359 8.508 1 87.88 250 HIS B N 1
ATOM 5964 C CA . HIS B 1 250 ? -10.578 5.711 7.855 1 87.88 250 HIS B CA 1
ATOM 5965 C C . HIS B 1 250 ? -10.359 4.305 8.398 1 87.88 250 HIS B C 1
ATOM 5967 O O . HIS B 1 250 ? -9.867 3.426 7.688 1 87.88 250 HIS B O 1
ATOM 5973 N N . LYS B 1 251 ? -10.75 4.102 9.656 1 93.12 251 LYS B N 1
ATOM 5974 C CA . LYS B 1 251 ? -10.258 2.938 10.383 1 93.12 251 LYS B CA 1
ATOM 5975 C C . LYS B 1 251 ? -11.406 2.031 10.812 1 93.12 251 LYS B C 1
ATOM 5977 O O . LYS B 1 251 ? -11.203 0.842 11.07 1 93.12 251 LYS B O 1
ATOM 5982 N N . LEU B 1 252 ? -12.57 2.646 10.891 1 95.12 252 LEU B N 1
ATOM 5983 C CA . LEU B 1 252 ? -13.711 1.92 11.43 1 95.12 252 LEU B CA 1
ATOM 5984 C C . LEU B 1 252 ? -13.898 0.588 10.711 1 95.12 252 LEU B C 1
ATOM 5986 O O . LEU B 1 252 ? -13.844 0.529 9.477 1 95.12 252 LEU B O 1
ATOM 5990 N N . ASP B 1 253 ? -14.039 -0.512 11.508 1 96 253 ASP B N 1
ATOM 5991 C CA . ASP B 1 253 ? -14.406 -1.843 11.031 1 96 253 ASP B CA 1
ATOM 5992 C C . ASP B 1 253 ? -13.18 -2.6 10.523 1 96 253 ASP B C 1
ATOM 5994 O O . ASP B 1 253 ? -13.297 -3.729 10.039 1 96 253 ASP B O 1
ATOM 5998 N N . ILE B 1 254 ? -11.992 -2.062 10.562 1 96.56 254 ILE B N 1
ATOM 5999 C CA . ILE B 1 254 ? -10.766 -2.674 10.062 1 96.56 254 ILE B CA 1
ATOM 6000 C C . ILE B 1 254 ? -9.883 -3.098 11.242 1 96.56 254 ILE B C 1
ATOM 6002 O O . ILE B 1 254 ? -9.641 -2.307 12.156 1 96.56 254 ILE B O 1
ATOM 6006 N N . PRO B 1 255 ? -9.453 -4.355 11.258 1 97.19 255 PRO B N 1
ATOM 6007 C CA . PRO B 1 255 ? -8.516 -4.754 12.32 1 97.19 255 PRO B CA 1
ATOM 6008 C C . PRO B 1 255 ? -7.219 -3.953 12.289 1 97.19 255 PRO B C 1
ATOM 6010 O O . PRO B 1 255 ? -6.793 -3.494 11.227 1 97.19 255 PRO B O 1
ATOM 6013 N N . SER B 1 256 ? -6.602 -3.777 13.438 1 96.06 256 SER B N 1
ATOM 6014 C CA . SER B 1 256 ? -5.418 -2.924 13.523 1 96.06 256 SER B CA 1
ATOM 6015 C C . SER B 1 256 ? -4.348 -3.547 14.414 1 96.06 256 SER B C 1
ATOM 6017 O O . SER B 1 256 ? -4.539 -4.641 14.953 1 96.06 256 SER B O 1
ATOM 6019 N N . LEU B 1 257 ? -3.16 -2.949 14.422 1 96.19 257 LEU B N 1
ATOM 6020 C CA . LEU B 1 257 ? -2.025 -3.336 15.25 1 96.19 257 LEU B CA 1
ATOM 6021 C C . LEU B 1 257 ? -2.031 -2.572 16.562 1 96.19 257 LEU B C 1
ATOM 6023 O O . LEU B 1 257 ? -2.506 -1.435 16.625 1 96.19 257 LEU B O 1
ATOM 6027 N N . ASP B 1 258 ? -1.532 -3.188 17.562 1 95.38 258 ASP B N 1
ATOM 6028 C CA . ASP B 1 258 ? -1.439 -2.547 18.875 1 95.38 258 ASP B CA 1
ATOM 6029 C C . ASP B 1 258 ? -0.151 -1.736 19 1 95.38 258 ASP B C 1
ATOM 6031 O O . ASP B 1 258 ? 0.823 -2.197 19.594 1 95.38 258 ASP B O 1
ATOM 6035 N N . TRP B 1 259 ? -0.131 -0.591 18.438 1 98 259 TRP B N 1
ATOM 6036 C CA . TRP B 1 259 ? 1.007 0.321 18.469 1 98 259 TRP B CA 1
ATOM 6037 C C . TRP B 1 259 ? 0.697 1.541 19.328 1 98 259 TRP B C 1
ATOM 6039 O O . TRP B 1 259 ? -0.454 1.975 19.422 1 98 259 TRP B O 1
ATOM 6049 N N . PRO B 1 260 ? 1.688 2.061 20.047 1 98.56 260 PRO B N 1
ATOM 6050 C CA . PRO B 1 260 ? 1.444 3.182 20.953 1 98.56 260 PRO B CA 1
ATOM 6051 C C . PRO B 1 260 ? 1.092 4.473 20.219 1 98.56 260 PRO B C 1
ATOM 6053 O O . PRO B 1 260 ? 1.637 4.742 19.141 1 98.56 260 PRO B O 1
ATOM 6056 N N . ILE B 1 261 ? 0.247 5.246 20.859 1 98.75 261 ILE B N 1
ATOM 6057 C CA . ILE B 1 261 ? -0.236 6.523 20.344 1 98.75 261 ILE B CA 1
ATOM 6058 C C . ILE B 1 261 ? -0.041 7.617 21.391 1 98.75 261 ILE B C 1
ATOM 6060 O O . ILE B 1 261 ? -0.655 7.578 22.453 1 98.75 261 ILE B O 1
ATOM 6064 N N . ALA B 1 262 ? 0.729 8.57 21.125 1 98.88 262 ALA B N 1
ATOM 6065 C CA . ALA B 1 262 ? 0.998 9.68 22.047 1 98.88 262 ALA B CA 1
ATOM 6066 C C . ALA B 1 262 ? 0.123 10.883 21.719 1 98.88 262 ALA B C 1
ATOM 6068 O O . ALA B 1 262 ? -0.392 11 20.594 1 98.88 262 ALA B O 1
ATOM 6069 N N . PRO B 1 263 ? -0.094 11.75 22.703 1 98.69 263 PRO B N 1
ATOM 6070 C CA . PRO B 1 263 ? -0.764 13.008 22.375 1 98.69 263 PRO B CA 1
ATOM 6071 C C . PRO B 1 263 ? 0.128 13.969 21.594 1 98.69 263 PRO B C 1
ATOM 6073 O O . PRO B 1 263 ? 1.35 13.961 21.766 1 98.69 263 PRO B O 1
ATOM 6076 N N . PHE B 1 264 ? -0.455 14.719 20.719 1 98.75 264 PHE B N 1
ATOM 6077 C CA . PHE B 1 264 ? 0.185 15.867 20.078 1 98.75 264 PHE B CA 1
ATOM 6078 C C . PHE B 1 264 ? -0.214 17.172 20.766 1 98.75 264 PHE B C 1
ATOM 6080 O O . PHE B 1 264 ? -1.367 17.328 21.172 1 98.75 264 PHE B O 1
ATOM 6087 N N . PRO B 1 265 ? 0.692 18.125 20.891 1 98.56 265 PRO B N 1
ATOM 6088 C CA . PRO B 1 265 ? 0.365 19.344 21.625 1 98.56 265 PRO B CA 1
ATOM 6089 C C . PRO B 1 265 ? -0.833 20.094 21.047 1 98.56 265 PRO B C 1
ATOM 6091 O O . PRO B 1 265 ? -0.938 20.234 19.828 1 98.56 265 PRO B O 1
ATOM 6094 N N . ARG B 1 266 ? -1.725 20.469 21.938 1 97.44 266 ARG B N 1
ATOM 6095 C CA . ARG B 1 266 ? -2.803 21.391 21.594 1 97.44 266 ARG B CA 1
ATOM 6096 C C . ARG B 1 266 ? -2.502 22.812 22.094 1 97.44 266 ARG B C 1
ATOM 6098 O O . ARG B 1 266 ? -2.873 23.172 23.203 1 97.44 266 ARG B O 1
ATOM 6105 N N . LEU B 1 267 ? -2.018 23.578 21.156 1 98 267 LEU B N 1
ATOM 6106 C CA . LEU B 1 267 ? -1.521 24.891 21.547 1 98 267 LEU B CA 1
ATOM 6107 C C . LEU B 1 267 ? -2.662 25.906 21.625 1 98 267 LEU B C 1
ATOM 6109 O O . LEU B 1 267 ? -3.645 25.797 20.891 1 98 267 LEU B O 1
ATOM 6113 N N . LYS B 1 268 ? -2.438 26.812 22.516 1 97.25 268 LYS B N 1
ATOM 6114 C CA . LYS B 1 268 ? -3.344 27.953 22.656 1 97.25 268 LYS B CA 1
ATOM 6115 C C . LYS B 1 268 ? -2.838 29.156 21.875 1 97.25 268 LYS B C 1
ATOM 6117 O O . LYS B 1 268 ? -1.633 29.422 21.828 1 97.25 268 LYS B O 1
ATOM 6122 N N . TYR B 1 269 ? -3.758 29.875 21.281 1 95.62 269 TYR B N 1
ATOM 6123 C CA . TYR B 1 269 ? -3.439 31.031 20.438 1 95.62 269 TYR B CA 1
ATOM 6124 C C . TYR B 1 269 ? -4.094 32.281 21 1 95.62 269 TYR B C 1
ATOM 6126 O O . TYR B 1 269 ? -5.168 32.219 21.594 1 95.62 269 TYR B O 1
ATOM 6134 N N . PRO B 1 270 ? -3.615 33.469 20.672 1 94.88 270 PRO B N 1
ATOM 6135 C CA . PRO B 1 270 ? -2.32 33.656 20.016 1 94.88 270 PRO B CA 1
ATOM 6136 C C . PRO B 1 270 ? -1.153 33.125 20.828 1 94.88 270 PRO B C 1
ATOM 6138 O O . PRO B 1 270 ? -1.158 33.188 22.062 1 94.88 270 PRO B O 1
ATOM 6141 N N . LEU B 1 271 ? -0.163 32.656 20.203 1 96.19 271 LEU B N 1
ATOM 6142 C CA . LEU B 1 271 ? 0.925 31.922 20.828 1 96.19 271 LEU B CA 1
ATOM 6143 C C . LEU B 1 271 ? 1.636 32.781 21.875 1 96.19 271 LEU B C 1
ATOM 6145 O O . LEU B 1 271 ? 2.008 32.312 22.938 1 96.19 271 LEU B O 1
ATOM 6149 N N . GLU B 1 272 ? 1.834 34.094 21.578 1 94.5 272 GLU B N 1
ATOM 6150 C CA . GLU B 1 272 ? 2.592 35 22.422 1 94.5 272 GLU B CA 1
ATOM 6151 C C . GLU B 1 272 ? 1.886 35.25 23.75 1 94.5 272 GLU B C 1
ATOM 6153 O O . GLU B 1 272 ? 2.529 35.562 24.75 1 94.5 272 GLU B O 1
ATOM 6158 N N . ASP B 1 273 ? 0.56 35 23.812 1 95.94 273 ASP B N 1
ATOM 6159 C CA . ASP B 1 273 ? -0.224 35.25 25.016 1 95.94 273 ASP B CA 1
ATOM 6160 C C . ASP B 1 273 ? -0.261 34 25.906 1 95.94 273 ASP B C 1
ATOM 6162 O O . ASP B 1 273 ? -0.675 34.094 27.078 1 95.94 273 ASP B O 1
ATOM 6166 N N . PHE B 1 274 ? 0.215 32.906 25.375 1 97.88 274 PHE B N 1
ATOM 6167 C CA . PHE B 1 274 ? 0.073 31.656 26.125 1 97.88 274 PHE B CA 1
ATOM 6168 C C . PHE B 1 274 ? 1.385 30.875 26.125 1 97.88 274 PHE B C 1
ATOM 6170 O O . PHE B 1 274 ? 1.391 29.656 25.984 1 97.88 274 PHE B O 1
ATOM 6177 N N . VAL B 1 275 ? 2.488 31.531 26.219 1 97.5 275 VAL B N 1
ATOM 6178 C CA . VAL B 1 275 ? 3.822 30.953 26.125 1 97.5 275 VAL B CA 1
ATOM 6179 C C . VAL B 1 275 ? 3.986 29.875 27.203 1 97.5 275 VAL B C 1
ATOM 6181 O O . VAL B 1 275 ? 4.375 28.75 26.891 1 97.5 275 VAL B O 1
ATOM 6184 N N . LYS B 1 276 ? 3.686 30.172 28.469 1 97.88 276 LYS B N 1
ATOM 6185 C CA . LYS B 1 276 ? 3.871 29.25 29.578 1 97.88 276 LYS B CA 1
ATOM 6186 C C . LYS B 1 276 ? 2.947 28.031 29.453 1 97.88 276 LYS B C 1
ATOM 6188 O O . LYS B 1 276 ? 3.373 26.891 29.641 1 97.88 276 LYS B O 1
ATOM 6193 N N . GLU B 1 277 ? 1.716 28.297 29.125 1 98.25 277 GLU B N 1
ATOM 6194 C CA . GLU B 1 277 ? 0.736 27.234 28.969 1 98.25 277 GLU B CA 1
ATOM 6195 C C . GLU B 1 277 ? 1.142 26.281 27.859 1 98.25 277 GLU B C 1
ATOM 6197 O O . GLU B 1 277 ? 1.034 25.062 28 1 98.25 277 GLU B O 1
ATOM 6202 N N . ASN B 1 278 ? 1.606 26.844 26.812 1 98.56 278 ASN B N 1
ATOM 6203 C CA . ASN B 1 278 ? 2.002 26.031 25.656 1 98.56 278 ASN B CA 1
ATOM 6204 C C . ASN B 1 278 ? 3.271 25.234 25.953 1 98.56 278 ASN B C 1
ATOM 6206 O O . ASN B 1 278 ? 3.406 24.094 25.516 1 98.56 278 ASN B O 1
ATOM 6210 N N . GLN B 1 279 ? 4.156 25.781 26.672 1 98.38 279 GLN B N 1
ATOM 6211 C CA . GLN B 1 279 ? 5.363 25.078 27.078 1 98.38 279 GLN B CA 1
ATOM 6212 C C . GLN B 1 279 ? 5.023 23.891 27.969 1 98.38 279 GLN B C 1
ATOM 6214 O O . GLN B 1 279 ? 5.609 22.812 27.828 1 98.38 279 GLN B O 1
ATOM 6219 N N . GLN B 1 280 ? 4.094 24.094 28.844 1 98.5 280 GLN B N 1
ATOM 6220 C CA . GLN B 1 280 ? 3.658 23.031 29.734 1 98.5 280 GLN B CA 1
ATOM 6221 C C . GLN B 1 280 ? 2.969 21.906 28.969 1 98.5 280 GLN B C 1
ATOM 6223 O O . GLN B 1 280 ? 3.178 20.719 29.25 1 98.5 280 GLN B O 1
ATOM 6228 N N . GLU B 1 281 ? 2.178 22.281 28.047 1 98.69 281 GLU B N 1
ATOM 6229 C CA . GLU B 1 281 ? 1.48 21.297 27.219 1 98.69 281 GLU B CA 1
ATOM 6230 C C . GLU B 1 281 ? 2.465 20.453 26.422 1 98.69 281 GLU B C 1
ATOM 6232 O O . GLU B 1 281 ? 2.324 19.234 26.344 1 98.69 281 GLU B O 1
ATOM 6237 N N . GLU B 1 282 ? 3.418 21.062 25.844 1 98.75 282 GLU B N 1
ATOM 6238 C CA . GLU B 1 282 ? 4.422 20.344 25.062 1 98.75 282 GLU B CA 1
ATOM 6239 C C . GLU B 1 282 ? 5.266 19.438 25.953 1 98.75 282 GLU B C 1
ATOM 6241 O O . GLU B 1 282 ? 5.598 18.312 25.562 1 98.75 282 GLU B O 1
ATOM 6246 N N . ALA B 1 283 ? 5.594 19.938 27.109 1 98.81 283 ALA B N 1
ATOM 6247 C CA . ALA B 1 283 ? 6.348 19.109 28.062 1 98.81 283 ALA B CA 1
ATOM 6248 C C . ALA B 1 283 ? 5.551 17.875 28.469 1 98.81 283 ALA B C 1
ATOM 6250 O O . ALA B 1 283 ? 6.109 16.781 28.594 1 98.81 283 ALA B O 1
ATOM 6251 N N . ARG B 1 284 ? 4.32 18.078 28.703 1 98.75 284 ARG B N 1
ATOM 6252 C CA . ARG B 1 284 ? 3.441 16.969 29.062 1 98.75 284 ARG B CA 1
ATOM 6253 C C . ARG B 1 284 ? 3.398 15.922 27.969 1 98.75 284 ARG B C 1
ATOM 6255 O O . ARG B 1 284 ? 3.477 14.727 28.234 1 98.75 284 ARG B O 1
ATOM 6262 N N . CYS B 1 285 ? 3.246 16.375 26.766 1 98.88 285 CYS B N 1
ATOM 6263 C CA . CYS B 1 285 ? 3.193 15.469 25.625 1 98.88 285 CYS B CA 1
ATOM 6264 C C . CYS B 1 285 ? 4.5 14.695 25.484 1 98.88 285 CYS B C 1
ATOM 6266 O O . CYS B 1 285 ? 4.484 13.492 25.203 1 98.88 285 CYS B O 1
ATOM 6268 N N . LEU B 1 286 ? 5.613 15.344 25.672 1 98.88 286 LEU B N 1
ATOM 6269 C CA . LEU B 1 286 ? 6.918 14.703 25.562 1 98.88 286 LEU B CA 1
ATOM 6270 C C . LEU B 1 286 ? 7.102 13.664 26.672 1 98.88 286 LEU B C 1
ATOM 6272 O O . LEU B 1 286 ? 7.648 12.586 26.422 1 98.88 286 LEU B O 1
ATOM 6276 N N . GLU B 1 287 ? 6.664 14.008 27.828 1 98.81 287 GLU B N 1
ATOM 6277 C CA . GLU B 1 287 ? 6.734 13.055 28.938 1 98.81 287 GLU B CA 1
ATOM 6278 C C . GLU B 1 287 ? 5.918 11.805 28.641 1 98.81 287 GLU B C 1
ATOM 6280 O O . GLU B 1 287 ? 6.355 10.688 28.922 1 98.81 287 GLU B O 1
ATOM 6285 N N . GLU B 1 288 ? 4.84 11.992 28.062 1 98.75 288 GLU B N 1
ATOM 6286 C CA . GLU B 1 288 ? 3.975 10.859 27.734 1 98.75 288 GLU B CA 1
ATOM 6287 C C . GLU B 1 288 ? 4.59 9.984 26.656 1 98.75 288 GLU B C 1
ATOM 6289 O O . GLU B 1 288 ? 4.414 8.766 26.656 1 98.75 288 GLU B O 1
ATOM 6294 N N . VAL B 1 289 ? 5.266 10.594 25.719 1 98.88 289 VAL B N 1
A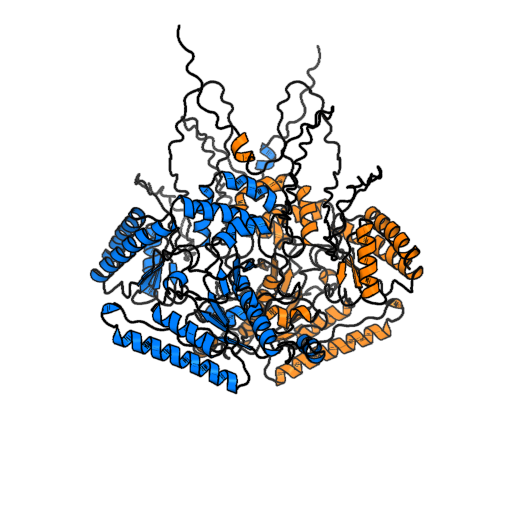TOM 6295 C CA . VAL B 1 289 ? 5.969 9.828 24.688 1 98.88 289 VAL B CA 1
ATOM 6296 C C . VAL B 1 289 ? 6.969 8.883 25.344 1 98.88 289 VAL B C 1
ATOM 6298 O O . VAL B 1 289 ? 7.004 7.691 25.031 1 98.88 289 VAL B O 1
ATOM 6301 N N . GLU B 1 290 ? 7.766 9.375 26.234 1 98.69 290 GLU B N 1
ATOM 6302 C CA . GLU B 1 290 ? 8.766 8.562 26.906 1 98.69 290 GLU B CA 1
ATOM 6303 C C . GLU B 1 290 ? 8.117 7.453 27.719 1 98.69 290 GLU B C 1
ATOM 6305 O O . GLU B 1 290 ? 8.586 6.312 27.719 1 98.69 290 GLU B O 1
ATOM 6310 N N . ASP B 1 291 ? 7.059 7.816 28.391 1 98.69 291 ASP B N 1
ATOM 6311 C CA . ASP B 1 291 ? 6.34 6.844 29.203 1 98.69 291 ASP B CA 1
ATOM 6312 C C . ASP B 1 291 ? 5.801 5.699 28.344 1 98.69 291 ASP B C 1
ATOM 6314 O O . ASP B 1 291 ? 5.844 4.539 28.766 1 98.69 291 ASP B O 1
ATOM 6318 N N . LEU B 1 292 ? 5.297 6.02 27.234 1 98.75 292 LEU B N 1
ATOM 6319 C CA . LEU B 1 292 ? 4.73 5.016 26.344 1 98.75 292 LEU B CA 1
ATOM 6320 C C . LEU B 1 292 ? 5.812 4.07 25.828 1 98.75 292 LEU B C 1
ATOM 6322 O O . LEU B 1 292 ? 5.598 2.857 25.75 1 98.75 292 LEU B O 1
ATOM 6326 N N . ILE B 1 293 ? 6.949 4.645 25.453 1 98.75 293 ILE B N 1
ATOM 6327 C CA . ILE B 1 293 ? 8.055 3.822 24.969 1 98.75 293 ILE B CA 1
ATOM 6328 C C . ILE B 1 293 ? 8.453 2.811 26.047 1 98.75 293 ILE B C 1
ATOM 6330 O O . ILE B 1 293 ? 8.609 1.621 25.75 1 98.75 293 ILE B O 1
ATOM 6334 N N . VAL B 1 294 ? 8.523 3.238 27.25 1 98.44 294 VAL B N 1
ATOM 6335 C CA . VAL B 1 294 ? 8.93 2.391 28.359 1 98.44 294 VAL B CA 1
ATOM 6336 C C . VAL B 1 294 ? 7.84 1.369 28.672 1 98.44 294 VAL B C 1
ATOM 6338 O O . VAL B 1 294 ? 8.125 0.19 28.891 1 98.44 294 VAL B O 1
ATOM 6341 N N . LYS B 1 295 ? 6.641 1.817 28.688 1 98.25 295 LYS B N 1
ATOM 6342 C CA . LYS B 1 295 ? 5.5 0.95 28.984 1 98.25 295 LYS B CA 1
ATOM 6343 C C . LYS B 1 295 ? 5.41 -0.193 27.969 1 98.25 295 LYS B C 1
ATOM 6345 O O . LYS B 1 295 ? 5.191 -1.346 28.344 1 98.25 295 LYS B O 1
ATOM 6350 N N . TYR B 1 296 ? 5.543 0.13 26.75 1 98 296 TYR B N 1
ATOM 6351 C CA . TYR B 1 296 ? 5.453 -0.893 25.719 1 98 296 TYR B CA 1
ATOM 6352 C C . TYR B 1 296 ? 6.66 -1.826 25.766 1 98 296 TYR B C 1
ATOM 6354 O O . TYR B 1 296 ? 6.531 -3.029 25.531 1 98 296 TYR B O 1
ATOM 6362 N N . ARG B 1 297 ? 7.781 -1.312 26.062 1 96.81 297 ARG B N 1
ATOM 6363 C CA . ARG B 1 297 ? 8.961 -2.152 26.25 1 96.81 297 ARG B CA 1
ATOM 6364 C C . ARG B 1 297 ? 8.734 -3.189 27.344 1 96.81 297 ARG B C 1
ATOM 6366 O O . ARG B 1 297 ? 9.141 -4.344 27.203 1 96.81 297 ARG B O 1
ATOM 6373 N N . LYS B 1 298 ? 8.094 -2.855 28.375 1 97.19 298 LYS B N 1
ATOM 6374 C CA . LYS B 1 298 ? 7.789 -3.758 29.484 1 97.19 298 LYS B CA 1
ATOM 6375 C C . LYS B 1 298 ? 6.836 -4.867 29.031 1 97.19 298 LYS B C 1
ATOM 6377 O O . LYS B 1 298 ? 6.867 -5.973 29.578 1 97.19 298 LYS B O 1
ATOM 6382 N N . LYS B 1 299 ? 6.07 -4.562 28.031 1 95.38 299 LYS B N 1
ATOM 6383 C CA . LYS B 1 299 ? 5.148 -5.551 27.484 1 95.38 299 LYS B CA 1
ATOM 6384 C C . LYS B 1 299 ? 5.812 -6.363 26.375 1 95.38 299 LYS B C 1
ATOM 6386 O O . LYS B 1 299 ? 5.141 -7.098 25.656 1 95.38 299 LYS B O 1
ATOM 6391 N N . LYS B 1 300 ? 7.047 -6.152 26.156 1 94.56 300 LYS B N 1
ATOM 6392 C CA . LYS B 1 300 ? 7.852 -6.84 25.156 1 94.56 300 LYS B CA 1
ATOM 6393 C C . LYS B 1 300 ? 7.434 -6.438 23.734 1 94.56 300 LYS B C 1
ATOM 6395 O O . LYS B 1 300 ? 7.52 -7.242 22.812 1 94.56 300 LYS B O 1
ATOM 6400 N N . LYS B 1 301 ? 6.84 -5.344 23.703 1 96.62 301 LYS B N 1
ATOM 6401 C CA . LYS B 1 301 ? 6.562 -4.691 22.422 1 96.62 301 LYS B CA 1
ATOM 6402 C C . LYS B 1 301 ? 7.48 -3.492 22.203 1 96.62 301 LYS B C 1
ATOM 6404 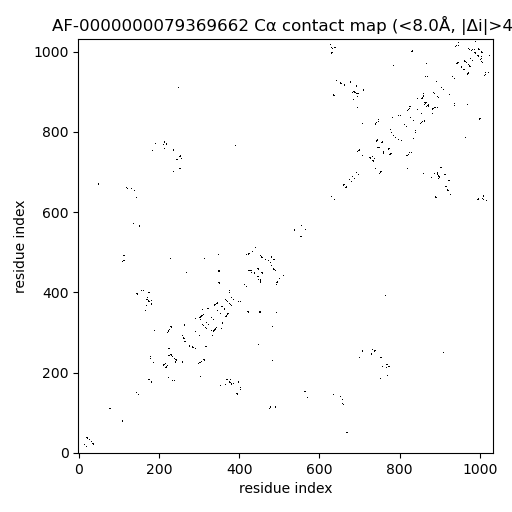O O . LYS B 1 301 ? 7.184 -2.383 22.656 1 96.62 301 LYS B O 1
ATOM 6409 N N . ILE B 1 302 ? 8.438 -3.666 21.438 1 97.94 302 ILE B N 1
ATOM 6410 C CA . ILE B 1 302 ? 9.531 -2.703 21.344 1 97.94 302 ILE B CA 1
ATOM 6411 C C . ILE B 1 302 ? 9.172 -1.611 20.344 1 97.94 302 ILE B C 1
ATOM 6413 O O . ILE B 1 302 ? 8.789 -1.906 19.203 1 97.94 302 ILE B O 1
ATOM 6417 N N . VAL B 1 303 ? 9.273 -0.4 20.766 1 98.75 303 VAL B N 1
ATOM 6418 C CA . VAL B 1 303 ? 9.094 0.728 19.859 1 98.75 303 VAL B CA 1
ATOM 6419 C C . VAL B 1 303 ? 10.367 0.943 19.047 1 98.75 303 VAL B C 1
ATOM 6421 O O . VAL B 1 303 ? 11.359 1.46 19.562 1 98.75 303 VAL B O 1
ATOM 6424 N N . ALA B 1 304 ? 10.289 0.608 17.734 1 98.69 304 ALA B N 1
ATOM 6425 C CA . ALA B 1 304 ? 11.453 0.679 16.859 1 98.69 304 ALA B CA 1
ATOM 6426 C C . ALA B 1 304 ? 11.617 2.08 16.281 1 98.69 304 ALA B C 1
ATOM 6428 O O . ALA B 1 304 ? 12.727 2.477 15.906 1 98.69 304 ALA B O 1
ATOM 6429 N N . GLY B 1 305 ? 10.539 2.803 16.219 1 98.81 305 GLY B N 1
ATOM 6430 C CA . GLY B 1 305 ? 10.609 4.129 15.625 1 98.81 305 GLY B CA 1
ATOM 6431 C C . GLY B 1 305 ? 9.438 5.012 15.992 1 98.81 305 GLY B C 1
ATOM 6432 O O . GLY B 1 305 ? 8.43 4.527 16.516 1 98.81 305 GLY B O 1
ATOM 6433 N N . ILE B 1 306 ? 9.594 6.32 15.797 1 98.94 306 ILE B N 1
ATOM 6434 C CA . ILE B 1 306 ? 8.578 7.348 15.984 1 98.94 306 ILE B CA 1
ATOM 6435 C C . ILE B 1 306 ? 8.266 8.016 14.641 1 98.94 306 ILE B C 1
ATOM 6437 O O . ILE B 1 306 ? 9.18 8.398 13.906 1 98.94 306 ILE B O 1
ATOM 6441 N N . ILE B 1 307 ? 6.988 8.062 14.273 1 98.94 307 ILE B N 1
ATOM 6442 C CA . ILE B 1 307 ? 6.586 8.789 13.07 1 98.94 307 ILE B CA 1
ATOM 6443 C C . ILE B 1 307 ? 5.848 10.062 13.469 1 98.94 307 ILE B C 1
ATOM 6445 O O . ILE B 1 307 ? 5 10.047 14.359 1 98.94 307 ILE B O 1
ATOM 6449 N N . ILE B 1 308 ? 6.176 11.172 12.797 1 98.75 308 ILE B N 1
ATOM 6450 C CA . ILE B 1 308 ? 5.551 12.438 13.164 1 98.75 308 ILE B CA 1
ATOM 6451 C C . ILE B 1 308 ? 5.457 13.336 11.93 1 98.75 308 ILE B C 1
ATOM 6453 O O . ILE B 1 308 ? 6.309 13.273 11.039 1 98.75 308 ILE B O 1
ATOM 6457 N N . GLU B 1 309 ? 4.391 14.047 11.82 1 98.62 309 GLU B N 1
ATOM 6458 C CA . GLU B 1 309 ? 4.238 15.141 10.859 1 98.62 309 GLU B CA 1
ATOM 6459 C C . GLU B 1 309 ? 4.77 16.453 11.422 1 98.62 309 GLU B C 1
ATOM 6461 O O . GLU B 1 309 ? 4.512 16.781 12.578 1 98.62 309 GLU B O 1
ATOM 6466 N N . PRO B 1 310 ? 5.469 17.25 10.586 1 98.69 310 PRO B N 1
ATOM 6467 C CA . PRO B 1 310 ? 5.828 18.578 11.094 1 98.69 310 PRO B CA 1
ATOM 6468 C C . PRO B 1 310 ? 4.605 19.422 11.422 1 98.69 310 PRO B C 1
ATOM 6470 O O . PRO B 1 310 ? 4.648 20.234 12.352 1 98.69 310 PRO B O 1
ATOM 6473 N N . ILE B 1 311 ? 3.627 19.297 10.633 1 98.5 311 ILE B N 1
ATOM 6474 C CA . ILE B 1 311 ? 2.305 19.875 10.844 1 98.5 311 ILE B CA 1
ATOM 6475 C C . ILE B 1 311 ? 1.234 18.812 10.594 1 98.5 311 ILE B C 1
ATOM 6477 O O . ILE B 1 311 ? 1.239 18.141 9.562 1 98.5 311 ILE B O 1
ATOM 6481 N N . GLN B 1 312 ? 0.368 18.562 11.57 1 98.12 312 GLN B N 1
ATOM 6482 C CA . GLN B 1 312 ? -0.692 17.578 11.352 1 98.12 312 GLN B CA 1
ATOM 6483 C C . GLN B 1 312 ? -1.708 18.078 10.328 1 98.12 312 GLN B C 1
ATOM 6485 O O . GLN B 1 312 ? -2.748 18.625 10.703 1 98.12 312 GLN B O 1
ATOM 6490 N N . SER B 1 313 ? -1.489 17.75 9.164 1 96 313 SER B N 1
ATOM 6491 C CA . SER B 1 313 ? -2.137 18.391 8.031 1 96 313 SER B CA 1
ATOM 6492 C C . SER B 1 313 ? -3.594 17.953 7.902 1 96 313 SER B C 1
ATOM 6494 O O . SER B 1 313 ? -4.441 18.734 7.457 1 96 313 SER B O 1
ATOM 6496 N N . GLU B 1 314 ? -3.891 16.703 8.203 1 94.38 314 GLU B N 1
ATOM 6497 C CA . GLU B 1 314 ? -5.266 16.219 8.148 1 94.38 314 GLU B CA 1
ATOM 6498 C C . GLU B 1 314 ? -5.961 16.391 9.5 1 94.38 314 GLU B C 1
ATOM 6500 O O . GLU B 1 314 ? -7.191 16.406 9.57 1 94.38 314 GLU B O 1
ATOM 6505 N N . GLY B 1 315 ? -5.203 16.547 10.523 1 95.88 315 GLY B N 1
ATOM 6506 C CA . GLY B 1 315 ? -5.742 16.578 11.875 1 95.88 315 GLY B CA 1
ATOM 6507 C C . GLY B 1 315 ? -6.27 17.938 12.281 1 95.88 315 GLY B C 1
ATOM 6508 O O . GLY B 1 315 ? -6.938 18.062 13.305 1 95.88 315 GLY B O 1
ATOM 6509 N N . GLY B 1 316 ? -6.023 18.938 11.422 1 95.62 316 GLY B N 1
ATOM 6510 C CA . GLY B 1 316 ? -6.453 20.297 11.734 1 95.62 316 GLY B CA 1
ATOM 6511 C C . GLY B 1 316 ? -5.328 21.312 11.664 1 95.62 316 GLY B C 1
ATOM 6512 O O . GLY B 1 316 ? -5.387 22.359 12.305 1 95.62 316 GLY B O 1
ATOM 6513 N N . ASP B 1 317 ? -4.273 20.891 10.938 1 97.25 317 ASP B N 1
ATOM 6514 C CA . ASP B 1 317 ? -3.078 21.734 10.844 1 97.25 317 ASP B CA 1
ATOM 6515 C C . ASP B 1 317 ? -2.576 22.125 12.234 1 97.25 317 ASP B C 1
ATOM 6517 O O . ASP B 1 317 ? -2.346 23.312 12.5 1 97.25 317 ASP B O 1
ATOM 6521 N N . ASN B 1 318 ? -2.471 21.188 13.062 1 97.94 318 ASN B N 1
ATOM 6522 C CA . ASN B 1 318 ? -1.933 21.406 14.398 1 97.94 318 ASN B CA 1
ATOM 6523 C C . ASN B 1 318 ? -0.415 21.578 14.375 1 97.94 318 ASN B C 1
ATOM 6525 O O . ASN B 1 318 ? 0.292 20.75 13.797 1 97.94 318 ASN B O 1
ATOM 6529 N N . HIS B 1 319 ? 0.003 22.656 14.992 1 97.75 319 HIS B N 1
ATOM 6530 C CA . HIS B 1 319 ? 1.425 22.984 15.062 1 97.75 319 HIS B CA 1
ATOM 6531 C C . HIS B 1 319 ? 1.993 22.672 16.438 1 97.75 319 HIS B C 1
ATOM 6533 O O . HIS B 1 319 ? 1.245 22.562 17.422 1 97.75 319 HIS B O 1
ATOM 6539 N N . ALA B 1 320 ? 3.246 22.516 16.5 1 98.38 320 ALA B N 1
ATOM 6540 C CA . ALA B 1 320 ? 4.07 22.531 17.703 1 98.38 320 ALA B CA 1
ATOM 6541 C C . ALA B 1 320 ? 5.316 23.391 17.516 1 98.38 320 ALA B C 1
ATOM 6543 O O . ALA B 1 320 ? 5.652 23.766 16.375 1 98.38 320 ALA B O 1
ATOM 6544 N N . SER B 1 321 ? 5.887 23.812 18.625 1 98.12 321 SER B N 1
ATOM 6545 C CA . SER B 1 321 ? 7.09 24.625 18.516 1 98.12 321 SER B CA 1
ATOM 6546 C C . SER B 1 321 ? 8.25 23.828 17.938 1 98.12 321 SER B C 1
ATOM 6548 O O . SER B 1 321 ? 8.266 22.594 18.016 1 98.12 321 SER B O 1
ATOM 6550 N N . ASP B 1 322 ? 9.164 24.547 17.359 1 98.12 322 ASP B N 1
ATOM 6551 C CA . ASP B 1 322 ? 10.383 23.891 16.891 1 98.12 322 ASP B CA 1
ATOM 6552 C C . ASP B 1 322 ? 11.086 23.156 18.047 1 98.12 322 ASP B C 1
ATOM 6554 O O . ASP B 1 322 ? 11.656 22.094 17.844 1 98.12 322 ASP B O 1
ATOM 6558 N N . ASP B 1 323 ? 11.023 23.719 19.203 1 98.06 323 ASP B N 1
ATOM 6559 C CA . ASP B 1 323 ? 11.648 23.125 20.375 1 98.06 323 ASP B CA 1
ATOM 6560 C C . ASP B 1 323 ? 11.008 21.781 20.719 1 98.06 323 ASP B C 1
ATOM 6562 O O . ASP B 1 323 ? 11.688 20.859 21.203 1 98.06 323 ASP B O 1
ATOM 6566 N N . PHE B 1 324 ? 9.742 21.656 20.594 1 98.75 324 PHE B N 1
ATOM 6567 C CA . PHE B 1 324 ? 9.055 20.391 20.812 1 98.75 324 PHE B CA 1
ATOM 6568 C C . PHE B 1 324 ? 9.68 19.281 19.969 1 98.75 324 PHE B C 1
ATOM 6570 O O . PHE B 1 324 ? 9.969 18.188 20.484 1 98.75 324 PHE B O 1
ATOM 6577 N N . PHE B 1 325 ? 9.898 19.547 18.656 1 98.88 325 PHE B N 1
ATOM 6578 C CA . PHE B 1 325 ? 10.422 18.547 17.734 1 98.88 325 PHE B CA 1
ATOM 6579 C C . PHE B 1 325 ? 11.875 18.234 18.047 1 98.88 325 PHE B C 1
ATOM 6581 O O . PHE B 1 325 ? 12.312 17.094 17.906 1 98.88 325 PHE B O 1
ATOM 6588 N N . ARG B 1 326 ? 12.664 19.281 18.438 1 98.62 326 ARG B N 1
ATOM 6589 C CA . ARG B 1 326 ? 14.047 19.047 18.844 1 98.62 326 ARG B CA 1
ATOM 6590 C C . ARG B 1 326 ? 14.117 18.094 20.031 1 98.62 326 ARG B C 1
ATOM 6592 O O . ARG B 1 326 ? 14.93 17.172 20.062 1 98.62 326 ARG B O 1
ATOM 6599 N N . LYS B 1 327 ? 13.203 18.328 20.953 1 98.81 327 LYS B N 1
ATOM 6600 C CA . LYS B 1 327 ? 13.18 17.5 22.156 1 98.81 327 LYS B CA 1
ATOM 6601 C C . LYS B 1 327 ? 12.656 16.094 21.828 1 98.81 327 LYS B C 1
ATOM 6603 O O . LYS B 1 327 ? 13.109 15.109 22.406 1 98.81 327 LYS B O 1
ATOM 6608 N N . LEU B 1 328 ? 11.703 16 20.922 1 98.88 328 LEU B N 1
ATOM 6609 C CA . LEU B 1 328 ? 11.203 14.695 20.5 1 98.88 328 LEU B CA 1
ATOM 6610 C C . LEU B 1 328 ? 12.312 13.883 19.828 1 98.88 328 LEU B C 1
ATOM 6612 O O . LEU B 1 328 ? 12.422 12.672 20.047 1 98.88 328 LEU B O 1
ATOM 6616 N N . ARG B 1 329 ? 13.062 14.547 18.969 1 98.62 329 ARG B N 1
ATOM 6617 C CA . ARG B 1 329 ? 14.219 13.922 18.328 1 98.62 329 ARG B CA 1
ATOM 6618 C C . ARG B 1 329 ? 15.195 13.398 19.375 1 98.62 329 ARG B C 1
ATOM 6620 O O . ARG B 1 329 ? 15.734 12.297 19.234 1 98.62 329 ARG B O 1
ATOM 6627 N N . ASP B 1 330 ? 15.414 14.156 20.406 1 98.5 330 ASP B N 1
ATOM 6628 C CA . ASP B 1 330 ? 16.297 13.75 21.484 1 98.5 330 ASP B CA 1
ATOM 6629 C C . ASP B 1 330 ? 15.758 12.508 22.203 1 98.5 330 ASP B C 1
ATOM 6631 O O . ASP B 1 330 ? 16.531 11.617 22.562 1 98.5 330 ASP B O 1
ATOM 6635 N N . ILE B 1 331 ? 14.477 12.5 22.438 1 98.75 331 ILE B N 1
ATOM 6636 C CA . ILE B 1 331 ? 13.844 11.359 23.094 1 98.75 331 ILE B CA 1
ATOM 6637 C C . ILE B 1 331 ? 14.031 10.109 22.234 1 98.75 331 ILE B C 1
ATOM 6639 O O . ILE B 1 331 ? 14.359 9.039 22.75 1 98.75 331 ILE B O 1
ATOM 6643 N N . ALA B 1 332 ? 13.789 10.227 20.938 1 98.62 332 ALA B N 1
ATOM 6644 C CA . ALA B 1 332 ? 13.992 9.094 20.031 1 98.62 332 ALA B CA 1
ATOM 6645 C C . ALA B 1 332 ? 15.414 8.555 20.125 1 98.62 332 ALA B C 1
ATOM 6647 O O . ALA B 1 332 ? 15.617 7.344 20.219 1 98.62 332 ALA B O 1
ATOM 6648 N N . ARG B 1 333 ? 16.391 9.43 20.156 1 97.75 333 ARG B N 1
ATOM 6649 C CA . ARG B 1 333 ? 17.781 9.039 20.25 1 97.75 333 ARG B CA 1
ATOM 6650 C C . ARG B 1 333 ? 18.078 8.359 21.594 1 97.75 333 ARG B C 1
ATOM 6652 O O . ARG B 1 333 ? 18.734 7.32 21.625 1 97.75 333 ARG B O 1
ATOM 6659 N N . LYS B 1 334 ? 17.578 8.945 22.578 1 98.25 334 LYS B N 1
ATOM 6660 C CA . LYS B 1 334 ? 17.797 8.438 23.922 1 98.25 334 LYS B CA 1
ATOM 6661 C C . LYS B 1 334 ? 17.297 6.996 24.062 1 98.25 334 LYS B C 1
ATOM 6663 O O . LYS B 1 334 ? 17.953 6.172 24.703 1 98.25 334 LYS B O 1
ATOM 6668 N N . HIS B 1 335 ? 16.219 6.676 23.453 1 98.19 335 HIS B N 1
ATOM 6669 C CA . HIS B 1 335 ? 15.594 5.371 23.641 1 98.19 335 HIS B CA 1
ATOM 6670 C C . HIS B 1 335 ? 15.906 4.438 22.484 1 98.19 335 HIS B C 1
ATOM 6672 O O . HIS B 1 335 ? 15.344 3.344 22.391 1 98.19 335 HIS B O 1
ATOM 6678 N N . GLY B 1 336 ? 16.75 4.883 21.562 1 97.5 336 GLY B N 1
ATOM 6679 C CA . GLY B 1 336 ? 17.188 4.035 20.469 1 97.5 336 GLY B CA 1
ATOM 6680 C C . GLY B 1 336 ? 16.125 3.822 19.406 1 97.5 336 GLY B C 1
ATOM 6681 O O . GLY B 1 336 ? 16.094 2.773 18.75 1 97.5 336 GLY B O 1
ATOM 6682 N N . CYS B 1 337 ? 15.219 4.746 19.266 1 98.56 337 CYS B N 1
ATOM 6683 C CA . CYS B 1 337 ? 14.164 4.688 18.25 1 98.56 337 CYS B CA 1
ATOM 6684 C C . CYS B 1 337 ? 14.57 5.457 17 1 98.56 337 CYS B C 1
ATOM 6686 O O . CYS B 1 337 ? 15.25 6.48 17.078 1 98.56 337 CYS B O 1
ATOM 6688 N N . ALA B 1 338 ? 14.195 4.887 15.828 1 98.81 338 ALA B N 1
ATOM 6689 C CA . ALA B 1 338 ? 14.32 5.668 14.602 1 98.81 338 ALA B CA 1
ATOM 6690 C C . ALA B 1 338 ? 13.344 6.836 14.586 1 98.81 338 ALA B C 1
ATOM 6692 O O . ALA B 1 338 ? 12.273 6.762 15.203 1 98.81 338 ALA B O 1
ATOM 6693 N N . PHE B 1 339 ? 13.734 7.887 13.953 1 98.88 339 PHE B N 1
ATOM 6694 C CA . PHE B 1 339 ? 12.906 9.078 13.844 1 98.88 339 PHE B CA 1
ATOM 6695 C C . PHE B 1 339 ? 12.477 9.312 12.398 1 98.88 339 PHE B C 1
ATOM 6697 O O . PHE B 1 339 ? 13.289 9.695 11.562 1 98.88 339 PHE B O 1
ATOM 6704 N N . LEU B 1 340 ? 11.227 9.047 12.109 1 98.88 340 LEU B N 1
ATOM 6705 C CA . LEU B 1 340 ? 10.625 9.18 10.789 1 98.88 340 LEU B CA 1
ATOM 6706 C C . LEU B 1 340 ? 9.781 10.453 10.703 1 98.88 340 LEU B C 1
ATOM 6708 O O . LEU B 1 340 ? 8.781 10.586 11.414 1 98.88 340 LEU B O 1
ATOM 6712 N N . VAL B 1 341 ? 10.188 11.328 9.852 1 98.88 341 VAL B N 1
ATOM 6713 C CA . VAL B 1 341 ? 9.43 12.555 9.633 1 98.88 341 VAL B CA 1
ATOM 6714 C C . VAL B 1 341 ? 8.57 12.414 8.375 1 98.88 341 VAL B C 1
ATOM 6716 O O . VAL B 1 341 ? 9.102 12.227 7.273 1 98.88 341 VAL B O 1
ATOM 6719 N N . ASP B 1 342 ? 7.293 12.492 8.523 1 98.75 342 ASP B N 1
ATOM 6720 C CA . ASP B 1 342 ? 6.34 12.375 7.426 1 98.75 342 ASP B CA 1
ATOM 6721 C C . ASP B 1 342 ? 6.125 13.719 6.738 1 98.75 342 ASP B C 1
ATOM 6723 O O . ASP B 1 342 ? 5.332 14.539 7.203 1 98.75 342 ASP B O 1
ATOM 6727 N N . GLU B 1 343 ? 6.785 13.914 5.613 1 98.44 343 GLU B N 1
ATOM 6728 C CA . GLU B 1 343 ? 6.719 15.148 4.844 1 98.44 343 GLU B CA 1
ATOM 6729 C C . GLU B 1 343 ? 5.852 14.977 3.6 1 98.44 343 GLU B C 1
ATOM 6731 O O . GLU B 1 343 ? 5.988 15.734 2.635 1 98.44 343 GLU B O 1
ATOM 6736 N N . VAL B 1 344 ? 4.984 13.969 3.652 1 96.56 344 VAL B N 1
ATOM 6737 C CA . VAL B 1 344 ? 4.137 13.68 2.502 1 96.56 344 VAL B CA 1
ATOM 6738 C C . VAL B 1 344 ? 3.326 14.914 2.125 1 96.56 344 VAL B C 1
ATOM 6740 O O . VAL B 1 344 ? 3.162 15.219 0.941 1 96.56 344 VAL B O 1
ATOM 6743 N N . GLN B 1 345 ? 2.816 15.648 3.105 1 94.69 345 GLN B N 1
ATOM 6744 C CA . GLN B 1 345 ? 1.99 16.812 2.807 1 94.69 345 GLN B CA 1
ATOM 6745 C C . GLN B 1 345 ? 2.797 18.109 2.922 1 94.69 345 GLN B C 1
ATOM 6747 O O . GLN B 1 345 ? 2.551 19.062 2.186 1 94.69 345 GLN B O 1
ATOM 6752 N N . THR B 1 346 ? 3.709 18.188 3.809 1 97.19 346 THR B N 1
ATOM 6753 C CA . THR B 1 346 ? 4.387 19.438 4.121 1 97.19 346 THR B CA 1
ATOM 6754 C C . THR B 1 346 ? 5.602 19.625 3.219 1 97.19 346 THR B C 1
ATOM 6756 O O . THR B 1 346 ? 6.09 20.75 3.062 1 97.19 346 THR B O 1
ATOM 6759 N N . GLY B 1 347 ? 6.137 18.578 2.641 1 95.5 347 GLY B N 1
ATOM 6760 C CA . GLY B 1 347 ? 7.301 18.688 1.777 1 95.5 347 GLY B CA 1
ATOM 6761 C C . GLY B 1 347 ? 7 19.359 0.451 1 95.5 347 GLY B C 1
ATOM 6762 O O . GLY B 1 347 ? 5.852 19.375 0.002 1 95.5 347 GLY B O 1
ATOM 6763 N N . GLY B 1 348 ? 8.047 19.953 -0.126 1 92.56 348 GLY B N 1
ATOM 6764 C CA . GLY B 1 348 ? 7.895 20.516 -1.455 1 92.56 348 GLY B CA 1
ATOM 6765 C C . GLY B 1 348 ? 7.828 22.031 -1.449 1 92.56 348 GLY B C 1
ATOM 6766 O O . GLY B 1 348 ? 7.457 22.641 -2.451 1 92.56 348 GLY B O 1
ATOM 6767 N N . GLY B 1 349 ? 8.016 22.703 -0.347 1 94.69 349 GLY B N 1
ATOM 6768 C CA . GLY B 1 349 ? 8.32 24.125 -0.392 1 94.69 349 GLY B CA 1
ATOM 6769 C C . GLY B 1 349 ? 7.215 24.984 0.179 1 94.69 349 GLY B C 1
ATOM 6770 O O . GLY B 1 349 ? 7.406 26.188 0.39 1 94.69 349 GLY B O 1
ATOM 6771 N N . CYS B 1 350 ? 6.102 24.438 0.594 1 93.31 350 CYS B N 1
ATOM 6772 C CA . CYS B 1 350 ? 4.922 25.234 0.914 1 93.31 350 CYS B CA 1
ATOM 6773 C C . CYS B 1 350 ? 5.094 25.953 2.246 1 93.31 350 CYS B C 1
ATOM 6775 O O . CYS B 1 350 ? 4.422 26.953 2.51 1 93.31 350 CYS B O 1
ATOM 6777 N N . THR B 1 351 ? 6 25.5 3.07 1 97.31 351 THR B N 1
ATOM 6778 C CA . THR B 1 351 ? 6.164 26.094 4.391 1 97.31 351 THR B CA 1
ATOM 6779 C C . THR B 1 351 ? 7.238 27.172 4.363 1 97.31 351 THR B C 1
ATOM 6781 O O . THR B 1 351 ? 7.551 27.781 5.395 1 97.31 351 THR B O 1
ATOM 6784 N N . GLY B 1 352 ? 7.762 27.438 3.219 1 96.75 352 GLY B N 1
ATOM 6785 C CA . GLY B 1 352 ? 8.82 28.438 3.094 1 96.75 352 GLY B CA 1
ATOM 6786 C C . GLY B 1 352 ? 10.203 27.828 3.07 1 96.75 352 GLY B C 1
ATOM 6787 O O . GLY B 1 352 ? 11.195 28.531 2.883 1 96.75 352 GLY B O 1
ATOM 6788 N N . LYS B 1 353 ? 10.336 26.625 3.348 1 97 353 LYS B N 1
ATOM 6789 C CA . LYS B 1 353 ? 11.508 25.781 3.145 1 97 353 LYS B CA 1
ATOM 6790 C C . LYS B 1 353 ? 11.148 24.547 2.328 1 97 353 LYS B C 1
ATOM 6792 O O . LYS B 1 353 ? 9.984 24.141 2.266 1 97 353 LYS B O 1
ATOM 6797 N N . PHE B 1 354 ? 12.133 23.953 1.646 1 96.56 354 PHE B N 1
ATOM 6798 C CA . PHE B 1 354 ? 11.797 22.812 0.819 1 96.56 354 PHE B CA 1
ATOM 6799 C C . PHE B 1 354 ? 11.172 21.703 1.662 1 96.56 354 PHE B C 1
ATOM 6801 O O . PHE B 1 354 ? 10.203 21.062 1.246 1 96.56 354 PHE B O 1
ATOM 6808 N N . TRP B 1 355 ? 11.883 21.438 2.748 1 98 355 TRP B N 1
ATOM 6809 C CA . TRP B 1 355 ? 11.336 20.531 3.748 1 98 355 TRP B CA 1
ATOM 6810 C C . TRP B 1 355 ? 10.961 21.281 5.023 1 98 355 TRP B C 1
ATOM 6812 O O . TRP B 1 355 ? 11.742 22.094 5.523 1 98 355 TRP B O 1
ATOM 6822 N N . ALA B 1 356 ? 9.797 20.969 5.562 1 98.38 356 ALA B N 1
ATOM 6823 C CA . ALA B 1 356 ? 9.273 21.688 6.727 1 98.38 356 ALA B CA 1
ATOM 6824 C C . ALA B 1 356 ? 10.18 21.484 7.938 1 98.38 356 ALA B C 1
ATOM 6826 O O . ALA B 1 356 ? 10.375 22.422 8.727 1 98.38 356 ALA B O 1
ATOM 6827 N N . HIS B 1 357 ? 10.75 20.328 8.109 1 98.5 357 HIS B N 1
ATOM 6828 C CA . HIS B 1 357 ? 11.539 20.047 9.297 1 98.5 357 HIS B CA 1
ATOM 6829 C C . HIS B 1 357 ? 12.828 20.859 9.312 1 98.5 357 HIS B C 1
ATOM 6831 O O . HIS B 1 357 ? 13.508 20.953 10.336 1 98.5 357 HIS B O 1
ATOM 6837 N N . GLU B 1 358 ? 13.164 21.484 8.188 1 97.88 358 GLU B N 1
ATOM 6838 C CA . GLU B 1 358 ? 14.328 22.359 8.172 1 97.88 358 GLU B CA 1
ATOM 6839 C C . GLU B 1 358 ? 14.164 23.516 9.141 1 97.88 358 GLU B C 1
ATOM 6841 O O . GLU B 1 358 ? 15.148 24.062 9.641 1 97.88 358 GLU B O 1
ATOM 6846 N N . HIS B 1 359 ? 12.992 23.891 9.406 1 97.81 359 HIS B N 1
ATOM 6847 C CA . HIS B 1 359 ? 12.703 24.984 10.328 1 97.81 359 HIS B CA 1
ATOM 6848 C C . HIS B 1 359 ? 13.164 24.641 11.742 1 97.81 359 HIS B C 1
ATOM 6850 O O . HIS B 1 359 ? 13.336 25.547 12.578 1 97.81 359 HIS B O 1
ATOM 6856 N N . TRP B 1 360 ? 13.305 23.375 12.078 1 98.12 360 TRP B N 1
ATOM 6857 C CA . TRP B 1 360 ? 13.68 22.953 13.43 1 98.12 360 TRP B CA 1
ATOM 6858 C C . TRP B 1 360 ? 15.117 23.344 13.742 1 98.12 360 TRP B C 1
ATOM 6860 O O . TRP B 1 360 ? 15.531 23.375 14.898 1 98.12 360 TRP B O 1
ATOM 6870 N N . GLY B 1 361 ? 15.93 23.578 12.695 1 96.69 361 GLY B N 1
ATOM 6871 C CA . GLY B 1 361 ? 17.297 24.047 12.867 1 96.69 361 GLY B CA 1
ATOM 6872 C C . GLY B 1 361 ? 18.234 22.969 13.391 1 96.69 361 GLY B C 1
ATOM 6873 O O . GLY B 1 361 ? 19.234 23.281 14.047 1 96.69 361 GLY B O 1
ATOM 6874 N N . LEU B 1 362 ? 17.938 21.75 13.148 1 96.12 362 LEU B N 1
ATOM 6875 C CA . LEU B 1 362 ? 18.766 20.641 13.609 1 96.12 362 LEU B CA 1
ATOM 6876 C C . LEU B 1 362 ? 19.703 20.172 12.508 1 96.12 362 LEU B C 1
ATOM 6878 O O . LEU B 1 362 ? 19.344 20.172 11.328 1 96.12 362 LEU B O 1
ATOM 6882 N N . ASP B 1 363 ? 20.828 19.703 12.914 1 92.19 363 ASP B N 1
ATOM 6883 C CA . ASP B 1 363 ? 21.781 19.094 11.984 1 92.19 363 ASP B CA 1
ATOM 6884 C C . ASP B 1 363 ? 21.359 17.672 11.625 1 92.19 363 ASP B C 1
ATOM 6886 O O . ASP B 1 363 ? 21.656 17.203 10.523 1 92.19 363 ASP B O 1
ATOM 6890 N N . ASP B 1 364 ? 20.781 17.016 12.57 1 94.06 364 ASP B N 1
ATOM 6891 C CA . ASP B 1 364 ? 20.328 15.633 12.398 1 94.06 364 ASP B CA 1
ATOM 6892 C C . ASP B 1 364 ? 18.828 15.516 12.688 1 94.06 364 ASP B C 1
ATOM 6894 O O . ASP B 1 364 ? 18.422 14.812 13.625 1 94.06 364 ASP B O 1
ATOM 6898 N N . PRO B 1 365 ? 18.031 16.062 11.812 1 94.44 365 PRO B N 1
ATOM 6899 C CA . PRO B 1 365 ? 16.609 16.203 12.141 1 94.44 365 PRO B CA 1
ATOM 6900 C C . PRO B 1 365 ? 15.836 14.906 11.984 1 94.44 365 PRO B C 1
ATOM 6902 O O . PRO B 1 365 ? 14.766 14.742 12.578 1 94.44 365 PRO B O 1
ATOM 6905 N N . ALA B 1 366 ? 16.312 13.977 11.211 1 98.06 366 ALA B N 1
ATOM 6906 C CA . ALA B 1 366 ? 15.539 12.773 10.945 1 98.06 366 ALA B CA 1
ATOM 6907 C C . ALA B 1 366 ? 16.438 11.625 10.484 1 98.06 366 ALA B C 1
ATOM 6909 O O . ALA B 1 366 ? 17.562 11.859 10.023 1 98.06 366 ALA B O 1
ATOM 6910 N N . ASP B 1 367 ? 15.969 10.398 10.641 1 98.56 367 ASP B N 1
ATOM 6911 C CA . ASP B 1 367 ? 16.625 9.219 10.078 1 98.56 367 ASP B CA 1
ATOM 6912 C C . ASP B 1 367 ? 16.016 8.836 8.734 1 98.56 367 ASP B C 1
ATOM 6914 O O . ASP B 1 367 ? 16.688 8.273 7.871 1 98.56 367 ASP B O 1
ATOM 6918 N N . VAL B 1 368 ? 14.789 9.039 8.641 1 98.62 368 VAL B N 1
ATOM 6919 C CA . VAL B 1 368 ? 14 8.766 7.449 1 98.62 368 VAL B CA 1
ATOM 6920 C C . VAL B 1 368 ? 13.008 9.906 7.215 1 98.62 368 VAL B C 1
ATOM 6922 O O . VAL B 1 368 ? 12.414 10.43 8.164 1 98.62 368 VAL B O 1
ATOM 6925 N N . VAL B 1 369 ? 12.844 10.328 5.977 1 98.75 369 VAL B N 1
ATOM 6926 C CA . VAL B 1 369 ? 11.867 11.344 5.594 1 98.75 369 VAL B CA 1
ATOM 6927 C C . VAL B 1 369 ? 11.023 10.828 4.43 1 98.75 369 VAL B C 1
ATOM 6929 O O . VAL B 1 369 ? 11.562 10.492 3.371 1 98.75 369 VAL B O 1
ATOM 6932 N N . THR B 1 370 ? 9.727 10.719 4.621 1 98.31 370 THR B N 1
ATOM 6933 C CA . THR B 1 370 ? 8.844 10.266 3.549 1 98.31 370 THR B CA 1
ATOM 6934 C C . THR B 1 370 ? 8.273 11.461 2.779 1 98.31 370 THR B C 1
ATOM 6936 O O . THR B 1 370 ? 8.133 12.547 3.332 1 98.31 370 THR B O 1
ATOM 6939 N N . PHE B 1 371 ? 8.023 11.227 1.511 1 95.25 371 PHE B N 1
ATOM 6940 C CA . PHE B 1 371 ? 7.5 12.289 0.66 1 95.25 371 PHE B CA 1
ATOM 6941 C C . PHE B 1 371 ? 6.508 11.727 -0.352 1 95.25 371 PHE B C 1
ATOM 6943 O O . PHE B 1 371 ? 6.473 10.516 -0.593 1 95.25 371 PHE B O 1
ATOM 6950 N N . SER B 1 372 ? 5.629 12.547 -0.812 1 91.75 372 SER B N 1
ATOM 6951 C CA . SER B 1 372 ? 4.672 12.305 -1.886 1 91.75 372 SER B CA 1
ATOM 6952 C C . SER B 1 372 ? 3.971 13.594 -2.305 1 91.75 372 SER B C 1
ATOM 6954 O O . SER B 1 372 ? 4.535 14.68 -2.178 1 91.75 372 SER B O 1
ATOM 6956 N N . LYS B 1 373 ? 2.812 13.492 -2.898 1 83.06 373 LYS B N 1
ATOM 6957 C CA . LYS B 1 373 ? 1.929 14.602 -3.244 1 83.06 373 LYS B CA 1
ATOM 6958 C C . LYS B 1 373 ? 2.658 15.648 -4.09 1 83.06 373 LYS B C 1
ATOM 6960 O O . LYS B 1 373 ? 2.994 15.383 -5.246 1 83.06 373 LYS B O 1
ATOM 6965 N N . LYS B 1 374 ? 3.189 16.766 -3.412 1 81.94 374 LYS B N 1
ATOM 6966 C CA . LYS B 1 374 ? 3.826 17.859 -4.145 1 81.94 374 LYS B CA 1
ATOM 6967 C C . LYS B 1 374 ? 5.098 17.391 -4.84 1 81.94 374 LYS B C 1
ATOM 6969 O O . LYS B 1 374 ? 5.566 18.031 -5.785 1 81.94 374 LYS B O 1
ATOM 6974 N N . MET B 1 375 ? 5.555 16.312 -4.414 1 84.88 375 MET B N 1
ATOM 6975 C CA . MET B 1 375 ? 6.773 15.758 -4.992 1 84.88 375 MET B CA 1
ATOM 6976 C C . MET B 1 375 ? 6.457 14.898 -6.215 1 84.88 375 MET B C 1
ATOM 6978 O O . MET B 1 375 ? 7.359 14.352 -6.848 1 84.88 375 MET B O 1
ATOM 6982 N N . MET B 1 376 ? 5.23 14.703 -6.574 1 74.75 376 MET B N 1
ATOM 6983 C CA . MET B 1 376 ? 4.727 14.062 -7.785 1 74.75 376 MET B CA 1
ATOM 6984 C C . MET B 1 376 ? 4.934 12.555 -7.73 1 74.75 376 MET B C 1
ATOM 6986 O O . MET B 1 376 ? 4.27 11.805 -8.445 1 74.75 376 MET B O 1
ATOM 6990 N N . THR B 1 377 ? 5.875 12.164 -7.004 1 81 377 THR B N 1
ATOM 6991 C CA . THR B 1 377 ? 6.109 10.75 -6.734 1 81 377 THR B CA 1
ATOM 6992 C C . THR B 1 377 ? 6.195 10.484 -5.234 1 81 377 THR B C 1
ATOM 6994 O O . THR B 1 377 ? 6.254 11.43 -4.438 1 81 377 THR B O 1
ATOM 6997 N N . GLY B 1 378 ? 5.996 9.25 -4.902 1 87.19 378 GLY B N 1
ATOM 6998 C CA . GLY B 1 378 ? 6.203 8.891 -3.51 1 87.19 378 GLY B CA 1
ATOM 6999 C C . GLY B 1 378 ? 7.578 8.297 -3.246 1 87.19 378 GLY B C 1
ATOM 7000 O O . GLY B 1 378 ? 8.289 7.926 -4.18 1 87.19 378 GLY B O 1
ATOM 7001 N N . GLY B 1 379 ? 7.918 8.273 -2.053 1 91.44 379 GLY B N 1
ATOM 7002 C CA . GLY B 1 379 ? 9.18 7.676 -1.651 1 91.44 379 GLY B CA 1
ATOM 7003 C C . GLY B 1 379 ? 9.641 8.125 -0.276 1 91.44 379 GLY B C 1
ATOM 7004 O O . GLY B 1 379 ? 8.875 8.734 0.472 1 91.44 379 GLY B O 1
ATOM 7005 N N . PHE B 1 380 ? 10.883 7.723 0.034 1 95.81 380 PHE B N 1
ATOM 7006 C CA . PHE B 1 380 ? 11.477 8.172 1.291 1 95.81 380 PHE B CA 1
ATOM 7007 C C . PHE B 1 380 ? 12.992 8.273 1.171 1 95.81 380 PHE B C 1
ATOM 7009 O O . PHE B 1 380 ? 13.617 7.5 0.437 1 95.81 380 PHE B O 1
ATOM 7016 N N . PHE B 1 381 ? 13.5 9.281 1.828 1 96.38 381 PHE B N 1
ATOM 7017 C CA . PHE B 1 381 ? 14.938 9.43 2.049 1 96.38 381 PHE B CA 1
ATOM 7018 C C . PHE B 1 381 ? 15.359 8.766 3.355 1 96.38 381 PHE B C 1
ATOM 7020 O O . PHE B 1 381 ? 14.57 8.703 4.305 1 96.38 381 PHE B O 1
ATOM 7027 N N . HIS B 1 382 ? 16.578 8.281 3.4 1 96.5 382 HIS B N 1
ATOM 7028 C CA . HIS B 1 382 ? 17.031 7.672 4.648 1 96.5 382 HIS B CA 1
ATOM 7029 C C . HIS B 1 382 ? 18.547 7.727 4.766 1 96.5 382 HIS B C 1
ATOM 7031 O O . HIS B 1 382 ? 19.234 7.957 3.777 1 96.5 382 HIS B O 1
ATOM 7037 N N . LYS B 1 383 ? 19.016 7.621 5.938 1 97.06 383 LYS B N 1
ATOM 7038 C CA . LYS B 1 383 ? 20.438 7.508 6.195 1 97.06 383 LYS B CA 1
ATOM 7039 C C . LYS B 1 383 ? 21 6.219 5.605 1 97.06 383 LYS B C 1
ATOM 7041 O O . LYS B 1 383 ? 20.281 5.242 5.422 1 97.06 383 LYS B O 1
ATOM 7046 N N . GLU B 1 384 ? 22.297 6.191 5.414 1 92.44 384 GLU B N 1
ATOM 7047 C CA . GLU B 1 384 ? 22.984 5.035 4.844 1 92.44 384 GLU B CA 1
ATOM 7048 C C . GLU B 1 384 ? 22.875 3.822 5.766 1 92.44 384 GLU B C 1
ATOM 7050 O O . GLU B 1 384 ? 22.781 2.688 5.293 1 92.44 384 GLU B O 1
ATOM 7055 N N . GLU B 1 385 ? 22.859 4.051 7.008 1 93.31 385 GLU B N 1
ATOM 7056 C CA . GLU B 1 385 ? 22.859 2.955 7.973 1 93.31 385 GLU B CA 1
ATOM 7057 C C . GLU B 1 385 ? 21.547 2.184 7.93 1 93.31 385 GLU B C 1
ATOM 7059 O O . GLU B 1 385 ? 21.453 1.071 8.453 1 93.31 385 GLU B O 1
ATOM 7064 N N . PHE B 1 386 ? 20.547 2.77 7.2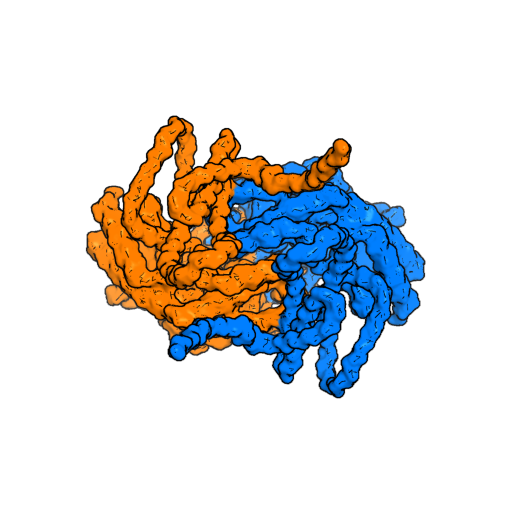5 1 94.62 386 PHE B N 1
ATOM 7065 C CA . PHE B 1 386 ? 19.25 2.123 7.172 1 94.62 386 PHE B CA 1
ATOM 7066 C C . PHE B 1 386 ? 19.156 1.262 5.918 1 94.62 386 PHE B C 1
ATOM 7068 O O . PHE B 1 386 ? 18.156 0.566 5.715 1 94.62 386 PHE B O 1
ATOM 7075 N N . ARG B 1 387 ? 20.062 1.263 5.082 1 89 387 ARG B N 1
ATOM 7076 C CA . ARG B 1 387 ? 20.031 0.448 3.871 1 89 387 ARG B CA 1
ATOM 7077 C C . ARG B 1 387 ? 19.875 -1.031 4.211 1 89 387 ARG B C 1
ATOM 7079 O O . ARG B 1 387 ? 20.641 -1.57 5.016 1 89 387 ARG B O 1
ATOM 7086 N N . PRO B 1 388 ? 18.859 -1.651 3.576 1 82 388 PRO B N 1
ATOM 7087 C CA . PRO B 1 388 ? 18.703 -3.08 3.859 1 82 388 PRO B CA 1
ATOM 7088 C C . PRO B 1 388 ? 19.938 -3.893 3.486 1 82 388 PRO B C 1
ATOM 7090 O O . PRO B 1 388 ? 20.656 -3.543 2.539 1 82 388 PRO B O 1
ATOM 7093 N N . ASN B 1 389 ? 20.188 -4.977 4.152 1 74 389 ASN B N 1
ATOM 7094 C CA . ASN B 1 389 ? 21.406 -5.777 4.004 1 74 389 ASN B CA 1
ATOM 7095 C C . ASN B 1 389 ? 21.266 -6.816 2.896 1 74 389 ASN B C 1
ATOM 7097 O O . ASN B 1 389 ? 22.172 -7.594 2.648 1 74 389 ASN B O 1
ATOM 7101 N N . ALA B 1 390 ? 20.109 -6.98 2.344 1 68.88 390 ALA B N 1
ATOM 7102 C CA . ALA B 1 390 ? 19.906 -7.945 1.269 1 68.88 390 ALA B CA 1
ATOM 7103 C C . ALA B 1 390 ? 19.031 -7.355 0.169 1 68.88 390 ALA B C 1
ATOM 7105 O O . ALA B 1 390 ? 18.125 -6.551 0.445 1 68.88 390 ALA B O 1
ATOM 7106 N N . PRO B 1 391 ? 19.344 -7.844 -1 1 64.88 391 PRO B N 1
ATOM 7107 C CA . PRO B 1 391 ? 18.5 -7.371 -2.102 1 64.88 391 PRO B CA 1
ATOM 7108 C C . PRO B 1 391 ? 17.047 -7.855 -1.985 1 64.88 391 PRO B C 1
ATOM 7110 O O . PRO B 1 391 ? 16.781 -8.867 -1.33 1 64.88 391 PRO B O 1
ATOM 7113 N N . TYR B 1 392 ? 16.094 -7.09 -2.412 1 62.22 392 TYR B N 1
ATOM 7114 C CA . TYR B 1 392 ? 14.695 -7.465 -2.598 1 62.22 392 TYR B CA 1
ATOM 7115 C C . TYR B 1 392 ? 13.93 -7.41 -1.277 1 62.22 392 TYR B C 1
ATOM 7117 O O . TYR B 1 392 ? 12.805 -7.902 -1.182 1 62.22 392 TYR B O 1
ATOM 7125 N N . ARG B 1 393 ? 14.578 -6.82 -0.291 1 70.06 393 ARG B N 1
ATOM 7126 C CA . ARG B 1 393 ? 13.867 -6.684 0.975 1 70.06 393 ARG B CA 1
ATOM 7127 C C . ARG B 1 393 ? 12.75 -5.648 0.865 1 70.06 393 ARG B C 1
ATOM 7129 O O . ARG B 1 393 ? 11.656 -5.848 1.401 1 70.06 393 ARG B O 1
ATOM 7136 N N . ILE B 1 394 ? 13.094 -4.617 0.22 1 68.25 394 ILE B N 1
ATOM 7137 C CA . ILE B 1 394 ? 12.078 -3.631 -0.126 1 68.25 394 ILE B CA 1
ATOM 7138 C C . ILE B 1 394 ? 11.852 -3.625 -1.637 1 68.25 394 ILE B C 1
ATOM 7140 O O . ILE B 1 394 ? 12.773 -3.332 -2.404 1 68.25 394 ILE B O 1
ATOM 7144 N N . PHE B 1 395 ? 10.75 -4.156 -2.053 1 55.12 395 PHE B N 1
ATOM 7145 C CA . PHE B 1 395 ? 10.508 -4.355 -3.477 1 55.12 395 PHE B CA 1
ATOM 7146 C C . PHE B 1 395 ? 9.055 -4.059 -3.83 1 55.12 395 PHE B C 1
ATOM 7148 O O . PHE B 1 395 ? 8.148 -4.352 -3.045 1 55.12 395 PHE B O 1
ATOM 7155 N N . ASN B 1 396 ? 8.953 -3.172 -4.777 1 52.44 396 ASN B N 1
ATOM 7156 C CA . ASN B 1 396 ? 7.656 -3.035 -5.43 1 52.44 396 ASN B CA 1
ATOM 7157 C C . ASN B 1 396 ? 7.785 -3.082 -6.949 1 52.44 396 ASN B C 1
ATOM 7159 O O . ASN B 1 396 ? 8.773 -2.605 -7.508 1 52.44 396 ASN B O 1
ATOM 7163 N N . THR B 1 397 ? 6.953 -3.857 -7.539 1 43.25 397 THR B N 1
ATOM 7164 C CA . THR B 1 397 ? 7.016 -4.004 -8.984 1 43.25 397 THR B CA 1
ATOM 7165 C C . THR B 1 397 ? 7.113 -2.639 -9.664 1 43.25 397 THR B C 1
ATOM 7167 O O . THR B 1 397 ? 7.852 -2.473 -10.641 1 43.25 397 THR B O 1
ATOM 7170 N N . TRP B 1 398 ? 6.469 -1.687 -9.055 1 41.94 398 TRP B N 1
ATOM 7171 C CA . TRP B 1 398 ? 6.359 -0.407 -9.742 1 41.94 398 TRP B CA 1
ATOM 7172 C C . TRP B 1 398 ? 7.262 0.639 -9.102 1 41.94 398 TRP B C 1
ATOM 7174 O O . TRP B 1 398 ? 7.332 1.778 -9.57 1 41.94 398 TRP B O 1
ATOM 7184 N N . LEU B 1 399 ? 8.258 0.144 -8.406 1 45.41 399 LEU B N 1
ATOM 7185 C CA . LEU B 1 399 ? 9.172 1.027 -7.699 1 45.41 399 LEU B CA 1
ATOM 7186 C C . LEU B 1 399 ? 9.031 2.465 -8.188 1 45.41 399 LEU B C 1
ATOM 7188 O O . LEU B 1 399 ? 10.031 3.127 -8.477 1 45.41 399 LEU B O 1
ATOM 7192 N N . GLY B 1 400 ? 7.867 3.004 -8.367 1 55.47 400 GLY B N 1
ATOM 7193 C CA . GLY B 1 400 ? 7.582 4.359 -8.805 1 55.47 400 GLY B CA 1
ATOM 7194 C C . GLY B 1 400 ? 7.602 4.512 -10.32 1 55.47 400 GLY B C 1
ATOM 7195 O O . GLY B 1 400 ? 7.961 3.574 -11.039 1 55.47 400 GLY B O 1
ATOM 7196 N N . ASP B 1 401 ? 7.012 5.543 -10.883 1 59.06 401 ASP B N 1
ATOM 7197 C CA . ASP B 1 401 ? 6.926 5.812 -12.32 1 59.06 401 ASP B CA 1
ATOM 7198 C C . ASP B 1 401 ? 8.094 6.676 -12.789 1 59.06 401 ASP B C 1
ATOM 7200 O O . ASP B 1 401 ? 8.203 7.84 -12.406 1 59.06 401 ASP B O 1
ATOM 7204 N N . PRO B 1 402 ? 9.062 5.992 -13.445 1 58.34 402 PRO B N 1
ATOM 7205 C CA . PRO B 1 402 ? 10.227 6.754 -13.891 1 58.34 402 PRO B CA 1
ATOM 7206 C C . PRO B 1 402 ? 9.852 8.039 -14.625 1 58.34 402 PRO B C 1
ATOM 7208 O O . PRO B 1 402 ? 10.602 9.016 -14.594 1 58.34 402 PRO B O 1
ATOM 7211 N N . SER B 1 403 ? 8.828 8 -15.242 1 59.59 403 SER B N 1
ATOM 7212 C CA . SER B 1 403 ? 8.383 9.188 -15.969 1 59.59 403 SER B CA 1
ATOM 7213 C C . SER B 1 403 ? 8.133 10.352 -15.016 1 59.59 403 SER B C 1
ATOM 7215 O O . SER B 1 403 ? 8.398 11.508 -15.359 1 59.59 403 SER B O 1
ATOM 7217 N N . LYS B 1 404 ? 7.816 9.977 -13.938 1 67.88 404 LYS B N 1
ATOM 7218 C CA . LYS B 1 404 ? 7.543 11.008 -12.945 1 67.88 404 LYS B CA 1
ATOM 7219 C C . LYS B 1 404 ? 8.836 11.664 -12.469 1 67.88 404 LYS B C 1
ATOM 7221 O O . LYS B 1 404 ? 8.844 12.852 -12.133 1 67.88 404 LYS B O 1
ATOM 7226 N N . ASN B 1 405 ? 9.844 10.922 -12.547 1 68.38 405 ASN B N 1
ATOM 7227 C CA . ASN B 1 405 ? 11.125 11.469 -12.102 1 68.38 405 ASN B CA 1
ATOM 7228 C C . ASN B 1 405 ? 11.641 12.539 -13.062 1 68.38 405 ASN B C 1
ATOM 7230 O O . ASN B 1 405 ? 12.273 13.5 -12.633 1 68.38 405 ASN B O 1
ATOM 7234 N N . LEU B 1 406 ? 11.406 12.344 -14.281 1 65.06 406 LEU B N 1
ATOM 7235 C CA . LEU B 1 406 ? 11.812 13.336 -15.273 1 65.06 406 LEU B CA 1
ATOM 7236 C C . LEU B 1 406 ? 11.031 14.641 -15.094 1 65.06 406 LEU B C 1
ATOM 7238 O O . LEU B 1 406 ? 11.609 15.727 -15.164 1 65.06 406 LEU B O 1
ATOM 7242 N N . LEU B 1 407 ? 9.852 14.438 -14.859 1 67.81 407 LEU B N 1
ATOM 7243 C CA . LEU B 1 407 ? 9.008 15.602 -14.625 1 67.81 407 LEU B CA 1
ATOM 7244 C C . LEU B 1 407 ? 9.414 16.312 -13.344 1 67.81 407 LEU B C 1
ATOM 7246 O O . LEU B 1 407 ? 9.43 17.547 -13.297 1 67.81 407 LEU B O 1
ATOM 7250 N N . LEU B 1 408 ? 9.766 15.562 -12.445 1 78.88 408 LEU B N 1
ATOM 7251 C CA . LEU B 1 408 ? 10.148 16.141 -11.164 1 78.88 408 LEU B CA 1
ATOM 7252 C C . LEU B 1 408 ? 11.438 16.938 -11.289 1 78.88 408 LEU B C 1
ATOM 7254 O O . LEU B 1 408 ? 11.594 17.984 -10.656 1 78.88 408 LEU B O 1
ATOM 7258 N N . ALA B 1 409 ? 12.312 16.469 -12.062 1 78.25 409 ALA B N 1
ATOM 7259 C CA . ALA B 1 409 ? 13.562 17.188 -12.281 1 78.25 409 ALA B CA 1
ATOM 7260 C C . ALA B 1 409 ? 13.297 18.578 -12.852 1 78.25 409 ALA B C 1
ATOM 7262 O O . ALA B 1 409 ? 13.922 19.562 -12.438 1 78.25 409 ALA B O 1
ATOM 7263 N N . GLU B 1 410 ? 12.391 18.625 -13.742 1 74.5 410 GLU B N 1
ATOM 7264 C CA . GLU B 1 410 ? 12.039 19.922 -14.336 1 74.5 410 GLU B CA 1
ATOM 7265 C C . GLU B 1 410 ? 11.344 20.828 -13.32 1 74.5 410 GLU B C 1
ATOM 7267 O O . GLU B 1 410 ? 11.57 22.031 -13.312 1 74.5 410 GLU B O 1
ATOM 7272 N N . VAL B 1 411 ? 10.539 20.281 -12.57 1 79.56 411 VAL B N 1
ATOM 7273 C CA . VAL B 1 411 ? 9.836 21.047 -11.547 1 79.56 411 VAL B CA 1
ATOM 7274 C C . VAL B 1 411 ? 10.836 21.625 -10.555 1 79.56 411 VAL B C 1
ATOM 7276 O O . VAL B 1 411 ? 10.742 22.797 -10.18 1 79.56 411 VAL B O 1
ATOM 7279 N N . ILE B 1 412 ? 11.75 20.859 -10.188 1 85.69 412 ILE B N 1
ATOM 7280 C CA . ILE B 1 412 ? 12.758 21.312 -9.234 1 85.69 412 ILE B CA 1
ATOM 7281 C C . ILE B 1 412 ? 13.586 22.438 -9.852 1 85.69 412 ILE B C 1
ATOM 7283 O O . ILE B 1 412 ? 13.922 23.422 -9.172 1 85.69 412 ILE B O 1
ATOM 7287 N N . ARG B 1 413 ? 13.875 22.281 -11.07 1 81.81 413 ARG B N 1
ATOM 7288 C CA . ARG B 1 413 ? 14.617 23.328 -11.766 1 81.81 413 ARG B CA 1
ATOM 7289 C C . ARG B 1 413 ? 13.836 24.641 -11.766 1 81.81 413 ARG B C 1
ATOM 7291 O O . ARG B 1 413 ? 14.414 25.703 -11.547 1 81.81 413 ARG B O 1
ATOM 7298 N N . VAL B 1 414 ? 12.602 24.547 -12 1 81.5 414 VAL B N 1
ATOM 7299 C CA . VAL B 1 414 ? 11.75 25.734 -12.023 1 81.5 414 VAL B CA 1
ATOM 7300 C C . VAL B 1 414 ? 11.672 26.344 -10.625 1 81.5 414 VAL B C 1
ATOM 7302 O O . VAL B 1 414 ? 11.711 27.562 -10.461 1 81.5 414 VAL B O 1
ATOM 7305 N N . ILE B 1 415 ? 11.555 25.547 -9.609 1 88.56 415 ILE B N 1
ATOM 7306 C CA . ILE B 1 415 ? 11.484 26 -8.227 1 88.56 415 ILE B CA 1
ATOM 7307 C C . ILE B 1 415 ? 12.734 26.812 -7.879 1 88.56 415 ILE B C 1
ATOM 7309 O O . ILE B 1 415 ? 12.641 27.875 -7.27 1 88.56 415 ILE B O 1
ATOM 7313 N N . LYS B 1 416 ? 13.82 26.359 -8.375 1 88.5 416 LYS B N 1
ATOM 7314 C CA . LYS B 1 416 ? 15.094 27.016 -8.094 1 88.5 416 LYS B CA 1
ATOM 7315 C C . LYS B 1 416 ? 15.25 28.281 -8.93 1 88.5 416 LYS B C 1
ATOM 7317 O O . LYS B 1 416 ? 15.602 29.344 -8.398 1 88.5 416 LYS B O 1
ATOM 7322 N N . ARG B 1 417 ? 14.945 28.156 -10.164 1 87.69 417 ARG B N 1
ATOM 7323 C CA . ARG B 1 417 ? 15.125 29.266 -11.094 1 87.69 417 ARG B CA 1
ATOM 7324 C C . ARG B 1 417 ? 14.234 30.438 -10.711 1 87.69 417 ARG B C 1
ATOM 7326 O O . ARG B 1 417 ? 14.672 31.594 -10.75 1 87.69 417 ARG B O 1
ATOM 7333 N N . GLU B 1 418 ? 13.039 30.109 -10.383 1 88.94 418 GLU B N 1
ATOM 7334 C CA . GLU B 1 418 ? 12.07 31.172 -10.102 1 88.94 418 GLU B CA 1
ATOM 7335 C C . GLU B 1 418 ? 12 31.469 -8.602 1 88.94 418 GLU B C 1
ATOM 7337 O O . GLU B 1 418 ? 11.156 32.25 -8.156 1 88.94 418 GLU B O 1
ATOM 7342 N N . ASP B 1 419 ? 12.82 30.875 -7.844 1 93.25 419 ASP B N 1
ATOM 7343 C CA . ASP B 1 419 ? 12.906 31.094 -6.402 1 93.25 419 ASP B CA 1
ATOM 7344 C C . ASP B 1 419 ? 11.531 30.969 -5.742 1 93.25 419 ASP B C 1
ATOM 7346 O O . ASP B 1 419 ? 11.109 31.859 -5.012 1 93.25 419 ASP B O 1
ATOM 7350 N N . LEU B 1 420 ? 10.883 29.859 -6.051 1 91.94 420 LEU B N 1
ATOM 7351 C CA . LEU B 1 420 ? 9.484 29.688 -5.66 1 91.94 420 LEU B CA 1
ATOM 7352 C C . LEU B 1 420 ? 9.375 29.406 -4.164 1 91.94 420 LEU B C 1
ATOM 7354 O O . LEU B 1 420 ? 8.312 29.609 -3.57 1 91.94 420 LEU B O 1
ATOM 7358 N N . ILE B 1 421 ? 10.43 28.938 -3.5 1 95.56 421 ILE B N 1
ATOM 7359 C CA . ILE B 1 421 ? 10.414 28.703 -2.061 1 95.56 421 ILE B CA 1
ATOM 7360 C C . ILE B 1 421 ? 10.312 30.031 -1.317 1 95.56 421 ILE B C 1
ATOM 7362 O O . ILE B 1 421 ? 9.508 30.172 -0.398 1 95.56 421 ILE B O 1
ATOM 7366 N N . ASN B 1 422 ? 11.094 30.922 -1.734 1 95.81 422 ASN B N 1
ATOM 7367 C CA . ASN B 1 422 ? 11.023 32.25 -1.142 1 95.81 422 ASN B CA 1
ATOM 7368 C C . ASN B 1 422 ? 9.688 32.938 -1.446 1 95.81 422 ASN B C 1
ATOM 7370 O O . ASN B 1 422 ? 9.164 33.688 -0.624 1 95.81 422 ASN B O 1
ATOM 7374 N N . ASN B 1 423 ? 9.25 32.656 -2.629 1 93.75 423 ASN B N 1
ATOM 7375 C CA . ASN B 1 423 ? 7.926 33.188 -2.973 1 93.75 423 ASN B CA 1
ATOM 7376 C C . ASN B 1 423 ? 6.859 32.688 -2.004 1 93.75 423 ASN B C 1
ATOM 7378 O O . ASN B 1 423 ? 6 33.438 -1.565 1 93.75 423 ASN B O 1
ATOM 7382 N N . ALA B 1 424 ? 6.902 31.406 -1.688 1 94.56 424 ALA B N 1
ATOM 7383 C CA . ALA B 1 424 ? 5.945 30.812 -0.754 1 94.56 424 ALA B CA 1
ATOM 7384 C C . ALA B 1 424 ? 6.059 31.469 0.625 1 94.56 424 ALA B C 1
ATOM 7386 O O . ALA B 1 424 ? 5.047 31.688 1.296 1 94.56 424 ALA B O 1
ATOM 7387 N N . ALA B 1 425 ? 7.266 31.766 1.036 1 97.06 425 ALA B N 1
ATOM 7388 C CA . ALA B 1 425 ? 7.488 32.438 2.32 1 97.06 425 ALA B CA 1
ATOM 7389 C C . ALA B 1 425 ? 6.875 33.812 2.334 1 97.06 425 ALA B C 1
ATOM 7391 O O . ALA B 1 425 ? 6.203 34.219 3.295 1 97.06 425 ALA B O 1
ATOM 7392 N N . HIS B 1 426 ? 7.074 34.531 1.291 1 96.5 426 HIS B N 1
ATOM 7393 C CA . HIS B 1 426 ? 6.605 35.906 1.193 1 96.5 426 HIS B CA 1
ATOM 7394 C C . HIS B 1 426 ? 5.086 35.969 1.077 1 96.5 426 HIS B C 1
ATOM 7396 O O . HIS B 1 426 ? 4.434 36.719 1.806 1 96.5 426 HIS B O 1
ATOM 7402 N N . ALA B 1 427 ? 4.609 35.219 0.127 1 95.06 427 ALA B N 1
ATOM 7403 C CA . ALA B 1 427 ? 3.162 35.156 -0.063 1 95.06 427 ALA B CA 1
ATOM 7404 C C . ALA B 1 427 ? 2.463 34.625 1.187 1 95.06 427 ALA B C 1
ATOM 7406 O O . ALA B 1 427 ? 1.352 35.062 1.51 1 95.06 427 ALA B O 1
ATOM 7407 N N . GLY B 1 428 ? 3.109 33.656 1.814 1 97.25 428 GLY B N 1
ATOM 7408 C CA . GLY B 1 428 ? 2.576 33.125 3.059 1 97.25 428 GLY B CA 1
ATOM 7409 C C . GLY B 1 428 ? 2.438 34.188 4.145 1 97.25 428 GLY B C 1
ATOM 7410 O O . GLY B 1 428 ? 1.471 34.156 4.91 1 97.25 428 GLY B O 1
ATOM 7411 N N . LYS B 1 429 ? 3.391 35.062 4.246 1 97.5 429 LYS B N 1
ATOM 7412 C CA . LYS B 1 429 ? 3.328 36.156 5.223 1 97.5 429 LYS B CA 1
ATOM 7413 C C . LYS B 1 429 ? 2.141 37.062 4.953 1 97.5 429 LYS B C 1
ATOM 7415 O O . LYS B 1 429 ? 1.444 37.5 5.883 1 97.5 429 LYS B O 1
ATOM 7420 N N . ALA B 1 430 ? 1.954 37.375 3.686 1 97.12 430 ALA B N 1
ATOM 7421 C CA . ALA B 1 430 ? 0.818 38.219 3.297 1 97.12 430 ALA B CA 1
ATOM 7422 C C . ALA B 1 430 ? -0.503 37.531 3.656 1 97.12 430 ALA B C 1
ATOM 7424 O O . ALA B 1 430 ? -1.412 38.188 4.184 1 97.12 430 ALA B O 1
ATOM 7425 N N . LEU B 1 431 ? -0.565 36.281 3.373 1 97.38 431 LEU B N 1
ATOM 7426 C CA . LEU B 1 431 ? -1.774 35.531 3.656 1 97.38 431 LEU B CA 1
ATOM 7427 C C . LEU B 1 431 ? -2.037 35.469 5.156 1 97.38 431 LEU B C 1
ATOM 7429 O O . LEU B 1 431 ? -3.154 35.719 5.605 1 97.38 431 LEU B O 1
ATOM 7433 N N . LEU B 1 432 ? -1.03 35.125 5.879 1 98 432 LEU B N 1
ATOM 7434 C CA . LEU B 1 432 ? -1.158 34.969 7.324 1 98 432 LEU B CA 1
ATOM 7435 C C . LEU B 1 432 ? -1.555 36.312 7.98 1 98 432 LEU B C 1
ATOM 7437 O O . LEU B 1 432 ? -2.422 36.312 8.852 1 98 432 LEU B O 1
ATOM 7441 N N . THR B 1 433 ? -0.919 37.344 7.57 1 98.06 433 THR B N 1
ATOM 7442 C CA . THR B 1 433 ? -1.241 38.688 8.094 1 98.06 433 THR B CA 1
ATOM 7443 C C . THR B 1 433 ? -2.689 39.031 7.789 1 98.06 433 THR B C 1
ATOM 7445 O O . THR B 1 433 ? -3.4 39.562 8.656 1 98.06 433 THR B O 1
ATOM 7448 N N . GLY B 1 434 ? -3.076 38.781 6.578 1 98.19 434 GLY B N 1
ATOM 7449 C CA . GLY B 1 434 ? -4.453 39.031 6.195 1 98.19 434 GLY B CA 1
ATOM 7450 C C . GLY B 1 434 ? -5.457 38.219 6.984 1 98.19 434 GLY B C 1
ATOM 7451 O O . GLY B 1 434 ? -6.52 38.719 7.359 1 98.19 434 GLY B O 1
ATOM 7452 N N . LEU B 1 435 ? -5.152 36.969 7.258 1 98.25 435 LEU B N 1
ATOM 7453 C CA . LEU B 1 435 ? -6.031 36.125 8.031 1 98.25 435 LEU B CA 1
ATOM 7454 C C . LEU B 1 435 ? -6.137 36.594 9.477 1 98.25 435 LEU B C 1
ATOM 7456 O O . LEU B 1 435 ? -7.207 36.5 10.086 1 98.25 435 LEU B O 1
ATOM 7460 N N . LEU B 1 436 ? -5.02 37.031 10 1 98.12 436 LEU B N 1
ATOM 7461 C CA . LEU B 1 436 ? -5.027 37.594 11.352 1 98.12 436 LEU B CA 1
ATOM 7462 C C . LEU B 1 436 ? -5.898 38.844 11.422 1 98.12 436 LEU B C 1
ATOM 7464 O O . LEU B 1 436 ? -6.613 39.062 12.406 1 98.12 436 LEU B O 1
ATOM 7468 N N . ASP B 1 437 ? -5.848 39.625 10.398 1 98.25 437 ASP B N 1
ATOM 7469 C CA . ASP B 1 437 ? -6.699 40.812 10.32 1 98.25 437 ASP B CA 1
ATOM 7470 C C . ASP B 1 437 ? -8.172 40.406 10.281 1 98.25 437 ASP B C 1
ATOM 7472 O O . ASP B 1 437 ? -9.008 41.062 10.938 1 98.25 437 ASP B O 1
ATOM 7476 N N . LEU B 1 438 ? -8.477 39.438 9.508 1 98.19 438 LEU B N 1
ATOM 7477 C CA . LEU B 1 438 ? -9.852 38.969 9.422 1 98.19 438 LEU B CA 1
ATOM 7478 C C . LEU B 1 438 ? -10.312 38.406 10.766 1 98.19 438 LEU B C 1
ATOM 7480 O O . LEU B 1 438 ? -11.469 38.562 11.148 1 98.19 438 LEU B O 1
ATOM 7484 N N . GLN B 1 439 ? -9.453 37.656 11.43 1 98 439 GLN B N 1
ATOM 7485 C CA . GLN B 1 439 ? -9.773 37.156 12.758 1 98 439 GLN B CA 1
ATOM 7486 C C . GLN B 1 439 ? -10.125 38.281 13.727 1 98 439 GLN B C 1
ATOM 7488 O O . GLN B 1 439 ? -11.039 38.156 14.539 1 98 439 GLN B O 1
ATOM 7493 N N . ALA B 1 440 ? -9.391 39.375 13.664 1 97.62 440 ALA B N 1
ATOM 7494 C CA . ALA B 1 440 ? -9.633 40.531 14.531 1 97.62 440 ALA B CA 1
ATOM 7495 C C . ALA B 1 440 ? -10.977 41.188 14.211 1 97.62 440 ALA B C 1
ATOM 7497 O O . ALA B 1 440 ? -11.688 41.625 15.117 1 97.62 440 ALA B O 1
ATOM 7498 N N . ARG B 1 441 ? -11.359 41.188 13.016 1 97.56 441 ARG B N 1
ATOM 7499 C CA . ARG B 1 441 ? -12.594 41.812 12.57 1 97.56 441 ARG B CA 1
ATOM 7500 C C . ARG B 1 441 ? -13.805 40.906 12.82 1 97.56 441 ARG B C 1
ATOM 7502 O O . ARG B 1 441 ? -14.891 41.406 13.117 1 97.56 441 ARG B O 1
ATOM 7509 N N . TYR B 1 442 ? -13.539 39.625 12.672 1 97.75 442 TYR B N 1
ATOM 7510 C CA . TYR B 1 442 ? -14.641 38.656 12.812 1 97.75 442 TYR B CA 1
ATOM 7511 C C . TYR B 1 442 ? -14.281 37.562 13.781 1 97.75 442 TYR B C 1
ATOM 7513 O O . TYR B 1 442 ? -14.32 36.375 13.43 1 97.75 442 TYR B O 1
ATOM 7521 N N . PRO B 1 443 ? -14.086 37.844 15.047 1 96.5 443 PRO B N 1
ATOM 7522 C CA . PRO B 1 443 ? -13.609 36.875 16.031 1 96.5 443 PRO B CA 1
ATOM 7523 C C . PRO B 1 443 ? -14.633 35.781 16.328 1 96.5 443 PRO B C 1
ATOM 7525 O O . PRO B 1 443 ? -14.273 34.719 16.828 1 96.5 443 PRO B O 1
ATOM 7528 N N . HIS B 1 444 ? -15.891 36 15.969 1 96.56 444 HIS B N 1
ATOM 7529 C CA . HIS B 1 444 ? -16.922 35 16.234 1 96.56 444 HIS B CA 1
ATOM 7530 C C . HIS B 1 444 ? -16.938 33.906 15.164 1 96.56 444 HIS B C 1
ATOM 7532 O O . HIS B 1 444 ? -17.516 32.844 15.352 1 96.56 444 HIS B O 1
ATOM 7538 N N . LEU B 1 445 ? -16.203 34.156 14.016 1 97.75 445 LEU B N 1
ATOM 7539 C CA . LEU B 1 445 ? -16.203 33.219 12.898 1 97.75 445 LEU B CA 1
ATOM 7540 C C . LEU B 1 445 ? -14.82 32.625 12.695 1 97.75 445 LEU B C 1
ATOM 7542 O O . LEU B 1 445 ? -14.695 31.484 12.219 1 97.75 445 LEU B O 1
ATOM 7546 N N . ILE B 1 446 ? -13.781 33.406 12.992 1 97.81 446 ILE B N 1
ATOM 7547 C CA . ILE B 1 446 ? -12.406 32.969 12.734 1 97.81 446 ILE B CA 1
ATOM 7548 C C . ILE B 1 446 ? -11.609 33 14.031 1 97.81 446 ILE B C 1
ATOM 7550 O O . ILE B 1 446 ? -11.633 34 14.766 1 97.81 446 ILE B O 1
ATOM 7554 N N . SER B 1 447 ? -10.977 31.938 14.289 1 97.62 447 SER B N 1
ATOM 7555 C CA . SER B 1 447 ? -10.094 31.859 15.453 1 97.62 447 SER B CA 1
ATOM 7556 C C . SER B 1 447 ? -8.883 30.984 15.172 1 97.62 447 SER B C 1
ATOM 7558 O O . SER B 1 447 ? -8.844 30.266 14.164 1 97.62 447 SER B O 1
ATOM 7560 N N . ARG B 1 448 ? -7.836 31.125 15.922 1 97.75 448 ARG B N 1
ATOM 7561 C CA . ARG B 1 448 ? -6.633 30.297 15.93 1 97.75 448 ARG B CA 1
ATOM 7562 C C . ARG B 1 448 ? -5.957 30.312 14.562 1 97.75 448 ARG B C 1
ATOM 7564 O O . ARG B 1 448 ? -5.656 29.25 14 1 97.75 448 ARG B O 1
ATOM 7571 N N . VAL B 1 449 ? -5.828 31.438 14.023 1 98.12 449 VAL B N 1
ATOM 7572 C CA . VAL B 1 449 ? -5.074 31.578 12.781 1 98.12 449 VAL B CA 1
ATOM 7573 C C . VAL B 1 449 ? -3.629 31.141 13 1 98.12 449 VAL B C 1
ATOM 7575 O O . VAL B 1 449 ? -2.99 31.547 13.977 1 98.12 449 VAL B O 1
ATOM 7578 N N . ARG B 1 450 ? -3.172 30.297 12.125 1 97.69 450 ARG B N 1
ATOM 7579 C CA . ARG B 1 450 ? -1.836 29.719 12.242 1 97.69 450 ARG B CA 1
ATOM 7580 C C . ARG B 1 450 ? -1.288 29.328 10.875 1 97.69 450 ARG B C 1
ATOM 7582 O O . ARG B 1 450 ? -2.051 29.156 9.922 1 97.69 450 ARG B O 1
ATOM 7589 N N . GLY B 1 451 ? 0.072 29.234 10.859 1 96.62 451 GLY B N 1
ATOM 7590 C CA . GLY B 1 451 ? 0.622 28.781 9.594 1 96.62 451 GLY B CA 1
ATOM 7591 C C . GLY B 1 451 ? 2.107 29.062 9.453 1 96.62 451 GLY B C 1
ATOM 7592 O O . GLY B 1 451 ? 2.689 29.781 10.273 1 96.62 451 GLY B O 1
ATOM 7593 N N . ARG B 1 452 ? 2.736 28.453 8.508 1 96.5 452 ARG B N 1
ATOM 7594 C CA . ARG B 1 452 ? 4.102 28.625 8.016 1 96.5 452 ARG B CA 1
ATOM 7595 C C . ARG B 1 452 ? 4.137 28.688 6.496 1 96.5 452 ARG B C 1
ATOM 7597 O O . ARG B 1 452 ? 3.719 27.734 5.824 1 96.5 452 ARG B O 1
ATOM 7604 N N . GLY B 1 453 ? 4.711 29.766 5.98 1 96.81 453 GLY B N 1
ATOM 7605 C CA . GLY B 1 453 ? 4.555 29.938 4.543 1 96.81 453 GLY B CA 1
ATOM 7606 C C . GLY B 1 453 ? 3.105 30.016 4.105 1 96.81 453 GLY B C 1
ATOM 7607 O O . GLY B 1 453 ? 2.295 30.703 4.73 1 96.81 453 GLY B O 1
ATOM 7608 N N . THR B 1 454 ? 2.812 29.312 2.986 1 94.69 454 THR B N 1
ATOM 7609 C CA . THR B 1 454 ? 1.438 29.344 2.502 1 94.69 454 THR B CA 1
ATOM 7610 C C . THR B 1 454 ? 0.619 28.219 3.143 1 94.69 454 THR B C 1
ATOM 7612 O O . THR B 1 454 ? -0.578 28.094 2.877 1 94.69 454 THR B O 1
ATOM 7615 N N . PHE B 1 455 ? 1.299 27.406 3.967 1 95.88 455 PHE B N 1
ATOM 7616 C CA . PHE B 1 455 ? 0.638 26.344 4.719 1 95.88 455 PHE B CA 1
ATOM 7617 C C . PHE B 1 455 ? -0.079 26.922 5.938 1 95.88 455 PHE B C 1
ATOM 7619 O O . PHE B 1 455 ? 0.426 26.828 7.059 1 95.88 455 PHE B O 1
ATOM 7626 N N . CYS B 1 456 ? -1.277 27.516 5.699 1 97.25 456 CYS B N 1
ATOM 7627 C CA . CYS B 1 456 ? -1.998 28.25 6.727 1 97.25 456 CYS B CA 1
ATOM 7628 C C . CYS B 1 456 ? -3.367 27.625 6.988 1 97.25 456 CYS B C 1
ATOM 7630 O O . CYS B 1 456 ? -3.846 26.812 6.199 1 97.25 456 CYS B O 1
ATOM 7632 N N . SER B 1 457 ? -3.924 27.953 8.141 1 97.75 457 SER B N 1
ATOM 7633 C CA . SER B 1 457 ? -5.258 27.484 8.5 1 97.75 457 SER B CA 1
ATOM 7634 C C . SER B 1 457 ? -5.875 28.359 9.586 1 97.75 457 SER B C 1
ATOM 7636 O O . SER B 1 457 ? -5.18 29.172 10.211 1 97.75 457 SER B O 1
ATOM 7638 N N . PHE B 1 458 ? -7.145 28.297 9.742 1 98.38 458 PHE B N 1
ATOM 7639 C CA . PHE B 1 458 ? -7.863 28.875 10.875 1 98.38 458 PHE B CA 1
ATOM 7640 C C . PHE B 1 458 ? -9.039 27.984 11.273 1 98.38 458 PHE B C 1
ATOM 7642 O O . PHE B 1 458 ? -9.398 27.062 10.547 1 98.38 458 PHE B O 1
ATOM 7649 N N . ASP B 1 459 ? -9.562 28.219 12.438 1 98.25 459 ASP B N 1
ATOM 7650 C CA . ASP B 1 459 ? -10.695 27.438 12.93 1 98.25 459 ASP B CA 1
ATOM 7651 C C . ASP B 1 459 ? -12 28.234 12.82 1 98.25 459 ASP B C 1
ATOM 7653 O O . ASP B 1 459 ? -11.984 29.469 12.922 1 98.25 459 ASP B O 1
ATOM 7657 N N . THR B 1 460 ? -13.008 27.5 12.578 1 98.19 460 THR B N 1
ATOM 7658 C CA . THR B 1 460 ? -14.367 28.016 12.68 1 98.19 460 THR B CA 1
ATOM 7659 C C . THR B 1 460 ? -15.039 27.531 13.969 1 98.19 460 THR B C 1
ATOM 7661 O O . THR B 1 460 ? -14.5 26.672 14.664 1 98.19 460 THR B O 1
ATOM 7664 N N . PRO B 1 461 ? -16.141 28.078 14.328 1 97.31 461 PRO B N 1
ATOM 7665 C CA . PRO B 1 461 ? -16.766 27.703 15.594 1 97.31 461 PRO B CA 1
ATOM 7666 C C . PRO B 1 461 ? -17.203 26.234 15.625 1 97.31 461 PRO B C 1
ATOM 7668 O O . PRO B 1 461 ? -17.234 25.609 16.688 1 97.31 461 PRO B O 1
ATOM 7671 N N . ASN B 1 462 ? -17.625 25.766 14.5 1 95.75 462 ASN B N 1
ATOM 7672 C CA . ASN B 1 462 ? -18.047 24.375 14.383 1 95.75 462 ASN B CA 1
ATOM 7673 C C . ASN B 1 462 ? -17.984 23.875 12.938 1 95.75 462 ASN B C 1
ATOM 7675 O O . ASN B 1 462 ? -17.656 24.641 12.039 1 95.75 462 ASN B O 1
ATOM 7679 N N . ASP B 1 463 ? -18.25 22.625 12.828 1 94.19 463 ASP B N 1
ATOM 7680 C CA . ASP B 1 463 ? -18.109 21.984 11.523 1 94.19 463 ASP B CA 1
ATOM 7681 C C . ASP B 1 463 ? -19.172 22.516 10.547 1 94.19 463 ASP B C 1
ATOM 7683 O O . ASP B 1 463 ? -18.891 22.688 9.359 1 94.19 463 ASP B O 1
ATOM 7687 N N . ALA B 1 464 ? -20.312 22.797 10.984 1 95.38 464 ALA B N 1
ATOM 7688 C CA . ALA B 1 464 ? -21.375 23.312 10.125 1 95.38 464 ALA B CA 1
ATOM 7689 C C . ALA B 1 464 ? -21 24.656 9.523 1 95.38 464 ALA B C 1
ATOM 7691 O O . ALA B 1 464 ? -21.203 24.891 8.328 1 95.38 464 ALA B O 1
ATOM 7692 N N . THR B 1 465 ? -20.469 25.516 10.352 1 97.38 465 THR B N 1
ATOM 7693 C CA . THR B 1 465 ? -20.016 26.812 9.883 1 97.38 465 THR B CA 1
ATOM 7694 C C . THR B 1 465 ? -18.891 26.672 8.867 1 97.38 465 THR B C 1
ATOM 7696 O O . THR B 1 465 ? -18.875 27.359 7.844 1 97.38 465 THR B O 1
ATOM 7699 N N . ARG B 1 466 ? -17.953 25.828 9.141 1 96.88 466 ARG B N 1
ATOM 7700 C CA . ARG B 1 466 ? -16.844 25.562 8.234 1 96.88 466 ARG B CA 1
ATOM 7701 C C . ARG B 1 466 ? -17.328 25.141 6.855 1 96.88 466 ARG B C 1
ATOM 7703 O O . ARG B 1 466 ? -16.922 25.703 5.84 1 96.88 466 ARG B O 1
ATOM 7710 N N . ASN B 1 467 ? -18.25 24.203 6.848 1 94.62 467 ASN B N 1
ATOM 7711 C CA . ASN B 1 467 ? -18.766 23.688 5.594 1 94.62 467 ASN B CA 1
ATOM 7712 C C . ASN B 1 467 ? -19.547 24.734 4.816 1 94.62 467 ASN B C 1
ATOM 7714 O O . ASN B 1 467 ? -19.469 24.797 3.59 1 94.62 467 ASN B O 1
ATOM 7718 N N . LYS B 1 468 ? -20.266 25.484 5.52 1 96.06 468 LYS B N 1
ATOM 7719 C CA . LYS B 1 468 ? -21.031 26.547 4.883 1 96.06 468 LYS B CA 1
ATOM 7720 C C . LYS B 1 468 ? -20.094 27.594 4.254 1 96.06 468 LYS B C 1
ATOM 7722 O O . LYS B 1 468 ? -20.328 28.047 3.135 1 96.06 468 LYS B O 1
ATOM 7727 N N . LEU B 1 469 ? -19.094 27.938 4.969 1 96.94 469 LEU B N 1
ATOM 7728 C CA . LEU B 1 469 ? -18.125 28.906 4.457 1 96.94 469 LEU B CA 1
ATOM 7729 C C . LEU B 1 469 ? -17.422 28.375 3.211 1 96.94 469 LEU B C 1
ATOM 7731 O O . LEU B 1 469 ? -17.219 29.109 2.246 1 96.94 469 LEU B O 1
ATOM 7735 N N . ILE B 1 470 ? -17.062 27.141 3.238 1 93.25 470 ILE B N 1
ATOM 7736 C CA . ILE B 1 470 ? -16.406 26.5 2.109 1 93.25 470 ILE B CA 1
ATOM 7737 C C . ILE B 1 470 ? -17.328 26.516 0.892 1 93.25 470 ILE B C 1
ATOM 7739 O O . ILE B 1 470 ? -16.891 26.812 -0.221 1 93.25 470 ILE B O 1
ATOM 7743 N N . THR B 1 471 ? -18.578 26.25 1.133 1 92 471 THR B N 1
ATOM 7744 C CA . THR B 1 471 ? -19.562 26.219 0.05 1 92 471 THR B CA 1
ATOM 7745 C C . THR B 1 471 ? -19.75 27.609 -0.544 1 92 471 THR B C 1
ATOM 7747 O O . THR B 1 471 ? -19.766 27.781 -1.766 1 92 471 THR B O 1
ATOM 7750 N N . ILE B 1 472 ? -19.875 28.562 0.284 1 94.19 472 ILE B N 1
ATOM 7751 C CA . ILE B 1 472 ? -20.062 29.938 -0.177 1 94.19 472 ILE B CA 1
ATOM 7752 C C . ILE B 1 472 ? -18.844 30.391 -0.967 1 94.19 472 ILE B C 1
ATOM 7754 O O . ILE B 1 472 ? -18.969 31.031 -2.014 1 94.19 472 ILE B O 1
ATOM 7758 N N . ALA B 1 473 ? -17.641 30.078 -0.436 1 91.25 473 ALA B N 1
ATOM 7759 C CA . ALA B 1 473 ? -16.406 30.453 -1.119 1 91.25 473 ALA B CA 1
ATOM 7760 C C . ALA B 1 473 ? -16.328 29.812 -2.5 1 91.25 473 ALA B C 1
ATOM 7762 O O . ALA B 1 473 ? -15.914 30.453 -3.469 1 91.25 473 ALA B O 1
ATOM 7763 N N . ARG B 1 474 ? -16.719 28.531 -2.518 1 89.06 474 ARG B N 1
ATOM 7764 C CA . ARG B 1 474 ? -16.719 27.812 -3.789 1 89.06 474 ARG B CA 1
ATOM 7765 C C . ARG B 1 474 ? -17.625 28.516 -4.797 1 89.06 474 ARG B C 1
ATOM 7767 O O . ARG B 1 474 ? -17.281 28.641 -5.973 1 89.06 474 ARG B O 1
ATOM 7774 N N . ASN B 1 475 ? -18.75 28.953 -4.359 1 84.56 475 ASN B N 1
ATOM 7775 C CA . ASN B 1 475 ? -19.703 29.641 -5.219 1 84.56 475 ASN B CA 1
ATOM 7776 C C . ASN B 1 475 ? -19.172 30.984 -5.691 1 84.56 475 ASN B C 1
ATOM 7778 O O . ASN B 1 475 ? -19.641 31.531 -6.695 1 84.56 475 ASN B O 1
ATOM 7782 N N . LYS B 1 476 ? -18.234 31.453 -5.016 1 85.31 476 LYS B N 1
ATOM 7783 C CA . LYS B 1 476 ? -17.625 32.719 -5.398 1 85.31 476 LYS B CA 1
ATOM 7784 C C . LYS B 1 476 ? -16.328 32.5 -6.164 1 85.31 476 LYS B C 1
ATOM 7786 O O . LYS B 1 476 ? -15.562 33.438 -6.398 1 85.31 476 LYS B O 1
ATOM 7791 N N . GLY B 1 477 ? -15.992 31.203 -6.406 1 79.12 477 GLY B N 1
ATOM 7792 C CA . GLY B 1 477 ? -14.867 30.875 -7.277 1 79.12 477 GLY B CA 1
ATOM 7793 C C . GLY B 1 477 ? -13.617 30.484 -6.516 1 79.12 477 GLY B C 1
ATOM 7794 O O . GLY B 1 477 ? -12.539 30.344 -7.105 1 79.12 477 GLY B O 1
ATOM 7795 N N . VAL B 1 478 ? -13.711 30.391 -5.207 1 86.12 478 VAL B N 1
ATOM 7796 C CA . VAL B 1 478 ? -12.555 30.016 -4.398 1 86.12 478 VAL B CA 1
ATOM 7797 C C . VAL B 1 478 ? -12.773 28.609 -3.826 1 86.12 478 VAL B C 1
ATOM 7799 O O . VAL B 1 478 ? -13.727 28.375 -3.084 1 86.12 478 VAL B O 1
ATOM 7802 N N . VAL B 1 479 ? -11.844 27.672 -4.172 1 82.19 479 VAL B N 1
ATOM 7803 C CA . VAL B 1 479 ? -11.953 26.297 -3.668 1 82.19 479 VAL B CA 1
ATOM 7804 C C . VAL B 1 479 ? -11.07 26.125 -2.436 1 82.19 479 VAL B C 1
ATOM 7806 O O . VAL B 1 479 ? -9.844 26.234 -2.523 1 82.19 479 VAL B O 1
ATOM 7809 N N . LEU B 1 480 ? -11.805 25.922 -1.363 1 87.88 480 LEU B N 1
ATOM 7810 C CA . LEU B 1 480 ? -11.125 25.703 -0.09 1 87.88 480 LEU B CA 1
ATOM 7811 C C . LEU B 1 480 ? -11.367 24.281 0.425 1 87.88 480 LEU B C 1
ATOM 7813 O O . LEU B 1 480 ? -12.266 23.594 -0.056 1 87.88 480 LEU B O 1
ATOM 7817 N N . GLY B 1 481 ? -10.477 23.844 1.323 1 89.06 481 GLY B N 1
ATOM 7818 C CA . GLY B 1 481 ? -10.648 22.562 1.974 1 89.06 481 GLY B CA 1
ATOM 7819 C C . GLY B 1 481 ? -10.648 22.656 3.488 1 89.06 481 GLY B C 1
ATOM 7820 O O . GLY B 1 481 ? -10.117 23.609 4.059 1 89.06 481 GLY B O 1
ATOM 7821 N N . GLY B 1 482 ? -11.344 21.625 3.986 1 91.19 482 GLY B N 1
ATOM 7822 C CA . GLY B 1 482 ? -11.336 21.516 5.438 1 91.19 482 GLY B CA 1
ATOM 7823 C C . GLY B 1 482 ? -10.398 20.438 5.945 1 91.19 482 GLY B C 1
ATOM 7824 O O . GLY B 1 482 ? -10 19.547 5.191 1 91.19 482 GLY B O 1
ATOM 7825 N N . CYS B 1 483 ? -10 20.547 7.18 1 90.81 483 CYS B N 1
ATOM 7826 C CA . CYS B 1 483 ? -9.242 19.5 7.871 1 90.81 483 CYS B CA 1
ATOM 7827 C C . CYS B 1 483 ? -9.57 19.484 9.359 1 90.81 483 CYS B C 1
ATOM 7829 O O . CYS B 1 483 ? -10.109 20.453 9.891 1 90.81 483 CYS B O 1
ATOM 7831 N N . GLY B 1 484 ? -9.258 18.391 9.93 1 93.19 484 GLY B N 1
ATOM 7832 C CA . GLY B 1 484 ? -9.664 18.266 11.32 1 93.19 484 GLY B CA 1
ATOM 7833 C C . GLY B 1 484 ? -11.164 18.391 11.516 1 93.19 484 GLY B C 1
ATOM 7834 O O . GLY B 1 484 ? -11.945 18 10.648 1 93.19 484 GLY B O 1
ATOM 7835 N N . ASP B 1 485 ? -11.523 18.938 12.672 1 91.62 485 ASP B N 1
ATOM 7836 C CA . ASP B 1 485 ? -12.945 19 13.008 1 91.62 485 ASP B CA 1
ATOM 7837 C C . ASP B 1 485 ? -13.562 20.312 12.523 1 91.62 485 ASP B C 1
ATOM 7839 O O . ASP B 1 485 ? -14.727 20.344 12.125 1 91.62 485 ASP B O 1
ATOM 7843 N N . ARG B 1 486 ? -12.789 21.359 12.516 1 95.12 486 ARG B N 1
ATOM 7844 C CA . ARG B 1 486 ? -13.453 22.641 12.281 1 95.12 486 ARG B CA 1
ATOM 7845 C C . ARG B 1 486 ? -12.531 23.609 11.547 1 95.12 486 ARG B C 1
ATOM 7847 O O . ARG B 1 486 ? -12.812 24.812 11.477 1 95.12 486 ARG B O 1
ATOM 7854 N N . SER B 1 487 ? -11.453 23.141 10.969 1 97.25 487 SER B N 1
ATOM 7855 C CA . SER B 1 487 ? -10.453 24.031 10.391 1 97.25 487 SER B CA 1
ATOM 7856 C C . SER B 1 487 ? -10.633 24.156 8.883 1 97.25 487 SER B C 1
ATOM 7858 O O . SER B 1 487 ? -11.07 23.203 8.219 1 97.25 487 SER B O 1
ATOM 7860 N N . ILE B 1 488 ? -10.344 25.344 8.383 1 97.25 488 ILE B N 1
ATOM 7861 C CA . ILE B 1 488 ? -10.172 25.562 6.953 1 97.25 488 ILE B CA 1
ATOM 7862 C C . ILE B 1 488 ? -8.688 25.734 6.633 1 97.25 488 ILE B C 1
ATOM 7864 O O . ILE B 1 488 ? -7.988 26.516 7.289 1 97.25 488 ILE B O 1
ATOM 7868 N N . ARG B 1 489 ? -8.258 24.953 5.688 1 96.25 489 ARG B N 1
ATOM 7869 C CA . ARG B 1 489 ? -6.824 24.938 5.406 1 96.25 489 ARG B CA 1
ATOM 7870 C C . ARG B 1 489 ? -6.531 25.531 4.031 1 96.25 489 ARG B C 1
ATOM 7872 O O . ARG B 1 489 ? -7.387 25.516 3.146 1 96.25 489 ARG B O 1
ATOM 7879 N N . PHE B 1 490 ? -5.305 26.062 3.893 1 93.75 490 PHE B N 1
ATOM 7880 C CA . PHE B 1 490 ? -4.844 26.641 2.639 1 93.75 490 PHE B CA 1
ATOM 7881 C C . PHE B 1 490 ? -3.67 25.859 2.072 1 93.75 490 PHE B C 1
ATOM 7883 O O . PHE B 1 490 ? -2.666 25.656 2.758 1 93.75 490 PHE B O 1
ATOM 7890 N N . ARG B 1 491 ? -3.877 25.391 0.823 1 88.31 491 ARG B N 1
ATOM 7891 C CA . ARG B 1 491 ? -2.844 24.641 0.113 1 88.31 491 ARG B CA 1
ATOM 7892 C C . ARG B 1 491 ? -2.646 25.188 -1.299 1 88.31 491 ARG B C 1
ATOM 7894 O O . ARG B 1 491 ? -2.758 24.438 -2.277 1 88.31 491 ARG B O 1
ATOM 7901 N N . PRO B 1 492 ? -2.221 26.406 -1.407 1 86.44 492 PRO B N 1
ATOM 7902 C CA . PRO B 1 492 ? -2.041 26.938 -2.766 1 86.44 492 PRO B CA 1
ATOM 7903 C C . PRO B 1 492 ? -0.792 26.375 -3.447 1 86.44 492 PRO B C 1
ATOM 7905 O O . PRO B 1 492 ? 0.069 25.797 -2.785 1 86.44 492 PRO B O 1
ATOM 7908 N N . THR B 1 493 ? -0.689 26.609 -4.75 1 82.25 493 THR B N 1
ATOM 7909 C CA . THR B 1 493 ? 0.495 26.203 -5.504 1 82.25 493 THR B CA 1
ATOM 7910 C C . THR B 1 493 ? 1.676 27.109 -5.172 1 82.25 493 THR B C 1
ATOM 7912 O O . THR B 1 493 ? 1.497 28.188 -4.594 1 82.25 493 THR B O 1
ATOM 7915 N N . LEU B 1 494 ? 2.844 26.703 -5.582 1 86.81 494 LEU B N 1
ATOM 7916 C CA . LEU B 1 494 ? 4.055 27.453 -5.262 1 86.81 494 LEU B CA 1
ATOM 7917 C C . LEU B 1 494 ? 4.105 28.766 -6.039 1 86.81 494 LEU B C 1
ATOM 7919 O O . LEU B 1 494 ? 4.883 29.656 -5.703 1 86.81 494 LEU B O 1
ATOM 7923 N N . ILE B 1 495 ? 3.254 28.891 -7.023 1 83.12 495 ILE B N 1
ATOM 7924 C CA . ILE B 1 495 ? 3.262 30.109 -7.828 1 83.12 495 ILE B CA 1
ATOM 7925 C C . ILE B 1 495 ? 2.314 31.141 -7.215 1 83.12 495 ILE B C 1
ATOM 7927 O O . ILE B 1 495 ? 2.156 32.25 -7.742 1 83.12 495 ILE B O 1
ATOM 7931 N N . PHE B 1 496 ? 1.662 30.781 -6.133 1 88.5 496 PHE B N 1
ATOM 7932 C CA . PHE B 1 496 ? 0.817 31.688 -5.363 1 88.5 496 PHE B CA 1
ATOM 7933 C C . PHE B 1 496 ? 1.616 32.875 -4.863 1 88.5 496 PHE B C 1
ATOM 7935 O O . PHE B 1 496 ? 2.578 32.719 -4.105 1 88.5 496 PHE B O 1
ATOM 7942 N N . LYS B 1 497 ? 1.19 34.094 -5.289 1 89.69 497 LYS B N 1
ATOM 7943 C CA . LYS B 1 497 ? 1.922 35.312 -4.957 1 89.69 497 LYS B CA 1
ATOM 7944 C C . LYS B 1 497 ? 1.093 36.219 -4.059 1 89.69 497 LYS B C 1
ATOM 7946 O O . LYS B 1 497 ? -0.049 35.906 -3.721 1 89.69 497 LYS B O 1
ATOM 7951 N N . ASP B 1 498 ? 1.65 37.406 -3.738 1 93.31 498 ASP B N 1
ATOM 7952 C CA . ASP B 1 498 ? 1.024 38.375 -2.84 1 93.31 498 ASP B CA 1
ATOM 7953 C C . ASP B 1 498 ? -0.329 38.812 -3.381 1 93.31 498 ASP B C 1
ATOM 7955 O O . ASP B 1 498 ? -1.297 38.938 -2.625 1 93.31 498 ASP B O 1
ATOM 7959 N N . HIS B 1 499 ? -0.319 39.062 -4.605 1 90.5 499 HIS B N 1
ATOM 7960 C CA . HIS B 1 499 ? -1.562 39.562 -5.164 1 90.5 499 HIS B CA 1
ATOM 7961 C C . HIS B 1 499 ? -2.672 38.531 -5.098 1 90.5 499 HIS B C 1
ATOM 7963 O O . HIS B 1 499 ? -3.846 38.875 -4.938 1 90.5 499 HIS B O 1
ATOM 7969 N N . HIS B 1 500 ? -2.318 37.219 -5.258 1 90.06 500 HIS B N 1
ATOM 7970 C CA . HIS B 1 500 ? -3.305 36.156 -5.074 1 90.06 500 HIS B CA 1
ATOM 7971 C C . HIS B 1 500 ? -3.842 36.125 -3.646 1 90.06 500 HIS B C 1
ATOM 7973 O O . HIS B 1 500 ? -5.039 35.938 -3.432 1 90.06 500 HIS B O 1
ATOM 7979 N N . ALA B 1 501 ? -2.951 36.344 -2.699 1 94.19 501 ALA B N 1
ATOM 7980 C CA . ALA B 1 501 ? -3.348 36.375 -1.295 1 94.19 501 ALA B CA 1
ATOM 7981 C C . ALA B 1 501 ? -4.336 37.531 -1.047 1 94.19 501 ALA B C 1
ATOM 7983 O O . ALA B 1 501 ? -5.359 37.344 -0.382 1 94.19 501 ALA B O 1
ATOM 7984 N N . HIS B 1 502 ? -4.066 38.719 -1.562 1 93.94 502 HIS B N 1
ATOM 7985 C CA . HIS B 1 502 ? -4.926 39.875 -1.365 1 93.94 502 HIS B CA 1
ATOM 7986 C C . HIS B 1 502 ? -6.281 39.656 -2.029 1 93.94 502 HIS B C 1
ATOM 7988 O O . HIS B 1 502 ? -7.312 40.062 -1.483 1 93.94 502 HIS B O 1
ATOM 7994 N N . LEU B 1 503 ? -6.242 39.031 -3.17 1 90.62 503 LEU B N 1
ATOM 7995 C CA . LEU B 1 503 ? -7.488 38.75 -3.861 1 90.62 503 LEU B CA 1
ATOM 7996 C C . LEU B 1 503 ? -8.367 37.812 -3.021 1 90.62 503 LEU B C 1
ATOM 7998 O O . LEU B 1 503 ? -9.562 38.062 -2.859 1 90.62 503 LEU B O 1
ATOM 8002 N N . PHE B 1 504 ? -7.832 36.781 -2.547 1 92.69 504 PHE B N 1
ATOM 8003 C CA . PHE B 1 504 ? -8.562 35.875 -1.685 1 92.69 504 PHE B CA 1
ATOM 8004 C C . PHE B 1 504 ? -9.117 36.594 -0.463 1 92.69 504 PHE B C 1
ATOM 8006 O O . PHE B 1 504 ? -10.289 36.438 -0.115 1 92.69 504 PHE B O 1
ATOM 8013 N N . LEU B 1 505 ? -8.234 37.375 0.164 1 96.5 505 LEU B N 1
ATOM 8014 C CA . LEU B 1 505 ? -8.609 38.031 1.406 1 96.5 505 LEU B CA 1
ATOM 8015 C C . LEU B 1 505 ? -9.773 39 1.178 1 96.5 505 LEU B C 1
ATOM 8017 O O . LEU B 1 505 ? -10.648 39.125 2.035 1 96.5 505 LEU B O 1
ATOM 8021 N N . ASN B 1 506 ? -9.75 39.625 0.064 1 93.88 506 ASN B N 1
ATOM 8022 C CA . ASN B 1 506 ? -10.852 40.5 -0.272 1 93.88 506 ASN B CA 1
ATOM 8023 C C . ASN B 1 506 ? -12.156 39.75 -0.458 1 93.88 506 ASN B C 1
ATOM 8025 O O . ASN B 1 506 ? -13.195 40.156 0.087 1 93.88 506 ASN B O 1
ATOM 8029 N N . ILE B 1 507 ? -12.062 38.688 -1.174 1 93.69 507 ILE B N 1
ATOM 8030 C CA . ILE B 1 507 ? -13.242 37.875 -1.423 1 93.69 507 ILE B CA 1
ATOM 8031 C C . ILE B 1 507 ? -13.766 37.281 -0.106 1 93.69 507 ILE B C 1
ATOM 8033 O O . ILE B 1 507 ? -14.961 37.312 0.167 1 93.69 507 ILE B O 1
ATOM 8037 N N . PHE B 1 508 ? -12.859 36.812 0.635 1 96 508 PHE B N 1
ATOM 8038 C CA . PHE B 1 508 ? -13.258 36.125 1.865 1 96 508 PHE B CA 1
ATOM 8039 C C . PHE B 1 508 ? -13.789 37.125 2.887 1 96 508 PHE B C 1
ATOM 8041 O O . PHE B 1 508 ? -14.695 36.812 3.658 1 96 508 PHE B O 1
ATOM 8048 N N . SER B 1 509 ? -13.227 38.312 2.92 1 96.81 509 SER B N 1
ATOM 8049 C CA . SER B 1 509 ? -13.75 39.375 3.771 1 96.81 509 SER B CA 1
ATOM 8050 C C . SER B 1 509 ? -15.211 39.688 3.447 1 96.81 509 SER B C 1
ATOM 8052 O O . SER B 1 509 ? -16.016 39.875 4.352 1 96.81 509 SER B O 1
ATOM 8054 N N . ASP B 1 510 ? -15.508 39.688 2.215 1 95.44 510 ASP B N 1
ATOM 8055 C CA . ASP B 1 510 ? -16.891 39.906 1.783 1 95.44 510 ASP B CA 1
ATOM 8056 C C . ASP B 1 510 ? -17.797 38.75 2.256 1 95.44 510 ASP B C 1
ATOM 8058 O O . ASP B 1 510 ? -18.938 39 2.664 1 95.44 510 ASP B O 1
ATOM 8062 N N . ILE B 1 511 ? -17.281 37.594 2.127 1 96.5 511 ILE B N 1
ATOM 8063 C CA . ILE B 1 511 ? -18.047 36.438 2.561 1 96.5 511 ILE B CA 1
ATOM 8064 C C . ILE B 1 511 ? -18.344 36.562 4.059 1 96.5 511 ILE B C 1
ATOM 8066 O O . ILE B 1 511 ? -19.469 36.312 4.496 1 96.5 511 ILE B O 1
ATOM 8070 N N . LEU B 1 512 ? -17.344 36.906 4.809 1 97.81 512 LEU B N 1
ATOM 8071 C CA . LEU B 1 512 ? -17.484 37 6.258 1 97.81 512 LEU B CA 1
ATOM 8072 C C . LEU B 1 512 ? -18.422 38.125 6.641 1 97.81 512 LEU B C 1
ATOM 8074 O O . LEU B 1 512 ? -19.234 38 7.562 1 97.81 512 LEU B O 1
ATOM 8078 N N . ALA B 1 513 ? -18.359 39.188 5.965 1 96.88 513 ALA B N 1
ATOM 8079 C CA . ALA B 1 513 ? -19.188 40.375 6.25 1 96.88 513 ALA B CA 1
ATOM 8080 C C . ALA B 1 513 ? -20.672 40.031 6.031 1 96.88 513 ALA B C 1
ATOM 8082 O O . ALA B 1 513 ? -21.531 40.594 6.727 1 96.88 513 ALA B O 1
ATOM 8083 N N . ASN B 1 514 ? -20.953 39.156 5.168 1 95.62 514 ASN B N 1
ATOM 8084 C CA . ASN B 1 514 ? -22.328 38.844 4.805 1 95.62 514 ASN B CA 1
ATOM 8085 C C . ASN B 1 514 ? -22.781 37.5 5.398 1 95.62 514 ASN B C 1
ATOM 8087 O O . ASN B 1 514 ? -23.859 37.031 5.082 1 95.62 514 ASN B O 1
ATOM 8091 N N . PHE B 1 515 ? -21.859 37 6.164 1 94.19 515 PHE B N 1
ATOM 8092 C CA . PHE B 1 515 ? -22.172 35.656 6.684 1 94.19 515 PHE B CA 1
ATOM 8093 C C . PHE B 1 515 ? -23.281 35.75 7.73 1 94.19 515 PHE B C 1
ATOM 8095 O O . PHE B 1 515 ? -23.203 36.531 8.664 1 94.19 515 PHE B O 1
ATOM 8102 N N . LYS B 1 516 ? -24.484 35.125 7.488 1 80.56 516 LYS B N 1
ATOM 8103 C CA . LYS B 1 516 ? -25.625 35.062 8.391 1 80.56 516 LYS B CA 1
ATOM 8104 C C . LYS B 1 516 ? -25.75 33.719 9.055 1 80.56 516 LYS B C 1
ATOM 8106 O O . LYS B 1 516 ? -25.391 32.688 8.461 1 80.56 516 LYS B O 1
#

Solvent-accessible surface area (backbone atoms only — not comparable to full-atom values): 56554 Å² total; per-residue (Å²): 133,82,79,79,80,79,76,80,82,70,76,57,77,60,65,75,43,52,81,60,59,50,59,70,59,78,65,82,59,84,61,87,68,78,69,78,50,76,43,78,63,80,64,73,90,66,85,67,42,72,43,80,70,79,76,68,86,72,77,70,80,70,83,70,83,74,83,77,73,77,74,71,81,68,81,73,78,74,58,72,66,70,79,75,78,76,82,77,82,78,76,72,86,75,76,89,69,79,81,70,73,72,75,71,70,83,67,82,67,71,42,60,62,41,46,21,57,49,50,53,55,38,52,41,59,56,48,69,70,44,76,75,51,64,67,58,41,52,62,36,60,61,53,59,54,37,33,58,80,51,55,56,44,35,46,64,59,47,37,45,65,23,60,56,67,66,43,60,74,78,25,88,35,76,47,57,18,74,32,45,36,53,12,44,41,51,49,51,48,40,42,31,41,35,47,46,44,61,74,48,59,91,56,75,87,50,71,62,27,48,56,24,19,48,70,42,27,61,74,5,12,32,55,56,30,52,32,23,31,54,30,22,69,44,40,74,46,52,57,18,37,47,41,29,28,45,59,40,66,68,36,52,40,33,52,56,49,93,41,56,71,28,64,54,49,82,69,54,69,64,53,88,81,29,51,70,63,36,51,51,44,40,50,51,29,51,51,46,42,56,49,49,46,52,54,32,41,75,70,63,33,39,51,38,26,37,48,45,51,74,48,23,63,53,32,40,57,46,53,68,56,49,64,54,53,54,51,49,50,47,51,27,57,74,69,66,23,43,37,34,37,46,25,30,81,48,26,66,14,43,39,36,33,55,44,49,64,62,74,50,72,57,80,75,73,56,47,28,38,28,30,7,52,60,53,73,39,10,12,33,32,23,31,73,85,46,58,75,92,53,87,68,53,80,71,42,67,51,38,24,60,70,43,47,46,58,51,38,28,53,50,51,49,48,37,58,74,66,42,26,30,59,35,12,33,51,18,10,50,50,36,52,53,50,49,48,50,48,25,71,76,36,58,85,54,30,40,66,66,45,68,40,21,40,44,29,37,32,30,31,83,34,47,68,57,36,53,49,50,38,52,55,37,39,75,72,62,40,51,60,34,74,21,38,77,26,23,43,44,43,38,56,39,59,80,46,38,52,68,55,34,51,52,50,49,52,53,49,49,52,50,60,74,65,61,125,135,79,80,77,80,77,76,79,82,70,76,57,75,60,65,75,43,52,79,59,56,50,60,70,59,78,63,82,59,85,60,87,68,78,69,78,52,77,42,78,62,80,63,73,90,67,84,68,41,71,39,79,72,77,76,67,86,71,78,70,80,71,84,70,84,73,82,75,73,77,73,70,82,68,83,74,79,73,59,72,66,70,78,75,78,77,83,78,82,78,75,72,85,76,75,89,68,77,80,70,73,72,75,71,69,84,67,82,65,72,43,60,62,42,48,21,58,49,49,52,54,38,50,42,58,57,48,69,69,45,74,76,51,65,67,57,42,51,62,37,61,61,54,58,54,38,34,58,82,51,56,57,45,38,46,63,59,47,37,46,65,21,61,57,65,67,42,60,75,79,24,85,36,77,46,56,18,76,33,44,36,53,12,44,42,52,49,51,48,40,43,32,40,36,46,45,46,63,73,48,59,91,55,72,87,51,70,62,28,48,57,25,19,48,69,42,27,62,72,6,11,32,58,57,29,53,34,21,31,54,29,24,70,45,40,74,46,52,56,18,37,48,40,29,28,45,57,40,67,69,36,52,39,33,51,54,49,93,42,57,70,29,64,55,50,81,69,54,68,63,54,88,82,30,51,68,62,37,50,52,43,41,50,51,30,53,52,47,43,54,48,49,48,52,54,32,41,75,69,64,34,38,49,37,25,37,48,44,52,74,46,23,64,53,33,39,57,45,54,67,57,48,64,53,54,55,51,50,50,49,51,27,57,73,70,68,23,43,39,34,38,47,24,30,79,48,24,66,13,43,40,34,34,55,45,50,66,62,75,52,71,57,80,75,72,54,48,28,38,27,30,6,52,59,53,72,40,9,12,34,32,22,29,73,84,45,58,75,93,52,88,69,53,81,70,42,65,51,38,24,61,70,45,46,46,58,52,38,28,53,50,51,48,47,37,60,74,66,42,27,31,60,36,13,31,53,18,11,50,50,36,52,53,48,48,48,51,47,26,71,74,36,57,85,55,31,42,66,68,45,68,40,22,39,42,30,36,31,30,31,84,34,47,67,57,38,52,50,50,37,51,55,36,40,76,72,63,40,50,60,33,73,21,38,74,26,22,43,43,41,38,55,40,59,82,44,39,52,67,57,35,51,51,47,49,53,53,50,50,53,50,60,74,66,60,126

InterPro domains:
  IPR004631 4-aminobutyrate aminotransferase, eukaryotic [TIGR00699] (137-512)
  IPR005814 Aminotransferase class-III [PF00202] (134-512)
  IPR005814 Aminotransferase class-III [cd00610] (133-512)
  IPR015421 Pyridoxal phosphate-dependent transferase, major domain [G3DSA:3.40.640.10] (136-425)
  IPR015422 Pyridoxal phosphate-dependent transferase, small domain [G3DSA:3.90.1150.10] (426-505)
  IPR015424 Pyridoxal phosphate-dependent transferase [SSF53383] (153-514)
  IPR049704 Aminotransferases class-III pyridoxal-phosphate attachment site [PS00600] (339-378)